Protein AF-0000000083165076 (afdb_homodimer)

Foldseek 3Di:
DDADPFADDFAQKFQLCLLLVADDPVLQQDWFFAALVHRVPTGGNVVLVLQLLQLLVLCVVVVDAAAAEEEEQAFDDSCVLSVLSSCVLNNYAYAYDYNPDALVLLLVCCQQSVHQAYEYEPVSVVSVVSSCVSNVHDLQRYAYEDDPPDDDDPVRCVRHPHSCVSGHDSVVRVPPGGDMRRDNVCQLPGFHYWYWDPPLVDRTFTFTFGSSLLSFVLRLVVCQQPPQDDDPVRVVLVVLCVVLPAEEEQAAGCSHLQNVNVVNRNSSNSSHRYHYHRHDDLVSVLVSLAPSLHAEAEEEQLSLLVNLQDDPLVVGANASHQAAEYEPAAADLLSFVSCCVRHYDPPYTHAYFYDDVQLSHGFADHHSNDDDSRFFNHAGTHQKDKDFDADPQADAVPLDDPPWGKHFIKMAGSNGTPATRPCVPVRPVQWDADPNTTIGGPQWMWTADPVRTIGTSAGNVQWFQQPRYTEHQRVLFNQLSSDNQFSGKGWGWDDAPNGTAIEMETETDPDDQDQVNSQVSCVVPDDPRNGNPVTYHYDNDFDADSSGHGSVVPDDDDPDDHPPPPPPD/DDADPFADDFAQKFQLCLLLVADDPVLQQDWFFAALVHRVPTGGNVVLNLQLLQLLVLCVVVVDAAAAEEEEQAFDDSCVLSVLSSCVLNNYAYAYDYNPDALVLLLVCCQQSVHQAYEYEPVSVVSRVSSCVSNVHDLQRYAYEDDPPDDDDPVRCVRHPHSCVSGHDSVVRPPPGGDMRRDNVCQLPGFHYWYWDPPLVDRTFTFTFGSSLLSFVLRLVVCQQPPQDDDPVRVVLVVLCVVLPAEEEQAAGCSHLQNVNVVNRNSSNSSHRYHYHRHDDLVSVLVSLAPSLHAEAEEEQLSLLVLLLDDPLVVGANASHQAAEYEPAQADLLSFVSCCVRHYDPPYTHAYFYDDVQLSHGFADHHSNDDDSRFFNHAGTHQKDKDFDADVQADAVPLDDPPWGKHFIKMAGSNGTPATRPCVPVRPVQWDADPNTIIGGPQWMWTADPVRTIGTSAGNVQWFQQPRYTEHQSVLFNLLSSDNQFSGKGWGWDDAPNGTAIEMETETDPDDDDQVNSQVSCVVPDDPRNGNPVTYHYDNDFDADSSGHGSVVPDDDDPDDHPPPPPPD

Solvent-accessible surface area (backbone atoms only — not comparable to full-atom values): 59881 Å² total; per-residue (Å²): 117,51,64,34,92,42,76,70,89,61,73,44,31,31,55,43,59,59,42,74,62,35,76,46,81,65,61,21,60,15,68,29,41,22,26,56,60,37,51,83,50,56,42,18,57,53,60,39,50,54,53,19,46,18,34,11,53,19,44,39,70,73,71,47,30,77,76,39,22,38,31,38,34,38,66,46,50,76,57,47,49,42,50,56,38,7,36,41,38,33,40,17,19,38,32,38,44,63,60,78,55,48,44,67,56,46,22,48,51,39,53,72,62,55,43,68,33,40,33,26,21,80,91,39,41,69,48,49,55,54,15,29,55,74,52,68,46,56,60,89,37,32,25,36,52,69,60,92,85,58,89,72,59,61,84,50,58,75,69,32,48,50,51,69,73,43,37,44,58,70,83,72,37,73,87,55,73,62,82,77,42,76,38,57,67,57,13,61,65,39,57,32,35,35,47,62,44,78,46,71,86,49,79,60,47,35,34,28,29,18,20,26,18,54,44,28,37,44,50,27,51,49,54,42,60,64,56,78,61,88,45,70,69,35,45,53,50,50,52,55,39,69,58,71,46,51,23,34,57,37,70,58,58,47,62,39,41,66,23,34,49,44,66,52,40,42,25,50,56,66,64,23,33,35,29,36,36,56,67,86,44,74,67,60,50,48,48,50,37,28,53,48,46,25,24,39,47,70,46,31,43,62,57,51,54,56,61,66,66,51,83,65,55,76,48,47,58,39,50,50,40,66,45,36,41,30,26,84,51,85,56,44,41,65,57,36,51,52,44,28,72,56,46,38,40,92,88,41,59,52,36,37,32,37,52,40,67,56,30,40,36,55,49,26,29,62,40,80,79,58,86,77,86,31,70,47,26,26,31,55,32,40,58,22,35,38,34,68,44,68,48,89,92,57,42,56,75,84,66,52,64,90,89,57,67,58,17,38,36,29,37,33,41,68,20,44,43,75,42,36,62,98,29,66,67,63,28,55,72,32,44,43,77,56,98,89,38,65,27,37,55,64,54,33,24,23,38,60,52,96,88,52,36,31,32,73,53,39,45,60,88,58,47,26,52,28,92,69,33,52,33,43,33,63,60,54,23,43,58,49,42,66,39,88,39,31,70,39,52,46,46,44,63,34,77,50,95,94,36,35,29,36,22,36,39,31,18,66,60,91,55,83,78,45,56,63,54,54,43,46,55,43,49,76,74,43,61,76,73,66,25,45,76,58,34,60,42,82,39,95,68,76,56,51,44,94,78,57,44,74,34,67,74,75,50,84,85,74,83,70,71,80,73,78,73,79,72,80,123,117,50,64,33,92,42,77,70,89,60,72,44,31,30,53,45,58,59,40,73,64,35,74,47,81,64,60,22,60,16,68,30,42,22,26,55,60,35,51,81,49,56,42,17,57,52,59,39,50,53,53,21,46,18,35,11,53,20,43,38,72,74,70,46,30,77,76,39,23,39,32,38,35,40,65,45,51,74,57,47,50,42,51,55,39,9,37,42,38,33,40,17,19,39,33,40,43,62,60,77,56,50,45,66,56,46,22,47,51,40,52,73,60,56,43,68,33,39,33,26,21,79,90,39,42,70,48,49,54,54,15,29,54,74,52,69,46,56,59,89,37,31,23,35,52,67,63,92,83,57,90,71,60,61,84,52,58,74,69,29,49,50,51,70,72,43,38,44,59,70,82,73,36,72,88,56,74,62,82,76,42,76,39,58,67,57,13,59,67,40,57,31,35,37,48,62,44,80,48,72,86,49,79,61,46,36,34,28,29,18,19,27,18,55,45,29,36,44,48,26,51,50,53,41,60,62,54,78,62,88,46,70,69,35,46,52,50,50,52,54,38,69,59,71,46,51,22,32,58,37,71,57,55,46,66,40,42,66,23,34,48,44,66,52,40,42,24,48,56,67,63,23,34,36,30,35,34,55,69,86,43,74,69,60,49,49,48,51,37,27,54,46,45,23,24,40,46,70,47,33,44,64,60,52,52,54,60,66,65,49,80,69,55,75,46,47,60,38,50,47,41,65,44,37,40,31,25,84,52,86,57,45,38,65,57,36,52,52,43,26,71,56,46,39,40,93,89,40,60,53,36,36,32,36,52,40,68,56,31,40,36,56,49,25,29,63,41,82,77,58,84,76,87,33,72,46,27,28,31,55,31,42,58,22,36,36,33,68,44,68,48,90,92,57,42,57,76,83,67,52,64,90,89,56,66,59,16,39,37,30,36,33,40,68,20,44,44,74,43,36,62,98,30,65,68,63,27,55,71,32,44,44,76,56,96,89,36,66,28,37,56,66,53,33,24,22,38,59,50,96,87,53,36,31,33,75,54,38,45,61,89,58,48,23,52,28,92,69,32,53,34,41,32,64,60,55,22,42,57,49,42,65,39,87,41,31,71,40,53,46,45,45,62,35,78,50,95,94,37,33,29,36,22,36,38,32,18,66,61,90,56,84,77,44,57,63,57,53,42,48,54,43,49,76,73,44,59,77,75,65,25,46,76,58,36,60,42,81,37,93,66,77,56,51,45,95,76,57,44,74,36,67,75,74,50,85,85,72,83,70,72,81,74,78,74,79,70,82,124

Organism: Aspergillus parasiticus (NCBI:txid5067)

Secondary structure (DSSP, 8-state):
-EE-S---PPP-S-HHHHHHTSS-TTGGGS--EEESS-TTSEE-HHHHHHHHHHHHHHHHHTT--TT-EEEEE----TTHHHHHHHHHHTT-EEEEE-TT--HHHHHHHHHHHTEEEEEE-GGGHHHHHHHHHHHT--GGGEEE---TT----HHHHTTSEEGGGSPPPHHHHTT--PPPP-SHHHHHHSEEEEEEE--SSS--EEEEEEHHHHHHHHHHHHHHHTPPP-SHHHHHHHHHHHHH--EEEE-S-TTSHHHIIIIIIIHHHHT-EEEE-SS--HHHHHHHHHHTT-SEEEE-HHHHHHHTT-S-GGGS--TT--EEEE-SS---HHHHHHHHHHHSPTT--EEE-B--GGGSS-SEE--TT----SS--BEEPTT-EEEEEE-TT-B-BTTB-TT---EEEEEESTTS--EETT-HHHHHHHEEEETTEEEEEEEEEEEE-TT--EEEEEEGGG-EEETTEEE-HHHHHHHHHTSTTEEEEEEEEEEETTEEEEEEEEEE-SS---HHHHHHHHHHHS-GGGS-TT-EEEES---B-TTS-B-GGGS--------------/-EE-S---PPP-S-HHHHHHTSS-TTGGGS--EEESS-TTSEE-HHHHHHHHHHHHHHHHHTT--TT-EEEEE----TTHHHHHHHHHHTT-EEEEE-TT--HHHHHHHHHHHTEEEEEE-GGGHHHHHHHHHHHT--GGGEEE---TT----HHHHTTSEEGGGGPPPGGGTTT--PPPP-SHHHHHHSEEEEEEE--SSSPPEEEEEEHHHHHHHHHHHHHHHTPPP-SHHHHHHHHHHHHH--EEEE-S-TTSHHHIIIIIIIHHHHT-EEEE-SS--HHHHHHHHHHTT-SEEEE-HHHHHHHTT-S-GGGS--TT--EEEE-SS---HHHHHHHHHHHSPTT--EEE-B--GGGSS-SEE--TT----SS--BEEPTT-EEEEEE-TT-B-BTTB-TT---EEEEEESTTS--EETT-HHHHHHHEEEETTEEEEEEEEEEEE-TT--EEEEEEGGG-EEETTEEE-HHHHHHHHHTSTTEEEEEEEEEEETTEEEEEEEEEE-SS---HHHHHHHHHHHS-GGGS-TT-EEEES---B-TTS-B-GGGS--------------

Nearest PDB structures (foldseek):
  2d1q-assembly1_A  TM=8.855E-01  e=6.542E-45  Nipponoluciola cruciata
  8pyx-assembly1_A  TM=8.013E-01  e=1.496E-36  Streptoalloteichus hindustanus
  4w8o-assembly1_A  TM=8.729E-01  e=5.032E-30  Zophobas atratus
  4w8o-assembly2_B  TM=8.714E-01  e=1.281E-28  Zophobas atratus
  3lgx-assembly2_B  TM=7.735E-01  e=3.020E-29  Streptococcus pyogenes M1 GAS

pLDDT: mean 92.54, std 9.92, range [20.91, 98.88]

Radius of gyration: 34.69 Å; Cα contacts (8 Å, |Δi|>4): 2491; chains: 2; bounding box: 91×105×77 Å

Structure (mmCIF, N/CA/C/O backbone):
data_AF-0000000083165076-model_v1
#
loop_
_entity.id
_entity.type
_entity.pdbx_description
1 polymer 'AMP-binding enzyme'
#
loop_
_atom_site.group_PDB
_atom_site.id
_atom_site.type_symbol
_atom_site.label_atom_id
_atom_site.label_alt_id
_atom_site.label_comp_id
_atom_site.label_asym_id
_atom_site.label_entity_id
_atom_site.label_seq_id
_atom_site.pdbx_PDB_ins_code
_atom_site.Cartn_x
_atom_site.Cartn_y
_atom_site.Cartn_z
_atom_site.occupancy
_atom_site.B_iso_or_equiv
_atom_site.auth_seq_id
_atom_site.auth_comp_id
_atom_site.auth_asym_id
_atom_site.auth_atom_id
_atom_site.pdbx_PDB_model_num
ATOM 1 N N . MET A 1 1 ? -1.296 -31.188 -36.031 1 90.88 1 MET A N 1
ATOM 2 C CA . MET A 1 1 ? -0.266 -30.594 -35.188 1 90.88 1 MET A CA 1
ATOM 3 C C . MET A 1 1 ? -0.128 -29.109 -35.469 1 90.88 1 MET A C 1
ATOM 5 O O . MET A 1 1 ? -0.199 -28.656 -36.594 1 90.88 1 MET A O 1
ATOM 9 N N . ILE A 1 2 ? 0.028 -28.297 -34.344 1 95.31 2 ILE A N 1
ATOM 10 C CA . ILE A 1 2 ? 0.287 -26.859 -34.469 1 95.31 2 ILE A CA 1
ATOM 11 C C . ILE A 1 2 ? 1.53 -26.484 -33.656 1 95.31 2 ILE A C 1
ATOM 13 O O . ILE A 1 2 ? 1.884 -27.172 -32.688 1 95.31 2 ILE A O 1
ATOM 17 N N . GLU A 1 3 ? 2.215 -25.453 -34.156 1 97.25 3 GLU A N 1
ATOM 18 C CA . GLU A 1 3 ? 3.367 -24.891 -33.438 1 97.25 3 GLU A CA 1
ATOM 19 C C . GLU A 1 3 ? 3.166 -23.391 -33.188 1 97.25 3 GLU A C 1
ATOM 21 O O . GLU A 1 3 ? 2.506 -22.703 -33.969 1 97.25 3 GLU A O 1
ATOM 26 N N . SER A 1 4 ? 3.713 -22.969 -32.062 1 97.5 4 SER A N 1
ATOM 27 C CA . SER A 1 4 ? 3.697 -21.531 -31.797 1 97.5 4 SER A CA 1
ATOM 28 C C . SER A 1 4 ? 4.414 -20.766 -32.906 1 97.5 4 SER A C 1
ATOM 30 O O . SER A 1 4 ? 5.469 -21.203 -33.375 1 97.5 4 SER A O 1
ATOM 32 N N . PRO A 1 5 ? 3.852 -19.656 -33.344 1 94.94 5 PRO A N 1
ATOM 33 C CA . PRO A 1 5 ? 4.551 -18.844 -34.344 1 94.94 5 PRO A CA 1
ATOM 34 C C . PRO A 1 5 ? 5.715 -18.062 -33.75 1 94.94 5 PRO A C 1
ATOM 36 O O . PRO A 1 5 ? 6.477 -17.422 -34.5 1 94.94 5 PRO A O 1
ATOM 39 N N . TYR A 1 6 ? 5.848 -18.062 -32.469 1 95.62 6 TYR A N 1
ATOM 40 C CA . TYR A 1 6 ? 6.895 -17.312 -31.766 1 95.62 6 TYR A CA 1
ATOM 41 C C . TYR A 1 6 ? 8.008 -18.234 -31.297 1 95.62 6 TYR A C 1
ATOM 43 O O . TYR A 1 6 ? 7.738 -19.328 -30.797 1 95.62 6 TYR A O 1
ATOM 51 N N . HIS A 1 7 ? 9.211 -17.781 -31.547 1 96.88 7 HIS A N 1
ATOM 52 C CA . HIS A 1 7 ? 10.398 -18.469 -31.062 1 96.88 7 HIS A CA 1
ATOM 53 C C . HIS A 1 7 ? 11.328 -17.516 -30.328 1 96.88 7 HIS A C 1
ATOM 55 O O . HIS A 1 7 ? 11.602 -16.406 -30.797 1 96.88 7 HIS A O 1
ATOM 61 N N . VAL A 1 8 ? 11.688 -17.906 -29.156 1 97.94 8 VAL A N 1
ATOM 62 C CA . VAL A 1 8 ? 12.578 -17.078 -28.359 1 97.94 8 VAL A CA 1
ATOM 63 C C . VAL A 1 8 ? 13.781 -17.906 -27.891 1 97.94 8 VAL A C 1
ATOM 65 O O . VAL A 1 8 ? 13.68 -19.109 -27.719 1 97.94 8 VAL A O 1
ATOM 68 N N . HIS A 1 9 ? 14.906 -17.219 -27.781 1 98 9 HIS A N 1
ATOM 69 C CA . HIS A 1 9 ? 16.109 -17.875 -27.281 1 98 9 HIS A CA 1
ATOM 70 C C . HIS A 1 9 ? 16.016 -18.156 -25.781 1 98 9 HIS A C 1
ATOM 72 O O . HIS A 1 9 ? 15.766 -17.234 -25 1 98 9 HIS A O 1
ATOM 78 N N . ILE A 1 10 ? 16.219 -19.391 -25.375 1 98.31 10 ILE A N 1
ATOM 79 C CA . ILE A 1 10 ? 16.219 -19.766 -23.969 1 98.31 10 ILE A CA 1
ATOM 80 C C . ILE A 1 10 ? 17.641 -19.781 -23.438 1 98.31 10 ILE A C 1
ATOM 82 O O . ILE A 1 10 ? 18.5 -20.531 -23.922 1 98.31 10 ILE A O 1
ATOM 86 N N . PRO A 1 11 ? 17.969 -19 -22.438 1 97.88 11 PRO A N 1
ATOM 87 C CA . PRO A 1 11 ? 19.312 -19 -21.859 1 97.88 11 PRO A CA 1
ATOM 88 C C . PRO A 1 11 ? 19.703 -20.359 -21.281 1 97.88 11 PRO A C 1
ATOM 90 O O . PRO A 1 11 ? 18.875 -21.031 -20.672 1 97.88 11 PRO A O 1
ATOM 93 N N . HIS A 1 12 ? 20.953 -20.781 -21.516 1 98.12 12 HIS A N 1
ATOM 94 C CA . HIS A 1 12 ? 21.516 -21.984 -20.906 1 98.12 12 HIS A CA 1
ATOM 95 C C . HIS A 1 12 ? 22.141 -21.672 -19.547 1 98.12 12 HIS A C 1
ATOM 97 O O . HIS A 1 12 ? 23.359 -21.516 -19.453 1 98.12 12 HIS A O 1
ATOM 103 N N . THR A 1 13 ? 21.312 -21.578 -18.516 1 98.38 13 THR A N 1
ATOM 104 C CA . THR A 1 13 ? 21.797 -21.156 -17.203 1 98.38 13 THR A CA 1
ATOM 105 C C . THR A 1 13 ? 20.969 -21.797 -16.094 1 98.38 13 THR A C 1
ATOM 107 O O . THR A 1 13 ? 20.016 -22.547 -16.359 1 98.38 13 THR A O 1
ATOM 110 N N . ASP A 1 14 ? 21.406 -21.609 -14.859 1 98.44 14 ASP A N 1
ATOM 111 C CA . ASP A 1 14 ? 20.641 -22.031 -13.703 1 98.44 14 ASP A CA 1
ATOM 112 C C . ASP A 1 14 ? 19.688 -20.938 -13.234 1 98.44 14 ASP A C 1
ATOM 114 O O . ASP A 1 14 ? 19.906 -19.75 -13.539 1 98.44 14 ASP A O 1
ATOM 118 N N . VAL A 1 15 ? 18.719 -21.328 -12.516 1 98.75 15 VAL A N 1
ATOM 119 C CA . VAL A 1 15 ? 17.625 -20.453 -12.133 1 98.75 15 VAL A CA 1
ATOM 120 C C . VAL A 1 15 ? 18.156 -19.297 -11.281 1 98.75 15 VAL A C 1
ATOM 122 O O . VAL A 1 15 ? 17.75 -18.141 -11.469 1 98.75 15 VAL A O 1
ATOM 125 N N . ALA A 1 16 ? 19.031 -19.578 -10.289 1 98.62 16 ALA A N 1
ATOM 126 C CA . ALA A 1 16 ? 19.578 -18.531 -9.43 1 98.62 16 ALA A CA 1
ATOM 127 C C . ALA A 1 16 ? 20.328 -17.484 -10.258 1 98.62 16 ALA A C 1
ATOM 129 O O . ALA A 1 16 ? 20.109 -16.281 -10.078 1 98.62 16 ALA A O 1
ATOM 130 N N . SER A 1 17 ? 21.172 -17.984 -11.203 1 98.56 17 SER A N 1
ATOM 131 C CA . SER A 1 17 ? 21.906 -17.047 -12.07 1 98.56 17 SER A CA 1
ATOM 132 C C . SER A 1 17 ? 20.938 -16.25 -12.945 1 98.56 17 SER A C 1
ATOM 134 O O . SER A 1 17 ? 21.141 -15.055 -13.156 1 98.56 17 SER A O 1
ATOM 136 N N . PHE A 1 18 ? 19.953 -16.922 -13.508 1 98.5 18 PHE A N 1
ATOM 137 C CA . PHE A 1 18 ? 18.938 -16.281 -14.336 1 98.5 18 PHE A CA 1
ATOM 138 C C . PHE A 1 18 ? 18.297 -15.117 -13.586 1 98.5 18 PHE A C 1
ATOM 140 O O . PHE A 1 18 ? 18.156 -14.016 -14.125 1 98.5 18 PHE A O 1
ATOM 147 N N . VAL A 1 19 ? 17.938 -15.273 -12.281 1 98.62 19 VAL A N 1
ATOM 148 C CA . VAL A 1 19 ? 17.25 -14.305 -11.438 1 98.62 19 VAL A CA 1
ATOM 149 C C . VAL A 1 19 ? 18.203 -13.156 -11.094 1 98.62 19 VAL A C 1
ATOM 151 O O . VAL A 1 19 ? 17.875 -11.984 -11.273 1 98.62 19 VAL A O 1
ATOM 154 N N . PHE A 1 20 ? 19.406 -13.445 -10.68 1 97.81 20 PHE A N 1
ATOM 155 C CA . PHE A 1 20 ? 20.281 -12.43 -10.102 1 97.81 20 PHE A CA 1
ATOM 156 C C . PHE A 1 20 ? 21.094 -11.734 -11.188 1 97.81 20 PHE A C 1
ATOM 158 O O . PHE A 1 20 ? 21.875 -10.82 -10.898 1 97.81 20 PHE A O 1
ATOM 165 N N . ASN A 1 21 ? 20.891 -12.164 -12.453 1 95.19 21 ASN A N 1
ATOM 166 C CA . ASN A 1 21 ? 21.438 -11.414 -13.586 1 95.19 21 ASN A CA 1
ATOM 167 C C . ASN A 1 21 ? 20.422 -10.398 -14.117 1 95.19 21 ASN A C 1
ATOM 169 O O . ASN A 1 21 ? 20.734 -9.633 -15.031 1 95.19 21 ASN A O 1
ATOM 173 N N . SER A 1 22 ? 19.328 -10.359 -13.477 1 93.06 22 SER A N 1
ATOM 174 C CA . SER A 1 22 ? 18.297 -9.445 -13.93 1 93.06 22 SER A CA 1
ATOM 175 C C . SER A 1 22 ? 18.516 -8.031 -13.406 1 93.06 22 SER A C 1
ATOM 177 O O . SER A 1 22 ? 19.172 -7.848 -12.367 1 93.06 22 SER A O 1
ATOM 179 N N . GLY A 1 23 ? 18.062 -7.035 -14.195 1 92.12 23 GLY A N 1
ATOM 180 C CA . GLY A 1 23 ? 18.109 -5.645 -13.766 1 92.12 23 GLY A CA 1
ATOM 181 C C . GLY A 1 23 ? 19.5 -5.062 -13.75 1 92.12 23 GLY A C 1
ATOM 182 O O . GLY A 1 23 ? 20.438 -5.648 -14.305 1 92.12 23 GLY A O 1
ATOM 183 N N . THR A 1 24 ? 19.625 -3.814 -13.258 1 93 24 THR A N 1
ATOM 184 C CA . THR A 1 24 ? 20.875 -3.107 -13.055 1 93 24 THR A CA 1
ATOM 185 C C . THR A 1 24 ? 21.266 -3.102 -11.578 1 93 24 THR A C 1
ATOM 187 O O . THR A 1 24 ? 20.469 -3.471 -10.719 1 93 24 THR A O 1
ATOM 190 N N . ALA A 1 25 ? 22.469 -2.783 -11.359 1 90.88 25 ALA A N 1
ATOM 191 C CA . ALA A 1 25 ? 22.922 -2.689 -9.977 1 90.88 25 ALA A CA 1
ATOM 192 C C . ALA A 1 25 ? 22 -1.779 -9.164 1 90.88 25 ALA A C 1
ATOM 194 O O . ALA A 1 25 ? 21.641 -2.107 -8.031 1 90.88 25 ALA A O 1
ATOM 195 N N . SER A 1 26 ? 21.594 -0.693 -9.773 1 89.19 26 SER A N 1
ATOM 196 C CA . SER A 1 26 ? 20.734 0.273 -9.094 1 89.19 26 SER A CA 1
ATOM 197 C C . SER A 1 26 ? 19.328 -0.272 -8.906 1 89.19 26 SER A C 1
ATOM 199 O O . SER A 1 26 ? 18.75 -0.159 -7.828 1 89.19 26 SER A O 1
ATOM 201 N N . SER A 1 27 ? 18.781 -0.886 -9.953 1 92.75 27 SER A N 1
ATOM 202 C CA . SER A 1 27 ? 17.406 -1.369 -9.867 1 92.75 27 SER A CA 1
ATOM 203 C C . SER A 1 27 ? 17.281 -2.525 -8.875 1 92.75 27 SER A C 1
ATOM 205 O O . SER A 1 27 ? 16.234 -2.711 -8.258 1 92.75 27 SER A O 1
ATOM 207 N N . ARG A 1 28 ? 18.344 -3.254 -8.664 1 95.5 28 ARG A N 1
ATOM 208 C CA . ARG A 1 28 ? 18.312 -4.402 -7.762 1 95.5 28 ARG A CA 1
ATOM 209 C C . ARG A 1 28 ? 18.266 -3.959 -6.305 1 95.5 28 ARG A C 1
ATOM 211 O O . ARG A 1 28 ? 17.984 -4.762 -5.414 1 95.5 28 ARG A O 1
ATOM 218 N N . GLU A 1 29 ? 18.562 -2.688 -6.102 1 94.75 29 GLU A N 1
ATOM 219 C CA . GLU A 1 29 ? 18.484 -2.137 -4.754 1 94.75 29 GLU A CA 1
ATOM 220 C C . GLU A 1 29 ? 17.062 -1.746 -4.398 1 94.75 29 GLU A C 1
ATOM 222 O O . GLU A 1 29 ? 16.75 -1.527 -3.225 1 94.75 29 GLU A O 1
ATOM 227 N N . SER A 1 30 ? 16.219 -1.627 -5.367 1 96 30 SER A N 1
ATOM 228 C CA . SER A 1 30 ? 14.82 -1.269 -5.129 1 96 30 SER A CA 1
ATOM 229 C C . SER A 1 30 ? 14.086 -2.383 -4.398 1 96 30 SER A C 1
ATOM 231 O O . SER A 1 30 ? 14.227 -3.561 -4.738 1 96 30 SER A O 1
ATOM 233 N N . PRO A 1 31 ? 13.305 -2.004 -3.344 1 97.25 31 PRO A N 1
ATOM 234 C CA . PRO A 1 31 ? 12.453 -3.041 -2.756 1 97.25 31 PRO A CA 1
ATOM 235 C C . PRO A 1 31 ? 11.523 -3.689 -3.779 1 97.25 31 PRO A C 1
ATOM 237 O O . PRO A 1 31 ? 10.906 -2.992 -4.586 1 97.25 31 PRO A O 1
ATOM 240 N N . GLN A 1 32 ? 11.469 -4.992 -3.773 1 98.19 32 GLN A N 1
ATOM 241 C CA . GLN A 1 32 ? 10.719 -5.727 -4.789 1 98.19 32 GLN A CA 1
ATOM 242 C C . GLN A 1 32 ? 9.719 -6.684 -4.148 1 98.19 32 GLN A C 1
ATOM 244 O O . GLN A 1 32 ? 8.609 -6.867 -4.66 1 98.19 32 GLN A O 1
ATOM 249 N N . TYR A 1 33 ? 10.109 -7.297 -3.066 1 98.69 33 TYR A N 1
ATOM 250 C CA . TYR A 1 33 ? 9.25 -8.234 -2.352 1 98.69 33 TYR A CA 1
ATOM 251 C C . TYR A 1 33 ? 8.82 -7.668 -1.004 1 98.69 33 TYR A C 1
ATOM 253 O O . TYR A 1 33 ? 9.656 -7.184 -0.234 1 98.69 33 TYR A O 1
ATOM 261 N N . PHE A 1 34 ? 7.551 -7.746 -0.766 1 98.62 34 PHE A N 1
ATOM 262 C CA . PHE A 1 34 ? 6.969 -7.133 0.423 1 98.62 34 PHE A CA 1
ATOM 263 C C . PHE A 1 34 ? 6.078 -8.125 1.162 1 98.62 34 PHE A C 1
ATOM 265 O O . PHE A 1 34 ? 5.383 -8.922 0.538 1 98.62 34 PHE A O 1
ATOM 272 N N . ASP A 1 35 ? 6.129 -8.102 2.533 1 98 35 ASP A N 1
ATOM 273 C CA . ASP A 1 35 ? 5.016 -8.672 3.287 1 98 35 ASP A CA 1
ATOM 274 C C . ASP A 1 35 ? 3.744 -7.852 3.098 1 98 35 ASP A C 1
ATOM 276 O O . ASP A 1 35 ? 3.725 -6.652 3.381 1 98 35 ASP A O 1
ATOM 280 N N . ALA A 1 36 ? 2.689 -8.406 2.656 1 98.25 36 ALA A N 1
ATOM 281 C CA . ALA A 1 36 ? 1.486 -7.648 2.32 1 98.25 36 ALA A CA 1
ATOM 282 C C . ALA A 1 36 ? 0.881 -7 3.562 1 98.25 36 ALA A C 1
ATOM 284 O O . ALA A 1 36 ? 0.33 -5.898 3.49 1 98.25 36 ALA A O 1
ATOM 285 N N . ALA A 1 37 ? 0.958 -7.656 4.703 1 96.88 37 ALA A N 1
ATOM 286 C CA . ALA A 1 37 ? 0.355 -7.16 5.938 1 96.88 37 ALA A CA 1
ATOM 287 C C . ALA A 1 37 ? 1.244 -6.113 6.602 1 96.88 37 ALA A C 1
ATOM 289 O O . ALA A 1 37 ? 0.75 -5.219 7.293 1 96.88 37 ALA A O 1
ATOM 290 N N . SER A 1 38 ? 2.562 -6.219 6.422 1 96.06 38 SER A N 1
ATOM 291 C CA . SER A 1 38 ? 3.555 -5.305 6.98 1 96.06 38 SER A CA 1
ATOM 292 C C . SER A 1 38 ? 4.617 -4.945 5.945 1 96.06 38 SER A C 1
ATOM 294 O O . SER A 1 38 ? 5.766 -5.375 6.055 1 96.06 38 SER A O 1
ATOM 296 N N . PRO A 1 39 ? 4.316 -4.031 5.105 1 97.06 39 PRO A N 1
ATOM 297 C CA . PRO A 1 39 ? 5.133 -3.83 3.908 1 97.06 39 PRO A CA 1
ATOM 298 C C . PRO A 1 39 ? 6.492 -3.209 4.219 1 97.06 39 PRO A C 1
ATOM 300 O O . PRO A 1 39 ? 7.371 -3.166 3.35 1 97.06 39 PRO A O 1
ATOM 303 N N . SER A 1 40 ? 6.707 -2.691 5.453 1 94.5 40 SER A N 1
ATOM 304 C CA . SER A 1 40 ? 8.047 -2.23 5.812 1 94.5 40 SER A CA 1
ATOM 305 C C . SER A 1 40 ? 9.039 -3.385 5.836 1 94.5 40 SER A C 1
ATOM 307 O O . SER A 1 40 ? 10.25 -3.168 5.805 1 94.5 40 SER A O 1
ATOM 309 N N . GLN A 1 41 ? 8.508 -4.578 6.027 1 96.12 41 GLN A N 1
ATOM 310 C CA . GLN A 1 41 ? 9.32 -5.773 5.82 1 96.12 41 GLN A CA 1
ATOM 311 C C . GLN A 1 41 ? 9.43 -6.109 4.336 1 96.12 41 GLN A C 1
ATOM 313 O O . GLN A 1 41 ? 8.469 -6.594 3.729 1 96.12 41 GLN A O 1
ATOM 318 N N . CYS A 1 42 ? 10.523 -5.781 3.775 1 97.5 42 CYS A N 1
ATOM 319 C CA . CYS A 1 42 ? 10.719 -5.93 2.338 1 97.5 42 CYS A CA 1
ATOM 320 C C . CYS A 1 42 ? 12.195 -6.09 2.002 1 97.5 42 CYS A C 1
ATOM 322 O O . CYS A 1 42 ? 13.055 -5.887 2.859 1 97.5 42 CYS A O 1
ATOM 324 N N . PHE A 1 43 ? 12.508 -6.527 0.771 1 97.69 43 PHE A N 1
ATOM 325 C CA . PHE A 1 43 ? 13.883 -6.609 0.303 1 97.69 43 PHE A CA 1
ATOM 326 C C . PHE A 1 43 ? 13.953 -6.504 -1.216 1 97.69 43 PHE A C 1
ATOM 328 O O . PHE A 1 43 ? 12.938 -6.684 -1.898 1 97.69 43 PHE A O 1
ATOM 335 N N . GLY A 1 44 ? 15.055 -6.094 -1.705 1 97.62 44 GLY A N 1
ATOM 336 C CA . GLY A 1 44 ? 15.359 -6.125 -3.127 1 97.62 44 GLY A CA 1
ATOM 337 C C . GLY A 1 44 ? 16.25 -7.285 -3.52 1 97.62 44 GLY A C 1
ATOM 338 O O . GLY A 1 44 ? 16.641 -8.094 -2.672 1 97.62 44 GLY A O 1
ATOM 339 N N . LEU A 1 45 ? 16.562 -7.383 -4.766 1 98.12 45 LEU A N 1
ATOM 340 C CA . LEU A 1 45 ? 17.344 -8.508 -5.273 1 98.12 45 LEU A CA 1
ATOM 341 C C . LEU A 1 45 ? 18.781 -8.438 -4.789 1 98.12 45 LEU A C 1
ATOM 343 O O . LEU A 1 45 ? 19.422 -9.477 -4.559 1 98.12 45 LEU A O 1
ATOM 347 N N . ALA A 1 46 ? 19.281 -7.191 -4.598 1 97.31 46 ALA A N 1
ATOM 348 C CA . ALA A 1 46 ? 20.656 -7.047 -4.109 1 97.31 46 ALA A CA 1
ATOM 349 C C . ALA A 1 46 ? 20.812 -7.676 -2.727 1 97.31 46 ALA A C 1
ATOM 351 O O . ALA A 1 46 ? 21.75 -8.445 -2.488 1 97.31 46 ALA A O 1
ATOM 352 N N . GLN A 1 47 ? 19.938 -7.355 -1.871 1 97.44 47 GLN A N 1
ATOM 353 C CA . GLN A 1 47 ? 19.953 -7.922 -0.527 1 97.44 47 GLN A CA 1
ATOM 354 C C . GLN A 1 47 ? 19.656 -9.422 -0.559 1 97.44 47 GLN A C 1
ATOM 356 O O . GLN A 1 47 ? 20.281 -10.195 0.174 1 97.44 47 GLN A O 1
ATOM 361 N N . ALA A 1 48 ? 18.75 -9.836 -1.358 1 98.44 48 ALA A N 1
ATOM 362 C CA . ALA A 1 48 ? 18.406 -11.25 -1.486 1 98.44 48 ALA A CA 1
ATOM 363 C C . ALA A 1 48 ? 19.609 -12.07 -1.925 1 98.44 48 ALA A C 1
ATOM 365 O O . ALA A 1 48 ? 19.812 -13.188 -1.449 1 98.44 48 ALA A O 1
ATOM 366 N N . GLU A 1 49 ? 20.344 -11.555 -2.824 1 98.31 49 GLU A N 1
ATOM 367 C CA . GLU A 1 49 ? 21.516 -12.281 -3.324 1 98.31 49 GLU A CA 1
ATOM 368 C C . GLU A 1 49 ? 22.484 -12.594 -2.197 1 98.31 49 GLU A C 1
ATOM 370 O O . GLU A 1 49 ? 23.062 -13.68 -2.156 1 98.31 49 GLU A O 1
ATOM 375 N N . VAL A 1 50 ? 22.656 -11.633 -1.29 1 98.25 50 VAL A N 1
ATOM 376 C CA . VAL A 1 50 ? 23.516 -11.844 -0.137 1 98.25 50 VAL A CA 1
ATOM 377 C C . VAL A 1 50 ? 22.984 -13 0.708 1 98.25 50 VAL A C 1
ATOM 379 O O . VAL A 1 50 ? 23.734 -13.914 1.064 1 98.25 50 VAL A O 1
ATOM 382 N N . TRP A 1 51 ? 21.734 -12.992 1.025 1 98.56 51 TRP A N 1
ATOM 383 C CA . TRP A 1 51 ? 21.125 -14.039 1.839 1 98.56 51 TRP A CA 1
ATOM 384 C C . TRP A 1 51 ? 21.203 -15.391 1.136 1 98.56 51 TRP A C 1
ATOM 386 O O . TRP A 1 51 ? 21.406 -16.422 1.778 1 98.56 51 TRP A O 1
ATOM 396 N N . VAL A 1 52 ? 20.984 -15.398 -0.185 1 98.69 52 VAL A N 1
ATOM 397 C CA . VAL A 1 52 ? 21.031 -16.609 -0.992 1 98.69 52 VAL A CA 1
ATOM 398 C C . VAL A 1 52 ? 22.422 -17.219 -0.909 1 98.69 52 VAL A C 1
ATOM 400 O O . VAL A 1 52 ? 22.578 -18.438 -0.719 1 98.69 52 VAL A O 1
ATOM 403 N N . LYS A 1 53 ? 23.453 -16.375 -0.997 1 98.69 53 LYS A N 1
ATOM 404 C CA . LYS A 1 53 ? 24.828 -16.859 -0.882 1 98.69 53 LYS A CA 1
ATOM 405 C C . LYS A 1 53 ? 25.109 -17.422 0.512 1 98.69 53 LYS A C 1
ATOM 407 O O . LYS A 1 53 ? 25.719 -18.484 0.655 1 98.69 53 LYS A O 1
ATOM 412 N N . GLN A 1 54 ? 24.641 -16.688 1.562 1 98.75 54 GLN A N 1
ATOM 413 C CA . GLN A 1 54 ? 24.828 -17.141 2.936 1 98.75 54 GLN A CA 1
ATOM 414 C C . GLN A 1 54 ? 24.172 -18.5 3.154 1 98.75 54 GLN A C 1
ATOM 416 O O . GLN A 1 54 ? 24.781 -19.406 3.738 1 98.75 54 GLN A O 1
ATOM 421 N N . PHE A 1 55 ? 23.016 -18.641 2.693 1 98.69 55 PHE A N 1
ATOM 422 C CA . PHE A 1 55 ? 22.25 -19.875 2.896 1 98.69 55 PHE A CA 1
ATOM 423 C C . PHE A 1 55 ? 22.812 -21.016 2.07 1 98.69 55 PHE A C 1
ATOM 425 O O . PHE A 1 55 ? 23 -22.125 2.578 1 98.69 55 PHE A O 1
ATOM 432 N N . ALA A 1 56 ? 23.125 -20.797 0.783 1 98.69 56 ALA A N 1
ATOM 433 C CA . ALA A 1 56 ? 23.672 -21.812 -0.113 1 98.69 56 ALA A CA 1
ATOM 434 C C . ALA A 1 56 ? 25 -22.359 0.415 1 98.69 56 ALA A C 1
ATOM 436 O O . ALA A 1 56 ? 25.188 -23.562 0.486 1 98.69 56 ALA A O 1
ATOM 437 N N . LYS A 1 57 ? 25.891 -21.438 0.789 1 98.5 57 LYS A N 1
ATOM 438 C CA . LYS A 1 57 ? 27.156 -21.875 1.357 1 98.5 57 LYS A CA 1
ATOM 439 C C . LYS A 1 57 ? 26.953 -22.688 2.633 1 98.5 57 LYS A C 1
ATOM 441 O O . LYS A 1 57 ? 27.641 -23.672 2.871 1 98.5 57 LYS A O 1
ATOM 446 N N . GLY A 1 58 ? 26 -22.203 3.426 1 98.56 58 GLY A N 1
ATOM 447 C CA . GLY A 1 58 ? 25.656 -22.938 4.637 1 98.56 58 GLY A CA 1
ATOM 448 C C . GLY A 1 58 ? 25.156 -24.344 4.363 1 98.56 58 GLY A C 1
ATOM 449 O O . GLY A 1 58 ? 25.516 -25.281 5.078 1 98.56 58 GLY A O 1
ATOM 450 N N . LEU A 1 59 ? 24.312 -24.531 3.387 1 98.44 59 LEU A N 1
ATOM 451 C CA . LEU A 1 59 ? 23.828 -25.844 3.004 1 98.44 59 LEU A CA 1
ATOM 452 C C . LEU A 1 59 ? 24.984 -26.75 2.58 1 98.44 59 LEU A C 1
ATOM 454 O O . LEU A 1 59 ? 25.031 -27.922 2.945 1 98.44 59 LEU A O 1
ATOM 458 N N . GLN A 1 60 ? 25.875 -26.203 1.812 1 97.69 60 GLN A N 1
ATOM 459 C CA . GLN A 1 60 ? 27.062 -26.969 1.426 1 97.69 60 GLN A CA 1
ATOM 460 C C . GLN A 1 60 ? 27.891 -27.375 2.648 1 97.69 60 GLN A C 1
ATOM 462 O O . GLN A 1 60 ? 28.453 -28.469 2.691 1 97.69 60 GLN A O 1
ATOM 467 N N . GLY A 1 61 ? 27.938 -26.438 3.607 1 96.94 61 GLY A N 1
ATOM 468 C CA . GLY A 1 61 ? 28.641 -26.719 4.855 1 96.94 61 GLY A CA 1
ATOM 469 C C . GLY A 1 61 ? 28.031 -27.859 5.633 1 96.94 61 GLY A C 1
ATOM 470 O O . GLY A 1 61 ? 28.719 -28.531 6.41 1 96.94 61 GLY A O 1
ATOM 471 N N . LEU A 1 62 ? 26.781 -28.141 5.418 1 96.88 62 LEU A N 1
ATOM 472 C CA . LEU A 1 62 ? 26.094 -29.266 6.055 1 96.88 62 LEU A CA 1
ATOM 473 C C . LEU A 1 62 ? 26.375 -30.562 5.316 1 96.88 62 LEU A C 1
ATOM 475 O O . LEU A 1 62 ? 25.844 -31.609 5.684 1 96.88 62 LEU A O 1
ATOM 479 N N . GLY A 1 63 ? 27.109 -30.438 4.227 1 96.81 63 GLY A N 1
ATOM 480 C CA . GLY A 1 63 ? 27.453 -31.609 3.447 1 96.81 63 GLY A CA 1
ATOM 481 C C . GLY A 1 63 ? 26.484 -31.891 2.32 1 96.81 63 GLY A C 1
ATOM 482 O O . GLY A 1 63 ? 26.516 -32.969 1.723 1 96.81 63 GLY A O 1
ATOM 483 N N . LEU A 1 64 ? 25.625 -30.969 2.025 1 97.25 64 LEU A N 1
ATOM 484 C CA . LEU A 1 64 ? 24.641 -31.156 0.961 1 97.25 64 LEU A CA 1
ATOM 485 C C . LEU A 1 64 ? 25.203 -30.672 -0.379 1 97.25 64 LEU A C 1
ATOM 487 O O . LEU A 1 64 ? 26.109 -29.844 -0.421 1 97.25 64 LEU A O 1
ATOM 491 N N . GLY A 1 65 ? 24.719 -31.188 -1.422 1 91.5 65 GLY A N 1
ATOM 492 C CA . GLY A 1 65 ? 25.141 -30.797 -2.762 1 91.5 65 GLY A CA 1
ATOM 493 C C . GLY A 1 65 ? 24.188 -31.266 -3.84 1 91.5 65 GLY A C 1
ATOM 494 O O . GLY A 1 65 ? 22.969 -31.25 -3.637 1 91.5 65 GLY A O 1
ATOM 495 N N . VAL A 1 66 ? 24.812 -31.641 -4.918 1 90.88 66 VAL A N 1
ATOM 496 C CA . VAL A 1 66 ? 24.062 -31.922 -6.133 1 90.88 66 VAL A CA 1
ATOM 497 C C . VAL A 1 66 ? 23.094 -33.094 -5.883 1 90.88 66 VAL A C 1
ATOM 499 O O . VAL A 1 66 ? 23.469 -34.125 -5.332 1 90.88 66 VAL A O 1
ATOM 502 N N . ASP A 1 67 ? 21.828 -32.844 -6.148 1 93.5 67 ASP A N 1
ATOM 503 C CA . ASP A 1 67 ? 20.75 -33.812 -6.18 1 93.5 67 ASP A CA 1
ATOM 504 C C . ASP A 1 67 ? 20.188 -34.062 -4.781 1 93.5 67 ASP A C 1
ATOM 506 O O . ASP A 1 67 ? 19.234 -34.844 -4.609 1 93.5 67 ASP A O 1
ATOM 510 N N . ASP A 1 68 ? 20.844 -33.5 -3.74 1 98.19 68 ASP A N 1
ATOM 511 C CA . ASP A 1 68 ? 20.219 -33.562 -2.426 1 98.19 68 ASP A CA 1
ATOM 512 C C . ASP A 1 68 ? 18.938 -32.719 -2.379 1 98.19 68 ASP A C 1
ATOM 514 O O . ASP A 1 68 ? 18.891 -31.625 -2.928 1 98.19 68 ASP A O 1
ATOM 518 N N . LYS A 1 69 ? 17.875 -33.312 -1.818 1 98.75 69 LYS A N 1
ATOM 519 C CA . LYS A 1 69 ? 16.578 -32.656 -1.815 1 98.75 69 LYS A CA 1
ATOM 520 C C . LYS A 1 69 ? 16.312 -31.984 -0.471 1 98.75 69 LYS A C 1
ATOM 522 O O . LYS A 1 69 ? 16.609 -32.562 0.583 1 98.75 69 LYS A O 1
ATOM 527 N N . ILE A 1 70 ? 15.875 -30.781 -0.53 1 98.75 70 ILE A N 1
ATOM 528 C CA . ILE A 1 70 ? 15.383 -30.016 0.611 1 98.75 70 ILE A CA 1
ATOM 529 C C . ILE A 1 70 ? 13.875 -29.812 0.488 1 98.75 70 ILE A C 1
ATOM 531 O O . ILE A 1 70 ? 13.391 -29.281 -0.517 1 98.75 70 ILE A O 1
ATOM 535 N N . LEU A 1 71 ? 13.109 -30.234 1.496 1 98.81 71 LEU A N 1
ATOM 536 C CA . LEU A 1 71 ? 11.648 -30.141 1.446 1 98.81 71 LEU A CA 1
ATOM 537 C C . LEU A 1 71 ? 11.141 -29.031 2.348 1 98.81 71 LEU A C 1
ATOM 539 O O . LEU A 1 71 ? 11.539 -28.938 3.51 1 98.81 71 LEU A O 1
ATOM 543 N N . LEU A 1 72 ? 10.344 -28.141 1.801 1 98.75 72 LEU A N 1
ATOM 544 C CA . LEU A 1 72 ? 9.68 -27.094 2.559 1 98.75 72 LEU A CA 1
ATOM 545 C C . LEU A 1 72 ? 8.242 -27.469 2.885 1 98.75 72 LEU A C 1
ATOM 547 O O . LEU A 1 72 ? 7.508 -27.938 2.012 1 98.75 72 LEU A O 1
ATOM 551 N N . PHE A 1 73 ? 7.809 -27.328 4.094 1 98.12 73 PHE A N 1
ATOM 552 C CA . PHE A 1 73 ? 6.457 -27.5 4.613 1 98.12 73 PHE A CA 1
ATOM 553 C C . PHE A 1 73 ? 5.98 -26.234 5.301 1 98.12 73 PHE A C 1
ATOM 555 O O . PHE A 1 73 ? 6.09 -26.094 6.523 1 98.12 73 PHE A O 1
ATOM 562 N N . SER A 1 74 ? 5.477 -25.328 4.41 1 97.19 74 SER A N 1
ATOM 563 C CA . SER A 1 74 ? 5.199 -23.984 4.918 1 97.19 74 SER A CA 1
ATOM 564 C C . SER A 1 74 ? 4.16 -23.266 4.062 1 97.19 74 SER A C 1
ATOM 566 O O . SER A 1 74 ? 4.012 -23.578 2.875 1 97.19 74 SER A O 1
ATOM 568 N N . GLU A 1 75 ? 3.398 -22.375 4.672 1 94.31 75 GLU A N 1
ATOM 569 C CA . GLU A 1 75 ? 2.625 -21.391 3.926 1 94.31 75 GLU A CA 1
ATOM 570 C C . GLU A 1 75 ? 3.537 -20.359 3.258 1 94.31 75 GLU A C 1
ATOM 572 O O . GLU A 1 75 ? 4.762 -20.438 3.385 1 94.31 75 GLU A O 1
ATOM 577 N N . ASN A 1 76 ? 2.918 -19.422 2.484 1 96.62 76 ASN A N 1
ATOM 578 C CA . ASN A 1 76 ? 3.709 -18.344 1.913 1 96.62 76 ASN A CA 1
ATOM 579 C C . ASN A 1 76 ? 4.406 -17.531 2.998 1 96.62 76 ASN A C 1
ATOM 581 O O . ASN A 1 76 ? 3.848 -17.312 4.078 1 96.62 76 ASN A O 1
ATOM 585 N N . ARG A 1 77 ? 5.586 -17.234 2.717 1 97.12 77 ARG A N 1
ATOM 586 C CA . ARG A 1 77 ? 6.363 -16.328 3.557 1 97.12 77 ARG A CA 1
ATOM 587 C C . ARG A 1 77 ? 7.195 -15.367 2.707 1 97.12 77 ARG A C 1
ATOM 589 O O . ARG A 1 77 ? 7.539 -15.68 1.567 1 97.12 77 ARG A O 1
ATOM 596 N N . LEU A 1 78 ? 7.508 -14.242 3.301 1 97.94 78 LEU A N 1
ATOM 597 C CA . LEU A 1 78 ? 8.281 -13.219 2.617 1 97.94 78 LEU A CA 1
ATOM 598 C C . LEU A 1 78 ? 9.586 -13.789 2.068 1 97.94 78 LEU A C 1
ATOM 600 O O . LEU A 1 78 ? 10.008 -13.43 0.968 1 97.94 78 LEU A O 1
ATOM 604 N N . TYR A 1 79 ? 10.18 -14.773 2.756 1 98.31 79 TYR A N 1
ATOM 605 C CA . TYR A 1 79 ? 11.523 -15.219 2.406 1 98.31 79 TYR A CA 1
ATOM 606 C C . TYR A 1 79 ? 11.469 -16.5 1.585 1 98.31 79 TYR A C 1
ATOM 608 O O . TYR A 1 79 ? 12.5 -17.141 1.354 1 98.31 79 TYR A O 1
ATOM 616 N N . PHE A 1 80 ? 10.281 -16.875 1.173 1 98.56 80 PHE A N 1
ATOM 617 C CA . PHE A 1 80 ? 10.148 -18.078 0.341 1 98.56 80 PHE A CA 1
ATOM 618 C C . PHE A 1 80 ? 11.039 -17.969 -0.892 1 98.56 80 PHE A C 1
ATOM 620 O O . PHE A 1 80 ? 11.797 -18.906 -1.19 1 98.56 80 PHE A O 1
ATOM 627 N N . PRO A 1 81 ? 11.039 -16.812 -1.623 1 98.75 81 PRO A N 1
ATOM 628 C CA . PRO A 1 81 ? 11.922 -16.75 -2.793 1 98.75 81 PRO A CA 1
ATOM 629 C C . PRO A 1 81 ? 13.391 -16.953 -2.438 1 98.75 81 PRO A C 1
ATOM 631 O O . PRO A 1 81 ? 14.117 -17.641 -3.154 1 98.75 81 PRO A O 1
ATOM 634 N N . VAL A 1 82 ? 13.828 -16.391 -1.347 1 98.75 82 VAL A N 1
ATOM 635 C CA . VAL A 1 82 ? 15.211 -16.5 -0.905 1 98.75 82 VAL A CA 1
ATOM 636 C C . VAL A 1 82 ? 15.555 -17.969 -0.64 1 98.75 82 VAL A C 1
ATOM 638 O O . VAL A 1 82 ? 16.625 -18.438 -1.006 1 98.75 82 VAL A O 1
ATOM 641 N N . LEU A 1 83 ? 14.617 -18.641 0.012 1 98.81 83 LEU A N 1
ATOM 642 C CA . LEU A 1 83 ? 14.805 -20.062 0.278 1 98.81 83 LEU A CA 1
ATOM 643 C C . LEU A 1 83 ? 14.953 -20.844 -1.022 1 98.81 83 LEU A C 1
ATOM 645 O O . LEU A 1 83 ? 15.891 -21.625 -1.174 1 98.81 83 LEU A O 1
ATOM 649 N N . LEU A 1 84 ? 14.031 -20.641 -1.957 1 98.88 84 LEU A N 1
ATOM 650 C CA . LEU A 1 84 ? 14.055 -21.344 -3.232 1 98.88 84 LEU A CA 1
ATOM 651 C C . LEU A 1 84 ? 15.359 -21.078 -3.977 1 98.88 84 LEU A C 1
ATOM 653 O O . LEU A 1 84 ? 16.047 -22.016 -4.391 1 98.88 84 LEU A O 1
ATOM 657 N N . TRP A 1 85 ? 15.758 -19.828 -4.098 1 98.88 85 TRP A N 1
ATOM 658 C CA . TRP A 1 85 ? 16.969 -19.453 -4.82 1 98.88 85 TRP A CA 1
ATOM 659 C C . TRP A 1 85 ? 18.203 -20 -4.129 1 98.88 85 TRP A C 1
ATOM 661 O O . TRP A 1 85 ? 19.156 -20.422 -4.793 1 98.88 85 TRP A O 1
ATOM 671 N N . GLY A 1 86 ? 18.188 -19.969 -2.789 1 98.81 86 GLY A N 1
ATOM 672 C CA . GLY A 1 86 ? 19.328 -20.469 -2.031 1 98.81 86 GLY A CA 1
ATOM 673 C C . GLY A 1 86 ? 19.547 -21.953 -2.188 1 98.81 86 GLY A C 1
ATOM 674 O O . GLY A 1 86 ? 20.688 -22.422 -2.311 1 98.81 86 GLY A O 1
ATOM 675 N N . VAL A 1 87 ? 18.484 -22.719 -2.143 1 98.81 87 VAL A N 1
ATOM 676 C CA . VAL A 1 87 ? 18.562 -24.172 -2.352 1 98.81 87 VAL A CA 1
ATOM 677 C C . VAL A 1 87 ? 19.172 -24.453 -3.721 1 98.81 87 VAL A C 1
ATOM 679 O O . VAL A 1 87 ? 20.078 -25.297 -3.84 1 98.81 87 VAL A O 1
ATOM 682 N N . LEU A 1 88 ? 18.719 -23.75 -4.719 1 98.75 88 LEU A N 1
ATOM 683 C CA . LEU A 1 88 ? 19.172 -23.969 -6.086 1 98.75 88 LEU A CA 1
ATOM 684 C C . LEU A 1 88 ? 20.625 -23.531 -6.25 1 98.75 88 LEU A C 1
ATOM 686 O O . LEU A 1 88 ? 21.406 -24.188 -6.934 1 98.75 88 LEU A O 1
ATOM 690 N N . ALA A 1 89 ? 20.953 -22.438 -5.609 1 98.5 89 ALA A N 1
ATOM 691 C CA . ALA A 1 89 ? 22.328 -21.938 -5.664 1 98.5 89 ALA A CA 1
ATOM 692 C C . ALA A 1 89 ? 23.297 -22.938 -5.02 1 98.5 89 ALA A C 1
ATOM 694 O O . ALA A 1 89 ? 24.453 -23.047 -5.441 1 98.5 89 ALA A O 1
ATOM 695 N N . ALA A 1 90 ? 22.859 -23.625 -4.055 1 98.44 90 ALA A N 1
ATOM 696 C CA . ALA A 1 90 ? 23.672 -24.625 -3.369 1 98.44 90 ALA A CA 1
ATOM 697 C C . ALA A 1 90 ? 23.891 -25.859 -4.238 1 98.44 90 ALA A C 1
ATOM 699 O O . ALA A 1 90 ? 24.688 -26.734 -3.9 1 98.44 90 ALA A O 1
ATOM 700 N N . GLY A 1 91 ? 23.156 -25.938 -5.352 1 97.81 91 GLY A N 1
ATOM 701 C CA . GLY A 1 91 ? 23.188 -27.109 -6.203 1 97.81 91 GLY A CA 1
ATOM 702 C C . GLY A 1 91 ? 22.203 -28.188 -5.781 1 97.81 91 GLY A C 1
ATOM 703 O O . GLY A 1 91 ? 22.172 -29.266 -6.375 1 97.81 91 GLY A O 1
ATOM 704 N N . CYS A 1 92 ? 21.422 -27.875 -4.781 1 98.62 92 CYS A N 1
ATOM 705 C CA . CYS A 1 92 ? 20.438 -28.828 -4.266 1 98.62 92 CYS A CA 1
ATOM 706 C C . CYS A 1 92 ? 19.141 -28.781 -5.066 1 98.62 92 CYS A C 1
ATOM 708 O O . CYS A 1 92 ? 19.047 -28.031 -6.039 1 98.62 92 CYS A O 1
ATOM 710 N N . VAL A 1 93 ? 18.203 -29.656 -4.781 1 98.88 93 VAL A N 1
ATOM 711 C CA . VAL A 1 93 ? 16.891 -29.734 -5.414 1 98.88 93 VAL A CA 1
ATOM 712 C C . VAL A 1 93 ?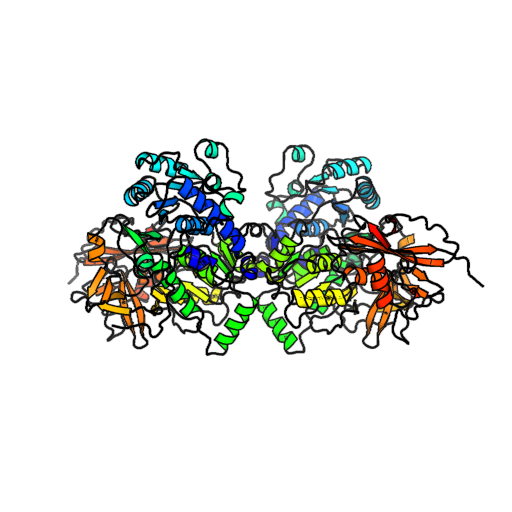 15.812 -29.297 -4.422 1 98.88 93 VAL A C 1
ATOM 714 O O . VAL A 1 93 ? 15.781 -29.75 -3.279 1 98.88 93 VAL A O 1
ATOM 717 N N . PHE A 1 94 ? 14.992 -28.359 -4.812 1 98.81 94 PHE A N 1
ATOM 718 C CA . PHE A 1 94 ? 13.898 -27.875 -3.98 1 98.81 94 PHE A CA 1
ATOM 719 C C . PHE A 1 94 ? 12.656 -28.734 -4.156 1 98.81 94 PHE A C 1
ATOM 721 O O . PHE A 1 94 ? 12.328 -29.141 -5.277 1 98.81 94 PHE A O 1
ATOM 728 N N . THR A 1 95 ? 11.977 -29.062 -3.154 1 98.62 95 THR A N 1
ATOM 729 C CA . THR A 1 95 ? 10.641 -29.641 -3.176 1 98.62 95 THR A CA 1
ATOM 730 C C . THR A 1 95 ? 9.812 -29.125 -1.996 1 98.62 95 THR A C 1
ATOM 732 O O . THR A 1 95 ? 10.336 -28.453 -1.108 1 98.62 95 THR A O 1
ATOM 735 N N . ALA A 1 96 ? 8.539 -29.281 -2.082 1 97.75 96 ALA A N 1
ATOM 736 C CA . ALA A 1 96 ? 7.668 -28.75 -1.03 1 97.75 96 ALA A CA 1
ATOM 737 C C . ALA A 1 96 ? 6.383 -29.578 -0.925 1 97.75 96 ALA A C 1
ATOM 739 O O . ALA A 1 96 ? 6.016 -30.281 -1.862 1 97.75 96 ALA A O 1
ATOM 740 N N . ALA A 1 97 ? 5.812 -29.5 0.228 1 94.69 97 ALA A N 1
ATOM 741 C CA . ALA A 1 97 ? 4.52 -30.125 0.49 1 94.69 97 ALA A CA 1
ATOM 742 C C . ALA A 1 97 ? 3.467 -29.078 0.851 1 94.69 97 ALA A C 1
ATOM 744 O O . ALA A 1 97 ? 3.807 -27.969 1.273 1 94.69 97 ALA A O 1
ATOM 745 N N . SER A 1 98 ? 2.223 -29.453 0.641 1 91.19 98 SER A N 1
ATOM 746 C CA . SER A 1 98 ? 1.131 -28.578 1.061 1 91.19 98 SER A CA 1
ATOM 747 C C . SER A 1 98 ? 1.192 -28.297 2.559 1 91.19 98 SER A C 1
ATOM 749 O O . SER A 1 98 ? 1.402 -29.219 3.359 1 91.19 98 SER A O 1
ATOM 751 N N . PRO A 1 99 ? 1.031 -27.062 2.9 1 92.62 99 PRO A N 1
ATOM 752 C CA . PRO A 1 99 ? 1.07 -26.734 4.328 1 92.62 99 PRO A CA 1
ATOM 753 C C . PRO A 1 99 ? -0.029 -27.453 5.121 1 92.62 99 PRO A C 1
ATOM 755 O O . PRO A 1 99 ? 0.022 -27.484 6.352 1 92.62 99 PRO A O 1
ATOM 758 N N . ASN A 1 100 ? -0.968 -28.016 4.402 1 87.06 100 ASN A N 1
ATOM 759 C CA . ASN A 1 100 ? -2.082 -28.688 5.062 1 87.06 100 ASN A CA 1
ATOM 760 C C . ASN A 1 100 ? -1.943 -30.203 4.996 1 87.06 100 ASN A C 1
ATOM 762 O O . ASN A 1 100 ? -2.879 -30.922 5.332 1 87.06 100 ASN A O 1
ATOM 766 N N . ALA A 1 101 ? -0.854 -30.656 4.531 1 89.75 101 ALA A N 1
ATOM 767 C CA . ALA A 1 101 ? -0.632 -32.094 4.426 1 89.75 101 ALA A CA 1
ATOM 768 C C . ALA A 1 101 ? -0.714 -32.75 5.793 1 89.75 101 ALA A C 1
ATOM 770 O O . ALA A 1 101 ? -0.254 -32.188 6.793 1 89.75 101 ALA A O 1
ATOM 771 N N . SER A 1 102 ? -1.284 -33.969 5.836 1 89.94 102 SER A N 1
ATOM 772 C CA . SER A 1 102 ? -1.271 -34.812 7.031 1 89.94 102 SER A CA 1
ATOM 773 C C . SER A 1 102 ? 0.111 -35.406 7.27 1 89.94 102 SER A C 1
ATOM 775 O O . SER A 1 102 ? 0.988 -35.312 6.41 1 89.94 102 SER A O 1
ATOM 777 N N . VAL A 1 103 ? 0.218 -36 8.445 1 94.5 103 VAL A N 1
ATOM 778 C CA . VAL A 1 103 ? 1.464 -36.688 8.781 1 94.5 103 VAL A CA 1
ATOM 779 C C . VAL A 1 103 ? 1.771 -37.75 7.73 1 94.5 103 VAL A C 1
ATOM 781 O O . VAL A 1 103 ? 2.908 -37.875 7.27 1 94.5 103 VAL A O 1
ATOM 784 N N . ARG A 1 104 ? 0.745 -38.469 7.289 1 90.69 104 ARG A N 1
ATOM 785 C CA . ARG A 1 104 ? 0.905 -39.531 6.32 1 90.69 104 ARG A CA 1
ATOM 786 C C . ARG A 1 104 ? 1.352 -39 4.965 1 90.69 104 ARG A C 1
ATOM 788 O O . ARG A 1 104 ? 2.242 -39.562 4.328 1 90.69 104 ARG A O 1
ATOM 795 N N . GLU A 1 105 ? 0.737 -37.969 4.57 1 90.44 105 GLU A N 1
ATOM 796 C CA . GLU A 1 105 ? 1.069 -37.375 3.285 1 90.44 105 GLU A CA 1
ATOM 797 C C . GLU A 1 105 ? 2.488 -36.812 3.289 1 90.44 105 GLU A C 1
ATOM 799 O O . GLU A 1 105 ? 3.232 -36.969 2.32 1 90.44 105 GLU A O 1
ATOM 804 N N . LEU A 1 106 ? 2.84 -36.156 4.363 1 95.38 106 LEU A N 1
ATOM 805 C CA . LEU A 1 106 ? 4.18 -35.562 4.469 1 95.38 106 LEU A CA 1
ATOM 806 C C . LEU A 1 106 ? 5.23 -36.656 4.57 1 95.38 106 LEU A C 1
ATOM 808 O O . LEU A 1 106 ? 6.301 -36.562 3.963 1 95.38 106 LEU A O 1
ATOM 812 N N . ASP A 1 107 ? 4.902 -37.688 5.367 1 96.44 107 ASP A N 1
ATOM 813 C CA . ASP A 1 107 ? 5.797 -38.844 5.473 1 96.44 107 ASP A CA 1
ATOM 814 C C . ASP A 1 107 ? 6.062 -39.469 4.098 1 96.44 107 ASP A C 1
ATOM 816 O O . ASP A 1 107 ? 7.211 -39.75 3.75 1 96.44 107 ASP A O 1
ATOM 820 N N . TYR A 1 108 ? 5.043 -39.656 3.371 1 94.31 108 TYR A N 1
ATOM 821 C CA . TYR A 1 108 ? 5.18 -40.219 2.027 1 94.31 108 TYR A CA 1
ATOM 822 C C . TYR A 1 108 ? 6.113 -39.344 1.182 1 94.31 108 TYR A C 1
ATOM 824 O O . TYR A 1 108 ? 7.035 -39.875 0.547 1 94.31 108 TYR A O 1
ATOM 832 N N . GLN A 1 109 ? 5.91 -38.062 1.093 1 96.12 109 GLN A N 1
ATOM 833 C CA . GLN A 1 109 ? 6.695 -37.188 0.231 1 96.12 109 GLN A CA 1
ATOM 834 C C . GLN A 1 109 ? 8.141 -37.094 0.698 1 96.12 109 GLN A C 1
ATOM 836 O O . GLN A 1 109 ? 9.062 -37 -0.12 1 96.12 109 GLN A O 1
ATOM 841 N N . LEU A 1 110 ? 8.336 -37.125 2.021 1 97.81 110 LEU A N 1
ATOM 842 C CA . LEU A 1 110 ? 9.695 -37.156 2.555 1 97.81 110 LEU A CA 1
ATOM 843 C C . LEU A 1 110 ? 10.445 -38.375 2.068 1 97.81 110 LEU A C 1
ATOM 845 O O . LEU A 1 110 ? 11.578 -38.281 1.578 1 97.81 110 LEU A O 1
ATOM 849 N N . ARG A 1 111 ? 9.797 -39.5 2.105 1 97.12 111 ARG A N 1
ATOM 850 C CA . ARG A 1 111 ? 10.422 -40.781 1.703 1 97.12 111 ARG A CA 1
ATOM 851 C C . ARG A 1 111 ? 10.594 -40.844 0.19 1 97.12 111 ARG A C 1
ATOM 853 O O . ARG A 1 111 ? 11.664 -41.188 -0.303 1 97.12 111 ARG A O 1
ATOM 860 N N . ASN A 1 112 ? 9.516 -40.469 -0.431 1 96.19 112 ASN A N 1
ATOM 861 C CA . ASN A 1 112 ? 9.539 -40.625 -1.884 1 96.19 112 ASN A CA 1
ATOM 862 C C . ASN A 1 112 ? 10.555 -39.656 -2.516 1 96.19 112 ASN A C 1
ATOM 864 O O . ASN A 1 112 ? 11.219 -40 -3.494 1 96.19 112 ASN A O 1
ATOM 868 N N . SER A 1 113 ? 10.734 -38.469 -1.997 1 97.75 113 SER A N 1
ATOM 869 C CA . SER A 1 113 ? 11.648 -37.469 -2.557 1 97.75 113 SER A CA 1
ATOM 870 C C . SER A 1 113 ? 13.078 -37.719 -2.078 1 97.75 113 SER A C 1
ATOM 872 O O . SER A 1 113 ? 14.023 -37.125 -2.609 1 97.75 113 SER A O 1
ATOM 874 N N . ASP A 1 114 ? 13.25 -38.531 -1.09 1 97.56 114 ASP A N 1
ATOM 875 C CA . ASP A 1 114 ? 14.547 -38.719 -0.454 1 97.56 114 ASP A CA 1
ATOM 876 C C . ASP A 1 114 ? 15.07 -37.438 0.153 1 97.56 114 ASP A C 1
ATOM 878 O O . ASP A 1 114 ? 16.266 -37.125 0.059 1 97.56 114 ASP A O 1
ATOM 882 N N . ALA A 1 115 ? 14.203 -36.625 0.671 1 98.31 115 ALA A N 1
ATOM 883 C CA . ALA A 1 115 ? 14.609 -35.344 1.264 1 98.31 115 ALA A CA 1
ATOM 884 C C . ALA A 1 115 ? 15.57 -35.562 2.428 1 98.31 115 ALA A C 1
ATOM 886 O O . ALA A 1 115 ? 15.375 -36.469 3.242 1 98.31 115 ALA A O 1
ATOM 887 N N . LYS A 1 116 ? 16.578 -34.719 2.475 1 98 116 LYS A N 1
ATOM 888 C CA . LYS A 1 116 ? 17.562 -34.812 3.537 1 98 116 LYS A CA 1
ATOM 889 C C . LYS A 1 116 ? 17.328 -33.781 4.625 1 98 116 LYS A C 1
ATOM 891 O O . LYS A 1 116 ? 17.734 -33.969 5.773 1 98 116 LYS A O 1
ATOM 896 N N . VAL A 1 117 ? 16.75 -32.656 4.223 1 98.31 117 VAL A N 1
ATOM 897 C CA . VAL A 1 117 ? 16.453 -31.562 5.137 1 98.31 117 VAL A CA 1
ATOM 898 C C . VAL A 1 117 ? 14.984 -31.172 5.02 1 98.31 117 VAL A C 1
ATOM 900 O O . VAL A 1 117 ? 14.43 -31.156 3.922 1 98.31 117 VAL A O 1
ATOM 903 N N . LEU A 1 118 ? 14.359 -30.984 6.168 1 98.69 118 LEU A N 1
ATOM 904 C CA . LEU A 1 118 ? 12.977 -30.531 6.242 1 98.69 118 LEU A CA 1
ATOM 905 C C . LEU A 1 118 ? 12.891 -29.141 6.879 1 98.69 118 LEU A C 1
ATOM 907 O O . LEU A 1 118 ? 13.391 -28.938 7.988 1 98.69 118 LEU A O 1
ATOM 911 N N . LEU A 1 119 ? 12.406 -28.141 6.125 1 98.75 119 LEU A N 1
ATOM 912 C CA . LEU A 1 119 ? 12.102 -26.828 6.672 1 98.75 119 LEU A CA 1
ATOM 913 C C . LEU A 1 119 ? 10.609 -26.688 6.945 1 98.75 119 LEU A C 1
ATOM 915 O O . LEU A 1 119 ? 9.781 -27.062 6.113 1 98.75 119 LEU A O 1
ATOM 919 N N . VAL A 1 120 ? 10.281 -26.188 8.094 1 98.38 120 VAL A N 1
ATOM 920 C CA . VAL A 1 120 ? 8.883 -26.219 8.516 1 98.38 120 VAL A CA 1
ATOM 921 C C . VAL A 1 120 ? 8.508 -24.875 9.141 1 98.38 120 VAL A C 1
ATOM 923 O O . VAL A 1 120 ? 9.312 -24.25 9.844 1 98.38 120 VAL A O 1
ATOM 926 N N . ASP A 1 121 ? 7.312 -24.453 8.797 1 96.19 121 ASP A N 1
ATOM 927 C CA . ASP A 1 121 ? 6.75 -23.266 9.43 1 96.19 121 ASP A CA 1
ATOM 928 C C . ASP A 1 121 ? 6.328 -23.547 10.867 1 96.19 121 ASP A C 1
ATOM 930 O O . ASP A 1 121 ? 6.094 -24.703 11.227 1 96.19 121 ASP A O 1
ATOM 934 N N . GLN A 1 122 ? 6.164 -22.531 11.648 1 94.12 122 GLN A N 1
ATOM 935 C CA . GLN A 1 122 ? 5.906 -22.641 13.086 1 94.12 122 GLN A CA 1
ATOM 936 C C . GLN A 1 122 ? 4.637 -23.438 13.352 1 94.12 122 GLN A C 1
ATOM 938 O O . GLN A 1 122 ? 4.629 -24.344 14.195 1 94.12 122 GLN A O 1
ATOM 943 N N . LYS A 1 123 ? 3.592 -23.156 12.609 1 90.88 123 LYS A N 1
ATOM 944 C CA . LYS A 1 123 ? 2.283 -23.75 12.836 1 90.88 123 LYS A CA 1
ATOM 945 C C . LYS A 1 123 ? 2.301 -25.25 12.5 1 90.88 123 LYS A C 1
ATOM 947 O O . LYS A 1 123 ? 1.494 -26.016 13.031 1 90.88 123 LYS A O 1
ATOM 952 N N . GLN A 1 124 ? 3.211 -25.672 11.703 1 94.25 124 GLN A N 1
ATOM 953 C CA . GLN A 1 124 ? 3.193 -27.016 11.156 1 94.25 124 GLN A CA 1
ATOM 954 C C . GLN A 1 124 ? 4.207 -27.906 11.867 1 94.25 124 GLN A C 1
ATOM 956 O O . GLN A 1 124 ? 4.398 -29.062 11.484 1 94.25 124 GLN A O 1
ATOM 961 N N . VAL A 1 125 ? 4.824 -27.453 12.938 1 96.19 125 VAL A N 1
ATOM 962 C CA . VAL A 1 125 ? 5.953 -28.125 13.578 1 96.19 125 VAL A CA 1
ATOM 963 C C . VAL A 1 125 ? 5.508 -29.469 14.125 1 96.19 125 VAL A C 1
ATOM 965 O O . VAL A 1 125 ? 6.188 -30.484 13.922 1 96.19 125 VAL A O 1
ATOM 968 N N . PRO A 1 126 ? 4.312 -29.594 14.758 1 95.38 126 PRO A N 1
ATOM 969 C CA . PRO A 1 126 ? 3.932 -30.891 15.297 1 95.38 126 PRO A CA 1
ATOM 970 C C . PRO A 1 126 ? 3.799 -31.969 14.211 1 95.38 126 PRO A C 1
ATOM 972 O O . PRO A 1 126 ? 4.324 -33.062 14.359 1 95.38 126 PRO A O 1
ATOM 975 N N . VAL A 1 127 ? 3.203 -31.625 13.125 1 96.44 127 VAL A N 1
ATOM 976 C CA . VAL A 1 127 ? 3.023 -32.562 12.016 1 96.44 127 VAL A CA 1
ATOM 977 C C . VAL A 1 127 ? 4.379 -32.875 11.391 1 96.44 127 VAL A C 1
ATOM 979 O O . VAL A 1 127 ? 4.656 -34.031 11.07 1 96.44 127 VAL A O 1
ATOM 982 N N . ALA A 1 128 ? 5.211 -31.938 11.258 1 98.12 128 ALA A N 1
ATOM 983 C CA . ALA A 1 128 ? 6.52 -32.094 10.625 1 98.12 128 ALA A CA 1
ATOM 984 C C . ALA A 1 128 ? 7.402 -33.031 11.422 1 98.12 128 ALA A C 1
ATOM 986 O O . ALA A 1 128 ? 8.062 -33.906 10.852 1 98.12 128 ALA A O 1
ATOM 987 N N . LEU A 1 129 ? 7.426 -32.875 12.742 1 97.19 129 LEU A N 1
ATOM 988 C CA . LEU A 1 129 ? 8.289 -33.688 13.586 1 97.19 129 LEU A CA 1
ATOM 989 C C . LEU A 1 129 ? 7.82 -35.156 13.594 1 97.19 129 LEU A C 1
ATOM 991 O O . LEU A 1 129 ? 8.641 -36.062 13.555 1 97.19 129 LEU A O 1
ATOM 995 N N . GLU A 1 130 ? 6.535 -35.281 13.656 1 97.56 130 GLU A N 1
ATOM 996 C CA . GLU A 1 130 ? 5.996 -36.656 13.602 1 97.56 130 GLU A CA 1
ATOM 997 C C . GLU A 1 130 ? 6.305 -37.312 12.266 1 97.56 130 GLU A C 1
ATOM 999 O O . GLU A 1 130 ? 6.727 -38.469 12.234 1 97.56 130 GLU A O 1
ATOM 1004 N N . ALA A 1 131 ? 6.09 -36.625 11.188 1 98 131 ALA A N 1
ATOM 1005 C CA . ALA A 1 131 ? 6.371 -37.156 9.859 1 98 131 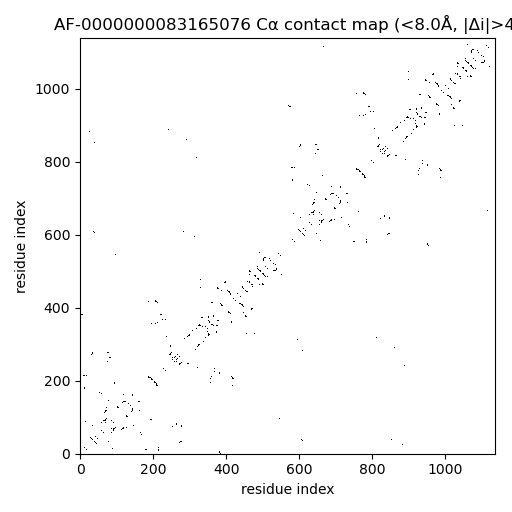ALA A CA 1
ATOM 1006 C C . ALA A 1 131 ? 7.863 -37.438 9.688 1 98 131 ALA A C 1
ATOM 1008 O O . ALA A 1 131 ? 8.242 -38.438 9.07 1 98 131 ALA A O 1
ATOM 1009 N N . ALA A 1 132 ? 8.711 -36.562 10.141 1 97.75 132 ALA A N 1
ATOM 1010 C CA . ALA A 1 132 ? 10.164 -36.719 10.055 1 97.75 132 ALA A CA 1
ATOM 1011 C C . ALA A 1 132 ? 10.594 -38 10.773 1 97.75 132 ALA A C 1
ATOM 1013 O O . ALA A 1 132 ? 11.445 -38.75 10.281 1 97.75 132 ALA A O 1
ATOM 1014 N N . THR A 1 133 ? 10.023 -38.219 11.953 1 96.81 133 THR A N 1
ATOM 1015 C CA . THR A 1 133 ? 10.32 -39.406 12.719 1 96.81 133 THR A CA 1
ATOM 1016 C C . THR A 1 133 ? 9.953 -40.656 11.93 1 96.81 133 THR A C 1
ATOM 1018 O O . THR A 1 133 ? 10.742 -41.625 11.844 1 96.81 133 THR A O 1
ATOM 1021 N N . GLN A 1 134 ? 8.844 -40.625 11.398 1 96.44 134 GLN A N 1
ATOM 1022 C CA . GLN A 1 134 ? 8.375 -41.781 10.625 1 96.44 134 GLN A CA 1
ATOM 1023 C C . GLN A 1 134 ? 9.25 -42 9.391 1 96.44 134 GLN A C 1
ATOM 1025 O O . GLN A 1 134 ? 9.523 -43.156 9.016 1 96.44 134 GLN A O 1
ATOM 1030 N N . ALA A 1 135 ? 9.641 -40.938 8.797 1 96.94 135 ALA A N 1
ATOM 1031 C CA . ALA A 1 135 ? 10.422 -41.031 7.57 1 96.94 135 ALA A CA 1
ATOM 1032 C C . ALA A 1 135 ? 11.898 -41.281 7.871 1 96.94 135 ALA A C 1
ATOM 1034 O O . ALA A 1 135 ? 12.703 -41.5 6.957 1 96.94 135 ALA A O 1
ATOM 1035 N N . GLY A 1 136 ? 12.297 -41.25 9.117 1 95.88 136 GLY A N 1
ATOM 1036 C CA . GLY A 1 136 ? 13.672 -41.5 9.508 1 95.88 136 GLY A CA 1
ATOM 1037 C C . GLY A 1 136 ? 14.578 -40.312 9.352 1 95.88 136 GLY A C 1
ATOM 1038 O O . GLY A 1 136 ? 15.781 -40.438 9.117 1 95.88 136 GLY A O 1
ATOM 1039 N N . ILE A 1 137 ? 14.047 -39.094 9.336 1 95.5 137 ILE A N 1
ATOM 1040 C CA . ILE A 1 137 ? 14.82 -37.875 9.289 1 95.5 137 ILE A CA 1
ATOM 1041 C C . ILE A 1 137 ? 15.156 -37.406 10.703 1 95.5 137 ILE A C 1
ATOM 1043 O O . ILE A 1 137 ? 14.25 -37.219 11.523 1 95.5 137 ILE A O 1
ATOM 1047 N N . ASP A 1 138 ? 16.406 -37.219 10.953 1 94.19 138 ASP A N 1
ATOM 1048 C CA . ASP A 1 138 ? 16.844 -36.75 12.266 1 94.19 138 ASP A CA 1
ATOM 1049 C C . ASP A 1 138 ? 16.359 -35.344 12.523 1 94.19 138 ASP A C 1
ATOM 1051 O O . ASP A 1 138 ? 16.359 -34.5 11.625 1 94.19 138 ASP A O 1
ATOM 1055 N N . TYR A 1 139 ? 16.016 -35.125 13.75 1 93.75 139 TYR A N 1
ATOM 1056 C CA . TYR A 1 139 ? 15.516 -33.781 14.133 1 93.75 139 TYR A CA 1
ATOM 1057 C C . TYR A 1 139 ? 16.562 -32.719 13.891 1 93.75 139 TYR A C 1
ATOM 1059 O O . TYR A 1 139 ? 16.234 -31.547 13.711 1 93.75 139 TYR A O 1
ATOM 1067 N N . LYS A 1 140 ? 17.812 -33.125 13.836 1 94.62 140 LYS A N 1
ATOM 1068 C CA . LYS A 1 140 ? 18.906 -32.188 13.562 1 94.62 140 LYS A CA 1
ATOM 1069 C C . LYS A 1 140 ? 18.828 -31.656 12.133 1 94.62 140 LYS A C 1
ATOM 1071 O O . LYS A 1 140 ? 19.422 -30.625 11.812 1 94.62 140 LYS A O 1
ATOM 1076 N N . ASN A 1 141 ? 18.062 -32.375 11.297 1 97.12 141 ASN A N 1
ATOM 1077 C CA . ASN A 1 141 ? 17.906 -31.984 9.906 1 97.12 141 ASN A CA 1
ATOM 1078 C C . ASN A 1 141 ? 16.547 -31.328 9.664 1 97.12 141 ASN A C 1
ATOM 1080 O O . ASN A 1 141 ? 16.141 -31.156 8.516 1 97.12 141 ASN A O 1
ATOM 1084 N N . VAL A 1 142 ? 15.828 -31.062 10.766 1 98.19 142 VAL A N 1
ATOM 1085 C CA . VAL A 1 142 ? 14.578 -30.312 10.703 1 98.19 142 VAL A CA 1
ATOM 1086 C C . VAL A 1 142 ? 14.812 -28.875 11.188 1 98.19 142 VAL A C 1
ATOM 1088 O O . VAL A 1 142 ? 15.305 -28.672 12.297 1 98.19 142 VAL A O 1
ATOM 1091 N N . TYR A 1 143 ? 14.5 -27.906 10.328 1 98.5 143 TYR A N 1
ATOM 1092 C CA . TYR A 1 143 ? 14.742 -26.5 10.664 1 98.5 143 TYR A CA 1
ATOM 1093 C C . TYR A 1 143 ? 13.445 -25.703 10.617 1 98.5 143 TYR A C 1
ATOM 1095 O O . TYR A 1 143 ? 12.562 -25.984 9.805 1 98.5 143 TYR A O 1
ATOM 1103 N N . LEU A 1 144 ? 13.375 -24.703 11.469 1 98.12 144 LEU A N 1
ATOM 1104 C CA . LEU A 1 144 ? 12.258 -23.766 11.461 1 98.12 144 LEU A CA 1
ATOM 1105 C C . LEU A 1 144 ? 12.438 -22.719 10.375 1 98.12 144 LEU A C 1
ATOM 1107 O O . LEU A 1 144 ? 13.43 -21.984 10.375 1 98.12 144 LEU A O 1
ATOM 1111 N N . PHE A 1 145 ? 11.5 -22.672 9.445 1 98.19 145 PHE A N 1
ATOM 1112 C CA . PHE A 1 145 ? 11.469 -21.625 8.43 1 98.19 145 PHE A CA 1
ATOM 1113 C C . PHE A 1 145 ? 10.727 -20.391 8.945 1 98.19 145 PHE A C 1
ATOM 1115 O O . PHE A 1 145 ? 9.492 -20.391 9.016 1 98.19 145 PHE A O 1
ATOM 1122 N N . CYS A 1 146 ? 11.477 -19.375 9.336 1 96 146 CYS A N 1
ATOM 1123 C CA . CYS A 1 146 ? 10.93 -18.156 9.922 1 96 146 CYS A CA 1
ATOM 1124 C C . CYS A 1 146 ? 11.672 -16.938 9.406 1 96 146 CYS A C 1
ATOM 1126 O O . CYS A 1 146 ? 12.734 -17.047 8.789 1 96 146 CYS A O 1
ATOM 1128 N N . ASP A 1 147 ? 11.07 -15.805 9.539 1 93.75 147 ASP A N 1
ATOM 1129 C CA . ASP A 1 147 ? 11.797 -14.578 9.219 1 93.75 147 ASP A CA 1
ATOM 1130 C C . ASP A 1 147 ? 12.977 -14.375 10.164 1 93.75 147 ASP A C 1
ATOM 1132 O O . ASP A 1 147 ? 12.898 -14.727 11.352 1 93.75 147 ASP A O 1
ATOM 1136 N N . PRO A 1 148 ? 14.047 -13.773 9.688 1 92.62 148 PRO A N 1
ATOM 1137 C CA . PRO A 1 148 ? 15.25 -13.633 10.508 1 92.62 148 PRO A CA 1
ATOM 1138 C C . PRO A 1 148 ? 14.992 -12.914 11.828 1 92.62 148 PRO A C 1
ATOM 1140 O O . PRO A 1 148 ? 15.547 -13.297 12.859 1 92.62 148 PRO A O 1
ATOM 1143 N N . GLU A 1 149 ? 14.078 -11.93 11.891 1 88.06 149 GLU A N 1
ATOM 1144 C CA . GLU A 1 149 ? 13.867 -11.141 13.102 1 88.06 149 GLU A CA 1
ATOM 1145 C C . GLU A 1 149 ? 12.578 -11.547 13.812 1 88.06 149 GLU A C 1
ATOM 1147 O O . GLU A 1 149 ? 12.156 -10.891 14.758 1 88.06 149 GLU A O 1
ATOM 1152 N N . GLU A 1 150 ? 12.031 -12.633 13.352 1 91 150 GLU A N 1
ATOM 1153 C CA . GLU A 1 150 ? 10.773 -13.07 13.945 1 91 150 GLU A CA 1
ATOM 1154 C C . GLU A 1 150 ? 10.984 -13.594 15.367 1 91 150 GLU A C 1
ATOM 1156 O O . GLU A 1 150 ? 11.961 -14.289 15.633 1 91 150 GLU A O 1
ATOM 1161 N N . ASP A 1 151 ? 10.133 -13.172 16.281 1 89 151 ASP A N 1
ATOM 1162 C CA . ASP A 1 151 ? 10.156 -13.711 17.625 1 89 151 ASP A CA 1
ATOM 1163 C C . ASP A 1 151 ? 9.477 -15.078 17.688 1 89 151 ASP A C 1
ATOM 1165 O O . ASP A 1 151 ? 8.266 -15.18 17.5 1 89 151 ASP A O 1
ATOM 1169 N N . VAL A 1 152 ? 10.234 -16.125 17.906 1 92.25 152 VAL A N 1
ATOM 1170 C CA . VAL A 1 152 ? 9.734 -17.484 17.953 1 92.25 152 VAL A CA 1
ATOM 1171 C C . VAL A 1 152 ? 9.758 -18 19.391 1 92.25 152 VAL A C 1
ATOM 1173 O O . VAL A 1 152 ? 10.742 -17.797 20.109 1 92.25 152 VAL A O 1
ATOM 1176 N N . PRO A 1 153 ? 8.719 -18.625 19.812 1 92.38 153 PRO A N 1
ATOM 1177 C CA . PRO A 1 153 ? 8.672 -19.172 21.172 1 92.38 153 PRO A CA 1
ATOM 1178 C C . PRO A 1 153 ? 9.82 -20.141 21.453 1 92.38 153 PRO A C 1
ATOM 1180 O O . PRO A 1 153 ? 10.203 -20.906 20.578 1 92.38 153 PRO A O 1
ATOM 1183 N N . THR A 1 154 ? 10.227 -20.156 22.641 1 91.81 154 THR A N 1
ATOM 1184 C CA . THR A 1 154 ? 11.328 -21 23.078 1 91.81 154 THR A CA 1
ATOM 1185 C C . THR A 1 154 ? 10.938 -22.484 23 1 91.81 154 THR A C 1
ATOM 1187 O O . THR A 1 154 ? 11.781 -23.344 22.75 1 91.81 154 THR A O 1
ATOM 1190 N N . SER A 1 155 ? 9.688 -22.734 23.172 1 91.88 155 SER A N 1
ATOM 1191 C CA . SER A 1 155 ? 9.195 -24.109 23.109 1 91.88 155 SER A CA 1
ATOM 1192 C C . SER A 1 155 ? 9.484 -24.75 21.75 1 91.88 155 SER A C 1
ATOM 1194 O O . SER A 1 155 ? 9.602 -25.969 21.656 1 91.88 155 SER A O 1
ATOM 1196 N N . ILE A 1 156 ? 9.648 -23.922 20.75 1 92 156 ILE A N 1
ATOM 1197 C CA . ILE A 1 156 ? 9.938 -24.406 19.406 1 92 156 ILE A CA 1
ATOM 1198 C C . ILE A 1 156 ? 11.445 -24.422 19.172 1 92 156 ILE A C 1
ATOM 1200 O O . ILE A 1 156 ? 12 -25.422 18.719 1 92 156 ILE A O 1
ATOM 1204 N N . THR A 1 157 ? 12.086 -23.312 19.594 1 90.5 157 THR A N 1
ATOM 1205 C CA . THR A 1 157 ? 13.5 -23.141 19.281 1 90.5 157 THR A CA 1
ATOM 1206 C C . THR A 1 157 ? 14.359 -24.094 20.109 1 90.5 157 THR A C 1
ATOM 1208 O O . THR A 1 157 ? 15.531 -24.297 19.797 1 90.5 157 THR A O 1
ATOM 1211 N N . SER A 1 158 ? 13.805 -24.641 21.172 1 91.31 158 SER A N 1
ATOM 1212 C CA . SER A 1 158 ? 14.531 -25.625 21.969 1 91.31 158 SER A CA 1
ATOM 1213 C C . SER A 1 158 ? 14.516 -27 21.297 1 91.31 158 SER A C 1
ATOM 1215 O O . SER A 1 158 ? 15.328 -27.859 21.625 1 91.31 158 SER A O 1
ATOM 1217 N N . ARG A 1 159 ? 13.703 -27.25 20.375 1 89.5 159 ARG A N 1
ATOM 1218 C CA . ARG A 1 159 ? 13.547 -28.562 19.75 1 89.5 159 ARG A CA 1
ATOM 1219 C C . ARG A 1 159 ? 14.195 -28.594 18.375 1 89.5 159 ARG A C 1
ATOM 1221 O O . ARG A 1 159 ? 14.734 -29.625 17.953 1 89.5 159 ARG A O 1
ATOM 1228 N N . ILE A 1 160 ? 13.969 -27.5 17.594 1 94.88 160 ILE A N 1
ATOM 1229 C CA . ILE A 1 160 ? 14.508 -27.453 16.234 1 94.88 160 ILE A CA 1
ATOM 1230 C C . ILE A 1 160 ? 15.219 -26.125 15.992 1 94.88 160 ILE A C 1
ATOM 1232 O O . ILE A 1 160 ? 14.766 -25.078 16.469 1 94.88 160 ILE A O 1
ATOM 1236 N N . ALA A 1 161 ? 16.297 -26.156 15.227 1 96.56 161 ALA A N 1
ATOM 1237 C CA . ALA A 1 161 ? 17.078 -24.953 14.914 1 96.56 161 ALA A CA 1
ATOM 1238 C C . ALA A 1 161 ? 16.375 -24.125 13.844 1 96.56 161 ALA A C 1
ATOM 1240 O O . ALA A 1 161 ? 15.539 -24.625 13.094 1 96.56 161 ALA A O 1
ATOM 1241 N N . ARG A 1 162 ? 16.672 -22.797 13.844 1 97.06 162 ARG A N 1
ATOM 1242 C CA . ARG A 1 162 ? 16.203 -21.922 12.773 1 97.06 162 ARG A CA 1
ATOM 1243 C C . ARG A 1 162 ? 16.969 -22.172 11.484 1 97.06 162 ARG A C 1
ATOM 1245 O O . ARG A 1 162 ? 18.172 -22.469 11.516 1 97.06 162 ARG A O 1
ATOM 1252 N N . TRP A 1 163 ? 16.266 -21.984 10.312 1 98.38 163 TRP A N 1
ATOM 1253 C CA . TRP A 1 163 ? 16.969 -22.156 9.047 1 98.38 163 TRP A CA 1
ATOM 1254 C C . TRP A 1 163 ? 18.078 -21.109 8.906 1 98.38 163 TRP A C 1
ATOM 1256 O O . TRP A 1 163 ? 19.047 -21.312 8.164 1 98.38 163 TRP A O 1
ATOM 1266 N N . THR A 1 164 ? 17.938 -19.938 9.641 1 97.44 164 THR A N 1
ATOM 1267 C CA . THR A 1 164 ? 18.938 -18.875 9.586 1 97.44 164 THR A CA 1
ATOM 1268 C C . THR A 1 164 ? 20.234 -19.312 10.281 1 97.44 164 THR A C 1
ATOM 1270 O O . THR A 1 164 ? 21.266 -18.672 10.109 1 97.44 164 THR A O 1
ATOM 1273 N N . ASP A 1 165 ? 20.141 -20.359 11.078 1 97 165 ASP A N 1
ATOM 1274 C CA . ASP A 1 165 ? 21.344 -20.891 11.711 1 97 165 ASP A CA 1
ATOM 1275 C C . ASP A 1 165 ? 22.25 -21.562 10.672 1 97 165 ASP A C 1
ATOM 1277 O O . ASP A 1 165 ? 23.438 -21.781 10.93 1 97 165 ASP A O 1
ATOM 1281 N N . ILE A 1 166 ? 21.656 -21.922 9.547 1 98.25 166 ILE A N 1
ATOM 1282 C CA . ILE A 1 166 ? 22.422 -22.516 8.461 1 98.25 166 ILE A CA 1
ATOM 1283 C C . ILE A 1 166 ? 23.25 -21.438 7.766 1 98.25 166 ILE A C 1
ATOM 1285 O O . ILE A 1 166 ? 24.281 -21.734 7.156 1 98.25 166 ILE A O 1
ATOM 1289 N N . TRP A 1 167 ? 22.812 -20.172 7.805 1 98.44 167 TRP A N 1
ATOM 1290 C CA . TRP A 1 167 ? 23.406 -19.078 7.055 1 98.44 167 TRP A CA 1
ATOM 1291 C C . TRP A 1 167 ? 24.844 -18.812 7.512 1 98.44 167 TRP A C 1
ATOM 1293 O O . TRP A 1 167 ? 25.109 -18.703 8.711 1 98.44 167 TRP A O 1
ATOM 1303 N N . ARG A 1 168 ? 25.75 -18.672 6.551 1 98.19 168 ARG A N 1
ATOM 1304 C CA . ARG A 1 168 ? 27.125 -18.328 6.871 1 98.19 168 ARG A CA 1
ATOM 1305 C C . ARG A 1 168 ? 27.297 -16.828 7.031 1 98.19 168 ARG A C 1
ATOM 1307 O O . ARG A 1 168 ? 26.547 -16.047 6.434 1 98.19 168 ARG A O 1
ATOM 1314 N N . PRO A 1 169 ? 28.266 -16.406 7.816 1 97.38 169 PRO A N 1
ATOM 1315 C CA . PRO A 1 169 ? 28.531 -14.969 7.938 1 97.38 169 PRO A CA 1
ATOM 1316 C C . PRO A 1 169 ? 28.891 -14.32 6.605 1 97.38 169 PRO A C 1
ATOM 1318 O O . PRO A 1 169 ? 29.438 -14.977 5.723 1 97.38 169 PRO A O 1
ATOM 1321 N N . VAL A 1 170 ? 28.562 -13.094 6.512 1 96.75 170 VAL A N 1
ATOM 1322 C CA . VAL A 1 170 ? 28.766 -12.336 5.281 1 96.75 170 VAL A CA 1
ATOM 1323 C C . VAL A 1 170 ? 30.234 -12.375 4.883 1 96.75 170 VAL A C 1
ATOM 1325 O O . VAL A 1 170 ? 30.562 -12.406 3.695 1 96.75 170 VAL A O 1
ATOM 1328 N N . GLU A 1 171 ? 31.125 -12.367 5.805 1 96.25 171 GLU A N 1
ATOM 1329 C CA . GLU A 1 171 ? 32.562 -12.375 5.551 1 96.25 171 GLU A CA 1
ATOM 1330 C C . GLU A 1 171 ? 32.969 -13.633 4.793 1 96.25 171 GLU A C 1
ATOM 1332 O O . GLU A 1 171 ? 33.938 -13.602 4.016 1 96.25 171 GLU A O 1
ATOM 1337 N N . GLU A 1 172 ? 32.219 -14.664 4.98 1 96.44 172 GLU A N 1
ATOM 1338 C CA . GLU A 1 172 ? 32.594 -15.945 4.383 1 96.44 172 GLU A CA 1
ATOM 1339 C C . GLU A 1 172 ? 32.062 -16.047 2.945 1 96.44 172 GLU A C 1
ATOM 1341 O O . GLU A 1 172 ? 32.469 -16.938 2.203 1 96.44 172 GLU A O 1
ATOM 1346 N N . ILE A 1 173 ? 31.203 -15.148 2.566 1 96.44 173 ILE A N 1
ATOM 1347 C CA . ILE A 1 173 ? 30.625 -15.305 1.243 1 96.44 173 ILE A CA 1
ATOM 1348 C C . ILE A 1 173 ? 31.172 -14.234 0.301 1 96.44 173 ILE A C 1
ATOM 1350 O O . ILE A 1 173 ? 30.766 -14.156 -0.863 1 96.44 173 ILE A O 1
ATOM 1354 N N . GLN A 1 174 ? 32 -13.367 0.741 1 93.44 174 GLN A N 1
ATOM 1355 C CA . GLN A 1 174 ? 32.531 -12.258 -0.061 1 93.44 174 GLN A CA 1
ATOM 1356 C C . GLN A 1 174 ? 33.156 -12.758 -1.356 1 93.44 174 GLN A C 1
ATOM 1358 O O . GLN A 1 174 ? 32.938 -12.172 -2.42 1 93.44 174 GLN A O 1
ATOM 1363 N N . SER A 1 175 ? 33.875 -13.852 -1.276 1 93 175 SER A N 1
ATOM 1364 C CA . SER A 1 175 ? 34.531 -14.375 -2.461 1 93 175 SER A CA 1
ATOM 1365 C C . SER A 1 175 ? 33.875 -15.672 -2.936 1 93 175 SER A C 1
ATOM 1367 O O . SER A 1 175 ? 34.406 -16.344 -3.814 1 93 175 SER A O 1
ATOM 1369 N N . TRP A 1 176 ? 32.812 -15.961 -2.318 1 96 176 TRP A N 1
ATOM 1370 C CA . TRP A 1 176 ? 32.156 -17.203 -2.688 1 96 176 TRP A CA 1
ATOM 1371 C C . TRP A 1 176 ? 31.047 -16.922 -3.705 1 96 176 TRP A C 1
ATOM 1373 O O . TRP A 1 176 ? 30.359 -15.898 -3.635 1 96 176 TRP A O 1
ATOM 1383 N N . SER A 1 177 ? 30.859 -17.797 -4.664 1 96 177 SER A N 1
ATOM 1384 C CA . SER A 1 177 ? 29.75 -17.812 -5.609 1 96 177 SER A CA 1
ATOM 1385 C C . SER A 1 177 ? 29.297 -19.234 -5.934 1 96 177 SER A C 1
ATOM 1387 O O . SER A 1 177 ? 30.094 -20.172 -5.824 1 96 177 SER A O 1
ATOM 1389 N N . TRP A 1 178 ? 28.047 -19.359 -6.219 1 96.81 178 TRP A N 1
ATOM 1390 C CA . TRP A 1 178 ? 27.594 -20.703 -6.566 1 96.81 178 TRP A CA 1
ATOM 1391 C C . TRP A 1 178 ? 28.109 -21.109 -7.941 1 96.81 178 TRP A C 1
ATOM 1393 O O . TRP A 1 178 ? 28.484 -20.25 -8.75 1 96.81 178 TRP A O 1
ATOM 1403 N N . LYS A 1 179 ? 28.203 -22.422 -8.133 1 96.19 179 LYS A N 1
ATOM 1404 C CA . LYS A 1 179 ? 28.594 -22.953 -9.438 1 96.19 179 LYS A CA 1
ATOM 1405 C C . LYS A 1 179 ? 27.516 -22.672 -10.477 1 96.19 179 LYS A C 1
ATOM 1407 O O . LYS A 1 179 ? 26.375 -23.109 -10.344 1 96.19 179 LYS A O 1
ATOM 1412 N N . LYS A 1 180 ? 27.891 -22.031 -11.477 1 97.12 180 LYS A N 1
ATOM 1413 C CA . LYS A 1 180 ? 26.953 -21.672 -12.523 1 97.12 180 LYS A CA 1
ATOM 1414 C C . LYS A 1 180 ? 26.812 -22.781 -13.562 1 97.12 180 LYS A C 1
ATOM 1416 O O . LYS A 1 180 ? 27.781 -23.484 -13.859 1 97.12 180 LYS A O 1
ATOM 1421 N N . ILE A 1 181 ? 25.625 -22.938 -13.984 1 97.69 181 ILE A N 1
ATOM 1422 C CA . ILE A 1 181 ? 25.375 -23.781 -15.148 1 97.69 181 ILE A CA 1
ATOM 1423 C C . ILE A 1 181 ? 25.5 -22.953 -16.422 1 97.69 181 ILE A C 1
ATOM 1425 O O . ILE A 1 181 ? 24.891 -21.891 -16.547 1 97.69 181 ILE A O 1
ATOM 1429 N N . ASN A 1 182 ? 26.344 -23.469 -17.375 1 96.56 182 ASN A N 1
ATOM 1430 C CA . ASN A 1 182 ? 26.594 -22.656 -18.562 1 96.56 182 ASN A CA 1
ATOM 1431 C C . ASN A 1 182 ? 26.422 -23.469 -19.844 1 96.56 182 ASN A C 1
ATOM 1433 O O . ASN A 1 182 ? 26.766 -22.984 -20.938 1 96.56 182 ASN A O 1
ATOM 1437 N N . THR A 1 183 ? 25.953 -24.719 -19.75 1 97.88 183 THR A N 1
ATOM 1438 C CA . THR A 1 183 ? 25.719 -25.531 -20.938 1 97.88 183 THR A CA 1
ATOM 1439 C C . THR A 1 183 ? 24.281 -26.031 -20.984 1 97.88 183 THR A C 1
ATOM 1441 O O . THR A 1 183 ? 23.656 -26.25 -19.953 1 97.88 183 THR A O 1
ATOM 1444 N N . LEU A 1 184 ? 23.859 -26.219 -22.156 1 97.88 184 LEU A N 1
ATOM 1445 C CA . LEU A 1 184 ? 22.5 -26.719 -22.375 1 97.88 184 LEU A CA 1
ATOM 1446 C C . LEU A 1 184 ? 22.312 -28.094 -21.75 1 97.88 184 LEU A C 1
ATOM 1448 O O . LEU A 1 184 ? 21.328 -28.344 -21.062 1 97.88 184 LEU A O 1
ATOM 1452 N N . ARG A 1 185 ? 23.281 -28.938 -21.922 1 97.94 185 ARG A N 1
ATOM 1453 C CA . ARG A 1 185 ? 23.203 -30.312 -21.422 1 97.94 185 ARG A CA 1
ATOM 1454 C C . ARG A 1 185 ? 23.078 -30.328 -19.906 1 97.94 185 ARG A C 1
ATOM 1456 O O . ARG A 1 185 ? 22.234 -31.031 -19.359 1 97.94 185 ARG A O 1
ATOM 1463 N N . GLU A 1 186 ? 23.922 -29.547 -19.281 1 97.75 186 GLU A N 1
ATOM 1464 C CA . GLU A 1 186 ? 23.859 -29.5 -17.812 1 97.75 186 GLU A CA 1
ATOM 1465 C C . GLU A 1 186 ? 22.531 -28.938 -17.344 1 97.75 186 GLU A C 1
ATOM 1467 O O . GLU A 1 186 ? 21.953 -29.422 -16.375 1 97.75 186 GLU A O 1
ATOM 1472 N N . ALA A 1 187 ? 22.062 -27.875 -18.016 1 98.25 187 ALA A N 1
ATOM 1473 C CA . ALA A 1 187 ? 20.812 -27.25 -17.641 1 98.25 187 ALA A CA 1
ATOM 1474 C C . ALA A 1 187 ? 19.641 -28.219 -17.812 1 98.25 187 ALA A C 1
ATOM 1476 O O . ALA A 1 187 ? 18.75 -28.266 -16.969 1 98.25 187 ALA A O 1
ATOM 1477 N N . GLU A 1 188 ? 19.609 -28.984 -18.859 1 98.19 188 GLU A N 1
ATOM 1478 C CA . GLU A 1 188 ? 18.531 -29.906 -19.188 1 98.19 188 GLU A CA 1
ATOM 1479 C C . GLU A 1 188 ? 18.547 -31.141 -18.281 1 98.19 188 GLU A C 1
ATOM 1481 O O . GLU A 1 188 ? 17.531 -31.781 -18.062 1 98.19 188 GLU A O 1
ATOM 1486 N N . GLN A 1 189 ? 19.703 -31.391 -17.734 1 97.5 189 GLN A N 1
ATOM 1487 C CA . GLN A 1 189 ? 19.859 -32.656 -17 1 97.5 189 GLN A CA 1
ATOM 1488 C C . GLN A 1 189 ? 19.781 -32.406 -15.492 1 97.5 189 GLN A C 1
ATOM 1490 O O . GLN A 1 189 ? 19.469 -33.312 -14.727 1 97.5 189 GLN A O 1
ATOM 1495 N N . THR A 1 190 ? 20.094 -31.203 -15.062 1 98.31 190 THR A N 1
ATOM 1496 C CA . THR A 1 190 ? 20.141 -30.938 -13.633 1 98.31 190 THR A CA 1
ATOM 1497 C C . THR A 1 190 ? 18.766 -30.547 -13.117 1 98.31 190 THR A C 1
ATOM 1499 O O . THR A 1 190 ? 18.203 -29.516 -13.516 1 98.31 190 THR A O 1
ATOM 1502 N N . THR A 1 191 ? 18.188 -31.375 -12.234 1 98.62 191 THR A N 1
ATOM 1503 C CA . THR A 1 191 ? 16.891 -31.094 -11.625 1 98.62 191 THR A CA 1
ATOM 1504 C C . THR A 1 191 ? 16.984 -29.922 -10.664 1 98.62 191 THR A C 1
ATOM 1506 O O . THR A 1 191 ? 17.922 -29.828 -9.859 1 98.62 191 THR A O 1
ATOM 1509 N N . ALA A 1 192 ? 16.094 -28.953 -10.828 1 98.69 192 ALA A N 1
ATOM 1510 C CA . ALA A 1 192 ? 16.016 -27.812 -9.93 1 98.69 192 ALA A CA 1
ATOM 1511 C C . ALA A 1 192 ? 14.93 -28.016 -8.867 1 98.69 192 ALA A C 1
ATOM 1513 O O . ALA A 1 192 ? 15.156 -27.766 -7.684 1 98.69 192 ALA A O 1
ATOM 1514 N N . ILE A 1 193 ? 13.773 -28.484 -9.312 1 98.81 193 ILE A N 1
ATOM 1515 C CA . ILE A 1 193 ? 12.586 -28.562 -8.469 1 98.81 193 ILE A CA 1
ATOM 1516 C C . ILE A 1 193 ? 11.859 -29.891 -8.695 1 98.81 193 ILE A C 1
ATOM 1518 O O . ILE A 1 193 ? 11.773 -30.359 -9.836 1 98.81 193 ILE A O 1
ATOM 1522 N N . ILE A 1 194 ? 11.352 -30.484 -7.664 1 98.56 194 ILE A N 1
ATOM 1523 C CA . ILE A 1 194 ? 10.398 -31.578 -7.742 1 98.56 194 ILE A CA 1
ATOM 1524 C C . ILE A 1 194 ? 9.062 -31.141 -7.145 1 98.56 194 ILE A C 1
ATOM 1526 O O . ILE A 1 194 ? 8.945 -30.969 -5.926 1 98.56 194 ILE A O 1
ATOM 1530 N N . ASN A 1 195 ? 8.086 -30.906 -7.957 1 97.5 195 ASN A N 1
ATOM 1531 C CA . ASN A 1 195 ? 6.73 -30.578 -7.516 1 97.5 195 ASN A CA 1
ATOM 1532 C C . ASN A 1 195 ? 5.816 -31.797 -7.574 1 97.5 195 ASN A C 1
ATOM 1534 O O . ASN A 1 195 ? 5.758 -32.5 -8.594 1 97.5 195 ASN A O 1
ATOM 1538 N N . TYR A 1 196 ? 5.156 -32.031 -6.5 1 93.38 196 TYR A N 1
ATOM 1539 C CA . TYR A 1 196 ? 4.293 -33.219 -6.465 1 93.38 196 TYR A CA 1
ATOM 1540 C C . TYR A 1 196 ? 2.914 -32.906 -7.027 1 93.38 196 TYR A C 1
ATOM 1542 O O . TYR A 1 196 ? 2.307 -31.891 -6.66 1 93.38 196 TYR A O 1
ATOM 1550 N N . SER A 1 197 ? 2.477 -33.656 -7.984 1 83.12 197 SER A N 1
ATOM 1551 C CA . SER A 1 197 ? 1.178 -33.5 -8.633 1 83.12 197 SER A CA 1
ATOM 1552 C C . SER A 1 197 ? 0.131 -34.406 -7.988 1 83.12 197 SER A C 1
ATOM 1554 O O . SER A 1 197 ? 0.435 -35.531 -7.594 1 83.12 197 SER A O 1
ATOM 1556 N N . SER A 1 198 ? -1.005 -33.812 -7.336 1 65.88 198 SER A N 1
ATOM 1557 C CA . SER A 1 198 ? -2.016 -34.531 -6.57 1 65.88 198 SER A CA 1
ATOM 1558 C C . SER A 1 198 ? -2.918 -35.375 -7.48 1 65.88 198 SER A C 1
ATOM 1560 O O . SER A 1 198 ? -3.633 -34.812 -8.32 1 65.88 198 SER A O 1
ATOM 1562 N N . GLY A 1 199 ? -2.453 -36.406 -8.109 1 56.12 199 GLY A N 1
ATOM 1563 C CA . GLY A 1 199 ? -3.379 -37.125 -8.945 1 56.12 199 GLY A CA 1
ATOM 1564 C C . GLY A 1 199 ? -4.594 -37.656 -8.188 1 56.12 199 GLY A C 1
ATOM 1565 O O . GLY A 1 199 ? -4.547 -37.812 -6.965 1 56.12 199 GLY A O 1
ATOM 1566 N N . THR A 1 200 ? -5.844 -37.344 -8.531 1 49.66 200 THR A N 1
ATOM 1567 C CA . THR A 1 200 ? -7.141 -37.656 -7.953 1 49.66 200 THR A CA 1
ATOM 1568 C C . THR A 1 200 ? -7.227 -39.156 -7.629 1 49.66 200 THR A C 1
ATOM 1570 O O . THR A 1 200 ? -7.941 -39.562 -6.711 1 49.66 200 THR A O 1
ATOM 1573 N N . THR A 1 201 ? -6.457 -39.969 -8.32 1 49.38 201 THR A N 1
ATOM 1574 C CA . THR A 1 201 ? -6.699 -41.375 -8.211 1 49.38 201 THR A CA 1
ATOM 1575 C C . THR A 1 201 ? -5.488 -42.094 -7.605 1 49.38 201 THR A C 1
ATOM 1577 O O . THR A 1 201 ? -5.605 -43.219 -7.082 1 49.38 201 THR A O 1
ATOM 1580 N N . SER A 1 202 ? -4.34 -41.531 -7.707 1 63.38 202 SER A N 1
ATOM 1581 C CA . SER A 1 202 ? -3.098 -42.188 -7.316 1 63.38 202 SER A CA 1
ATOM 1582 C C . SER A 1 202 ? -2.266 -41.281 -6.402 1 63.38 202 SER A C 1
ATOM 1584 O O . SER A 1 202 ? -2.582 -40.125 -6.215 1 63.38 202 SER A O 1
ATOM 1586 N N . LEU A 1 203 ? -1.328 -41.938 -5.668 1 77.69 203 LEU A N 1
ATOM 1587 C CA . LEU A 1 203 ? -0.378 -41.188 -4.852 1 77.69 203 LEU A CA 1
ATOM 1588 C C . LEU A 1 203 ? 0.304 -40.094 -5.672 1 77.69 203 LEU A C 1
ATOM 1590 O O . LEU A 1 203 ? 0.557 -40.281 -6.867 1 77.69 203 LEU A O 1
ATOM 1594 N N . PRO A 1 204 ? 0.548 -39.094 -5.031 1 86.94 204 PRO A N 1
ATOM 1595 C CA . PRO A 1 204 ? 1.179 -37.969 -5.758 1 86.94 204 PRO A CA 1
ATOM 1596 C C . PRO A 1 204 ? 2.518 -38.375 -6.379 1 86.94 204 PRO A C 1
ATOM 1598 O O . PRO A 1 204 ? 3.266 -39.156 -5.797 1 86.94 204 PRO A O 1
ATOM 1601 N N . LYS A 1 205 ? 2.785 -37.938 -7.578 1 92.75 205 LYS A N 1
ATOM 1602 C CA . LYS A 1 205 ? 4.035 -38.188 -8.289 1 92.75 205 LYS A CA 1
ATOM 1603 C C . LYS A 1 205 ? 4.93 -36.938 -8.289 1 92.75 205 LYS A C 1
ATOM 1605 O O . LYS A 1 205 ? 4.445 -35.844 -8.461 1 92.75 205 LYS A O 1
ATOM 1610 N N . GLY A 1 206 ? 6.188 -37.156 -7.984 1 96.69 206 GLY A N 1
ATOM 1611 C CA . GLY A 1 206 ? 7.137 -36.062 -8.039 1 96.69 206 GLY A CA 1
ATOM 1612 C C . GLY A 1 206 ? 7.574 -35.719 -9.453 1 96.69 206 GLY A C 1
ATOM 1613 O O . GLY A 1 206 ? 8.281 -36.5 -10.094 1 96.69 206 GLY A O 1
ATOM 1614 N N . VAL A 1 207 ? 7.184 -34.594 -9.961 1 98.12 207 VAL A N 1
ATOM 1615 C CA . VAL A 1 207 ? 7.539 -34.125 -11.297 1 98.12 207 VAL A CA 1
ATOM 1616 C C . VAL A 1 207 ? 8.906 -33.438 -11.266 1 98.12 207 VAL A C 1
ATOM 1618 O O . VAL A 1 207 ? 9.078 -32.438 -10.594 1 98.12 207 VAL A O 1
ATOM 1621 N N . GLU A 1 208 ? 9.891 -33.969 -11.969 1 98.44 208 GLU A N 1
ATOM 1622 C CA . GLU A 1 208 ? 11.211 -33.375 -12.016 1 98.44 208 GLU A CA 1
ATOM 1623 C C . GLU A 1 208 ? 11.266 -32.25 -13.039 1 98.44 208 GLU A C 1
ATOM 1625 O O . GLU A 1 208 ? 11.055 -32.469 -14.234 1 98.44 208 GLU A O 1
ATOM 1630 N N . ILE A 1 209 ? 11.508 -31.109 -12.539 1 98.75 209 ILE A N 1
ATOM 1631 C CA . ILE A 1 209 ? 11.656 -29.906 -13.344 1 98.75 209 ILE A CA 1
ATOM 1632 C C . ILE A 1 209 ? 13.109 -29.453 -13.32 1 98.75 209 ILE A C 1
ATOM 1634 O O . ILE A 1 209 ? 13.664 -29.156 -12.258 1 98.75 209 ILE A O 1
ATOM 1638 N N . THR A 1 210 ? 13.75 -29.344 -14.492 1 98.81 210 THR A N 1
ATOM 1639 C CA . THR A 1 210 ? 15.164 -28.984 -14.57 1 98.81 210 THR A CA 1
ATOM 1640 C C . THR A 1 210 ? 15.336 -27.469 -14.539 1 98.81 210 THR A C 1
ATOM 1642 O O . THR A 1 210 ? 14.359 -26.734 -14.641 1 98.81 210 THR A O 1
ATOM 1645 N N . HIS A 1 211 ? 16.594 -27.031 -14.328 1 98.81 211 HIS A N 1
ATOM 1646 C CA . HIS A 1 211 ? 16.906 -25.609 -14.445 1 98.81 211 HIS A CA 1
ATOM 1647 C C . HIS A 1 211 ? 16.484 -25.078 -15.812 1 98.81 211 HIS A C 1
ATOM 1649 O O . HIS A 1 211 ? 15.914 -23.984 -15.906 1 98.81 211 HIS A O 1
ATOM 1655 N N . TYR A 1 212 ? 16.656 -25.844 -16.828 1 98.81 212 TYR A N 1
ATOM 1656 C CA . TYR A 1 212 ? 16.297 -25.438 -18.188 1 98.81 212 TYR A CA 1
ATOM 1657 C C . TYR A 1 212 ? 14.797 -25.266 -18.328 1 98.81 212 TYR A C 1
ATOM 1659 O O . TYR A 1 212 ? 14.328 -24.328 -18.969 1 98.81 212 TYR A O 1
ATOM 1667 N N . ASN A 1 213 ? 14.031 -26.188 -17.781 1 98.88 213 ASN A N 1
ATOM 1668 C CA . ASN A 1 213 ? 12.578 -26.078 -17.844 1 98.88 213 ASN A CA 1
ATOM 1669 C C . ASN A 1 213 ? 12.078 -24.766 -17.234 1 98.88 213 ASN A C 1
ATOM 1671 O O . ASN A 1 213 ? 11.227 -24.094 -17.828 1 98.88 213 ASN A O 1
ATOM 1675 N N . VAL A 1 214 ? 12.578 -24.375 -16.062 1 98.88 214 VAL A N 1
ATOM 1676 C CA . VAL A 1 214 ? 12.141 -23.188 -15.352 1 98.88 214 VAL A CA 1
ATOM 1677 C C . VAL A 1 214 ? 12.508 -21.938 -16.156 1 98.88 214 VAL A C 1
ATOM 1679 O O . VAL A 1 214 ? 11.664 -21.078 -16.406 1 98.88 214 VAL A O 1
ATOM 1682 N N . VAL A 1 215 ? 13.758 -21.891 -16.609 1 98.88 215 VAL A N 1
ATOM 1683 C CA . VAL A 1 215 ? 14.242 -20.734 -17.375 1 98.88 215 VAL A CA 1
ATOM 1684 C C . VAL A 1 215 ? 13.469 -20.625 -18.688 1 98.88 215 VAL A C 1
ATOM 1686 O O . VAL A 1 215 ? 13.094 -19.516 -19.094 1 98.88 215 VAL A O 1
ATOM 1689 N N . ALA A 1 216 ? 13.219 -21.734 -19.281 1 98.88 216 ALA A N 1
ATOM 1690 C CA . ALA A 1 216 ? 12.477 -21.75 -20.547 1 98.88 216 ALA A CA 1
ATOM 1691 C C . ALA A 1 216 ? 11.062 -21.219 -20.344 1 98.88 216 ALA A C 1
ATOM 1693 O O . ALA A 1 216 ? 10.617 -20.328 -21.078 1 98.88 216 ALA A O 1
ATOM 1694 N N . ASN A 1 217 ? 10.367 -21.766 -19.406 1 98.81 217 ASN A N 1
ATOM 1695 C CA . ASN A 1 217 ? 8.984 -21.344 -19.203 1 98.81 217 ASN A CA 1
ATOM 1696 C C . ASN A 1 217 ? 8.898 -19.859 -18.875 1 98.81 217 ASN A C 1
ATOM 1698 O O . ASN A 1 217 ? 8.008 -19.156 -19.359 1 98.81 217 ASN A O 1
ATOM 1702 N N . CYS A 1 218 ? 9.805 -19.406 -18.016 1 98.5 218 CYS A N 1
ATOM 1703 C CA . CYS A 1 218 ? 9.836 -17.984 -17.703 1 98.5 218 CYS A CA 1
ATOM 1704 C C . CYS A 1 218 ? 10.078 -17.141 -18.953 1 98.5 218 CYS A C 1
ATOM 1706 O O . CYS A 1 218 ? 9.344 -16.188 -19.203 1 98.5 218 CYS A O 1
ATOM 1708 N N . THR A 1 219 ? 11.047 -17.531 -19.75 1 98.62 219 THR A N 1
ATOM 1709 C CA . THR A 1 219 ? 11.398 -16.797 -20.953 1 98.62 219 THR A CA 1
ATOM 1710 C C . THR A 1 219 ? 10.219 -16.781 -21.938 1 98.62 219 THR A C 1
ATOM 1712 O O . THR A 1 219 ? 9.922 -15.75 -22.531 1 98.62 219 THR A O 1
ATOM 1715 N N . GLN A 1 220 ? 9.562 -17.891 -22.047 1 98.62 220 GLN A N 1
ATOM 1716 C CA . GLN A 1 220 ? 8.406 -18.031 -22.938 1 98.62 220 GLN A CA 1
ATOM 1717 C C . GLN A 1 220 ? 7.266 -17.109 -22.484 1 98.62 220 GLN A C 1
ATOM 1719 O O . GLN A 1 220 ? 6.691 -16.391 -23.297 1 98.62 220 GLN A O 1
ATOM 1724 N N . LEU A 1 221 ? 6.977 -17.141 -21.203 1 97.94 221 LEU A N 1
ATOM 1725 C CA . LEU A 1 221 ? 5.887 -16.344 -20.641 1 97.94 221 LEU A CA 1
ATOM 1726 C C . LEU A 1 221 ? 6.164 -14.859 -20.766 1 97.94 221 LEU A C 1
ATOM 1728 O O . LEU A 1 221 ? 5.266 -14.086 -21.125 1 97.94 221 LEU A O 1
ATOM 1732 N N . LEU A 1 222 ? 7.371 -14.453 -20.484 1 97.44 222 LEU A N 1
ATOM 1733 C CA . LEU A 1 222 ? 7.723 -13.031 -20.531 1 97.44 222 LEU A CA 1
ATOM 1734 C C . LEU A 1 222 ? 7.723 -12.508 -21.953 1 97.44 222 LEU A C 1
ATOM 1736 O O . LEU A 1 222 ? 7.367 -11.352 -22.203 1 97.44 222 LEU A O 1
ATOM 1740 N N . GLU A 1 223 ? 8.172 -13.375 -22.906 1 97.38 223 GLU A N 1
ATOM 1741 C CA . GLU A 1 223 ? 8.094 -12.977 -24.297 1 97.38 223 GLU A CA 1
ATOM 1742 C C . GLU A 1 223 ? 6.66 -12.625 -24.703 1 97.38 223 GLU A C 1
ATOM 1744 O O . GLU A 1 223 ? 6.422 -11.609 -25.359 1 97.38 223 GLU A O 1
ATOM 1749 N N . LYS A 1 224 ? 5.785 -13.461 -24.297 1 96.19 224 LYS A N 1
ATOM 1750 C CA . LYS A 1 224 ? 4.375 -13.258 -24.625 1 96.19 224 LYS A CA 1
ATOM 1751 C C . LYS A 1 224 ? 3.814 -12.047 -23.891 1 96.19 224 LYS A C 1
ATOM 1753 O O . LYS A 1 224 ? 3.111 -11.227 -24.484 1 96.19 224 LYS A O 1
ATOM 1758 N N . ARG A 1 225 ? 4.098 -11.867 -22.688 1 95.25 225 ARG A N 1
ATOM 1759 C CA . ARG A 1 225 ? 3.574 -10.805 -21.828 1 95.25 225 ARG A CA 1
ATOM 1760 C C . ARG A 1 225 ? 4.082 -9.438 -22.297 1 95.25 225 ARG A C 1
ATOM 1762 O O . ARG A 1 225 ? 3.385 -8.43 -22.156 1 95.25 225 ARG A O 1
ATOM 1769 N N . LEU A 1 226 ? 5.246 -9.391 -22.891 1 95.38 226 LEU A N 1
ATOM 1770 C CA . LEU A 1 226 ? 5.902 -8.125 -23.203 1 95.38 226 LEU A CA 1
ATOM 1771 C C . LEU A 1 226 ? 5.773 -7.805 -24.703 1 95.38 226 LEU A C 1
ATOM 1773 O O . LEU A 1 226 ? 6.449 -6.91 -25.203 1 95.38 226 LEU A O 1
ATOM 1777 N N . LEU A 1 227 ? 4.926 -8.562 -25.359 1 95.25 227 LEU A N 1
ATOM 1778 C CA . LEU A 1 227 ? 4.695 -8.258 -26.766 1 95.25 227 LEU A CA 1
ATOM 1779 C C . LEU A 1 227 ? 4.27 -6.801 -26.938 1 95.25 227 LEU A C 1
ATOM 1781 O O . LEU A 1 227 ? 3.441 -6.297 -26.188 1 95.25 227 LEU A O 1
ATOM 1785 N N . ALA A 1 228 ? 4.781 -6.109 -27.906 1 93.81 228 ALA A N 1
ATOM 1786 C CA . ALA A 1 228 ? 4.5 -4.695 -28.156 1 93.81 228 ALA A CA 1
ATOM 1787 C C . ALA A 1 228 ? 3.041 -4.488 -28.562 1 93.81 228 ALA A C 1
ATOM 1789 O O . ALA A 1 228 ? 2.484 -5.277 -29.328 1 93.81 228 ALA A O 1
ATOM 1790 N N . PRO A 1 229 ? 2.516 -3.441 -28.031 1 94.75 229 PRO A N 1
ATOM 1791 C CA . PRO A 1 229 ? 1.123 -3.168 -28.391 1 94.75 229 PRO A CA 1
ATOM 1792 C C . PRO A 1 229 ? 0.968 -2.713 -29.844 1 94.75 229 PRO A C 1
ATOM 1794 O O . PRO A 1 229 ? 1.822 -1.988 -30.359 1 94.75 229 PRO A O 1
ATOM 1797 N N . LYS A 1 230 ? -0.141 -3.086 -30.391 1 90.31 230 LYS A N 1
ATOM 1798 C CA . LYS A 1 230 ? -0.419 -2.717 -31.766 1 90.31 230 LYS A CA 1
ATOM 1799 C C . LYS A 1 230 ? -1.608 -1.764 -31.859 1 90.31 230 LYS A C 1
ATOM 1801 O O . LYS A 1 230 ? -1.817 -1.116 -32.875 1 90.31 230 LYS A O 1
ATOM 1806 N N . THR A 1 231 ? -2.355 -1.683 -30.812 1 93.5 231 THR A N 1
ATOM 1807 C CA . THR A 1 231 ? -3.545 -0.837 -30.781 1 93.5 231 THR A CA 1
ATOM 1808 C C . THR A 1 231 ? -3.342 0.337 -29.828 1 93.5 231 THR A C 1
ATOM 1810 O O . THR A 1 231 ? -2.426 0.321 -29 1 93.5 231 THR A O 1
ATOM 1813 N N . GLN A 1 232 ? -4.133 1.352 -30 1 94.69 232 GLN A N 1
ATOM 1814 C CA . GLN A 1 232 ? -4.078 2.494 -29.094 1 94.69 232 GLN A CA 1
ATOM 1815 C C . GLN A 1 232 ? -4.391 2.076 -27.656 1 94.69 232 GLN A C 1
ATOM 1817 O O . GLN A 1 232 ? -3.752 2.547 -26.719 1 94.69 232 GLN A O 1
ATOM 1822 N N . LYS A 1 233 ? -5.328 1.185 -27.547 1 93.69 233 LYS A N 1
ATOM 1823 C CA . LYS A 1 233 ? -5.668 0.656 -26.219 1 93.69 233 LYS A CA 1
ATOM 1824 C C . LYS A 1 233 ? -4.465 -0.024 -25.578 1 93.69 233 LYS A C 1
ATOM 1826 O O . LYS A 1 233 ? -4.219 0.146 -24.375 1 93.69 233 LYS A O 1
ATOM 1831 N N . GLY A 1 234 ? -3.789 -0.76 -26.406 1 95.69 234 GLY A N 1
ATOM 1832 C CA . GLY A 1 234 ? -2.584 -1.416 -25.922 1 95.69 234 GLY A CA 1
ATOM 1833 C C . GLY A 1 234 ? -1.487 -0.44 -25.547 1 95.69 234 GLY A C 1
ATOM 1834 O O . GLY A 1 234 ? -0.795 -0.638 -24.531 1 95.69 234 GLY A O 1
ATOM 1835 N N . LYS A 1 235 ? -1.33 0.633 -26.312 1 96.44 235 LYS A N 1
ATOM 1836 C CA . LYS A 1 235 ? -0.333 1.659 -26.016 1 96.44 235 LYS A CA 1
ATOM 1837 C C . LYS A 1 235 ? -0.662 2.391 -24.719 1 96.44 235 LYS A C 1
ATOM 1839 O O . LYS A 1 235 ? 0.233 2.695 -23.922 1 96.44 235 LYS A O 1
ATOM 1844 N N . ASP A 1 236 ? -1.935 2.666 -24.547 1 94.94 236 ASP A N 1
ATOM 1845 C CA . ASP A 1 236 ? -2.373 3.311 -23.312 1 94.94 236 ASP A CA 1
ATOM 1846 C C . ASP A 1 236 ? -2.09 2.426 -22.094 1 94.94 236 ASP A C 1
ATOM 1848 O O . ASP A 1 236 ? -1.639 2.914 -21.062 1 94.94 236 ASP A O 1
ATOM 1852 N N . ARG A 1 237 ? -2.359 1.155 -22.234 1 95.19 237 ARG A N 1
ATOM 1853 C CA . ARG A 1 237 ? -2.064 0.193 -21.172 1 95.19 237 ARG A CA 1
ATOM 1854 C C . ARG A 1 237 ? -0.58 0.198 -20.828 1 95.19 237 ARG A C 1
ATOM 1856 O O . ARG A 1 237 ? -0.211 0.26 -19.656 1 95.19 237 ARG A O 1
ATOM 1863 N N . LYS A 1 238 ? 0.226 0.125 -21.859 1 96.31 238 LYS A N 1
ATOM 1864 C CA . LYS A 1 238 ? 1.673 0.109 -21.656 1 96.31 238 LYS A CA 1
ATOM 1865 C C . LYS A 1 238 ? 2.148 1.39 -20.984 1 96.31 238 LYS A C 1
ATOM 1867 O O . LYS A 1 238 ? 3.023 1.349 -20.109 1 96.31 238 LYS A O 1
ATOM 1872 N N . ALA A 1 239 ? 1.578 2.5 -21.344 1 95 239 ALA A N 1
ATOM 1873 C CA . ALA A 1 239 ? 1.946 3.779 -20.75 1 95 239 ALA A CA 1
ATOM 1874 C C . ALA A 1 239 ? 1.626 3.801 -19.266 1 95 239 ALA A C 1
ATOM 1876 O O . ALA A 1 239 ? 2.43 4.27 -18.453 1 95 239 ALA A O 1
ATOM 1877 N N . ARG A 1 240 ? 0.448 3.307 -18.875 1 95.25 240 ARG A N 1
ATOM 1878 C CA . ARG A 1 240 ? 0.071 3.234 -17.469 1 95.25 240 ARG A CA 1
ATOM 1879 C C . ARG A 1 240 ? 1.014 2.318 -16.703 1 95.25 240 ARG A C 1
ATOM 1881 O O . ARG A 1 240 ? 1.435 2.646 -15.586 1 95.25 240 ARG A O 1
ATOM 1888 N N . LEU A 1 241 ? 1.415 1.233 -17.312 1 95.88 241 LEU A N 1
ATOM 1889 C CA . LEU A 1 241 ? 2.312 0.284 -16.656 1 95.88 241 LEU A CA 1
ATOM 1890 C C . LEU A 1 241 ? 3.715 0.868 -16.531 1 95.88 241 LEU A C 1
ATOM 1892 O O . LEU A 1 241 ? 4.414 0.6 -15.547 1 95.88 241 LEU A O 1
ATOM 1896 N N . ASP A 1 242 ? 4.086 1.607 -17.547 1 94.5 242 ASP A N 1
ATOM 1897 C CA . ASP A 1 242 ? 5.391 2.256 -17.484 1 94.5 242 ASP A CA 1
ATOM 1898 C C . ASP A 1 242 ? 5.457 3.236 -16.312 1 94.5 242 ASP A C 1
ATOM 1900 O O . ASP A 1 242 ? 6.504 3.393 -15.68 1 94.5 242 ASP A O 1
ATOM 1904 N N . LEU A 1 243 ? 4.359 3.842 -15.992 1 94 243 LEU A N 1
ATOM 1905 C CA . LEU A 1 243 ? 4.301 4.812 -14.906 1 94 243 LEU A CA 1
ATOM 1906 C C . LEU A 1 243 ? 4.25 4.117 -13.555 1 94 243 LEU A C 1
ATOM 1908 O O . LEU A 1 243 ? 4.906 4.547 -12.602 1 94 243 LEU A O 1
ATOM 1912 N N . SER A 1 244 ? 3.553 3.045 -13.438 1 96.5 244 SER A N 1
ATOM 1913 C CA . SER A 1 244 ? 3.314 2.414 -12.148 1 96.5 244 SER A CA 1
ATOM 1914 C C . SER A 1 244 ? 4.348 1.329 -11.859 1 96.5 244 SER A C 1
ATOM 1916 O O . SER A 1 244 ? 4.633 1.027 -10.703 1 96.5 244 SER A O 1
ATOM 1918 N N . GLY A 1 245 ? 4.91 0.728 -13.008 1 96.31 245 GLY A N 1
ATOM 1919 C CA . GLY A 1 245 ? 5.602 -0.543 -12.859 1 96.31 245 GLY A CA 1
ATOM 1920 C C . GLY A 1 245 ? 4.66 -1.711 -12.633 1 96.31 245 GLY A C 1
ATOM 1921 O O . GLY A 1 245 ? 3.459 -1.518 -12.43 1 96.31 245 GLY A O 1
ATOM 1922 N N . GLU A 1 246 ? 5.215 -2.879 -12.672 1 97.81 246 GLU A N 1
ATOM 1923 C CA . GLU A 1 246 ? 4.453 -4.086 -12.367 1 97.81 246 GLU A CA 1
ATOM 1924 C C . GLU A 1 246 ? 4.23 -4.23 -10.867 1 97.81 246 GLU A C 1
ATOM 1926 O O . GLU A 1 246 ? 5.18 -4.148 -10.078 1 97.81 246 GLU A O 1
ATOM 1931 N N . ARG A 1 247 ? 3.027 -4.391 -10.484 1 98.69 247 ARG A N 1
ATOM 1932 C CA . ARG A 1 247 ? 2.637 -4.57 -9.094 1 98.69 247 ARG A CA 1
ATOM 1933 C C . ARG A 1 247 ? 1.74 -5.793 -8.922 1 98.69 247 ARG A C 1
ATOM 1935 O O . ARG A 1 247 ? 0.626 -5.828 -9.453 1 98.69 247 ARG A O 1
ATOM 1942 N N . TRP A 1 248 ? 2.248 -6.766 -8.156 1 98.88 248 TRP A N 1
ATOM 1943 C CA . TRP A 1 248 ? 1.593 -8.062 -8.086 1 98.88 248 TRP A CA 1
ATOM 1944 C C . TRP A 1 248 ? 1.234 -8.414 -6.641 1 98.88 248 TRP A C 1
ATOM 1946 O O . TRP A 1 248 ? 1.998 -8.125 -5.719 1 98.88 248 TRP A O 1
ATOM 1956 N N . LEU A 1 249 ? 0.076 -8.945 -6.41 1 98.69 249 LEU A N 1
ATOM 1957 C CA . LEU A 1 249 ? -0.282 -9.602 -5.156 1 98.69 249 LEU A CA 1
ATOM 1958 C C . LEU A 1 249 ? -0.083 -11.109 -5.258 1 98.69 249 LEU A C 1
ATOM 1960 O O . LEU A 1 249 ? -0.424 -11.719 -6.273 1 98.69 249 LEU A O 1
ATOM 1964 N N . ALA A 1 250 ? 0.495 -11.688 -4.203 1 98.38 250 ALA A N 1
ATOM 1965 C CA . ALA A 1 250 ? 0.807 -13.117 -4.234 1 98.38 250 ALA A CA 1
ATOM 1966 C C . ALA A 1 250 ? -0.073 -13.891 -3.256 1 98.38 250 ALA A C 1
ATOM 1968 O O . ALA A 1 250 ? 0.393 -14.32 -2.197 1 98.38 250 ALA A O 1
ATOM 1969 N N . PRO A 1 251 ? -1.288 -14.133 -3.672 1 96.62 251 PRO A N 1
ATOM 1970 C CA . PRO A 1 251 ? -2.152 -14.969 -2.838 1 96.62 251 PRO A CA 1
ATOM 1971 C C . PRO A 1 251 ? -1.953 -16.453 -3.096 1 96.62 251 PRO A C 1
ATOM 1973 O O . PRO A 1 251 ? -2.375 -17.297 -2.287 1 96.62 251 PRO A O 1
ATOM 1976 N N . LEU A 1 252 ? -1.384 -16.812 -4.258 1 95.81 252 LEU A N 1
ATOM 1977 C CA . LEU A 1 252 ? -1.259 -18.203 -4.664 1 95.81 252 LEU A CA 1
ATOM 1978 C C . LEU A 1 252 ? -0.094 -18.875 -3.945 1 95.81 252 LEU A C 1
ATOM 1980 O O . LEU A 1 252 ? 0.942 -18.25 -3.711 1 95.81 252 LEU A O 1
ATOM 1984 N N . PRO A 1 253 ? -0.224 -20.156 -3.678 1 94.31 253 PRO A N 1
ATOM 1985 C CA . PRO A 1 253 ? 0.833 -20.859 -2.939 1 94.31 253 PRO A CA 1
ATOM 1986 C C . PRO A 1 253 ? 2.143 -20.938 -3.721 1 94.31 253 PRO A C 1
ATOM 1988 O O . PRO A 1 253 ? 2.162 -21.438 -4.852 1 94.31 253 PRO A O 1
ATOM 1991 N N . MET A 1 254 ? 3.16 -20.562 -3.076 1 96.69 254 MET A N 1
ATOM 1992 C CA . MET A 1 254 ? 4.473 -20.562 -3.719 1 96.69 254 MET A CA 1
ATOM 1993 C C . MET A 1 254 ? 5.125 -21.938 -3.617 1 96.69 254 MET A C 1
ATOM 1995 O O . MET A 1 254 ? 6.133 -22.203 -4.277 1 96.69 254 MET A O 1
ATOM 1999 N N . TYR A 1 255 ? 4.566 -22.844 -2.828 1 94.75 255 TYR A N 1
ATOM 2000 C CA . TYR A 1 255 ? 5.137 -24.188 -2.758 1 94.75 255 TYR A CA 1
ATOM 2001 C C . TYR A 1 255 ? 4.82 -24.984 -4.02 1 94.75 255 TYR A C 1
ATOM 2003 O O . TYR A 1 255 ? 5.391 -26.047 -4.25 1 94.75 255 TYR A O 1
ATOM 2011 N N . HIS A 1 256 ? 3.965 -24.391 -4.867 1 92.81 256 HIS A N 1
ATOM 2012 C CA . HIS A 1 256 ? 3.57 -25.062 -6.102 1 92.81 256 HIS A CA 1
ATOM 2013 C C . HIS A 1 256 ? 3.979 -24.25 -7.324 1 92.81 256 HIS A C 1
ATOM 2015 O O . HIS A 1 256 ? 4.363 -23.078 -7.199 1 92.81 256 HIS A O 1
ATOM 2021 N N . ALA A 1 257 ? 3.748 -24.844 -8.508 1 96 257 ALA A N 1
ATOM 2022 C CA . ALA A 1 257 ? 4.344 -24.391 -9.766 1 96 257 ALA A CA 1
ATOM 2023 C C . ALA A 1 257 ? 3.902 -22.969 -10.102 1 96 257 ALA A C 1
ATOM 2025 O O . ALA A 1 257 ? 4.727 -22.125 -10.453 1 96 257 ALA A O 1
ATOM 2026 N N . TYR A 1 258 ? 2.576 -22.625 -10.016 1 96.12 258 TYR A N 1
ATOM 2027 C CA . TYR A 1 258 ? 2.045 -21.328 -10.406 1 96.12 258 TYR A CA 1
ATOM 2028 C C . TYR A 1 258 ? 2.682 -20.219 -9.586 1 96.12 258 TYR A C 1
ATOM 2030 O O . TYR A 1 258 ? 3.25 -19.266 -10.148 1 96.12 258 TYR A O 1
ATOM 2038 N N . GLY A 1 259 ? 2.721 -20.375 -8.281 1 97 259 GLY A N 1
ATOM 2039 C CA . GLY A 1 259 ? 3.342 -19.391 -7.406 1 97 259 GLY A CA 1
ATOM 2040 C C . GLY A 1 259 ? 4.844 -19.297 -7.59 1 97 259 GLY A C 1
ATOM 2041 O O . GLY A 1 259 ? 5.406 -18.188 -7.586 1 97 259 GLY A O 1
ATOM 2042 N N . GLN A 1 260 ? 5.512 -20.438 -7.789 1 97.94 260 GLN A N 1
ATOM 2043 C CA . GLN A 1 260 ? 6.957 -20.469 -7.984 1 97.94 260 GLN A CA 1
ATOM 2044 C C . GLN A 1 260 ? 7.355 -19.719 -9.258 1 97.94 260 GLN A C 1
ATOM 2046 O O . GLN A 1 260 ? 8.258 -18.875 -9.234 1 97.94 260 GLN A O 1
ATOM 2051 N N . ALA A 1 261 ? 6.652 -20 -10.312 1 98.06 261 ALA A N 1
ATOM 2052 C CA . ALA A 1 261 ? 7 -19.438 -11.617 1 98.06 261 ALA A CA 1
ATOM 2053 C C . ALA A 1 261 ? 6.805 -17.922 -11.633 1 98.06 261 ALA A C 1
ATOM 2055 O O . ALA A 1 261 ? 7.699 -17.188 -12.039 1 98.06 261 ALA A O 1
ATOM 2056 N N . TYR A 1 262 ? 5.707 -17.469 -11.102 1 98.19 262 TYR A N 1
ATOM 2057 C CA . TYR A 1 262 ? 5.363 -16.062 -11.234 1 98.19 262 TYR A CA 1
ATOM 2058 C C . TYR A 1 262 ? 6.047 -15.227 -10.156 1 98.19 262 TYR A C 1
ATOM 2060 O O . TYR A 1 262 ? 6.707 -14.234 -10.461 1 98.19 262 TYR A O 1
ATOM 2068 N N . TYR A 1 263 ? 5.988 -15.648 -8.914 1 98.62 263 TYR A N 1
ATOM 2069 C CA . TYR A 1 263 ? 6.418 -14.773 -7.828 1 98.62 263 TYR A CA 1
ATOM 2070 C C . TYR A 1 263 ? 7.91 -14.93 -7.559 1 98.62 263 TYR A C 1
ATOM 2072 O O . TYR A 1 263 ? 8.57 -13.984 -7.117 1 98.62 263 TYR A O 1
ATOM 2080 N N . CYS A 1 264 ? 8.5 -16.109 -7.879 1 98.62 264 CYS A N 1
ATOM 2081 C CA . CYS A 1 264 ? 9.898 -16.328 -7.527 1 98.62 264 CYS A CA 1
ATOM 2082 C C . CYS A 1 264 ? 10.812 -16.094 -8.727 1 98.62 264 CYS A C 1
ATOM 2084 O O . CYS A 1 264 ? 12 -15.82 -8.57 1 98.62 264 CYS A O 1
ATOM 2086 N N . VAL A 1 265 ? 10.242 -16.219 -9.953 1 98.69 265 VAL A N 1
ATOM 2087 C CA . VAL A 1 265 ? 11.141 -16.125 -11.094 1 98.69 265 VAL A CA 1
ATOM 2088 C C . VAL A 1 265 ? 10.719 -14.977 -12.008 1 98.69 265 VAL A C 1
ATOM 2090 O O . VAL A 1 265 ? 11.438 -13.984 -12.133 1 98.69 265 VAL A O 1
ATOM 2093 N N . ASN A 1 266 ? 9.445 -14.969 -12.531 1 98.5 266 ASN A N 1
ATOM 2094 C CA . ASN A 1 266 ? 8.992 -13.945 -13.469 1 98.5 266 ASN A CA 1
ATOM 2095 C C . ASN A 1 266 ? 9.047 -12.555 -12.844 1 98.5 266 ASN A C 1
ATOM 2097 O O . ASN A 1 266 ? 9.469 -11.594 -13.492 1 98.5 266 ASN A O 1
ATOM 2101 N N . ALA A 1 267 ? 8.609 -12.461 -11.609 1 98.31 267 ALA A N 1
ATOM 2102 C CA . ALA A 1 267 ? 8.57 -11.172 -10.93 1 98.31 267 ALA A CA 1
ATOM 2103 C C . ALA A 1 267 ? 9.969 -10.578 -10.797 1 98.31 267 ALA A C 1
ATOM 2105 O O . ALA A 1 267 ? 10.156 -9.367 -10.969 1 98.31 267 ALA A O 1
ATOM 2106 N N . ALA A 1 268 ? 10.914 -11.445 -10.445 1 97.81 268 ALA A N 1
ATOM 2107 C CA . ALA A 1 268 ? 12.289 -10.977 -10.297 1 97.81 268 ALA A CA 1
ATOM 2108 C C . ALA A 1 268 ? 12.82 -10.406 -11.609 1 97.81 268 ALA A C 1
ATOM 2110 O O . ALA A 1 268 ? 13.406 -9.328 -11.633 1 97.81 268 ALA A O 1
ATOM 2111 N N . ILE A 1 269 ? 12.547 -11.07 -12.719 1 97.62 269 ILE A N 1
ATOM 2112 C CA . ILE A 1 269 ? 13.062 -10.672 -14.031 1 97.62 269 ILE A CA 1
ATOM 2113 C C . ILE A 1 269 ? 12.367 -9.398 -14.492 1 97.62 269 ILE A C 1
ATOM 2115 O O . ILE A 1 269 ? 13 -8.523 -15.086 1 97.62 269 ILE A O 1
ATOM 2119 N N . LEU A 1 270 ? 11.125 -9.273 -14.172 1 96.75 270 LEU A N 1
ATOM 2120 C CA . LEU A 1 270 ? 10.336 -8.141 -14.625 1 96.75 270 LEU A CA 1
ATOM 2121 C C . LEU A 1 270 ? 10.461 -6.965 -13.664 1 96.75 270 LEU A C 1
ATOM 2123 O O . LEU A 1 270 ? 9.891 -5.898 -13.906 1 96.75 270 LEU A O 1
ATOM 2127 N N . GLU A 1 271 ? 11.148 -7.172 -12.523 1 96.44 271 GLU A N 1
ATOM 2128 C CA . GLU A 1 271 ? 11.281 -6.168 -11.469 1 96.44 271 GLU A CA 1
ATOM 2129 C C . GLU A 1 271 ? 9.922 -5.75 -10.922 1 96.44 271 GLU A C 1
ATOM 2131 O O . GLU A 1 271 ? 9.695 -4.57 -10.648 1 96.44 271 GLU A O 1
ATOM 2136 N N . ALA A 1 272 ? 9 -6.715 -10.914 1 97.94 272 ALA A N 1
ATOM 2137 C CA . ALA A 1 272 ? 7.668 -6.461 -10.367 1 97.94 272 ALA A CA 1
ATOM 2138 C C . ALA A 1 272 ? 7.719 -6.332 -8.852 1 97.94 272 ALA A C 1
ATOM 2140 O O . ALA A 1 272 ? 8.438 -7.074 -8.18 1 97.94 272 ALA A O 1
ATOM 2141 N N . LYS A 1 273 ? 7.027 -5.391 -8.281 1 98.56 273 LYS A N 1
ATOM 2142 C CA . LYS A 1 273 ? 6.785 -5.406 -6.844 1 98.56 273 LYS A CA 1
ATOM 2143 C C . LYS A 1 273 ? 5.793 -6.5 -6.465 1 98.56 273 LYS A C 1
ATOM 2145 O O . LYS A 1 273 ? 4.695 -6.57 -7.023 1 98.56 273 LYS A O 1
ATOM 2150 N N . VAL A 1 274 ? 6.203 -7.355 -5.555 1 98.88 274 VAL A N 1
ATOM 2151 C CA . VAL A 1 274 ? 5.363 -8.484 -5.164 1 98.88 274 VAL A CA 1
ATOM 2152 C C . VAL A 1 274 ? 4.965 -8.352 -3.695 1 98.88 274 VAL A C 1
ATOM 2154 O O . VAL A 1 274 ? 5.824 -8.32 -2.812 1 98.88 274 VAL A O 1
ATOM 2157 N N . PHE A 1 275 ? 3.668 -8.234 -3.465 1 98.81 275 PHE A N 1
ATOM 2158 C CA . PHE A 1 275 ? 3.131 -8.219 -2.109 1 98.81 275 PHE A CA 1
ATOM 2159 C C . PHE A 1 275 ? 2.639 -9.602 -1.7 1 98.81 275 PHE A C 1
ATOM 2161 O O . PHE A 1 275 ? 1.596 -10.055 -2.172 1 98.81 275 PHE A O 1
ATOM 2168 N N . ILE A 1 276 ? 3.34 -10.258 -0.791 1 98.69 276 ILE A N 1
ATOM 2169 C CA . ILE A 1 276 ? 3.133 -11.664 -0.488 1 98.69 276 ILE A CA 1
ATOM 2170 C C . ILE A 1 276 ? 2.125 -11.805 0.651 1 98.69 276 ILE A C 1
ATOM 2172 O O . ILE A 1 276 ? 2.334 -11.273 1.742 1 98.69 276 ILE A O 1
ATOM 2176 N N . MET A 1 277 ? 1.029 -12.492 0.369 1 97.62 277 MET A N 1
ATOM 2177 C CA . MET A 1 277 ? 0.054 -12.844 1.397 1 97.62 277 MET A CA 1
ATOM 2178 C C . MET A 1 277 ? 0.426 -14.164 2.072 1 97.62 277 MET A C 1
ATOM 2180 O O . MET A 1 277 ? 0.554 -15.188 1.406 1 97.62 277 MET A O 1
ATOM 2184 N N . LYS A 1 278 ? 0.561 -14.156 3.348 1 93.88 278 LYS A N 1
ATOM 2185 C CA . LYS A 1 278 ? 0.862 -15.383 4.086 1 93.88 278 LYS A CA 1
ATOM 2186 C C . LYS A 1 278 ? -0.327 -16.344 4.074 1 93.88 278 LYS A C 1
ATOM 2188 O O . LYS A 1 278 ? -0.153 -17.547 3.945 1 93.88 278 LYS A O 1
ATOM 2193 N N . SER A 1 279 ? -1.481 -15.781 4.273 1 89.31 279 SER A N 1
ATOM 2194 C CA . SER A 1 279 ? -2.73 -16.531 4.258 1 89.31 279 SER A CA 1
ATOM 2195 C C . SER A 1 279 ? -3.812 -15.797 3.479 1 89.31 279 SER A C 1
ATOM 2197 O O . SER A 1 279 ? -3.838 -14.562 3.455 1 89.31 279 SER A O 1
ATOM 2199 N N . PHE A 1 280 ? -4.715 -16.609 2.918 1 91.12 280 PHE A N 1
ATOM 2200 C CA . PHE A 1 280 ? -5.758 -16.016 2.096 1 91.12 280 PHE A CA 1
ATOM 2201 C C . PHE A 1 280 ? -6.977 -15.664 2.941 1 91.12 280 PHE A C 1
ATOM 2203 O O . PHE A 1 280 ? -7.414 -16.453 3.773 1 91.12 280 PHE A O 1
ATOM 2210 N N . SER A 1 281 ? -7.43 -14.477 2.775 1 92.94 281 SER A N 1
ATOM 2211 C CA . SER A 1 281 ? -8.742 -13.961 3.156 1 92.94 281 SER A CA 1
ATOM 2212 C C . SER A 1 281 ? -9.297 -13.023 2.094 1 92.94 281 SER A C 1
ATOM 2214 O O . SER A 1 281 ? -8.578 -12.156 1.592 1 92.94 281 SER A O 1
ATOM 2216 N N . VAL A 1 282 ? -10.562 -13.242 1.743 1 93.94 282 VAL A N 1
ATOM 2217 C CA . VAL A 1 282 ? -11.125 -12.477 0.632 1 93.94 282 VAL A CA 1
ATOM 2218 C C . VAL A 1 282 ? -11.102 -10.984 0.963 1 93.94 282 VAL A C 1
ATOM 2220 O O . VAL A 1 282 ? -10.836 -10.156 0.091 1 93.94 282 VAL A O 1
ATOM 2223 N N . GLN A 1 283 ? -11.297 -10.625 2.246 1 94.06 283 GLN A N 1
ATOM 2224 C CA . GLN A 1 283 ? -11.289 -9.227 2.65 1 94.06 283 GLN A CA 1
ATOM 2225 C C . GLN A 1 283 ? -9.898 -8.617 2.521 1 94.06 283 GLN A C 1
ATOM 2227 O O . GLN A 1 283 ? -9.742 -7.52 1.986 1 94.06 283 GLN A O 1
ATOM 2232 N N . LYS A 1 284 ? -8.906 -9.336 3.037 1 96.5 284 LYS A N 1
ATOM 2233 C CA . LYS A 1 284 ? -7.527 -8.867 2.928 1 96.5 284 LYS A CA 1
ATOM 2234 C C . LYS A 1 284 ? -7.07 -8.828 1.472 1 96.5 284 LYS A C 1
ATOM 2236 O O . LYS A 1 284 ? -6.352 -7.914 1.065 1 96.5 284 LYS A O 1
ATOM 2241 N N . TYR A 1 285 ? -7.543 -9.828 0.74 1 97.69 285 TYR A N 1
ATOM 2242 C CA . TYR A 1 285 ? -7.199 -9.898 -0.677 1 97.69 285 TYR A CA 1
ATOM 2243 C C . TYR A 1 285 ? -7.672 -8.648 -1.411 1 97.69 285 TYR A C 1
ATOM 2245 O O . TYR A 1 285 ? -6.879 -7.969 -2.068 1 97.69 285 TYR A O 1
ATOM 2253 N N . LEU A 1 286 ? -8.93 -8.328 -1.27 1 97.75 286 LEU A N 1
ATOM 2254 C CA . LEU A 1 286 ? -9.492 -7.168 -1.95 1 97.75 286 LEU A CA 1
ATOM 2255 C C . LEU A 1 286 ? -8.867 -5.875 -1.435 1 97.75 286 LEU A C 1
ATOM 2257 O O . LEU A 1 286 ? -8.586 -4.961 -2.213 1 97.75 286 LEU A O 1
ATOM 2261 N N . LEU A 1 287 ? -8.602 -5.805 -0.172 1 97.94 287 LEU A N 1
ATOM 2262 C CA . LEU A 1 287 ? -7.961 -4.641 0.432 1 97.94 287 LEU A CA 1
ATOM 2263 C C . LEU A 1 287 ? -6.586 -4.398 -0.174 1 97.94 287 LEU A C 1
ATOM 2265 O O . LEU A 1 287 ? -6.27 -3.281 -0.587 1 97.94 287 LEU A O 1
ATOM 2269 N N . TYR A 1 288 ? -5.738 -5.426 -0.229 1 98.62 288 TYR A N 1
ATOM 2270 C CA . TYR A 1 288 ? -4.375 -5.293 -0.731 1 98.62 288 TYR A CA 1
ATOM 2271 C C . TYR A 1 288 ? -4.375 -4.98 -2.223 1 98.62 288 TYR A C 1
ATOM 2273 O O . TYR A 1 288 ? -3.541 -4.207 -2.699 1 98.62 288 TYR A O 1
ATOM 2281 N N . MET A 1 289 ? -5.363 -5.586 -2.996 1 98.5 289 MET A N 1
ATOM 2282 C CA . MET A 1 289 ? -5.512 -5.223 -4.402 1 98.5 289 MET A CA 1
ATOM 2283 C C . MET A 1 289 ? -5.707 -3.719 -4.559 1 98.5 289 MET A C 1
ATOM 2285 O O . MET A 1 289 ? -5.152 -3.109 -5.477 1 98.5 289 MET A O 1
ATOM 2289 N N . ASP A 1 290 ? -6.438 -3.18 -3.664 1 98.44 290 ASP A N 1
ATOM 2290 C CA . ASP A 1 290 ? -6.801 -1.768 -3.707 1 98.44 290 ASP A CA 1
ATOM 2291 C C . ASP A 1 290 ? -5.637 -0.886 -3.268 1 98.44 290 ASP A C 1
ATOM 2293 O O . ASP A 1 290 ? -5.129 -0.083 -4.055 1 98.44 290 ASP A O 1
ATOM 2297 N N . ILE A 1 291 ? -5.062 -1.105 -2.084 1 98.75 291 ILE A N 1
ATOM 2298 C CA . ILE A 1 291 ? -4.176 -0.114 -1.483 1 98.75 291 ILE A CA 1
ATOM 2299 C C . ILE A 1 291 ? -2.801 -0.185 -2.143 1 98.75 291 ILE A C 1
ATOM 2301 O O . ILE A 1 291 ? -2.072 0.81 -2.184 1 98.75 291 ILE A O 1
ATOM 2305 N N . TYR A 1 292 ? -2.416 -1.3 -2.721 1 98.81 292 TYR A N 1
ATOM 2306 C CA . TYR A 1 292 ? -1.12 -1.393 -3.383 1 98.81 292 TYR A CA 1
ATOM 2307 C C . TYR A 1 292 ? -1.256 -1.15 -4.883 1 98.81 292 TYR A C 1
ATOM 2309 O O . TYR A 1 292 ? -0.262 -1.17 -5.613 1 98.81 292 TYR A O 1
ATOM 2317 N N . ARG A 1 293 ? -2.496 -0.978 -5.387 1 98.56 293 ARG A N 1
ATOM 2318 C CA . ARG A 1 293 ? -2.789 -0.702 -6.789 1 98.56 293 ARG A CA 1
ATOM 2319 C C . ARG A 1 293 ? -2.201 -1.781 -7.691 1 98.56 293 ARG A C 1
ATOM 2321 O O . ARG A 1 293 ? -1.447 -1.479 -8.617 1 98.56 293 ARG A O 1
ATOM 2328 N N . VAL A 1 294 ? -2.617 -2.961 -7.453 1 98.75 294 VAL A N 1
ATOM 2329 C CA . VAL A 1 294 ? -2.1 -4.133 -8.148 1 98.75 294 VAL A CA 1
ATOM 2330 C C . VAL A 1 294 ? -2.459 -4.059 -9.633 1 98.75 294 VAL A C 1
ATOM 2332 O O . VAL A 1 294 ? -3.588 -3.707 -9.984 1 98.75 294 VAL A O 1
ATOM 2335 N N . THR A 1 295 ? -1.507 -4.371 -10.5 1 98.56 295 THR A N 1
ATOM 2336 C CA . THR A 1 295 ? -1.697 -4.195 -11.938 1 98.56 295 THR A CA 1
ATOM 2337 C C . THR A 1 295 ? -1.926 -5.543 -12.617 1 98.56 295 THR A C 1
ATOM 2339 O O . THR A 1 295 ? -2.424 -5.598 -13.75 1 98.56 295 THR A O 1
ATOM 2342 N N . PHE A 1 296 ? -1.491 -6.586 -11.977 1 97.94 296 PHE A N 1
ATOM 2343 C CA . PHE A 1 296 ? -1.635 -7.93 -12.531 1 97.94 296 PHE A CA 1
ATOM 2344 C C . PHE A 1 296 ? -2.305 -8.859 -11.523 1 97.94 296 PHE A C 1
ATOM 2346 O O . PHE A 1 296 ? -1.749 -9.133 -10.461 1 97.94 296 PHE A O 1
ATOM 2353 N N . MET A 1 297 ? -3.428 -9.352 -11.891 1 97.38 297 MET A N 1
ATOM 2354 C CA . MET A 1 297 ? -4.207 -10.258 -11.055 1 97.38 297 MET A CA 1
ATOM 2355 C C . MET A 1 297 ? -4.016 -11.703 -11.492 1 97.38 297 MET A C 1
ATOM 2357 O O . MET A 1 297 ? -4.742 -12.195 -12.359 1 97.38 297 MET A O 1
ATOM 2361 N N . ALA A 1 298 ? -3.012 -12.383 -10.891 1 96.56 298 ALA A N 1
ATOM 2362 C CA . ALA A 1 298 ? -2.904 -13.836 -11.016 1 96.56 298 ALA A CA 1
ATOM 2363 C C . ALA A 1 298 ? -3.891 -14.539 -10.094 1 96.56 298 ALA A C 1
ATOM 2365 O O . ALA A 1 298 ? -3.854 -14.352 -8.875 1 96.56 298 ALA A O 1
ATOM 2366 N N . THR A 1 299 ? -4.754 -15.367 -10.688 1 96.06 299 THR A N 1
ATOM 2367 C CA . THR A 1 299 ? -5.848 -15.891 -9.875 1 96.06 299 THR A CA 1
ATOM 2368 C C . THR A 1 299 ? -6.25 -17.281 -10.344 1 96.06 299 THR A C 1
ATOM 2370 O O . THR A 1 299 ? -5.574 -17.891 -11.188 1 96.06 299 THR A O 1
ATOM 2373 N N . VAL A 1 300 ? -7.188 -17.844 -9.625 1 93.06 300 VAL A N 1
ATOM 2374 C CA . VAL A 1 300 ? -7.797 -19.141 -9.922 1 93.06 300 VAL A CA 1
ATOM 2375 C C . VAL A 1 300 ? -9.32 -19.031 -9.805 1 93.06 300 VAL A C 1
ATOM 2377 O O . VAL A 1 300 ? -9.836 -18.125 -9.148 1 93.06 300 VAL A O 1
ATOM 2380 N N . PRO A 1 301 ? -10.039 -19.891 -10.461 1 90.38 301 PRO A N 1
ATOM 2381 C CA . PRO A 1 301 ? -11.508 -19.812 -10.453 1 90.38 301 PRO A CA 1
ATOM 2382 C C . PRO A 1 301 ? -12.086 -19.812 -9.039 1 90.38 301 PRO A C 1
ATOM 2384 O O . PRO A 1 301 ? -13.078 -19.125 -8.781 1 90.38 301 PRO A O 1
ATOM 2387 N N . ALA A 1 302 ? -11.453 -20.5 -8.125 1 84.44 302 ALA A N 1
ATOM 2388 C CA . ALA A 1 302 ? -11.961 -20.547 -6.758 1 84.44 302 ALA A CA 1
ATOM 2389 C C . ALA A 1 302 ? -11.945 -19.156 -6.117 1 84.44 302 ALA A C 1
ATOM 2391 O O . ALA A 1 302 ? -12.891 -18.781 -5.43 1 84.44 302 ALA A O 1
ATOM 2392 N N . ILE A 1 303 ? -10.844 -18.422 -6.305 1 91.69 303 ILE A N 1
ATOM 2393 C CA . ILE A 1 303 ? -10.742 -17.062 -5.785 1 91.69 303 ILE A CA 1
ATOM 2394 C C . ILE A 1 303 ? -11.766 -16.172 -6.48 1 91.69 303 ILE A C 1
ATOM 2396 O O . ILE A 1 303 ? -12.453 -15.375 -5.828 1 91.69 303 ILE A O 1
ATOM 2400 N N . MET A 1 304 ? -11.938 -16.344 -7.77 1 92.62 304 MET A N 1
ATOM 2401 C CA . MET A 1 304 ? -12.891 -15.547 -8.539 1 92.62 304 MET A CA 1
ATOM 2402 C C . MET A 1 304 ? -14.312 -15.789 -8.055 1 92.62 304 MET A C 1
ATOM 2404 O O . MET A 1 304 ? -15.094 -14.844 -7.914 1 92.62 304 MET A O 1
ATOM 2408 N N . ALA A 1 305 ? -14.633 -17.078 -7.824 1 86.62 305 ALA A N 1
ATOM 2409 C CA . ALA A 1 305 ? -15.961 -17.406 -7.312 1 86.62 305 ALA A CA 1
ATOM 2410 C C . ALA A 1 305 ? -16.219 -16.734 -5.969 1 86.62 305 ALA A C 1
ATOM 2412 O O . ALA A 1 305 ? -17.312 -16.25 -5.711 1 86.62 305 ALA A O 1
ATOM 2413 N N . THR A 1 306 ? -15.188 -16.719 -5.145 1 87.94 306 THR A N 1
ATOM 2414 C CA . THR A 1 306 ? -15.289 -16.125 -3.809 1 87.94 306 THR A CA 1
ATOM 2415 C C . THR A 1 306 ? -15.516 -14.625 -3.893 1 87.94 306 THR A C 1
ATOM 2417 O O . THR A 1 306 ? -16.391 -14.086 -3.209 1 87.94 306 THR A O 1
ATOM 2420 N N . ILE A 1 307 ? -14.82 -13.898 -4.77 1 92.94 307 ILE A N 1
ATOM 2421 C CA . ILE A 1 307 ? -14.93 -12.445 -4.785 1 92.94 307 ILE A CA 1
ATOM 2422 C C . ILE A 1 307 ? -16.203 -12.031 -5.531 1 92.94 307 ILE A C 1
ATOM 2424 O O . ILE A 1 307 ? -16.734 -10.945 -5.301 1 92.94 307 ILE A O 1
ATOM 2428 N N . ALA A 1 308 ? -16.703 -12.914 -6.387 1 91.25 308 ALA A N 1
ATOM 2429 C CA . ALA A 1 308 ? -17.953 -12.641 -7.09 1 91.25 308 ALA A CA 1
ATOM 2430 C C . ALA A 1 308 ? -19.141 -12.578 -6.121 1 91.25 308 ALA A C 1
ATOM 2432 O O . ALA A 1 308 ? -20.188 -12.047 -6.457 1 91.25 308 ALA A O 1
ATOM 2433 N N . LYS A 1 309 ? -18.953 -13.086 -4.98 1 88 309 LYS A N 1
ATOM 2434 C CA . LYS A 1 309 ? -20.047 -13.211 -4.031 1 88 309 LYS A CA 1
ATOM 2435 C C . LYS A 1 309 ? -19.969 -12.133 -2.953 1 88 309 LYS A C 1
ATOM 2437 O O . LYS A 1 309 ? -20.797 -12.086 -2.049 1 88 309 LYS A O 1
ATOM 2442 N N . GLN A 1 310 ? -18.922 -11.32 -2.924 1 88.5 310 GLN A N 1
ATOM 2443 C CA . GLN A 1 310 ? -18.797 -10.258 -1.931 1 88.5 310 GLN A CA 1
ATOM 2444 C C . GLN A 1 310 ? -19.922 -9.234 -2.072 1 88.5 310 GLN A C 1
ATOM 2446 O O . GLN A 1 310 ? -20.281 -8.859 -3.188 1 88.5 310 GLN A O 1
ATOM 2451 N N . PRO A 1 311 ? -20.359 -8.836 -0.787 1 82.38 311 PRO A N 1
ATOM 2452 C CA . PRO A 1 311 ? -21.359 -7.758 -0.808 1 82.38 311 PRO A CA 1
ATOM 2453 C C . PRO A 1 311 ? -20.719 -6.387 -1.052 1 82.38 311 PRO A C 1
ATOM 2455 O O . PRO A 1 311 ? -19.578 -6.148 -0.653 1 82.38 311 PRO A O 1
ATOM 2458 N N . ASN A 1 312 ? -21.078 -5.547 -1.997 1 87.12 312 ASN A N 1
ATOM 2459 C CA . ASN A 1 312 ? -20.688 -4.168 -2.264 1 87.12 312 ASN A CA 1
ATOM 2460 C C . ASN A 1 312 ? -19.281 -4.094 -2.871 1 87.12 312 ASN A C 1
ATOM 2462 O O . ASN A 1 312 ? -18.375 -3.484 -2.291 1 87.12 312 ASN A O 1
ATOM 2466 N N . PRO A 1 313 ? -19.031 -4.672 -3.908 1 88.06 313 PRO A N 1
ATOM 2467 C CA . PRO A 1 313 ? -17.719 -4.711 -4.551 1 88.06 313 PRO A CA 1
ATOM 2468 C C . PRO A 1 313 ? -17.109 -3.322 -4.734 1 88.06 313 PRO A C 1
ATOM 2470 O O . PRO A 1 313 ? -15.883 -3.189 -4.848 1 88.06 313 PRO A O 1
ATOM 2473 N N . SER A 1 314 ? -17.906 -2.289 -4.621 1 89.31 314 SER A N 1
ATOM 2474 C CA . SER A 1 314 ? -17.469 -0.931 -4.918 1 89.31 314 SER A CA 1
ATOM 2475 C C . SER A 1 314 ? -16.656 -0.348 -3.764 1 89.31 314 SER A C 1
ATOM 2477 O O . SER A 1 314 ? -16.031 0.709 -3.904 1 89.31 314 SER A O 1
ATOM 2479 N N . ILE A 1 315 ? -16.609 -1.065 -2.646 1 93.06 315 ILE A N 1
ATOM 2480 C CA . ILE A 1 315 ? -15.867 -0.588 -1.48 1 93.06 315 ILE A CA 1
ATOM 2481 C C . ILE A 1 315 ? -14.367 -0.628 -1.765 1 93.06 315 ILE A C 1
ATOM 2483 O O . ILE A 1 315 ? -13.586 0.037 -1.084 1 93.06 315 ILE A O 1
ATOM 2487 N N . TYR A 1 316 ? -13.938 -1.394 -2.74 1 95.25 316 TYR A N 1
ATOM 2488 C CA . TYR A 1 316 ? -12.539 -1.491 -3.131 1 95.25 316 TYR A CA 1
ATOM 2489 C C . TYR A 1 316 ? -12.328 -0.985 -4.551 1 95.25 316 TYR A C 1
ATOM 2491 O O . TYR A 1 316 ? -13.164 -1.215 -5.43 1 95.25 316 TYR A O 1
ATOM 2499 N N . ASN A 1 317 ? -11.281 -0.28 -4.77 1 96.88 317 ASN A N 1
ATOM 2500 C CA . ASN A 1 317 ? -10.898 0.213 -6.09 1 96.88 317 ASN A CA 1
ATOM 2501 C C . ASN A 1 317 ? -9.867 -0.693 -6.754 1 96.88 317 ASN A C 1
ATOM 2503 O O . ASN A 1 317 ? -8.688 -0.646 -6.41 1 96.88 317 ASN A O 1
ATOM 2507 N N . LEU A 1 318 ? -10.258 -1.487 -7.727 1 97.75 318 LEU A N 1
ATOM 2508 C CA . LEU A 1 318 ? -9.344 -2.387 -8.422 1 97.75 318 LEU A CA 1
ATOM 2509 C C . LEU A 1 318 ? -9.086 -1.906 -9.844 1 97.75 318 LEU A C 1
ATOM 2511 O O . LEU A 1 318 ? -8.727 -2.699 -10.719 1 97.75 318 LEU A O 1
ATOM 2515 N N . GLN A 1 319 ? -9.258 -0.655 -10.117 1 96.25 319 GLN A N 1
ATOM 2516 C CA . GLN A 1 319 ? -9.188 -0.106 -11.461 1 96.25 319 GLN A CA 1
ATOM 2517 C C . GLN A 1 319 ? -7.742 -0.022 -11.945 1 96.25 319 GLN A C 1
ATOM 2519 O O . GLN A 1 319 ? -7.488 0.326 -13.102 1 96.25 319 GLN A O 1
ATOM 2524 N N . ALA A 1 320 ? -6.801 -0.361 -11.047 1 97.88 320 ALA A N 1
ATOM 2525 C CA . ALA A 1 320 ? -5.398 -0.376 -11.453 1 97.88 320 ALA A CA 1
ATOM 2526 C C . ALA A 1 320 ? -5.059 -1.655 -12.211 1 97.88 320 ALA A C 1
ATOM 2528 O O . ALA A 1 320 ? -4.012 -1.742 -12.859 1 97.88 320 ALA A O 1
ATOM 2529 N N . VAL A 1 321 ? -5.867 -2.682 -12.125 1 98.06 321 VAL A N 1
ATOM 2530 C CA . VAL A 1 321 ? -5.605 -3.967 -12.766 1 98.06 321 VAL A CA 1
ATOM 2531 C C . VAL A 1 321 ? -5.574 -3.789 -14.281 1 98.06 321 VAL A C 1
ATOM 2533 O O . VAL A 1 321 ? -6.492 -3.205 -14.859 1 98.06 321 VAL A O 1
ATOM 2536 N N . GLU A 1 322 ? -4.48 -4.258 -14.867 1 96.94 322 GLU A N 1
ATOM 2537 C CA . GLU A 1 322 ? -4.309 -4.164 -16.312 1 96.94 322 GLU A CA 1
ATOM 2538 C C . GLU A 1 322 ? -4.535 -5.516 -16.984 1 96.94 322 GLU A C 1
ATOM 2540 O O . GLU A 1 322 ? -4.941 -5.578 -18.156 1 96.94 322 GLU A O 1
ATOM 2545 N N . THR A 1 323 ? -4.168 -6.574 -16.234 1 96.38 323 THR A N 1
ATOM 2546 C CA . THR A 1 323 ? -4.266 -7.926 -16.781 1 96.38 323 THR A CA 1
ATOM 2547 C C . THR A 1 323 ? -4.734 -8.906 -15.711 1 96.38 323 THR A C 1
ATOM 2549 O O . THR A 1 323 ? -4.312 -8.82 -14.555 1 96.38 323 THR A O 1
ATOM 2552 N N . VAL A 1 324 ? -5.613 -9.781 -16.078 1 97.38 324 VAL A N 1
ATOM 2553 C CA . VAL A 1 324 ? -6.098 -10.852 -15.211 1 97.38 324 VAL A CA 1
ATOM 2554 C C . VAL A 1 324 ? -5.84 -12.211 -15.859 1 97.38 324 VAL A C 1
ATOM 2556 O O . VAL A 1 324 ? -6.191 -12.422 -17.031 1 97.38 324 VAL A O 1
ATOM 2559 N N . LEU A 1 325 ? -5.188 -13.086 -15.117 1 97.25 325 LEU A N 1
ATOM 2560 C CA . LEU A 1 325 ? -4.895 -14.43 -15.594 1 97.25 325 LEU A CA 1
ATOM 2561 C C . LEU A 1 325 ? -5.426 -15.484 -14.625 1 97.25 325 LEU A C 1
ATOM 2563 O O . LEU A 1 325 ? -4.996 -15.539 -13.469 1 97.25 325 LEU A O 1
ATOM 2567 N N . SER A 1 326 ? -6.379 -16.234 -15.07 1 96 326 SER A N 1
ATOM 2568 C CA . SER A 1 326 ? -6.895 -17.359 -14.297 1 96 326 SER A CA 1
ATOM 2569 C C . SER A 1 326 ? -6.355 -18.688 -14.82 1 96 326 SER A C 1
ATOM 2571 O O . SER A 1 326 ? -6.34 -18.922 -16.031 1 96 326 SER A O 1
ATOM 2573 N N . GLY A 1 327 ? -5.82 -19.453 -13.938 1 93.75 327 GLY A N 1
ATOM 2574 C CA . GLY A 1 327 ? -5.316 -20.781 -14.289 1 93.75 327 GLY A CA 1
ATOM 2575 C C . GLY A 1 327 ? -5.672 -21.844 -13.266 1 93.75 327 GLY A C 1
ATOM 2576 O O . GLY A 1 327 ? -6.59 -21.656 -12.469 1 93.75 327 GLY A O 1
ATOM 2577 N N . SER A 1 328 ? -5.074 -22.984 -13.422 1 87.31 328 SER A N 1
ATOM 2578 C CA . SER A 1 328 ? -5.148 -24.109 -12.492 1 87.31 328 SER A CA 1
ATOM 2579 C C . SER A 1 328 ? -6.426 -24.906 -12.688 1 87.31 328 SER A C 1
ATOM 2581 O O . SER A 1 328 ? -6.488 -26.094 -12.344 1 87.31 328 SER A O 1
ATOM 2583 N N . ALA A 1 329 ? -7.543 -24.281 -13.062 1 83.31 329 ALA A N 1
ATOM 2584 C CA . ALA A 1 329 ? -8.828 -24.906 -13.344 1 83.31 329 ALA A CA 1
ATOM 2585 C C . ALA A 1 329 ? -9.617 -24.109 -14.383 1 83.31 329 ALA A C 1
ATOM 2587 O O . ALA A 1 329 ? -9.32 -22.938 -14.633 1 83.31 329 ALA A O 1
ATOM 2588 N N . PRO A 1 330 ? -10.508 -24.844 -14.984 1 86.19 330 PRO A N 1
ATOM 2589 C CA . PRO A 1 330 ? -11.312 -24.125 -15.969 1 86.19 330 PRO A CA 1
ATOM 2590 C C . PRO A 1 330 ? -12.148 -23 -15.336 1 86.19 330 PRO A C 1
ATOM 2592 O O . PRO A 1 330 ? -12.656 -23.156 -14.219 1 86.19 330 PRO A O 1
ATOM 2595 N N . LEU A 1 331 ? -12.305 -21.969 -16.094 1 88.75 331 LEU A N 1
ATOM 2596 C CA . LEU A 1 331 ? -13.117 -20.828 -15.688 1 88.75 331 LEU A CA 1
ATOM 2597 C C . LEU A 1 331 ? -14.273 -20.609 -16.672 1 88.75 331 LEU A C 1
ATOM 2599 O O . LEU A 1 331 ? -14.07 -20.609 -17.891 1 88.75 331 LEU A O 1
ATOM 2603 N N . SER A 1 332 ? -15.484 -20.469 -16.172 1 87 332 SER A N 1
ATOM 2604 C CA . SER A 1 332 ? -16.609 -20.172 -17.047 1 87 332 SER A CA 1
ATOM 2605 C C . SER A 1 332 ? -16.562 -18.719 -17.547 1 87 332 SER A C 1
ATOM 2607 O O . SER A 1 332 ? -16.203 -17.812 -16.797 1 87 332 SER A O 1
ATOM 2609 N N . PRO A 1 333 ? -16.906 -18.516 -18.766 1 90.38 333 PRO A N 1
ATOM 2610 C CA . PRO A 1 333 ? -16.969 -17.141 -19.266 1 90.38 333 PRO A CA 1
ATOM 2611 C C . PRO A 1 333 ? -17.906 -16.266 -18.453 1 90.38 333 PRO A C 1
ATOM 2613 O O . PRO A 1 333 ? -17.656 -15.07 -18.297 1 90.38 333 PRO A O 1
ATOM 2616 N N . GLU A 1 334 ? -18.938 -16.859 -17.969 1 89.06 334 GLU A N 1
ATOM 2617 C CA . GLU A 1 334 ? -19.922 -16.109 -17.188 1 89.06 334 GLU A CA 1
ATOM 2618 C C . GLU A 1 334 ? -19.297 -15.555 -15.914 1 89.06 334 GLU A C 1
ATOM 2620 O O . GLU A 1 334 ? -19.484 -14.383 -15.578 1 89.06 334 GLU A O 1
ATOM 2625 N N . LEU A 1 335 ? -18.578 -16.391 -15.219 1 90.12 335 LEU A N 1
ATOM 2626 C CA . LEU A 1 335 ? -17.922 -15.93 -14 1 90.12 335 LEU A CA 1
ATOM 2627 C C . LEU A 1 335 ? -16.891 -14.844 -14.312 1 90.12 335 LEU A C 1
ATOM 2629 O O . LEU A 1 335 ? -16.781 -13.852 -13.586 1 90.12 335 LEU A O 1
ATOM 2633 N N . GLY A 1 336 ? -16.188 -15.008 -15.422 1 94.81 336 GLY A N 1
ATOM 2634 C CA . GLY A 1 336 ? -15.266 -13.969 -15.859 1 94.81 336 GLY A CA 1
ATOM 2635 C C . GLY A 1 336 ? -15.938 -12.625 -16.078 1 94.81 336 GLY A C 1
ATOM 2636 O O . GLY A 1 336 ? -15.43 -11.594 -15.641 1 94.81 336 GLY A O 1
ATOM 2637 N N . ARG A 1 337 ? -17.078 -12.617 -16.703 1 95 337 ARG A N 1
ATOM 2638 C CA . ARG A 1 337 ? -17.828 -11.398 -17 1 95 337 ARG A CA 1
ATOM 2639 C C . ARG A 1 337 ? -18.328 -10.742 -15.719 1 95 337 ARG A C 1
ATOM 2641 O O . ARG A 1 337 ? -18.359 -9.508 -15.625 1 95 337 ARG A O 1
ATOM 2648 N N . ILE A 1 338 ? -18.75 -11.625 -14.82 1 93.25 338 ILE A N 1
ATOM 2649 C CA . ILE A 1 338 ? -19.188 -11.094 -13.531 1 93.25 338 ILE A CA 1
ATOM 2650 C C . ILE A 1 338 ? -18.047 -10.328 -12.867 1 93.25 338 ILE A C 1
ATOM 2652 O O . ILE A 1 338 ? -18.234 -9.211 -12.383 1 93.25 338 ILE A O 1
ATOM 2656 N N . ILE A 1 339 ? -16.859 -10.852 -12.867 1 95.94 339 ILE A N 1
ATOM 2657 C CA . ILE A 1 339 ? -15.68 -10.227 -12.266 1 95.94 339 ILE A CA 1
ATOM 2658 C C . ILE A 1 339 ? -15.367 -8.922 -12.992 1 95.94 339 ILE A C 1
ATOM 2660 O O . ILE A 1 339 ? -15.086 -7.902 -12.352 1 95.94 339 ILE A O 1
ATOM 2664 N N . GLU A 1 340 ? -15.445 -8.945 -14.289 1 96.88 340 GLU A N 1
ATOM 2665 C CA . GLU A 1 340 ? -15.172 -7.762 -15.102 1 96.88 340 GLU A CA 1
ATOM 2666 C C . GLU A 1 340 ? -16.109 -6.613 -14.742 1 96.88 340 GLU A C 1
ATOM 2668 O O . GLU A 1 340 ? -15.656 -5.484 -14.539 1 96.88 340 GLU A O 1
ATOM 2673 N N . ARG A 1 341 ? -17.328 -6.875 -14.586 1 95.38 341 ARG A N 1
ATOM 2674 C CA . ARG A 1 341 ? -18.344 -5.859 -14.289 1 95.38 341 ARG A CA 1
ATOM 2675 C C . ARG A 1 341 ? -18.172 -5.332 -12.867 1 95.38 341 ARG A C 1
ATOM 2677 O O . ARG A 1 341 ? -18.359 -4.137 -12.625 1 95.38 341 ARG A O 1
ATOM 2684 N N . MET A 1 342 ? -17.828 -6.215 -12.031 1 95.06 342 MET A N 1
ATOM 2685 C CA . MET A 1 342 ? -17.812 -5.863 -10.617 1 95.06 342 MET A CA 1
ATOM 2686 C C . MET A 1 342 ? -16.547 -5.098 -10.25 1 95.06 342 MET A C 1
ATOM 2688 O O . MET A 1 342 ? -16.594 -4.207 -9.398 1 95.06 342 MET A O 1
ATOM 2692 N N . TYR A 1 343 ? -15.398 -5.422 -10.828 1 96.5 343 TYR A N 1
ATOM 2693 C CA . TYR A 1 343 ? -14.156 -4.977 -10.211 1 96.5 343 TYR A CA 1
ATOM 2694 C C . TYR A 1 343 ? -13.266 -4.27 -11.219 1 96.5 343 TYR A C 1
ATOM 2696 O O . TYR A 1 343 ? -12.438 -3.434 -10.852 1 96.5 343 TYR A O 1
ATOM 2704 N N . LEU A 1 344 ? -13.398 -4.578 -12.484 1 96.81 344 LEU A N 1
ATOM 2705 C CA . LEU A 1 344 ? -12.352 -4.168 -13.414 1 96.81 344 LEU A CA 1
ATOM 2706 C C . LEU A 1 344 ? -12.789 -2.951 -14.227 1 96.81 344 LEU A C 1
ATOM 2708 O O . LEU A 1 344 ? -13.984 -2.688 -14.359 1 96.81 344 LEU A O 1
ATOM 2712 N N . ARG A 1 345 ? -11.836 -2.205 -14.703 1 94.25 345 ARG A N 1
ATOM 2713 C CA . ARG A 1 345 ? -12.156 -1.09 -15.586 1 94.25 345 ARG A CA 1
ATOM 2714 C C . ARG A 1 345 ? -12.641 -1.589 -16.938 1 94.25 345 ARG A C 1
ATOM 2716 O O . ARG A 1 345 ? -12.281 -2.688 -17.375 1 94.25 345 ARG A O 1
ATOM 2723 N N . PRO A 1 346 ? -13.352 -0.719 -17.656 1 92.56 346 PRO A N 1
ATOM 2724 C CA . PRO A 1 346 ? -13.797 -1.112 -19 1 92.56 346 PRO A CA 1
ATOM 2725 C C . PRO A 1 346 ? -12.633 -1.453 -19.922 1 92.56 346 PRO A C 1
ATOM 2727 O O . PRO A 1 346 ? -11.641 -0.722 -19.969 1 92.56 346 PRO A O 1
ATOM 2730 N N . GLY A 1 347 ? -12.719 -2.574 -20.5 1 91.06 347 GLY A N 1
ATOM 2731 C CA . GLY A 1 347 ? -11.703 -2.969 -21.469 1 91.06 347 GLY A CA 1
ATOM 2732 C C . GLY A 1 347 ? -10.758 -4.027 -20.938 1 91.06 347 GLY A C 1
ATOM 2733 O O . GLY A 1 347 ? -10.023 -4.656 -21.703 1 91.06 347 GLY A O 1
ATOM 2734 N N . VAL A 1 348 ? -10.742 -4.219 -19.641 1 95.06 348 VAL A N 1
ATOM 2735 C CA . VAL A 1 348 ? -9.93 -5.285 -19.062 1 95.06 348 VAL A CA 1
ATOM 2736 C C . VAL A 1 348 ? -10.766 -6.555 -18.922 1 95.06 348 VAL A C 1
ATOM 2738 O O . VAL A 1 348 ? -11.859 -6.52 -18.344 1 95.06 348 VAL A O 1
ATOM 2741 N N . SER A 1 349 ? -10.273 -7.617 -19.453 1 95.56 349 SER A N 1
ATOM 2742 C CA . SER A 1 349 ? -11.016 -8.875 -19.406 1 95.56 349 SER A CA 1
ATOM 2743 C C . SER A 1 349 ? -10.258 -9.938 -18.625 1 95.56 349 SER A C 1
ATOM 2745 O O . SER A 1 349 ? -9.039 -9.844 -18.453 1 95.56 349 SER A O 1
ATOM 2747 N N . VAL A 1 350 ? -11.016 -10.891 -18.156 1 96.88 350 VAL A N 1
ATOM 2748 C CA . VAL A 1 350 ? -10.422 -12.07 -17.531 1 96.88 350 VAL A CA 1
ATOM 2749 C C . VAL A 1 350 ? -10.023 -13.078 -18.594 1 96.88 350 VAL A C 1
ATOM 2751 O O . VAL A 1 350 ? -10.852 -13.484 -19.422 1 96.88 350 VAL A O 1
ATOM 2754 N N . LYS A 1 351 ? -8.789 -13.414 -18.578 1 97.12 351 LYS A N 1
ATOM 2755 C CA . LYS A 1 351 ? -8.289 -14.398 -19.531 1 97.12 351 LYS A CA 1
ATOM 2756 C C . LYS A 1 351 ? -7.785 -15.648 -18.828 1 97.12 351 LYS A C 1
ATOM 2758 O O . LYS A 1 351 ? -7.352 -15.578 -17.672 1 97.12 351 LYS A O 1
ATOM 2763 N N . GLN A 1 352 ? -7.855 -16.719 -19.531 1 96.19 352 GLN A N 1
ATOM 2764 C CA . GLN A 1 352 ? -7.387 -17.984 -18.969 1 96.19 352 GLN A CA 1
ATOM 2765 C C . GLN A 1 352 ? -5.996 -18.344 -19.484 1 96.19 352 GLN A C 1
ATOM 2767 O O . GLN A 1 352 ? -5.539 -17.781 -20.484 1 96.19 352 GLN A O 1
ATOM 2772 N N . GLY A 1 353 ? -5.305 -19.125 -18.781 1 96.5 353 GLY A N 1
ATOM 2773 C CA . GLY A 1 353 ? -4.098 -19.844 -19.172 1 96.5 353 GLY A CA 1
ATOM 2774 C C . GLY A 1 353 ? -4.117 -21.312 -18.766 1 96.5 353 GLY A C 1
ATOM 2775 O O . GLY A 1 353 ? -4.934 -21.719 -17.938 1 96.5 353 GLY A O 1
ATOM 2776 N N . TRP A 1 354 ? -3.299 -22 -19.484 1 97.25 354 TRP A N 1
ATOM 2777 C CA . TRP A 1 354 ? -3.291 -23.422 -19.219 1 97.25 354 TRP A CA 1
ATOM 2778 C C . TRP A 1 354 ? -1.866 -23.938 -19.047 1 97.25 354 TRP A C 1
ATOM 2780 O O . TRP A 1 354 ? -0.948 -23.484 -19.734 1 97.25 354 TRP A O 1
ATOM 2790 N N . GLY A 1 355 ? -1.769 -24.797 -18.172 1 95.94 355 GLY A N 1
ATOM 2791 C CA . GLY A 1 355 ? -0.542 -25.5 -17.844 1 95.94 355 GLY A CA 1
ATOM 2792 C C . GLY A 1 355 ? -0.713 -26.516 -16.719 1 95.94 355 GLY A C 1
ATOM 2793 O O . GLY A 1 355 ? -1.818 -26.688 -16.203 1 95.94 355 GLY A O 1
ATOM 2794 N N . MET A 1 356 ? 0.238 -27.188 -16.438 1 94.31 356 MET A N 1
ATOM 2795 C CA . MET A 1 356 ? 0.311 -28.172 -15.367 1 94.31 356 MET A CA 1
ATOM 2796 C C . MET A 1 356 ? 1.735 -28.297 -14.836 1 94.31 356 MET A C 1
ATOM 2798 O O . MET A 1 356 ? 2.658 -27.688 -15.367 1 94.31 356 MET A O 1
ATOM 2802 N N . THR A 1 357 ? 1.862 -28.969 -13.742 1 95.69 357 THR A N 1
ATOM 2803 C CA . THR A 1 357 ? 3.189 -29.141 -13.164 1 95.69 357 THR A CA 1
ATOM 2804 C C . THR A 1 357 ? 4.16 -29.719 -14.188 1 95.69 357 THR A C 1
ATOM 2806 O O . THR A 1 357 ? 5.32 -29.312 -14.25 1 95.69 357 THR A O 1
ATOM 2809 N N . GLU A 1 358 ? 3.66 -30.641 -15.055 1 97.62 358 GLU A N 1
ATOM 2810 C CA . GLU A 1 358 ? 4.465 -31.344 -16.047 1 97.62 358 GLU A CA 1
ATOM 2811 C C . GLU A 1 358 ? 4.918 -30.406 -17.156 1 97.62 358 GLU A C 1
ATOM 2813 O O . GLU A 1 358 ? 5.828 -30.734 -17.922 1 97.62 358 GLU A O 1
ATOM 2818 N N . THR A 1 359 ? 4.25 -29.312 -17.344 1 98.31 359 THR A N 1
ATOM 2819 C CA . THR A 1 359 ? 4.695 -28.297 -18.297 1 98.31 359 THR A CA 1
ATOM 2820 C C . THR A 1 359 ? 5.473 -27.203 -17.578 1 98.31 359 THR A C 1
ATOM 2822 O O . THR A 1 359 ? 5.641 -26.109 -18.109 1 98.31 359 THR A O 1
ATOM 2825 N N . THR A 1 360 ? 5.895 -27.5 -16.344 1 98.25 360 THR A N 1
ATOM 2826 C CA . THR A 1 360 ? 6.59 -26.594 -15.438 1 98.25 360 THR A CA 1
ATOM 2827 C C . THR A 1 360 ? 5.609 -25.609 -14.797 1 98.25 360 THR A C 1
ATOM 2829 O O . THR A 1 360 ? 5.527 -25.516 -13.57 1 98.25 360 THR A O 1
ATOM 2832 N N . CYS A 1 361 ? 4.789 -24.953 -15.586 1 97.19 361 CYS A N 1
ATOM 2833 C CA . CYS A 1 361 ? 3.738 -24.062 -15.117 1 97.19 361 CYS A CA 1
ATOM 2834 C C . CYS A 1 361 ? 2.729 -23.766 -16.219 1 97.19 361 CYS A C 1
ATOM 2836 O O . CYS A 1 361 ? 1.574 -24.188 -16.141 1 97.19 361 CYS A O 1
ATOM 2838 N N . SER A 1 362 ? 3.191 -23.219 -17.312 1 97.88 362 SER A N 1
ATOM 2839 C CA . SER A 1 362 ? 2.271 -22.703 -18.328 1 97.88 362 SER A CA 1
ATOM 2840 C C . SER A 1 362 ? 2.666 -23.203 -19.719 1 97.88 362 SER A C 1
ATOM 2842 O O . SER A 1 362 ? 3.854 -23.234 -20.062 1 97.88 362 SER A O 1
ATOM 2844 N N . ILE A 1 363 ? 1.654 -23.516 -20.562 1 98.25 363 ILE A N 1
ATOM 2845 C CA . ILE A 1 363 ? 1.895 -23.953 -21.938 1 98.25 363 ILE A CA 1
ATOM 2846 C C . ILE A 1 363 ? 1.14 -23.047 -22.906 1 98.25 363 ILE A C 1
ATOM 2848 O O . ILE A 1 363 ? 1.511 -22.938 -24.078 1 98.25 363 ILE A O 1
ATOM 2852 N N . THR A 1 364 ? 0.038 -22.469 -22.469 1 98.25 364 THR A N 1
ATOM 2853 C CA . THR A 1 364 ? -0.725 -21.547 -23.297 1 98.25 364 THR A CA 1
ATOM 2854 C C . THR A 1 364 ? -1.115 -20.297 -22.516 1 98.25 364 THR A C 1
ATOM 2856 O O . THR A 1 364 ? -1.074 -20.281 -21.281 1 98.25 364 THR A O 1
ATOM 2859 N N . GLY A 1 365 ? -1.461 -19.297 -23.219 1 97.06 365 GLY A N 1
ATOM 2860 C CA . GLY A 1 365 ? -2.006 -18.062 -22.672 1 97.06 365 GLY A CA 1
ATOM 2861 C C . GLY A 1 365 ? -2.266 -17 -23.719 1 97.06 365 GLY A C 1
ATOM 2862 O O . GLY A 1 365 ? -2.215 -17.281 -24.922 1 97.06 365 GLY A O 1
ATOM 2863 N N . PHE A 1 366 ? -2.598 -15.852 -23.281 1 96.94 366 PHE A N 1
ATOM 2864 C CA . PHE A 1 366 ? -2.893 -14.711 -24.141 1 96.94 366 PHE A CA 1
ATOM 2865 C C . PHE A 1 366 ? -1.827 -13.625 -23.984 1 96.94 366 PHE A C 1
ATOM 2867 O O . PHE A 1 366 ? -1.28 -13.438 -22.891 1 96.94 366 PHE A O 1
ATOM 2874 N N . ALA A 1 367 ? -1.505 -13.016 -25.062 1 95.12 367 ALA A N 1
ATOM 2875 C CA . ALA A 1 367 ? -0.826 -11.727 -24.938 1 95.12 367 ALA A CA 1
ATOM 2876 C C . ALA A 1 367 ? -1.778 -10.648 -24.422 1 95.12 367 ALA A C 1
ATOM 2878 O O . ALA A 1 367 ? -3 -10.805 -24.5 1 95.12 367 ALA A O 1
ATOM 2879 N N . PRO A 1 368 ? -1.23 -9.57 -23.922 1 92.69 368 PRO A N 1
ATOM 2880 C CA . PRO A 1 368 ? -2.078 -8.57 -23.266 1 92.69 368 PRO A CA 1
ATOM 2881 C C . PRO A 1 368 ? -3.16 -8.016 -24.188 1 92.69 368 PRO A C 1
ATOM 2883 O O . PRO A 1 368 ? -4.289 -7.777 -23.75 1 92.69 368 PRO A O 1
ATOM 2886 N N . ASP A 1 369 ? -2.928 -7.906 -25.453 1 90.94 369 ASP A N 1
ATOM 2887 C CA . ASP A 1 369 ? -3.867 -7.227 -26.344 1 90.94 369 ASP A CA 1
ATOM 2888 C C . ASP A 1 369 ? -4.742 -8.234 -27.078 1 90.94 369 ASP A C 1
ATOM 2890 O O . ASP A 1 369 ? -5.586 -7.848 -27.891 1 90.94 369 ASP A O 1
ATOM 2894 N N . ASP A 1 370 ? -4.547 -9.5 -26.781 1 93.38 370 ASP A N 1
ATOM 2895 C CA . ASP A 1 370 ? -5.367 -10.523 -27.422 1 93.38 370 ASP A CA 1
ATOM 2896 C C . ASP A 1 370 ? -6.828 -10.398 -27.016 1 93.38 370 ASP A C 1
ATOM 2898 O O . ASP A 1 370 ? -7.125 -10.102 -25.844 1 93.38 370 ASP A O 1
ATOM 2902 N N . GLU A 1 371 ? -7.688 -10.57 -27.953 1 89.75 371 GLU A N 1
ATOM 2903 C CA . GLU A 1 371 ? -9.117 -10.602 -27.656 1 89.75 371 GLU A CA 1
ATOM 2904 C C . GLU A 1 371 ? -9.578 -12.023 -27.328 1 89.75 371 GLU A C 1
ATOM 2906 O O . GLU A 1 371 ? -9.117 -12.984 -27.938 1 89.75 371 GLU A O 1
ATOM 2911 N N . ASP A 1 372 ? -10.391 -12.109 -26.375 1 91.44 372 ASP A N 1
ATOM 2912 C CA . ASP A 1 372 ? -10.891 -13.398 -25.906 1 91.44 372 ASP A CA 1
ATOM 2913 C C . ASP A 1 372 ? -12.352 -13.281 -25.453 1 91.44 372 ASP A C 1
ATOM 2915 O O . ASP A 1 372 ? -12.758 -12.258 -24.906 1 91.44 372 ASP A O 1
ATOM 2919 N N . ASP A 1 373 ? -13.148 -14.305 -25.781 1 91.19 373 ASP A N 1
ATOM 2920 C CA . ASP A 1 373 ? -14.531 -14.312 -25.328 1 91.19 373 ASP A CA 1
ATOM 2921 C C . ASP A 1 373 ? -14.68 -15.102 -24.031 1 91.19 373 ASP A C 1
ATOM 2923 O O . ASP A 1 373 ? -15.797 -15.352 -23.562 1 91.19 373 ASP A O 1
ATOM 2927 N N . GLY A 1 374 ? -13.578 -15.539 -23.484 1 92.19 374 GLY A N 1
ATOM 2928 C CA . GLY A 1 374 ? -13.586 -16.156 -22.156 1 92.19 374 GLY A CA 1
ATOM 2929 C C . GLY A 1 374 ? -13.555 -17.672 -22.203 1 92.19 374 GLY A C 1
ATOM 2930 O O . GLY A 1 374 ? -13.422 -18.312 -21.156 1 92.19 374 GLY A O 1
ATOM 2931 N N . ARG A 1 375 ? -13.617 -18.359 -23.422 1 90.81 375 ARG A N 1
ATOM 2932 C CA . ARG A 1 375 ? -13.758 -19.797 -23.531 1 90.81 375 ARG A CA 1
ATOM 2933 C C . ARG A 1 375 ? -12.398 -20.469 -23.75 1 90.81 375 ARG A C 1
ATOM 2935 O O . ARG A 1 375 ? -12.18 -21.594 -23.297 1 90.81 375 ARG A O 1
ATOM 2942 N N . SER A 1 376 ? -11.555 -19.781 -24.391 1 95 376 SER A N 1
ATOM 2943 C CA . SER A 1 376 ? -10.289 -20.375 -24.812 1 95 376 SER A CA 1
ATOM 2944 C C . SER A 1 376 ? -9.234 -20.25 -23.703 1 95 376 SER A C 1
ATOM 2946 O O . SER A 1 376 ? -9.352 -19.406 -22.828 1 95 376 SER A O 1
ATOM 2948 N N . ILE A 1 377 ? -8.289 -21.141 -23.844 1 96.81 377 ILE A N 1
ATOM 2949 C CA . ILE A 1 377 ? -7.129 -21.031 -22.969 1 96.81 377 ILE A CA 1
ATOM 2950 C C . ILE A 1 377 ? -5.973 -20.375 -23.719 1 96.81 377 ILE A C 1
ATOM 2952 O O . ILE A 1 377 ? -4.828 -20.406 -23.25 1 96.81 377 ILE A O 1
ATOM 2956 N N . GLY A 1 378 ? -6.234 -19.844 -24.812 1 97.31 378 GLY A N 1
ATOM 2957 C CA . GLY A 1 378 ? -5.266 -19.031 -25.531 1 97.31 378 GLY A CA 1
ATOM 2958 C C . GLY A 1 378 ? -4.41 -19.828 -26.5 1 97.31 378 GLY A C 1
ATOM 2959 O O . GLY A 1 378 ? -4.824 -20.891 -26.969 1 97.31 378 GLY A O 1
ATOM 2960 N N . TRP A 1 379 ? -3.311 -19.219 -26.906 1 98.06 379 TRP A N 1
ATOM 2961 C CA . TRP A 1 379 ? -2.371 -19.781 -27.875 1 98.06 379 TRP A CA 1
ATOM 2962 C C . TRP A 1 379 ? -1.175 -20.406 -27.172 1 98.06 379 TRP A C 1
ATOM 2964 O O . TRP A 1 379 ? -0.91 -20.125 -26 1 98.06 379 TRP A O 1
ATOM 2974 N N . LEU A 1 380 ? -0.484 -21.234 -27.891 1 98.56 380 LEU A N 1
ATOM 2975 C CA . LEU A 1 380 ? 0.746 -21.844 -27.375 1 98.56 380 LEU A CA 1
ATOM 2976 C C . LEU A 1 380 ? 1.777 -20.766 -27.047 1 98.56 380 LEU A C 1
ATOM 2978 O O . LEU A 1 380 ? 1.927 -19.781 -27.781 1 98.56 380 LEU A O 1
ATOM 2982 N N . ASN A 1 381 ? 2.479 -20.953 -25.938 1 98.62 381 ASN A N 1
ATOM 2983 C CA . ASN A 1 381 ? 3.641 -20.125 -25.656 1 98.62 381 ASN A CA 1
ATOM 2984 C C . ASN A 1 381 ? 4.738 -20.312 -26.703 1 98.62 381 ASN A C 1
ATOM 2986 O O . ASN A 1 381 ? 4.762 -21.312 -27.406 1 98.62 381 ASN A O 1
ATOM 2990 N N . PRO A 1 382 ? 5.684 -19.406 -26.766 1 98.56 382 PRO A N 1
ATOM 2991 C CA . PRO A 1 382 ? 6.793 -19.547 -27.719 1 98.56 382 PRO A CA 1
ATOM 2992 C C . PRO A 1 382 ? 7.516 -20.891 -27.578 1 98.56 382 PRO A C 1
ATOM 2994 O O . PRO A 1 382 ? 7.641 -21.422 -26.469 1 98.56 382 PRO A O 1
ATOM 2997 N N . ASN A 1 383 ? 8.055 -21.438 -28.656 1 98.5 383 ASN A N 1
ATOM 2998 C CA . ASN A 1 383 ? 8.891 -22.641 -28.719 1 98.5 383 ASN A CA 1
ATOM 2999 C C . ASN A 1 383 ? 8.07 -23.906 -28.484 1 98.5 383 ASN A C 1
ATOM 3001 O O . ASN A 1 383 ? 8.633 -25 -28.391 1 98.5 383 ASN A O 1
ATOM 3005 N N . CYS A 1 384 ? 6.688 -23.828 -28.375 1 98.69 384 CYS A N 1
ATOM 3006 C CA . CYS A 1 384 ? 5.883 -25 -28.016 1 98.69 384 CYS A CA 1
ATOM 3007 C C . CYS A 1 384 ? 5.105 -25.5 -29.219 1 98.69 384 CYS A C 1
ATOM 3009 O O . CYS A 1 384 ? 4.922 -24.781 -30.203 1 98.69 384 CYS A O 1
ATOM 3011 N N . ALA A 1 385 ? 4.691 -26.719 -29.125 1 98.56 385 ALA A N 1
ATOM 3012 C CA . ALA A 1 385 ? 3.854 -27.391 -30.125 1 98.56 385 ALA A CA 1
ATOM 3013 C C . ALA A 1 385 ? 2.746 -28.188 -29.453 1 98.56 385 ALA A C 1
ATOM 3015 O O . ALA A 1 385 ? 2.836 -28.516 -28.266 1 98.56 385 ALA A O 1
ATOM 3016 N N . ALA A 1 386 ? 1.696 -28.422 -30.219 1 98.38 386 ALA A N 1
ATOM 3017 C CA . ALA A 1 386 ? 0.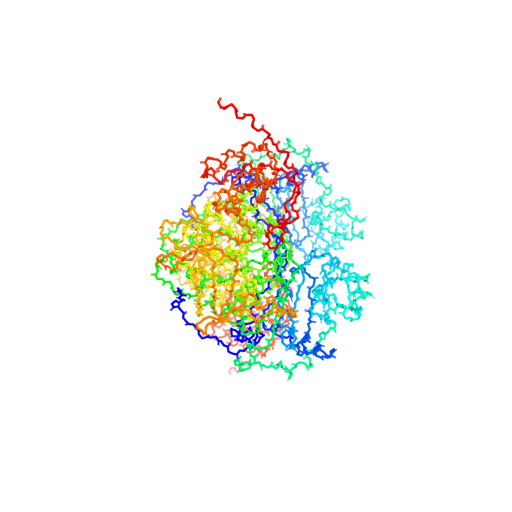583 -29.234 -29.734 1 98.38 386 ALA A CA 1
ATOM 3018 C C . ALA A 1 386 ? -0.001 -30.078 -30.859 1 98.38 386 ALA A C 1
ATOM 3020 O O . ALA A 1 386 ? 0.101 -29.719 -32.031 1 98.38 386 ALA A O 1
ATOM 3021 N N . ARG A 1 387 ? -0.562 -31.125 -30.5 1 96.38 387 ARG A N 1
ATOM 3022 C CA . ARG A 1 387 ? -1.337 -31.938 -31.438 1 96.38 387 ARG A CA 1
ATOM 3023 C C . ARG A 1 387 ? -2.512 -32.625 -30.734 1 96.38 387 ARG A C 1
ATOM 3025 O O . ARG A 1 387 ? -2.475 -32.844 -29.531 1 96.38 387 ARG A O 1
ATOM 3032 N N . ILE A 1 388 ? -3.557 -32.844 -31.516 1 96.31 388 ILE A N 1
ATOM 3033 C CA . ILE A 1 388 ? -4.754 -33.5 -31 1 96.31 388 ILE A CA 1
ATOM 3034 C C . ILE A 1 388 ? -4.738 -34.969 -31.375 1 96.31 388 ILE A C 1
ATOM 3036 O O . ILE A 1 388 ? -4.688 -35.344 -32.562 1 96.31 388 ILE A O 1
ATOM 3040 N N . GLU A 1 389 ? -4.738 -35.75 -30.359 1 94.56 389 GLU A N 1
ATOM 3041 C CA . GLU A 1 389 ? -4.832 -37.188 -30.578 1 94.56 389 GLU A CA 1
ATOM 3042 C C . GLU A 1 389 ? -6.27 -37.688 -30.422 1 94.56 389 GLU A C 1
ATOM 3044 O O . GLU A 1 389 ? -6.801 -37.719 -29.312 1 94.56 389 GLU A O 1
ATOM 3049 N N . ARG A 1 390 ? -6.84 -38.094 -31.469 1 93 390 ARG A N 1
ATOM 3050 C CA . ARG A 1 390 ? -8.234 -38.531 -31.453 1 93 390 ARG A CA 1
ATOM 3051 C C . ARG A 1 390 ? -8.406 -39.781 -30.609 1 93 390 ARG A C 1
ATOM 3053 O O . ARG A 1 390 ? -7.516 -40.656 -30.562 1 93 390 ARG A O 1
ATOM 3060 N N . LEU A 1 391 ? -9.461 -39.719 -29.938 1 88.88 391 LEU A N 1
ATOM 3061 C CA . LEU A 1 391 ? -9.867 -40.906 -29.203 1 88.88 391 LEU A CA 1
ATOM 3062 C C . LEU A 1 391 ? -10.984 -41.656 -29.938 1 88.88 391 LEU A C 1
ATOM 3064 O O . LEU A 1 391 ? -12.133 -41.188 -29.922 1 88.88 391 LEU A O 1
ATOM 3068 N N . GLU A 1 392 ? -10.758 -42.688 -30.578 1 81.75 392 GLU A N 1
ATOM 3069 C CA . GLU A 1 392 ? -11.656 -43.375 -31.5 1 81.75 392 GLU A CA 1
ATOM 3070 C C . GLU A 1 392 ? -12.891 -43.906 -30.781 1 81.75 392 GLU A C 1
ATOM 3072 O O . GLU A 1 392 ? -13.969 -44.031 -31.375 1 81.75 392 GLU A O 1
ATOM 3077 N N . ASP A 1 393 ? -12.852 -44.156 -29.547 1 81.88 393 ASP A N 1
ATOM 3078 C CA . ASP A 1 393 ? -13.938 -44.844 -28.828 1 81.88 393 ASP A CA 1
ATOM 3079 C C . ASP A 1 393 ? -14.805 -43.812 -28.094 1 81.88 393 ASP A C 1
ATOM 3081 O O . ASP A 1 393 ? -15.625 -44.188 -27.25 1 81.88 393 ASP A O 1
ATOM 3085 N N . ARG A 1 394 ? -14.531 -42.562 -28.5 1 83.38 394 ARG A N 1
ATOM 3086 C CA . ARG A 1 394 ? -15.273 -41.562 -27.75 1 83.38 394 ARG A CA 1
ATOM 3087 C C . ARG A 1 394 ? -15.953 -40.562 -28.688 1 83.38 394 ARG A C 1
ATOM 3089 O O . ARG A 1 394 ? -15.383 -40.188 -29.719 1 83.38 394 ARG A O 1
ATOM 3096 N N . ASP A 1 395 ? -17.188 -40.156 -28.281 1 82.5 395 ASP A N 1
ATOM 3097 C CA . ASP A 1 395 ? -17.969 -39.188 -29.047 1 82.5 395 ASP A CA 1
ATOM 3098 C C . ASP A 1 395 ? -18.062 -37.844 -28.312 1 82.5 395 ASP A C 1
ATOM 3100 O O . ASP A 1 395 ? -18.656 -37.781 -27.234 1 82.5 395 ASP A O 1
ATOM 3104 N N . PHE A 1 396 ? -17.469 -36.906 -28.875 1 84.5 396 PHE A N 1
ATOM 3105 C CA . PHE A 1 396 ? -17.422 -35.594 -28.234 1 84.5 396 PHE A CA 1
ATOM 3106 C C . PHE A 1 396 ? -18.391 -34.625 -28.906 1 84.5 396 PHE A C 1
ATOM 3108 O O . PHE A 1 396 ? -18.219 -33.406 -28.812 1 84.5 396 PHE A O 1
ATOM 3115 N N . SER A 1 397 ? -19.359 -35.25 -29.594 1 77.31 397 SER A N 1
ATOM 3116 C CA . SER A 1 397 ? -20.391 -34.406 -30.203 1 77.31 397 SER A CA 1
ATOM 3117 C C . SER A 1 397 ? -21.078 -33.531 -29.172 1 77.31 397 SER A C 1
ATOM 3119 O O . SER A 1 397 ? -21.422 -34 -28.078 1 77.31 397 SER A O 1
ATOM 3121 N N . GLY A 1 398 ? -21.094 -32.188 -29.328 1 71.94 398 GLY A N 1
ATOM 3122 C CA . GLY A 1 398 ? -21.75 -31.266 -28.391 1 71.94 398 GLY A CA 1
ATOM 3123 C C . GLY A 1 398 ? -20.781 -30.562 -27.469 1 71.94 398 GLY A C 1
ATOM 3124 O O . GLY A 1 398 ? -21.125 -29.578 -26.828 1 71.94 398 GLY A O 1
ATOM 3125 N N . ALA A 1 399 ? -19.656 -31.25 -27.344 1 76.12 399 ALA A N 1
ATOM 3126 C CA . ALA A 1 399 ? -18.672 -30.656 -26.453 1 76.12 399 ALA A CA 1
ATOM 3127 C C . ALA A 1 399 ? -17.766 -29.688 -27.203 1 76.12 399 ALA A C 1
ATOM 3129 O O . ALA A 1 399 ? -17.047 -28.891 -26.578 1 76.12 399 ALA A O 1
ATOM 3130 N N . ALA A 1 400 ? -17.766 -29.75 -28.484 1 81.06 400 ALA A N 1
ATOM 3131 C CA . ALA A 1 400 ? -16.969 -28.891 -29.359 1 81.06 400 ALA A CA 1
ATOM 3132 C C . ALA A 1 400 ? -17.766 -28.469 -30.594 1 81.06 400 ALA A C 1
ATOM 3134 O O . ALA A 1 400 ? -18.797 -29.047 -30.891 1 81.06 400 ALA A O 1
ATOM 3135 N N . PRO A 1 401 ? -17.297 -27.328 -31.172 1 83.12 401 PRO A N 1
ATOM 3136 C CA . PRO A 1 401 ? -17.984 -26.938 -32.406 1 83.12 401 PRO A CA 1
ATOM 3137 C C . PRO A 1 401 ? -17.969 -28.031 -33.469 1 83.12 401 PRO A C 1
ATOM 3139 O O . PRO A 1 401 ? -17.047 -28.859 -33.5 1 83.12 401 PRO A O 1
ATOM 3142 N N . ALA A 1 402 ? -19.016 -27.906 -34.344 1 81.19 402 ALA A N 1
ATOM 3143 C CA . ALA A 1 402 ? -19.125 -28.891 -35.438 1 81.19 402 ALA A CA 1
ATOM 3144 C C . ALA A 1 402 ? -17.875 -28.844 -36.312 1 81.19 402 ALA A C 1
ATOM 3146 O O . ALA A 1 402 ? -17.406 -27.766 -36.688 1 81.19 402 ALA A O 1
ATOM 3147 N N . GLY A 1 403 ? -17.359 -30.016 -36.562 1 82.81 403 GLY A N 1
ATOM 3148 C CA . GLY A 1 403 ? -16.234 -30.094 -37.469 1 82.81 403 GLY A CA 1
ATOM 3149 C C . GLY A 1 403 ? -14.891 -30.062 -36.781 1 82.81 403 GLY A C 1
ATOM 3150 O O . GLY A 1 403 ? -13.859 -30.422 -37.344 1 82.81 403 GLY A O 1
ATOM 3151 N N . ALA A 1 404 ? -14.898 -29.688 -35.531 1 88.06 404 ALA A N 1
ATOM 3152 C CA . ALA A 1 404 ? -13.633 -29.625 -34.781 1 88.06 404 ALA A CA 1
ATOM 3153 C C . ALA A 1 404 ? -13.156 -31.031 -34.406 1 88.06 404 ALA A C 1
ATOM 3155 O O . ALA A 1 404 ? -13.953 -31.875 -34 1 88.06 404 ALA A O 1
ATOM 3156 N N . THR A 1 405 ? -11.938 -31.234 -34.625 1 89.88 405 THR A N 1
ATOM 3157 C CA . THR A 1 405 ? -11.336 -32.469 -34.156 1 89.88 405 THR A CA 1
ATOM 3158 C C . THR A 1 405 ? -11.07 -32.406 -32.656 1 89.88 405 THR A C 1
ATOM 3160 O O . THR A 1 405 ? -10.297 -31.562 -32.188 1 89.88 405 THR A O 1
ATOM 3163 N N . VAL A 1 406 ? -11.734 -33.312 -31.922 1 93.25 406 VAL A N 1
ATOM 3164 C CA . VAL A 1 406 ? -11.594 -33.375 -30.469 1 93.25 406 VAL A CA 1
ATOM 3165 C C . VAL A 1 406 ? -10.773 -34.594 -30.062 1 93.25 406 VAL A C 1
ATOM 3167 O O . VAL A 1 406 ? -10.922 -35.656 -30.656 1 93.25 406 VAL A O 1
ATOM 3170 N N . GLY A 1 407 ? -9.914 -34.438 -29.109 1 94.75 407 GLY A N 1
ATOM 3171 C CA . GLY A 1 407 ? -9.086 -35.531 -28.609 1 94.75 407 GLY A CA 1
ATOM 3172 C C . GLY A 1 407 ? -8.18 -35.094 -27.469 1 94.75 407 GLY A C 1
ATOM 3173 O O . GLY A 1 407 ? -8.359 -34 -26.906 1 94.75 407 GLY A O 1
ATOM 3174 N N . GLU A 1 408 ? -7.312 -36.031 -27.062 1 95.94 408 GLU A N 1
ATOM 3175 C CA . GLU A 1 408 ? -6.328 -35.688 -26.031 1 95.94 408 GLU A CA 1
ATOM 3176 C C . GLU A 1 408 ? -5.293 -34.688 -26.578 1 95.94 408 GLU A C 1
ATOM 3178 O O . GLU A 1 408 ? -4.77 -34.875 -27.688 1 95.94 408 GLU A O 1
ATOM 3183 N N . ILE A 1 409 ? -5.012 -33.688 -25.828 1 97.62 409 ILE A N 1
ATOM 3184 C CA . ILE A 1 409 ? -4.02 -32.719 -26.234 1 97.62 409 ILE A CA 1
ATOM 3185 C C . ILE A 1 409 ? -2.625 -33.188 -25.844 1 97.62 409 ILE A C 1
ATOM 3187 O O . ILE A 1 409 ? -2.355 -33.406 -24.656 1 97.62 409 ILE A O 1
ATOM 3191 N N . TRP A 1 410 ? -1.797 -33.406 -26.797 1 98.19 410 TRP A N 1
ATOM 3192 C CA . TRP A 1 410 ? -0.373 -33.625 -26.562 1 98.19 410 TRP A CA 1
ATOM 3193 C C . TRP A 1 410 ? 0.423 -32.344 -26.781 1 98.19 410 TRP A C 1
ATOM 3195 O O . TRP A 1 410 ? 0.141 -31.578 -27.719 1 98.19 410 TRP A O 1
ATOM 3205 N N . VAL A 1 411 ? 1.356 -32.094 -25.922 1 98.75 411 VAL A N 1
ATOM 3206 C CA . VAL A 1 411 ? 2.119 -30.875 -26.062 1 98.75 411 VAL A CA 1
ATOM 3207 C C . VAL A 1 411 ? 3.615 -31.172 -26.016 1 98.75 411 VAL A C 1
ATOM 3209 O O . VAL A 1 411 ? 4.027 -32.219 -25.5 1 98.75 411 VAL A O 1
ATOM 3212 N N . ALA A 1 412 ? 4.418 -30.297 -26.578 1 98.75 412 ALA A N 1
ATOM 3213 C CA . ALA A 1 412 ? 5.875 -30.391 -26.625 1 98.75 412 ALA A CA 1
ATOM 3214 C C . ALA A 1 412 ? 6.516 -29.016 -26.469 1 98.75 412 ALA A C 1
ATOM 3216 O O . ALA A 1 412 ? 5.922 -28 -26.828 1 98.75 412 ALA A O 1
ATOM 3217 N N . GLY A 1 413 ? 7.688 -28.969 -25.953 1 98.5 413 GLY A N 1
ATOM 3218 C CA . GLY A 1 413 ? 8.445 -27.734 -25.781 1 98.5 413 GLY A CA 1
ATOM 3219 C C . GLY A 1 413 ? 9.555 -27.875 -24.75 1 98.5 413 GLY A C 1
ATOM 3220 O O . GLY A 1 413 ? 9.672 -28.891 -24.078 1 98.5 413 GLY A O 1
ATOM 3221 N N . PRO A 1 414 ? 10.391 -26.828 -24.688 1 98.44 414 PRO A N 1
ATOM 3222 C CA . PRO A 1 414 ? 11.523 -26.859 -23.766 1 98.44 414 PRO A CA 1
ATOM 3223 C C . PRO A 1 414 ? 11.086 -26.844 -22.297 1 98.44 414 PRO A C 1
ATOM 3225 O O . PRO A 1 414 ? 11.883 -27.156 -21.406 1 98.44 414 PRO A O 1
ATOM 3228 N N . ASN A 1 415 ? 9.836 -26.5 -22.016 1 98.62 415 ASN A N 1
ATOM 3229 C CA . ASN A 1 415 ? 9.344 -26.391 -20.641 1 98.62 415 ASN A CA 1
ATOM 3230 C C . ASN A 1 415 ? 8.688 -27.688 -20.172 1 98.62 415 ASN A C 1
ATOM 3232 O O . ASN A 1 415 ? 8.141 -27.734 -19.062 1 98.62 415 ASN A O 1
ATOM 3236 N N . ILE A 1 416 ? 8.734 -28.781 -20.953 1 98.81 416 ILE A N 1
ATOM 3237 C CA . ILE A 1 416 ? 8.156 -30.062 -20.578 1 98.81 416 ILE A CA 1
ATOM 3238 C C . ILE A 1 416 ? 9.07 -30.781 -19.578 1 98.81 416 ILE A C 1
ATOM 3240 O O . ILE A 1 416 ? 10.289 -30.828 -19.781 1 98.81 416 ILE A O 1
ATOM 3244 N N . MET A 1 417 ? 8.523 -31.328 -18.594 1 98.62 417 MET A N 1
ATOM 3245 C CA . MET A 1 417 ? 9.227 -31.938 -17.469 1 98.62 417 MET A CA 1
ATOM 3246 C C . MET A 1 417 ? 10.266 -32.938 -17.969 1 98.62 417 MET A C 1
ATOM 3248 O O . MET A 1 417 ? 10.164 -33.438 -19.078 1 98.62 417 MET A O 1
ATOM 3252 N N . LYS A 1 418 ? 11.234 -33.219 -17.094 1 98.31 418 LYS A N 1
ATOM 3253 C CA . LYS A 1 418 ? 12.242 -34.25 -17.328 1 98.31 418 LYS A CA 1
ATOM 3254 C C . LYS A 1 418 ? 11.641 -35.656 -17.219 1 98.31 418 LYS A C 1
ATOM 3256 O O . LYS A 1 418 ? 11.711 -36.438 -18.172 1 98.31 418 LYS A O 1
ATOM 3261 N N . CYS A 1 419 ? 11.07 -36 -16.125 1 98.19 419 CYS A N 1
ATOM 3262 C CA . CYS A 1 419 ? 10.445 -37.281 -15.812 1 98.19 419 CYS A CA 1
ATOM 3263 C C . CYS A 1 419 ? 9.766 -37.219 -14.453 1 98.19 419 CYS A C 1
ATOM 3265 O O . CYS A 1 419 ? 9.758 -36.188 -13.781 1 98.19 419 CYS A O 1
ATOM 3267 N N . TYR A 1 420 ? 9.055 -38.312 -14.125 1 97.44 420 TYR A N 1
ATOM 3268 C CA . TYR A 1 420 ? 8.602 -38.531 -12.758 1 97.44 420 TYR A CA 1
ATOM 3269 C C . TYR A 1 420 ? 9.688 -39.156 -11.906 1 97.44 420 TYR A C 1
ATOM 3271 O O . TYR A 1 420 ? 10.234 -40.188 -12.273 1 97.44 420 TYR A O 1
ATOM 3279 N N . TYR A 1 421 ? 9.992 -38.531 -10.805 1 97.75 421 TYR A N 1
ATOM 3280 C CA . TYR A 1 421 ? 11.055 -39 -9.922 1 97.75 421 TYR A CA 1
ATOM 3281 C C . TYR A 1 421 ? 10.773 -40.406 -9.43 1 97.75 421 TYR A C 1
ATOM 3283 O O . TYR A 1 421 ? 9.703 -40.656 -8.875 1 97.75 421 TYR A O 1
ATOM 3291 N N . LYS A 1 422 ? 11.617 -41.375 -9.656 1 96.5 422 LYS A N 1
ATOM 3292 C CA . LYS A 1 422 ? 11.562 -42.781 -9.219 1 96.5 422 LYS A CA 1
ATOM 3293 C C . LYS A 1 422 ? 10.305 -43.469 -9.75 1 96.5 422 LYS A C 1
ATOM 3295 O O . LYS A 1 422 ? 9.727 -44.312 -9.078 1 96.5 422 LYS A O 1
ATOM 3300 N N . ASN A 1 423 ? 9.898 -43.031 -10.906 1 95.88 423 ASN A N 1
ATOM 3301 C CA . ASN A 1 423 ? 8.703 -43.625 -11.484 1 95.88 423 ASN A CA 1
ATOM 3302 C C . ASN A 1 423 ? 8.812 -43.75 -13 1 95.88 423 ASN A C 1
ATOM 3304 O O . ASN A 1 423 ? 8.055 -43.094 -13.734 1 95.88 423 ASN A O 1
ATOM 3308 N N . PRO A 1 424 ? 9.648 -44.562 -13.43 1 96.69 424 PRO A N 1
ATOM 3309 C CA . PRO A 1 424 ? 9.867 -44.719 -14.875 1 96.69 424 PRO A CA 1
ATOM 3310 C C . PRO A 1 424 ? 8.602 -45.156 -15.625 1 96.69 424 PRO A C 1
ATOM 3312 O O . PRO A 1 424 ? 8.383 -44.719 -16.766 1 96.69 424 PRO A O 1
ATOM 3315 N N . LYS A 1 425 ? 7.812 -45.969 -15 1 95.25 425 LYS A N 1
ATOM 3316 C CA . LYS A 1 425 ? 6.594 -46.438 -15.656 1 95.25 425 LYS A CA 1
ATOM 3317 C C . LYS A 1 425 ? 5.656 -45.281 -15.961 1 95.25 425 LYS A C 1
ATOM 3319 O O . LYS A 1 425 ? 5.18 -45.125 -17.094 1 95.25 425 LYS A O 1
ATOM 3324 N N . ALA A 1 426 ? 5.406 -44.5 -14.953 1 94.06 426 ALA A N 1
ATOM 3325 C CA . ALA A 1 426 ? 4.547 -43.344 -15.148 1 94.06 426 ALA A CA 1
ATOM 3326 C C . ALA A 1 426 ? 5.156 -42.375 -16.172 1 94.06 426 ALA A C 1
ATOM 3328 O O . ALA A 1 426 ? 4.43 -41.75 -16.938 1 94.06 426 ALA A O 1
ATOM 3329 N N . THR A 1 427 ? 6.504 -42.281 -16.203 1 97.12 427 THR A N 1
ATOM 3330 C CA . THR A 1 427 ? 7.195 -41.406 -17.156 1 97.12 427 THR A CA 1
ATOM 3331 C C . THR A 1 427 ? 6.965 -41.875 -18.578 1 97.12 427 THR A C 1
ATOM 3333 O O . THR A 1 427 ? 6.625 -41.062 -19.453 1 97.12 427 THR A O 1
ATOM 3336 N N . GLU A 1 428 ? 7.074 -43.156 -18.734 1 96.5 428 GLU A N 1
ATOM 3337 C CA . GLU A 1 428 ? 6.922 -43.719 -20.062 1 96.5 428 GLU A CA 1
ATOM 3338 C C . GLU A 1 428 ? 5.484 -43.594 -20.562 1 96.5 428 GLU A C 1
ATOM 3340 O O . GLU A 1 428 ? 5.246 -43.469 -21.766 1 96.5 428 GLU A O 1
ATOM 3345 N N . GLU A 1 429 ? 4.629 -43.625 -19.672 1 95 429 GLU A N 1
ATOM 3346 C CA . GLU A 1 429 ? 3.219 -43.5 -20.016 1 95 429 GLU A CA 1
ATOM 3347 C C . GLU A 1 429 ? 2.875 -42.062 -20.359 1 95 429 GLU A C 1
ATOM 3349 O O . GLU A 1 429 ? 2.025 -41.812 -21.219 1 95 429 GLU A O 1
ATOM 3354 N N . ALA A 1 430 ? 3.49 -41.156 -19.766 1 96.12 430 ALA A N 1
ATOM 3355 C CA . ALA A 1 430 ? 3.15 -39.75 -19.906 1 96.12 430 ALA A CA 1
ATOM 3356 C C . ALA A 1 430 ? 3.941 -39.094 -21.047 1 96.12 430 ALA A C 1
ATOM 3358 O O . ALA A 1 430 ? 3.463 -38.188 -21.703 1 96.12 430 ALA A O 1
ATOM 3359 N N . ILE A 1 431 ? 5.184 -39.531 -21.281 1 97.88 431 ILE A N 1
ATOM 3360 C CA . ILE A 1 431 ? 6.066 -38.969 -22.297 1 97.88 431 ILE A CA 1
ATOM 3361 C C . ILE A 1 431 ? 6.246 -39.969 -23.438 1 97.88 431 ILE A C 1
ATOM 3363 O O . ILE A 1 431 ? 6.711 -41.094 -23.219 1 97.88 431 ILE A O 1
ATOM 3367 N N . VAL A 1 432 ? 5.918 -39.469 -24.609 1 96.69 432 VAL A N 1
ATOM 3368 C CA . VAL A 1 432 ? 6.023 -40.344 -25.781 1 96.69 432 VAL A CA 1
ATOM 3369 C C . VAL A 1 432 ? 6.816 -39.656 -26.875 1 96.69 432 VAL A C 1
ATOM 3371 O O . VAL A 1 432 ? 6.723 -38.438 -27.031 1 96.69 432 VAL A O 1
ATOM 3374 N N . VAL A 1 433 ? 7.551 -40.438 -27.547 1 96.31 433 VAL A N 1
ATOM 3375 C CA . VAL A 1 433 ? 8.266 -39.906 -28.703 1 96.31 433 VAL A CA 1
ATOM 3376 C C . VAL A 1 433 ? 7.555 -40.312 -29.984 1 96.31 433 VAL A C 1
ATOM 3378 O O . VAL A 1 433 ? 7.383 -41.5 -30.266 1 96.31 433 VAL A O 1
ATOM 3381 N N . ALA A 1 434 ? 7.078 -39.375 -30.688 1 94.38 434 ALA A N 1
ATOM 3382 C CA . ALA A 1 434 ? 6.426 -39.594 -31.969 1 94.38 434 ALA A CA 1
ATOM 3383 C C . ALA A 1 434 ? 6.91 -38.562 -33 1 94.38 434 ALA A C 1
ATOM 3385 O O . ALA A 1 434 ? 6.918 -37.375 -32.75 1 94.38 434 ALA A O 1
ATOM 3386 N N . GLY A 1 435 ? 7.34 -39.094 -34.25 1 93.69 435 GLY A N 1
ATOM 3387 C CA . GLY A 1 435 ? 7.832 -38.219 -35.281 1 93.69 435 GLY A CA 1
ATOM 3388 C C . GLY A 1 435 ? 9.07 -37.438 -34.875 1 93.69 435 GLY A C 1
ATOM 3389 O O . GLY A 1 435 ? 9.227 -36.281 -35.25 1 93.69 435 GLY A O 1
ATOM 3390 N N . GLY A 1 436 ? 9.773 -37.969 -33.969 1 94.31 436 GLY A N 1
ATOM 3391 C CA . GLY A 1 436 ? 11.016 -37.344 -33.562 1 94.31 436 GLY A CA 1
ATOM 3392 C C . GLY A 1 436 ? 10.812 -36.281 -32.5 1 94.31 436 GLY A C 1
ATOM 3393 O O . GLY A 1 436 ? 11.766 -35.594 -32.125 1 94.31 436 GLY A O 1
ATOM 3394 N N . ILE A 1 437 ? 9.578 -36.125 -32.062 1 96.62 437 ILE A N 1
ATOM 3395 C CA . ILE A 1 437 ? 9.258 -35.094 -31.078 1 96.62 437 ILE A CA 1
ATOM 3396 C C . ILE A 1 437 ? 8.852 -35.781 -29.766 1 96.62 437 ILE A C 1
ATOM 3398 O O . ILE A 1 437 ? 8.117 -36.75 -29.75 1 96.62 437 ILE A O 1
ATOM 3402 N N . ARG A 1 438 ? 9.445 -35.219 -28.688 1 97.56 438 ARG A N 1
ATOM 3403 C CA . ARG A 1 438 ? 9.086 -35.656 -27.344 1 97.56 438 ARG A CA 1
ATOM 3404 C C . ARG A 1 438 ? 7.789 -34.969 -26.891 1 97.56 438 ARG A C 1
ATOM 3406 O O . ARG A 1 438 ? 7.762 -33.781 -26.641 1 97.56 438 ARG A O 1
ATOM 3413 N N . TRP A 1 439 ? 6.703 -35.812 -26.781 1 98.5 439 TRP A N 1
ATOM 3414 C CA . TRP A 1 439 ? 5.383 -35.281 -26.453 1 98.5 439 TRP A CA 1
ATOM 3415 C C . TRP A 1 439 ? 4.996 -35.625 -25.031 1 98.5 439 TRP A C 1
ATOM 3417 O O . TRP A 1 439 ? 5.258 -36.75 -24.562 1 98.5 439 TRP A O 1
ATOM 3427 N N . LEU A 1 440 ? 4.434 -34.719 -24.359 1 98.69 440 LEU A N 1
ATOM 3428 C CA . LEU A 1 440 ? 3.725 -35 -23.109 1 98.69 440 LEU A CA 1
ATOM 3429 C C . LEU A 1 440 ? 2.25 -35.281 -23.375 1 98.69 440 LEU A C 1
ATOM 3431 O O . LEU A 1 440 ? 1.553 -34.469 -23.984 1 98.69 440 LEU A O 1
ATOM 3435 N N . ARG A 1 441 ? 1.791 -36.406 -22.984 1 97.56 441 ARG A N 1
ATOM 3436 C CA . ARG A 1 441 ? 0.36 -36.688 -22.922 1 97.56 441 ARG A CA 1
ATOM 3437 C C . ARG A 1 441 ? -0.282 -36 -21.719 1 97.56 441 ARG A C 1
ATOM 3439 O O . ARG A 1 441 ? -0.036 -36.406 -20.578 1 97.56 441 ARG A O 1
ATOM 3446 N N . THR A 1 442 ? -1.148 -35.062 -21.969 1 96.19 442 THR A N 1
ATOM 3447 C CA . THR A 1 442 ? -1.577 -34.188 -20.891 1 96.19 442 THR A CA 1
ATOM 3448 C C . THR A 1 442 ? -2.725 -34.812 -20.109 1 96.19 442 THR A C 1
ATOM 3450 O O . THR A 1 442 ? -2.988 -34.438 -18.969 1 96.19 442 THR A O 1
ATOM 3453 N N . GLY A 1 443 ? -3.422 -35.688 -20.75 1 93.06 443 GLY A N 1
ATOM 3454 C CA . GLY A 1 443 ? -4.637 -36.219 -20.156 1 93.06 443 GLY A CA 1
ATOM 3455 C C . GLY A 1 443 ? -5.824 -35.281 -20.281 1 93.06 443 GLY A C 1
ATOM 3456 O O . GLY A 1 443 ? -6.926 -35.625 -19.828 1 93.06 443 GLY A O 1
ATOM 3457 N N . ASP A 1 444 ? -5.648 -34.156 -20.891 1 93.88 444 ASP A N 1
ATOM 3458 C CA . ASP A 1 444 ? -6.73 -33.219 -21.125 1 93.88 444 ASP A CA 1
ATOM 3459 C C . ASP A 1 444 ? -7.285 -33.344 -22.547 1 93.88 444 ASP A C 1
ATOM 3461 O O . ASP A 1 444 ? -6.527 -33.5 -23.5 1 93.88 444 ASP A O 1
ATOM 3465 N N . ILE A 1 445 ? -8.594 -33.25 -22.562 1 93.81 445 ILE A N 1
ATOM 3466 C CA . ILE A 1 445 ? -9.289 -33.312 -23.844 1 93.81 445 ILE A CA 1
ATOM 3467 C C . ILE A 1 445 ? -9.633 -31.922 -24.344 1 93.81 445 ILE A C 1
ATOM 3469 O O . ILE A 1 445 ? -10.102 -31.078 -23.578 1 93.81 445 ILE A O 1
ATOM 3473 N N . GLY A 1 446 ? -9.336 -31.703 -25.562 1 95.38 446 GLY A N 1
ATOM 3474 C CA . GLY A 1 446 ? -9.641 -30.391 -26.125 1 95.38 446 GLY A CA 1
ATOM 3475 C C . GLY A 1 446 ? -9.555 -30.344 -27.641 1 95.38 446 GLY A C 1
ATOM 3476 O O . GLY A 1 446 ? -9.586 -31.391 -28.297 1 95.38 446 GLY A O 1
ATOM 3477 N N . TYR A 1 447 ? -9.641 -29.172 -28.172 1 95.25 447 TYR A N 1
ATOM 3478 C CA . TYR A 1 447 ? -9.547 -28.938 -29.609 1 95.25 447 TYR A CA 1
ATOM 3479 C C . TYR A 1 447 ? -8.875 -27.594 -29.922 1 95.25 447 TYR A C 1
ATOM 3481 O O . TYR A 1 447 ? -8.641 -26.797 -29 1 95.25 447 TYR A O 1
ATOM 3489 N N . ILE A 1 448 ? -8.461 -27.422 -31.141 1 95.75 448 ILE A N 1
ATOM 3490 C CA . ILE A 1 448 ? -7.828 -26.203 -31.641 1 95.75 448 ILE A CA 1
ATOM 3491 C C . ILE A 1 448 ? -8.695 -25.594 -32.75 1 95.75 448 ILE A C 1
ATOM 3493 O O . ILE A 1 448 ? -9.141 -26.297 -33.656 1 95.75 448 ILE A O 1
ATOM 3497 N N . ASP A 1 449 ? -8.953 -24.312 -32.656 1 93.5 449 ASP A N 1
ATOM 3498 C CA . ASP A 1 449 ? -9.789 -23.688 -33.688 1 93.5 449 ASP A CA 1
ATOM 3499 C C . ASP A 1 449 ? -8.945 -23.172 -34.844 1 93.5 449 ASP A C 1
ATOM 3501 O O . ASP A 1 449 ? -7.746 -23.438 -34.906 1 93.5 449 ASP A O 1
ATOM 3505 N N . GLU A 1 450 ? -9.641 -22.453 -35.781 1 91.06 450 GLU A N 1
ATOM 3506 C CA . GLU A 1 450 ? -8.992 -22.016 -37 1 91.06 450 GLU A CA 1
ATOM 3507 C C . GLU A 1 450 ? -7.938 -20.953 -36.719 1 91.06 450 GLU A C 1
ATOM 3509 O O . GLU A 1 450 ? -7 -20.781 -37.5 1 91.06 450 GLU A O 1
ATOM 3514 N N . ARG A 1 451 ? -8.094 -20.281 -35.562 1 90.56 451 ARG A N 1
ATOM 3515 C CA . ARG A 1 451 ? -7.148 -19.219 -35.219 1 90.56 451 ARG A CA 1
ATOM 3516 C C . ARG A 1 451 ? -5.926 -19.812 -34.531 1 90.56 451 ARG A C 1
ATOM 3518 O O . ARG A 1 451 ? -4.926 -19.109 -34.312 1 90.56 451 ARG A O 1
ATOM 3525 N N . GLY A 1 452 ? -6.035 -21.062 -34.156 1 94.06 452 GLY A N 1
ATOM 3526 C CA . GLY A 1 452 ? -4.965 -21.703 -33.406 1 94.06 452 GLY A CA 1
ATOM 3527 C C . GLY A 1 452 ? -5.16 -21.656 -31.906 1 94.06 452 GLY A C 1
ATOM 3528 O O . GLY A 1 452 ? -4.277 -22.047 -31.156 1 94.06 452 GLY A O 1
ATOM 3529 N N . CYS A 1 453 ? -6.246 -21.156 -31.469 1 95.56 453 CYS A N 1
ATOM 3530 C CA . CYS A 1 453 ? -6.574 -21.125 -30.047 1 95.56 453 CYS A CA 1
ATOM 3531 C C . CYS A 1 453 ? -6.984 -22.516 -29.562 1 95.56 453 CYS A C 1
ATOM 3533 O O . CYS A 1 453 ? -7.676 -23.25 -30.266 1 95.56 453 CYS A O 1
ATOM 3535 N N . ILE A 1 454 ? -6.602 -22.719 -28.359 1 97.12 454 ILE A N 1
ATOM 3536 C CA . ILE A 1 454 ? -6.867 -24.031 -27.797 1 97.12 454 ILE A CA 1
ATOM 3537 C C . ILE A 1 454 ? -8.016 -23.938 -26.781 1 97.12 454 ILE A C 1
ATOM 3539 O O . ILE A 1 454 ? -8.148 -22.938 -26.078 1 97.12 454 ILE A O 1
ATOM 3543 N N . TYR A 1 455 ? -8.789 -24.922 -26.781 1 94.94 455 TYR A N 1
ATOM 3544 C CA . TYR A 1 455 ? -9.93 -25.062 -25.875 1 94.94 455 TYR A CA 1
ATOM 3545 C C . TYR A 1 455 ? -9.875 -26.375 -25.125 1 94.94 455 TYR A C 1
ATOM 3547 O O . TYR A 1 455 ? -9.57 -27.422 -25.703 1 94.94 455 TYR A O 1
ATOM 3555 N N . ILE A 1 456 ? -10.125 -26.328 -23.844 1 93.88 456 ILE A N 1
ATOM 3556 C CA . ILE A 1 456 ? -10.172 -27.531 -23.031 1 93.88 456 ILE A CA 1
ATOM 3557 C C . ILE A 1 456 ? -11.625 -27.953 -22.828 1 93.88 456 ILE A C 1
ATOM 3559 O O . ILE A 1 456 ? -12.477 -27.125 -22.469 1 93.88 456 ILE A O 1
ATOM 3563 N N . VAL A 1 457 ? -11.883 -29.125 -23.094 1 89.12 457 VAL A N 1
ATOM 3564 C CA . VAL A 1 457 ? -13.195 -29.703 -22.812 1 89.12 457 VAL A CA 1
ATOM 3565 C C . VAL A 1 457 ? -13.227 -30.203 -21.359 1 89.12 457 VAL A C 1
ATOM 3567 O O . VAL A 1 457 ? -14.094 -29.812 -20.594 1 89.12 457 VAL A O 1
ATOM 3570 N N . ASP A 1 458 ? -12.359 -31.109 -21.047 1 88 458 ASP A N 1
ATOM 3571 C CA . ASP A 1 458 ? -12.203 -31.609 -19.688 1 88 458 ASP A CA 1
ATOM 3572 C C . ASP A 1 458 ? -11.039 -32.594 -19.578 1 88 458 ASP A C 1
ATOM 3574 O O . ASP A 1 458 ? -10.328 -32.812 -20.562 1 88 458 ASP A O 1
ATOM 3578 N N . ARG A 1 459 ? -10.906 -33.062 -18.297 1 86.25 459 ARG A N 1
ATOM 3579 C CA . ARG A 1 459 ? -9.922 -34.125 -18.109 1 86.25 459 ARG A CA 1
ATOM 3580 C C . ARG A 1 459 ? -10.453 -35.469 -18.609 1 86.25 459 ARG A C 1
ATOM 3582 O O . ARG A 1 459 ? -11.625 -35.781 -18.391 1 86.25 459 ARG A O 1
ATOM 3589 N N . LEU A 1 460 ? -9.602 -36.188 -19.219 1 83.62 460 LEU A N 1
ATOM 3590 C CA . LEU A 1 460 ? -9.984 -37.469 -19.75 1 83.62 460 LEU A CA 1
ATOM 3591 C C . LEU A 1 460 ? -10.57 -38.344 -18.641 1 83.62 460 LEU A C 1
ATOM 3593 O O . LEU A 1 460 ? -11.609 -39 -18.844 1 83.62 460 LEU A O 1
ATOM 3597 N N . LYS A 1 461 ? -9.969 -38.25 -17.516 1 79.94 461 LYS A N 1
ATOM 3598 C CA . LYS A 1 461 ? -10.352 -39.156 -16.438 1 79.94 461 LYS A CA 1
ATOM 3599 C C . LYS A 1 461 ? -11.633 -38.688 -15.758 1 79.94 461 LYS A C 1
ATOM 3601 O O . LYS A 1 461 ? -12.25 -39.438 -15 1 79.94 461 LYS A O 1
ATOM 3606 N N . ASP A 1 462 ? -12.023 -37.531 -16.031 1 83.62 462 ASP A N 1
ATOM 3607 C CA . ASP A 1 462 ? -13.164 -36.938 -15.312 1 83.62 462 ASP A CA 1
ATOM 3608 C C . ASP A 1 462 ? -14.422 -36.969 -16.172 1 83.62 462 ASP A C 1
ATOM 3610 O O . ASP A 1 462 ? -15.531 -36.781 -15.664 1 83.62 462 ASP A O 1
ATOM 3614 N N . LEU A 1 463 ? -14.25 -37.219 -17.391 1 86.25 463 LEU A N 1
ATOM 3615 C CA . LEU A 1 463 ? -15.391 -37.188 -18.297 1 86.25 463 LEU A CA 1
ATOM 3616 C C . LEU A 1 463 ? -16.406 -38.25 -17.922 1 86.25 463 LEU A C 1
ATOM 3618 O O . LEU A 1 463 ? -16.047 -39.375 -17.516 1 86.25 463 LEU A O 1
ATOM 3622 N N . ILE A 1 464 ? -17.688 -37.812 -18.016 1 87.81 464 ILE A N 1
ATOM 3623 C CA . ILE A 1 464 ? -18.797 -38.719 -17.75 1 87.81 464 ILE A CA 1
ATOM 3624 C C . ILE A 1 464 ? -19.391 -39.219 -19.062 1 87.81 464 ILE A C 1
ATOM 3626 O O . ILE A 1 464 ? -19.672 -38.406 -19.969 1 87.81 464 ILE A O 1
ATOM 3630 N N . LYS A 1 465 ? -19.516 -40.469 -19.156 1 88.88 465 LYS A N 1
ATOM 3631 C CA . LYS A 1 465 ? -20.109 -41.031 -20.359 1 88.88 465 LYS A CA 1
ATOM 3632 C C . LYS A 1 465 ? -21.594 -41.281 -20.172 1 88.88 465 LYS A C 1
ATOM 3634 O O . LYS A 1 465 ? -22 -42.281 -19.562 1 88.88 465 LYS A O 1
ATOM 3639 N N . VAL A 1 466 ? -22.422 -40.406 -20.766 1 90.44 466 VAL A N 1
ATOM 3640 C CA . VAL A 1 466 ? -23.859 -40.531 -20.688 1 90.44 466 VAL A CA 1
ATOM 3641 C C . VAL A 1 466 ? -24.422 -41.031 -22.016 1 90.44 466 VAL A C 1
ATOM 3643 O O . VAL A 1 466 ? -24.484 -40.25 -22.984 1 90.44 466 VAL A O 1
ATOM 3646 N N . LYS A 1 467 ? -24.891 -42.188 -22.062 1 86.44 467 LYS A N 1
ATOM 3647 C CA . LYS A 1 467 ? -25.469 -42.781 -23.25 1 86.44 467 LYS A CA 1
ATOM 3648 C C . LYS A 1 467 ? -24.562 -42.594 -24.469 1 86.44 467 LYS A C 1
ATOM 3650 O O . LYS A 1 467 ? -25.016 -42.125 -25.516 1 86.44 467 LYS A O 1
ATOM 3655 N N . GLY A 1 468 ? -23.297 -42.812 -24.172 1 82.62 468 GLY A N 1
ATOM 3656 C CA . GLY A 1 468 ? -22.312 -42.75 -25.25 1 82.62 468 GLY A CA 1
ATOM 3657 C C . GLY A 1 468 ? -21.75 -41.375 -25.469 1 82.62 468 GLY A C 1
ATOM 3658 O O . GLY A 1 468 ? -20.75 -41.188 -26.172 1 82.62 468 GLY A O 1
ATOM 3659 N N . LEU A 1 469 ? -22.359 -40.375 -24.891 1 85.88 469 LEU A N 1
ATOM 3660 C CA . LEU A 1 469 ? -21.922 -39 -25.031 1 85.88 469 LEU A CA 1
ATOM 3661 C C . LEU A 1 469 ? -21.047 -38.594 -23.844 1 85.88 469 LEU A C 1
ATOM 3663 O O . LEU A 1 469 ? -21.328 -38.969 -22.703 1 85.88 469 LEU A O 1
ATOM 3667 N N . GLN A 1 470 ? -20 -37.844 -24.172 1 85.38 470 GLN A N 1
ATOM 3668 C CA . GLN A 1 470 ? -19.109 -37.375 -23.125 1 85.38 470 GLN A CA 1
ATOM 3669 C C . GLN A 1 470 ? -19.625 -36.094 -22.516 1 85.38 470 GLN A C 1
ATOM 3671 O O . GLN A 1 470 ? -19.922 -35.125 -23.234 1 85.38 470 GLN A O 1
ATOM 3676 N N . VAL A 1 471 ? -19.719 -36.062 -21.172 1 86.88 471 VAL A N 1
ATOM 3677 C CA . VAL A 1 471 ? -20.141 -34.875 -20.422 1 86.88 471 VAL A CA 1
ATOM 3678 C C . VAL A 1 471 ? -18.984 -34.406 -19.531 1 86.88 471 VAL A C 1
ATOM 3680 O O . VAL A 1 471 ? -18.391 -35.188 -18.781 1 86.88 471 VAL A O 1
ATOM 3683 N N . ALA A 1 472 ? -18.609 -33.125 -19.75 1 86.06 472 ALA A N 1
ATOM 3684 C CA . ALA A 1 472 ? -17.547 -32.5 -18.953 1 86.06 472 ALA A CA 1
ATOM 3685 C C . ALA A 1 472 ? -18.094 -31.984 -17.625 1 86.06 472 ALA A C 1
ATOM 3687 O O . ALA A 1 472 ? -18.844 -31 -17.609 1 86.06 472 ALA A O 1
ATOM 3688 N N . PRO A 1 473 ? -17.703 -32.562 -16.484 1 89.88 473 PRO A N 1
ATOM 3689 C CA . PRO A 1 473 ? -18.188 -32.062 -15.188 1 89.88 473 PRO A CA 1
ATOM 3690 C C . PRO A 1 473 ? -17.828 -30.625 -14.914 1 89.88 473 PRO A C 1
ATOM 3692 O O . PRO A 1 473 ? -18.609 -29.891 -14.297 1 89.88 473 PRO A O 1
ATOM 3695 N N . ALA A 1 474 ? -16.656 -30.219 -15.391 1 84.31 474 ALA A N 1
ATOM 3696 C CA . ALA A 1 474 ? -16.188 -28.859 -15.109 1 84.31 474 ALA A CA 1
ATOM 3697 C C . ALA A 1 474 ? -17.172 -27.812 -15.641 1 84.31 474 ALA A C 1
ATOM 3699 O O . ALA A 1 474 ? -17.375 -26.781 -15 1 84.31 474 ALA A O 1
ATOM 3700 N N . GLU A 1 475 ? -17.703 -28.047 -16.734 1 84.25 475 GLU A N 1
ATOM 3701 C CA . GLU A 1 475 ? -18.672 -27.125 -17.328 1 84.25 475 GLU A CA 1
ATOM 3702 C C . GLU A 1 475 ? -19.891 -26.953 -16.422 1 84.25 475 GLU A C 1
ATOM 3704 O O . GLU A 1 475 ? -20.359 -25.844 -16.203 1 84.25 475 GLU A O 1
ATOM 3709 N N . LEU A 1 476 ? -20.344 -28.047 -15.922 1 88.69 476 LEU A N 1
ATOM 3710 C CA . LEU A 1 476 ? -21.516 -28.031 -15.047 1 88.69 476 LEU A CA 1
ATOM 3711 C C . LEU A 1 476 ? -21.172 -27.359 -13.719 1 88.69 476 LEU A C 1
ATOM 3713 O O . LEU A 1 476 ? -21.969 -26.562 -13.203 1 88.69 476 LEU A O 1
ATOM 3717 N N . GLU A 1 477 ? -20.016 -27.656 -13.234 1 91.19 477 GLU A N 1
ATOM 3718 C CA . GLU A 1 477 ? -19.547 -27.078 -11.977 1 91.19 477 GLU A CA 1
ATOM 3719 C C . GLU A 1 477 ? -19.469 -25.562 -12.062 1 91.19 477 GLU A C 1
ATOM 3721 O O . GLU A 1 477 ? -19.969 -24.859 -11.188 1 91.19 477 GLU A O 1
ATOM 3726 N N . GLN A 1 478 ? -18.906 -25.141 -13.102 1 85.06 478 GLN A N 1
ATOM 3727 C CA . GLN A 1 478 ? -18.703 -23.703 -13.289 1 85.06 478 GLN A CA 1
ATOM 3728 C C . GLN A 1 478 ? -20.047 -22.984 -13.406 1 85.06 478 GLN A C 1
ATOM 3730 O O . GLN A 1 478 ? -20.203 -21.859 -12.914 1 85.06 478 GLN A O 1
ATOM 3735 N N . TYR A 1 479 ? -20.953 -23.562 -14.078 1 85.5 479 TYR A N 1
ATOM 3736 C CA . TYR A 1 479 ? -22.266 -22.953 -14.219 1 85.5 479 TYR A CA 1
ATOM 3737 C C . TYR A 1 479 ? -23 -22.906 -12.883 1 85.5 479 TYR A C 1
ATOM 3739 O O . TYR A 1 479 ? -23.641 -21.906 -12.547 1 85.5 479 TYR A O 1
ATOM 3747 N N . LEU A 1 480 ? -22.859 -23.922 -12.125 1 90.56 480 LEU A N 1
ATOM 3748 C CA . LEU A 1 480 ? -23.469 -23.953 -10.797 1 90.56 480 LEU A CA 1
ATOM 3749 C C . LEU A 1 480 ? -22.922 -22.844 -9.906 1 90.56 480 LEU A C 1
ATOM 3751 O O . LEU A 1 480 ? -23.672 -22.25 -9.133 1 90.56 480 LEU A O 1
ATOM 3755 N N . LEU A 1 481 ? -21.672 -22.562 -10.094 1 86.69 481 LEU A N 1
ATOM 3756 C CA . LEU A 1 481 ? -20.969 -21.578 -9.25 1 86.69 481 LEU A CA 1
ATOM 3757 C C . LEU A 1 481 ? -21.453 -20.172 -9.547 1 86.69 481 LEU A C 1
ATOM 3759 O O . LEU A 1 481 ? -21.219 -19.25 -8.766 1 86.69 481 LEU A O 1
ATOM 3763 N N . THR A 1 482 ? -22.141 -19.953 -10.625 1 82.38 482 THR A N 1
ATOM 3764 C CA . THR A 1 482 ? -22.641 -18.625 -10.961 1 82.38 482 THR A CA 1
ATOM 3765 C C . THR A 1 482 ? -23.875 -18.297 -10.125 1 82.38 482 THR A C 1
ATOM 3767 O O . THR A 1 482 ? -24.297 -17.141 -10.039 1 82.38 482 THR A O 1
ATOM 3770 N N . HIS A 1 483 ? -24.531 -19.344 -9.562 1 86.56 483 HIS A N 1
ATOM 3771 C CA . HIS A 1 483 ? -25.672 -19.094 -8.703 1 86.56 483 HIS A CA 1
ATOM 3772 C C . HIS A 1 483 ? -25.25 -18.438 -7.391 1 86.56 483 HIS A C 1
ATOM 3774 O O . HIS A 1 483 ? -24.344 -18.922 -6.715 1 86.56 483 HIS A O 1
ATOM 3780 N N . PHE A 1 484 ? -25.938 -17.484 -7.008 1 82.44 484 PHE A N 1
ATOM 3781 C CA . PHE A 1 484 ? -25.578 -16.641 -5.871 1 82.44 484 PHE A CA 1
ATOM 3782 C C . PHE A 1 484 ? -25.531 -17.469 -4.59 1 82.44 484 PHE A C 1
ATOM 3784 O O . PHE A 1 484 ? -24.703 -17.203 -3.711 1 82.44 484 PHE A O 1
ATOM 3791 N N . ASP A 1 485 ? -26.344 -18.469 -4.516 1 88.69 485 ASP A N 1
ATOM 3792 C CA . ASP A 1 485 ? -26.453 -19.219 -3.266 1 88.69 485 ASP A CA 1
ATOM 3793 C C . ASP A 1 485 ? -25.562 -20.453 -3.289 1 88.69 485 ASP A C 1
ATOM 3795 O O . ASP A 1 485 ? -25.641 -21.297 -2.391 1 88.69 485 ASP A O 1
ATOM 3799 N N . VAL A 1 486 ? -24.797 -20.656 -4.332 1 91.12 486 VAL A N 1
ATOM 3800 C CA . VAL A 1 486 ? -23.875 -21.781 -4.422 1 91.12 486 VAL A CA 1
ATOM 3801 C C . VAL A 1 486 ? -22.453 -21.312 -4.094 1 91.12 486 VAL A C 1
ATOM 3803 O O . VAL A 1 486 ? -21.875 -20.484 -4.82 1 91.12 486 VAL A O 1
ATOM 3806 N N . ALA A 1 487 ? -21.953 -21.797 -3.039 1 86.94 487 ALA A N 1
ATOM 3807 C CA . ALA A 1 487 ? -20.609 -21.422 -2.607 1 86.94 487 ALA A CA 1
ATOM 3808 C C . ALA A 1 487 ? -19.547 -22.25 -3.336 1 86.94 487 ALA A C 1
ATOM 3810 O O . ALA A 1 487 ? -18.438 -21.766 -3.586 1 86.94 487 ALA A O 1
ATOM 3811 N N . ASP A 1 488 ? -19.875 -23.453 -3.623 1 89.62 488 ASP A N 1
ATOM 3812 C CA . ASP A 1 488 ? -18.969 -24.391 -4.27 1 89.62 488 ASP A CA 1
ATOM 3813 C C . ASP A 1 488 ? -19.734 -25.562 -4.898 1 89.62 488 ASP A C 1
ATOM 3815 O O . ASP A 1 488 ? -20.891 -25.812 -4.559 1 89.62 488 ASP A O 1
ATOM 3819 N N . ALA A 1 489 ? -19.172 -26.188 -5.891 1 92.06 489 ALA A N 1
ATOM 3820 C CA . ALA A 1 489 ? -19.859 -27.281 -6.574 1 92.06 489 ALA A CA 1
ATOM 3821 C C . ALA A 1 489 ? -18.859 -28.266 -7.188 1 92.06 489 ALA A C 1
ATOM 3823 O O . ALA A 1 489 ? -17.797 -27.859 -7.652 1 92.06 489 ALA A O 1
ATOM 3824 N N . ALA A 1 490 ? -19.188 -29.469 -7.125 1 92.44 490 ALA A N 1
ATOM 3825 C CA . ALA A 1 490 ? -18.469 -30.547 -7.812 1 92.44 490 ALA A CA 1
ATOM 3826 C C . ALA A 1 490 ? -19.453 -31.5 -8.5 1 92.44 490 ALA A C 1
ATOM 3828 O O . ALA A 1 490 ? -20.531 -31.781 -7.969 1 92.44 490 ALA A O 1
ATOM 3829 N N . VAL A 1 491 ? -19.141 -31.984 -9.68 1 92.75 491 VAL A N 1
ATOM 3830 C CA . VAL A 1 491 ? -19.969 -32.938 -10.43 1 92.75 491 VAL A CA 1
ATOM 3831 C C . VAL A 1 491 ? -19.172 -34.188 -10.742 1 92.75 491 VAL A C 1
ATOM 3833 O O . VAL A 1 491 ? -18 -34.125 -11.125 1 92.75 491 VAL A O 1
ATOM 3836 N N . ILE A 1 492 ? -19.781 -35.281 -10.461 1 92.81 492 ILE A N 1
ATOM 3837 C CA . ILE A 1 492 ? -19.141 -36.531 -10.773 1 92.81 492 ILE A CA 1
ATOM 3838 C C . ILE A 1 492 ? -20.125 -37.438 -11.523 1 92.81 492 ILE A C 1
ATOM 3840 O O . ILE A 1 492 ? -21.328 -37.188 -11.555 1 92.81 492 ILE A O 1
ATOM 3844 N N . GLY A 1 493 ? -19.562 -38.5 -12.172 1 91.69 493 GLY A N 1
ATOM 3845 C CA . GLY A 1 493 ? -20.391 -39.5 -12.773 1 91.69 493 GLY A CA 1
ATOM 3846 C C . GLY A 1 493 ? -20.859 -40.562 -11.773 1 91.69 493 GLY A C 1
ATOM 3847 O O . GLY A 1 493 ? -20.047 -41.094 -10.992 1 91.69 493 GLY A O 1
ATOM 3848 N N . ALA A 1 494 ? -22.109 -40.688 -11.758 1 92.19 494 ALA A N 1
ATOM 3849 C CA . ALA A 1 494 ? -22.688 -41.75 -10.914 1 92.19 494 ALA A CA 1
ATOM 3850 C C . ALA A 1 494 ? -23.312 -42.844 -11.758 1 92.19 494 ALA A C 1
ATOM 3852 O O . ALA A 1 494 ? -23.953 -42.562 -12.781 1 92.19 494 ALA A O 1
ATOM 3853 N N . LYS A 1 495 ? -23.094 -44.062 -11.375 1 89.69 495 LYS A N 1
ATOM 3854 C CA . LYS A 1 495 ? -23.672 -45.188 -12.086 1 89.69 495 LYS A CA 1
ATOM 3855 C C . LYS A 1 495 ? -25.109 -45.438 -11.656 1 89.69 495 LYS A C 1
ATOM 3857 O O . LYS A 1 495 ? -25.391 -45.594 -10.469 1 89.69 495 LYS A O 1
ATOM 3862 N N . MET A 1 496 ? -25.953 -45.312 -12.68 1 83.88 496 MET A N 1
ATOM 3863 C CA . MET A 1 496 ? -27.375 -45.562 -12.469 1 83.88 496 MET A CA 1
ATOM 3864 C C . MET A 1 496 ? -27.984 -46.281 -13.672 1 83.88 496 MET A C 1
ATOM 3866 O O . MET A 1 496 ? -27.781 -45.875 -14.812 1 83.88 496 MET A O 1
ATOM 3870 N N . ASN A 1 497 ? -28.812 -47.312 -13.336 1 82 497 ASN A N 1
ATOM 3871 C CA . ASN A 1 497 ? -29.578 -48.031 -14.359 1 82 497 ASN A CA 1
ATOM 3872 C C . ASN A 1 497 ? -28.672 -48.469 -15.516 1 82 497 ASN A C 1
ATOM 3874 O O . ASN A 1 497 ? -28.984 -48.25 -16.688 1 82 497 ASN A O 1
ATOM 3878 N N . GLY A 1 498 ? -27.5 -48.906 -15.219 1 81.38 498 GLY A N 1
ATOM 3879 C CA . GLY A 1 498 ? -26.594 -49.438 -16.219 1 81.38 498 GLY A CA 1
ATOM 3880 C C . GLY A 1 498 ? -25.828 -48.375 -16.953 1 81.38 498 GLY A C 1
ATOM 3881 O O . GLY A 1 498 ? -25.031 -48.656 -17.844 1 81.38 498 GLY A O 1
ATOM 3882 N N . GLY A 1 499 ? -26.094 -47.125 -16.562 1 89.62 499 GLY A N 1
ATOM 3883 C CA . GLY A 1 499 ? -25.375 -46.031 -17.188 1 89.62 499 GLY A CA 1
ATOM 3884 C C . GLY A 1 499 ? -24.75 -45.094 -16.172 1 89.62 499 GLY A C 1
ATOM 3885 O O . GLY A 1 499 ? -24.781 -45.344 -14.969 1 89.62 499 GLY A O 1
ATOM 3886 N N . GLU A 1 500 ? -23.953 -44.156 -16.781 1 91.81 500 GLU A N 1
ATOM 3887 C CA . GLU A 1 500 ? -23.328 -43.094 -15.977 1 91.81 500 GLU A CA 1
ATOM 3888 C C . GLU A 1 500 ? -24.047 -41.781 -16.172 1 91.81 500 GLU A C 1
ATOM 3890 O O . GLU A 1 500 ? -24.438 -41.438 -17.297 1 91.81 500 GLU A O 1
ATOM 3895 N N . TYR A 1 501 ? -24.328 -41.062 -15.062 1 93.56 501 TYR A N 1
ATOM 3896 C CA . TYR A 1 501 ? -25.047 -39.812 -15.125 1 93.56 501 TYR A CA 1
ATOM 3897 C C . TYR A 1 501 ? -24.438 -38.781 -14.188 1 93.56 501 TYR A C 1
ATOM 3899 O O . TYR A 1 501 ? -23.891 -39.125 -13.141 1 93.56 501 TYR A O 1
ATOM 3907 N N . PRO A 1 502 ? -24.562 -37.531 -14.609 1 94.5 502 PRO A N 1
ATOM 3908 C CA . PRO A 1 502 ? -23.984 -36.469 -13.773 1 94.5 502 PRO A CA 1
ATOM 3909 C C . PRO A 1 502 ? -24.688 -36.344 -12.43 1 94.5 502 PRO A C 1
ATOM 3911 O O . PRO A 1 502 ? -25.922 -36.312 -12.375 1 94.5 502 PRO A O 1
ATOM 3914 N N . ARG A 1 503 ? -23.891 -36.312 -11.359 1 95.19 503 ARG A N 1
ATOM 3915 C CA . ARG A 1 503 ? -24.312 -36 -9.992 1 95.19 503 ARG A CA 1
ATOM 3916 C C . ARG A 1 503 ? -23.578 -34.781 -9.445 1 95.19 503 ARG A C 1
ATOM 3918 O O . ARG A 1 503 ? -22.359 -34.688 -9.57 1 95.19 503 ARG A O 1
ATOM 3925 N N . ALA A 1 504 ? -24.375 -33.906 -8.883 1 95.88 504 ALA A N 1
ATOM 3926 C CA . ALA A 1 504 ? -23.734 -32.688 -8.367 1 95.88 504 ALA A CA 1
ATOM 3927 C C . ALA A 1 504 ? -23.688 -32.719 -6.844 1 95.88 504 ALA A C 1
ATOM 3929 O O . ALA A 1 504 ? -24.641 -33.156 -6.191 1 95.88 504 ALA A O 1
ATOM 3930 N N . PHE A 1 505 ? -22.641 -32.312 -6.297 1 95.25 505 PHE A N 1
ATOM 3931 C CA . PHE A 1 505 ? -22.469 -31.938 -4.895 1 95.25 505 PHE A CA 1
ATOM 3932 C C . PHE A 1 505 ? -22.312 -30.422 -4.742 1 95.25 505 PHE A C 1
ATOM 3934 O O . PHE A 1 505 ? -21.484 -29.812 -5.434 1 95.25 505 PHE A O 1
ATOM 3941 N N . VAL A 1 506 ? -23.125 -29.844 -3.883 1 94.69 506 VAL A N 1
ATOM 3942 C CA . VAL A 1 506 ? -23.172 -28.375 -3.828 1 94.69 506 VAL A CA 1
ATOM 3943 C C . VAL A 1 506 ? -23.047 -27.906 -2.379 1 94.69 506 VAL A C 1
ATOM 3945 O O . VAL A 1 506 ? -23.641 -28.516 -1.475 1 94.69 506 VAL A O 1
ATOM 3948 N N . VAL A 1 507 ? -22.203 -26.922 -2.164 1 92.31 507 VAL A N 1
ATOM 3949 C CA . VAL A 1 507 ? -22.156 -26.219 -0.885 1 92.31 507 VAL A CA 1
ATOM 3950 C C . VAL A 1 507 ? -23.016 -24.953 -0.952 1 92.31 507 VAL A C 1
ATOM 3952 O O . VAL A 1 507 ? -22.781 -24.094 -1.8 1 92.31 507 VAL A O 1
ATOM 3955 N N . ARG A 1 508 ? -23.969 -24.781 -0.012 1 89.25 508 ARG A N 1
ATOM 3956 C CA . ARG A 1 508 ? -24.859 -23.625 0.015 1 89.25 508 ARG A CA 1
ATOM 3957 C C . ARG A 1 508 ? -24.25 -22.484 0.83 1 89.25 508 ARG A C 1
ATOM 3959 O O . ARG A 1 508 ? -23.562 -22.734 1.82 1 89.25 508 ARG A O 1
ATOM 3966 N N . ARG A 1 509 ? -24.406 -21.297 0.483 1 79.75 509 ARG A N 1
ATOM 3967 C CA . ARG A 1 509 ? -24.047 -20.141 1.294 1 79.75 509 ARG A CA 1
ATOM 3968 C C . ARG A 1 509 ? -25.062 -19.906 2.406 1 79.75 509 ARG A C 1
ATOM 3970 O O . ARG A 1 509 ? -24.734 -20.031 3.588 1 79.75 509 ARG A O 1
ATOM 3977 N N . LYS A 1 510 ? -25.938 -18.953 2.473 1 70.44 510 LYS A N 1
ATOM 3978 C CA . LYS A 1 510 ? -26.969 -18.594 3.436 1 70.44 510 LYS A CA 1
ATOM 3979 C C . LYS A 1 510 ? -28.359 -18.688 2.812 1 70.44 510 LYS A C 1
ATOM 3981 O O . LYS A 1 510 ? -29.375 -18.453 3.482 1 70.44 510 LYS A O 1
ATOM 3986 N N . GLY A 1 511 ? -28.422 -19.312 1.643 1 69.06 511 GLY A N 1
ATOM 3987 C CA . GLY A 1 511 ? -29.688 -19.156 0.941 1 69.06 511 GLY A CA 1
ATOM 3988 C C . GLY A 1 511 ? -30.5 -20.438 0.874 1 69.06 511 GLY A C 1
ATOM 3989 O O . GLY A 1 511 ? -30.141 -21.438 1.489 1 69.06 511 GLY A O 1
ATOM 3990 N N . VAL A 1 512 ? -31.609 -20.297 0.336 1 79.38 512 VAL A N 1
ATOM 3991 C CA . VAL A 1 512 ? -32.688 -21.281 0.356 1 79.38 512 VAL A CA 1
ATOM 3992 C C . VAL A 1 512 ? -32.688 -22.078 -0.948 1 79.38 512 VAL A C 1
ATOM 3994 O O . VAL A 1 512 ? -33.625 -22.797 -1.24 1 79.38 512 VAL A O 1
ATOM 3997 N N . VAL A 1 513 ? -31.438 -22.109 -1.648 1 89.69 513 VAL A N 1
ATOM 3998 C CA . VAL A 1 513 ? -31.469 -22.797 -2.932 1 89.69 513 VAL A CA 1
ATOM 3999 C C . VAL A 1 513 ? -31.75 -24.281 -2.711 1 89.69 513 VAL A C 1
ATOM 4001 O O . VAL A 1 513 ? -31.234 -24.891 -1.772 1 89.69 513 VAL A O 1
ATOM 4004 N N . THR A 1 514 ? -32.656 -24.812 -3.576 1 92.62 514 THR A N 1
ATOM 4005 C CA . THR A 1 514 ? -33.031 -26.219 -3.434 1 92.62 514 THR A CA 1
ATOM 4006 C C . THR A 1 514 ? -32.344 -27.078 -4.512 1 92.62 514 THR A C 1
ATOM 4008 O O . THR A 1 514 ? -31.797 -26.547 -5.473 1 92.62 514 THR A O 1
ATOM 4011 N N . LYS A 1 515 ? -32.406 -28.391 -4.289 1 94.44 515 LYS A N 1
ATOM 4012 C CA . LYS A 1 515 ? -31.906 -29.328 -5.293 1 94.44 515 LYS A CA 1
ATOM 4013 C C . LYS A 1 515 ? -32.625 -29.141 -6.625 1 94.44 515 LYS A C 1
ATOM 4015 O O . LYS A 1 515 ? -32 -29.188 -7.684 1 94.44 515 LYS A O 1
ATOM 4020 N N . GLU A 1 516 ? -33.844 -28.859 -6.473 1 93.69 516 GLU A N 1
ATOM 4021 C CA . GLU A 1 516 ? -34.688 -28.672 -7.664 1 93.69 516 GLU A CA 1
ATOM 4022 C C . GLU A 1 516 ? -34.281 -27.406 -8.414 1 93.69 516 GLU A C 1
ATOM 4024 O O . GLU A 1 516 ? -34.25 -27.391 -9.648 1 93.69 516 GLU A O 1
ATOM 4029 N N . ASP A 1 517 ? -34 -26.391 -7.676 1 94.25 517 ASP A N 1
ATOM 4030 C CA . ASP A 1 517 ? -33.562 -25.156 -8.297 1 94.25 517 ASP A CA 1
ATOM 4031 C C . ASP A 1 517 ? -32.312 -25.359 -9.148 1 94.25 517 ASP A C 1
ATOM 4033 O O . ASP A 1 517 ? -32.25 -24.875 -10.281 1 94.25 517 ASP A O 1
ATOM 4037 N N . LEU A 1 518 ? -31.422 -26.109 -8.578 1 94.81 518 LEU A N 1
ATOM 4038 C CA . LEU A 1 518 ? -30.141 -26.328 -9.242 1 94.81 518 LEU A CA 1
ATOM 4039 C C . LEU A 1 518 ? -30.297 -27.266 -10.43 1 94.81 518 LEU A C 1
ATOM 4041 O O . LEU A 1 518 ? -29.688 -27.062 -11.477 1 94.81 518 LEU A O 1
ATOM 4045 N N . ALA A 1 519 ? -31.109 -28.297 -10.25 1 95 519 ALA A N 1
ATOM 4046 C CA . ALA A 1 519 ? -31.391 -29.188 -11.367 1 95 519 ALA A CA 1
ATOM 4047 C C . ALA A 1 519 ? -32.062 -28.453 -12.523 1 95 519 ALA A C 1
ATOM 4049 O O . ALA A 1 519 ? -31.688 -28.656 -13.688 1 95 519 ALA A O 1
ATOM 4050 N N . GLN A 1 520 ? -32.938 -27.578 -12.164 1 93.81 520 GLN A N 1
ATOM 4051 C CA . GLN A 1 520 ? -33.625 -26.812 -13.18 1 93.81 520 GLN A CA 1
ATOM 4052 C C . GLN A 1 520 ? -32.688 -25.812 -13.859 1 93.81 520 GLN A C 1
ATOM 4054 O O . GLN A 1 520 ? -32.812 -25.562 -15.062 1 93.81 520 GLN A O 1
ATOM 4059 N N . MET A 1 521 ? -31.859 -25.297 -13.062 1 93.38 521 MET A N 1
ATOM 4060 C CA . MET A 1 521 ? -30.859 -24.375 -13.594 1 93.38 521 MET A CA 1
ATOM 4061 C C . MET A 1 521 ? -30.031 -25.047 -14.688 1 93.38 521 MET A C 1
ATOM 4063 O O . MET A 1 521 ? -29.812 -24.453 -15.75 1 93.38 521 MET A O 1
ATOM 4067 N N . ILE A 1 522 ? -29.656 -26.25 -14.453 1 93.81 522 ILE A N 1
ATOM 4068 C CA . ILE A 1 522 ? -28.859 -27 -15.414 1 93.81 522 ILE A CA 1
ATOM 4069 C C . ILE A 1 522 ? -29.719 -27.438 -16.594 1 93.81 522 ILE A C 1
ATOM 4071 O O . ILE A 1 522 ? -29.312 -27.312 -17.75 1 93.81 522 ILE A O 1
ATOM 4075 N N . LYS A 1 523 ? -30.938 -27.797 -16.359 1 93 523 LYS A N 1
ATOM 4076 C CA . LYS A 1 523 ? -31.859 -28.25 -17.391 1 93 523 LYS A CA 1
ATOM 4077 C C . LYS A 1 523 ? -32.188 -27.125 -18.375 1 93 523 LYS A C 1
ATOM 4079 O O . LYS A 1 523 ? -32.344 -27.375 -19.578 1 93 523 LYS A O 1
ATOM 4084 N N . SER A 1 524 ? -32.25 -25.984 -17.875 1 93.12 524 SER A N 1
ATOM 4085 C CA . SER A 1 524 ? -32.625 -24.844 -18.703 1 93.12 524 SER A CA 1
ATOM 4086 C C . SER A 1 524 ? -31.484 -24.391 -19.594 1 93.12 524 SER A C 1
ATOM 4088 O O . SER A 1 524 ? -31.719 -23.734 -20.609 1 93.12 524 SER A O 1
ATOM 4090 N N . HIS A 1 525 ? -30.328 -24.828 -19.266 1 89.06 525 HIS A N 1
ATOM 4091 C CA . HIS A 1 525 ? -29.172 -24.25 -19.953 1 89.06 525 HIS A CA 1
ATOM 4092 C C . HIS A 1 525 ? -28.469 -25.281 -20.812 1 89.06 525 HIS A C 1
ATOM 4094 O O . HIS A 1 525 ? -27.844 -24.953 -21.828 1 89.06 525 HIS A O 1
ATOM 4100 N N . PHE A 1 526 ? -28.609 -26.547 -20.391 1 90.44 526 PHE A N 1
ATOM 4101 C CA . PHE A 1 526 ? -27.797 -27.578 -21.047 1 90.44 526 PHE A CA 1
ATOM 4102 C C . PHE A 1 526 ? -28.688 -28.625 -21.703 1 90.44 526 PHE A C 1
ATOM 4104 O O . PHE A 1 526 ? -29.891 -28.719 -21.406 1 90.44 526 PHE A O 1
ATOM 4111 N N . ALA A 1 527 ? -28.125 -29.422 -22.625 1 89 527 ALA A N 1
ATOM 4112 C CA . ALA A 1 527 ? -28.797 -30.531 -23.297 1 89 527 ALA A CA 1
ATOM 4113 C C . ALA A 1 527 ? -29.078 -31.672 -22.328 1 89 527 ALA A C 1
ATOM 4115 O O . ALA A 1 527 ? -28.422 -31.797 -21.281 1 89 527 ALA A O 1
ATOM 4116 N N . PRO A 1 528 ? -30 -32.5 -22.625 1 89.62 528 PRO A N 1
ATOM 4117 C CA . PRO A 1 528 ? -30.5 -33.531 -21.703 1 89.62 528 PRO A CA 1
ATOM 4118 C C . PRO A 1 528 ? -29.391 -34.438 -21.188 1 89.62 528 PRO A C 1
ATOM 4120 O O . PRO A 1 528 ? -29.422 -34.844 -20.016 1 89.62 528 PRO A O 1
ATOM 4123 N N . HIS A 1 529 ? -28.484 -34.781 -21.984 1 89.31 529 HIS A N 1
ATOM 4124 C CA . HIS A 1 529 ? -27.453 -35.688 -21.547 1 89.31 529 HIS A CA 1
ATOM 4125 C C . HIS A 1 529 ? -26.562 -35.062 -20.484 1 89.31 529 HIS A C 1
ATOM 4127 O O . HIS A 1 529 ? -25.766 -35.75 -19.828 1 89.31 529 HIS A O 1
ATOM 4133 N N . LYS A 1 530 ? -26.609 -33.75 -20.25 1 92.19 530 LYS A N 1
ATOM 4134 C CA . LYS A 1 530 ? -25.812 -33.031 -19.281 1 92.19 530 LYS A CA 1
ATOM 4135 C C . LYS A 1 530 ? -26.609 -32.781 -18 1 92.19 530 LYS A C 1
ATOM 4137 O O . LYS A 1 530 ? -26.078 -32.219 -17.031 1 92.19 530 LYS A O 1
ATOM 4142 N N . TRP A 1 531 ? -27.891 -33.188 -17.984 1 93.88 531 TRP A N 1
ATOM 4143 C CA . TRP A 1 531 ? -28.734 -32.938 -16.844 1 93.88 531 TRP A CA 1
ATOM 4144 C C . TRP A 1 531 ? -28.25 -33.688 -15.609 1 93.88 531 TRP A C 1
ATOM 4146 O O . TRP A 1 531 ? -27.656 -34.781 -15.742 1 93.88 531 TRP A O 1
ATOM 4156 N N . LEU A 1 532 ? -28.5 -33.219 -14.461 1 95.06 532 LEU A N 1
ATOM 4157 C CA . LEU A 1 532 ? -28.094 -33.812 -13.203 1 95.06 532 LEU A CA 1
ATOM 4158 C C . LEU A 1 532 ? -29.047 -34.969 -12.836 1 95.06 532 LEU A C 1
ATOM 4160 O O . LEU A 1 532 ? -29.594 -35 -11.734 1 95.06 532 LEU A O 1
ATOM 4164 N N . THR A 1 533 ? -29.016 -35.875 -13.75 1 92.31 533 THR A N 1
ATOM 4165 C CA . THR A 1 533 ? -29.953 -36.969 -13.664 1 92.31 533 THR A CA 1
ATOM 4166 C C . THR A 1 533 ? -29.672 -37.812 -12.43 1 92.31 533 THR A C 1
ATOM 4168 O O . THR A 1 533 ? -30.578 -38.438 -11.867 1 92.31 533 THR A O 1
ATOM 4171 N N . ALA A 1 534 ? -28.391 -37.812 -12.016 1 93.44 534 ALA A N 1
ATOM 4172 C CA . ALA A 1 534 ? -28.031 -38.625 -10.859 1 93.44 534 ALA A CA 1
ATOM 4173 C C . ALA A 1 534 ? -28.203 -37.844 -9.562 1 93.44 534 ALA A C 1
ATOM 4175 O O . ALA A 1 534 ? -27.797 -38.312 -8.492 1 93.44 534 ALA A O 1
ATOM 4176 N N . GLY A 1 535 ? -28.719 -36.594 -9.633 1 93.06 535 GLY A N 1
ATOM 4177 C CA . GLY A 1 535 ? -29.141 -35.875 -8.445 1 93.06 535 GLY A CA 1
ATOM 4178 C C . GLY A 1 535 ? -28.188 -34.781 -8.039 1 93.06 535 GLY A C 1
ATOM 4179 O O . GLY A 1 535 ? -27.094 -34.656 -8.602 1 93.06 535 GLY A O 1
ATOM 4180 N N . VAL A 1 536 ? -28.734 -34 -7.102 1 95.69 536 VAL A N 1
ATOM 4181 C CA . VAL A 1 536 ? -27.984 -32.906 -6.453 1 95.69 536 VAL A CA 1
ATOM 4182 C C . VAL A 1 536 ? -27.938 -33.156 -4.945 1 95.69 536 VAL A C 1
ATOM 4184 O O . VAL A 1 536 ? -28.969 -33.469 -4.328 1 95.69 536 VAL A O 1
ATOM 4187 N N . TYR A 1 537 ? -26.781 -33.062 -4.402 1 94.88 537 TYR A N 1
ATOM 4188 C CA . TYR A 1 537 ? -26.594 -33.312 -2.975 1 94.88 537 TYR A CA 1
ATOM 4189 C C . TYR A 1 537 ? -25.859 -32.125 -2.33 1 94.88 537 TYR A C 1
ATOM 4191 O O . TYR A 1 537 ? -24.906 -31.594 -2.912 1 94.88 537 TYR A O 1
ATOM 4199 N N . PHE A 1 538 ? -26.312 -31.766 -1.162 1 94.12 538 PHE A N 1
ATOM 4200 C CA . PHE A 1 538 ? -25.672 -30.656 -0.457 1 94.12 538 PHE A CA 1
ATOM 4201 C C . PHE A 1 538 ? -24.609 -31.172 0.509 1 94.12 538 PHE A C 1
ATOM 4203 O O . PHE A 1 538 ? -24.812 -32.188 1.177 1 94.12 538 PHE A O 1
ATOM 4210 N N . LEU A 1 539 ? -23.484 -30.516 0.433 1 92.88 539 LEU A N 1
ATOM 4211 C CA . LEU A 1 539 ? -22.391 -30.781 1.354 1 92.88 539 LEU A CA 1
ATOM 4212 C C . LEU A 1 539 ? -21.969 -29.516 2.088 1 92.88 539 LEU A C 1
ATOM 4214 O O . LEU A 1 539 ? -22.281 -28.406 1.649 1 92.88 539 LEU A O 1
ATOM 4218 N N . ASP A 1 540 ? -21.344 -29.719 3.182 1 89.44 540 ASP A N 1
ATOM 4219 C CA . ASP A 1 540 ? -20.828 -28.578 3.922 1 89.44 540 ASP A CA 1
ATOM 4220 C C . ASP A 1 540 ? -19.562 -28.016 3.252 1 89.44 540 ASP A C 1
ATOM 4222 O O . ASP A 1 540 ? -19.281 -26.828 3.361 1 89.44 540 ASP A O 1
ATOM 4226 N N . SER A 1 541 ? -18.844 -28.922 2.59 1 89.62 541 SER A N 1
ATOM 4227 C CA . SER A 1 541 ? -17.625 -28.516 1.898 1 89.62 541 SER A CA 1
ATOM 4228 C C . SER A 1 541 ? -17.266 -29.5 0.792 1 89.62 541 SER A C 1
ATOM 4230 O O . SER A 1 541 ? -17.531 -30.688 0.898 1 89.62 541 SER A O 1
ATOM 4232 N N . ILE A 1 542 ? -16.734 -28.984 -0.268 1 89.56 542 ILE A N 1
ATOM 4233 C CA . ILE A 1 542 ? -16.188 -29.797 -1.346 1 89.56 542 ILE A CA 1
ATOM 4234 C C . ILE A 1 542 ? -14.688 -29.984 -1.144 1 89.56 542 ILE A C 1
ATOM 4236 O O . ILE A 1 542 ? -13.945 -29.016 -1.024 1 89.56 542 ILE A O 1
ATOM 4240 N N . PRO A 1 543 ? -14.336 -31.203 -1.055 1 84.06 543 PRO A N 1
ATOM 4241 C CA . PRO A 1 543 ? -12.898 -31.438 -0.913 1 84.06 543 PRO A CA 1
ATOM 4242 C C . PRO A 1 543 ? -12.094 -30.906 -2.098 1 84.06 543 PRO A C 1
ATOM 4244 O O . PRO A 1 543 ? -12.359 -31.266 -3.244 1 84.06 543 PRO A O 1
ATOM 4247 N N . ARG A 1 544 ? -11.227 -30.062 -1.823 1 77.81 544 ARG A N 1
ATOM 4248 C CA . ARG A 1 544 ? -10.391 -29.469 -2.861 1 77.81 544 ARG A CA 1
ATOM 4249 C C . ARG A 1 544 ? -8.922 -29.469 -2.439 1 77.81 544 ARG A C 1
ATOM 4251 O O . ARG A 1 544 ? -8.609 -29.438 -1.246 1 77.81 544 ARG A O 1
ATOM 4258 N N . THR A 1 545 ? -8.25 -29.438 -3.525 1 66.12 545 THR A N 1
ATOM 4259 C CA . THR A 1 545 ? -6.832 -29.203 -3.281 1 66.12 545 THR A CA 1
ATOM 4260 C C . THR A 1 545 ? -6.586 -27.719 -2.961 1 66.12 545 THR A C 1
ATOM 4262 O O . THR A 1 545 ? -7.488 -26.891 -3.09 1 66.12 545 THR A O 1
ATOM 4265 N N . ARG A 1 546 ? -5.477 -27.453 -2.527 1 59.88 546 ARG A N 1
ATOM 4266 C CA . ARG A 1 546 ? -5.117 -26.078 -2.172 1 59.88 546 ARG A CA 1
ATOM 4267 C C . ARG A 1 546 ? -5.047 -25.203 -3.41 1 59.88 546 ARG A C 1
ATOM 4269 O O . ARG A 1 546 ? -5.199 -23.984 -3.314 1 59.88 546 ARG A O 1
ATOM 4276 N N . SER A 1 547 ? -4.844 -25.969 -4.512 1 59.25 547 SER A N 1
ATOM 4277 C CA . SER A 1 547 ? -4.879 -25.234 -5.77 1 59.25 547 SER A CA 1
ATOM 4278 C C . SER A 1 547 ? -6.312 -25.047 -6.262 1 59.25 547 SER A C 1
ATOM 4280 O O . SER A 1 547 ? -6.539 -24.422 -7.301 1 59.25 547 SER A O 1
ATOM 4282 N N . GLY A 1 548 ? -7.203 -25.609 -5.559 1 67.75 548 GLY A N 1
ATOM 4283 C CA . GLY A 1 548 ? -8.609 -25.375 -5.84 1 67.75 548 GLY A CA 1
ATOM 4284 C C . GLY A 1 548 ? -9.25 -26.484 -6.645 1 67.75 548 GLY A C 1
ATOM 4285 O O . GLY A 1 548 ? -10.445 -26.422 -6.953 1 67.75 548 GLY A O 1
ATOM 4286 N N . LYS A 1 549 ? -8.477 -27.469 -6.891 1 73.19 549 LYS A N 1
ATOM 4287 C CA . LYS A 1 549 ? -9.023 -28.578 -7.688 1 73.19 549 LYS A CA 1
ATOM 4288 C C . LYS A 1 549 ? -9.898 -29.484 -6.832 1 73.19 549 LYS A C 1
ATOM 4290 O O . LYS A 1 549 ? -9.562 -29.781 -5.684 1 73.19 549 LYS A O 1
ATOM 4295 N N . VAL A 1 550 ? -10.992 -29.969 -7.387 1 79.75 550 VAL A N 1
ATOM 4296 C CA . VAL A 1 550 ? -11.898 -30.875 -6.68 1 79.75 550 VAL A CA 1
ATOM 4297 C C . VAL A 1 550 ? -11.242 -32.25 -6.535 1 79.75 550 VAL A C 1
ATOM 4299 O O . VAL A 1 550 ? -10.703 -32.781 -7.504 1 79.75 550 VAL A O 1
ATOM 4302 N N . ILE A 1 551 ? -11.188 -32.719 -5.27 1 78.75 551 ILE A N 1
ATOM 4303 C CA . ILE A 1 551 ? -10.773 -34.094 -5.031 1 78.75 551 ILE A CA 1
ATOM 4304 C C . ILE A 1 551 ? -11.984 -35 -5.113 1 78.75 551 ILE A C 1
ATOM 4306 O O . ILE A 1 551 ? -12.602 -35.344 -4.094 1 78.75 551 ILE A O 1
ATOM 4310 N N . ARG A 1 552 ? -12.281 -35.531 -6.289 1 82.88 552 ARG A N 1
ATOM 4311 C CA . ARG A 1 552 ? -13.531 -36.25 -6.586 1 82.88 552 ARG A CA 1
ATOM 4312 C C . ARG A 1 552 ? -13.617 -37.562 -5.832 1 82.88 552 ARG A C 1
ATOM 4314 O O . ARG A 1 552 ? -14.703 -38 -5.438 1 82.88 552 ARG A O 1
ATOM 4321 N N . ARG A 1 553 ? -12.492 -38.156 -5.52 1 77.44 553 ARG A N 1
ATOM 4322 C CA . ARG A 1 553 ? -12.469 -39.438 -4.828 1 77.44 553 ARG A CA 1
ATOM 4323 C C . ARG A 1 553 ? -12.922 -39.281 -3.381 1 77.44 553 ARG A C 1
ATOM 4325 O O . ARG A 1 553 ? -13.273 -40.281 -2.73 1 77.44 553 ARG A O 1
ATOM 4332 N N . GLU A 1 554 ? -12.867 -38.062 -2.938 1 82.69 554 GLU A N 1
ATOM 4333 C CA . GLU A 1 554 ? -13.211 -37.844 -1.538 1 82.69 554 GLU A CA 1
ATOM 4334 C C . GLU A 1 554 ? -14.664 -37.375 -1.396 1 82.69 554 GLU A C 1
ATOM 4336 O O . GLU A 1 554 ? -15.133 -37.125 -0.286 1 82.69 554 GLU A O 1
ATOM 4341 N N . LEU A 1 555 ? -15.367 -37.406 -2.488 1 88.38 555 LEU A N 1
ATOM 4342 C CA . LEU A 1 555 ? -16.781 -37.094 -2.412 1 88.38 555 LEU A CA 1
ATOM 4343 C C . LEU A 1 555 ? -17.594 -38.281 -1.911 1 88.38 555 LEU A C 1
ATOM 4345 O O . LEU A 1 555 ? -17.203 -39.438 -2.111 1 88.38 555 LEU A O 1
ATOM 4349 N N . PRO A 1 556 ? -18.75 -38 -1.21 1 86.44 556 PRO A N 1
ATOM 4350 C CA . PRO A 1 556 ? -19.531 -39.094 -0.629 1 86.44 556 PRO A CA 1
ATOM 4351 C C . PRO A 1 556 ? -20.062 -40.062 -1.682 1 86.44 556 PRO A C 1
ATOM 4353 O O . PRO A 1 556 ? -20.453 -39.625 -2.775 1 86.44 556 PRO A O 1
ATOM 4356 N N . ALA A 1 557 ? -19.984 -41.344 -1.32 1 82.12 557 ALA A N 1
ATOM 4357 C CA . ALA A 1 557 ? -20.609 -42.344 -2.164 1 82.12 557 ALA A CA 1
ATOM 4358 C C . ALA A 1 557 ? -22.109 -42.438 -1.889 1 82.12 557 ALA A C 1
ATOM 4360 O O . ALA A 1 557 ? -22.516 -42.688 -0.751 1 82.12 557 ALA A O 1
ATOM 4361 N N . ILE A 1 558 ? -22.891 -42 -2.764 1 80.94 558 ILE A N 1
ATOM 4362 C CA . ILE A 1 558 ? -24.344 -42.031 -2.602 1 80.94 558 ILE A CA 1
ATOM 4363 C C . ILE A 1 558 ? -24.906 -43.281 -3.316 1 80.94 558 ILE A C 1
ATOM 4365 O O . ILE A 1 558 ? -24.594 -43.5 -4.488 1 80.94 558 ILE A O 1
ATOM 4369 N N . GLU A 1 559 ? -25.422 -44.219 -2.49 1 71.06 559 GLU A N 1
ATOM 4370 C CA . GLU A 1 559 ? -26.031 -45.406 -3.064 1 71.06 559 GLU A CA 1
ATOM 4371 C C . GLU A 1 559 ? -27.312 -45.062 -3.822 1 71.06 559 GLU A C 1
ATOM 4373 O O . GLU A 1 559 ? -28.125 -44.281 -3.336 1 71.06 559 GLU A O 1
ATOM 4378 N N . THR A 1 560 ? -27.297 -44.969 -5.051 1 61.16 560 THR A N 1
ATOM 4379 C CA . THR A 1 560 ? -28.5 -44.719 -5.84 1 61.16 560 THR A CA 1
ATOM 4380 C C . THR A 1 560 ? -29.391 -45.938 -5.875 1 61.16 560 THR A C 1
ATOM 4382 O O . THR A 1 560 ? -28.953 -47.031 -6.207 1 61.16 560 THR A O 1
ATOM 4385 N N . THR A 1 561 ? -30.438 -46 -5.035 1 52.66 561 THR A N 1
ATOM 4386 C CA . THR A 1 561 ? -31.422 -47.062 -5.172 1 52.66 561 THR A CA 1
ATOM 4387 C C . THR A 1 561 ? -32 -47.062 -6.578 1 52.66 561 THR A C 1
ATOM 4389 O O . THR A 1 561 ? -32.375 -46 -7.109 1 52.66 561 THR A O 1
ATOM 4392 N N . PRO A 1 562 ? -31.938 -48.125 -7.207 1 49.03 562 PRO A N 1
ATOM 4393 C CA . PRO A 1 562 ? -32.562 -48.281 -8.516 1 49.03 562 PRO A CA 1
ATOM 4394 C C . PRO A 1 562 ? -34.031 -47.812 -8.516 1 49.03 562 PRO A C 1
ATOM 4396 O O . PRO A 1 562 ? -34.781 -48.188 -7.625 1 49.03 562 PRO A O 1
ATOM 4399 N N . GLN A 1 563 ? -34.344 -46.594 -8.758 1 42.28 563 GLN A N 1
ATOM 4400 C CA . GLN A 1 563 ? -35.781 -46.344 -8.93 1 42.28 563 GLN A CA 1
ATOM 4401 C C . GLN A 1 563 ? -36.312 -47.062 -10.164 1 42.28 563 GLN A C 1
ATOM 4403 O O . GLN A 1 563 ? -35.781 -46.906 -11.258 1 42.28 563 GLN A O 1
ATOM 4408 N N . TRP A 1 564 ? -37 -48.094 -9.922 1 37.88 564 TRP A N 1
ATOM 4409 C CA . TRP A 1 564 ? -37.781 -48.812 -10.93 1 37.88 564 TRP A CA 1
ATOM 4410 C C . TRP A 1 564 ? -38.781 -47.875 -11.594 1 37.88 564 TRP A C 1
ATOM 4412 O O . TRP A 1 564 ? -39.625 -47.281 -10.914 1 37.88 564 TRP A O 1
ATOM 4422 N N . ILE A 1 565 ? -38.469 -47.188 -12.531 1 35.69 565 ILE A N 1
ATOM 4423 C CA . ILE A 1 565 ? -39.469 -46.5 -13.336 1 35.69 565 ILE A CA 1
ATOM 4424 C C . ILE A 1 565 ? -40.438 -47.531 -13.914 1 35.69 565 ILE A C 1
ATOM 4426 O O . ILE A 1 565 ? -40.031 -48.438 -14.633 1 35.69 565 ILE A O 1
ATOM 4430 N N . ARG A 1 566 ? -41.625 -47.688 -13.273 1 38.28 566 ARG A N 1
ATOM 4431 C CA . ARG A 1 566 ? -42.781 -48.312 -13.914 1 38.28 566 ARG A CA 1
ATOM 4432 C C . ARG A 1 566 ? -43.094 -47.625 -15.25 1 38.28 566 ARG A C 1
ATOM 4434 O O . ARG A 1 566 ? -43.406 -46.438 -15.289 1 38.28 566 ARG A O 1
ATOM 4441 N N . GLY A 1 567 ? -42.375 -47.969 -16.359 1 26.09 567 GLY A N 1
ATOM 4442 C CA . GLY A 1 567 ? -42.812 -47.625 -17.703 1 26.09 567 GLY A CA 1
ATOM 4443 C C . GLY A 1 567 ? -44.281 -47.969 -17.953 1 26.09 567 GLY A C 1
ATOM 4444 O O . GLY A 1 567 ? -44.688 -49.094 -17.797 1 26.09 567 GLY A O 1
ATOM 4445 N N . ARG A 1 568 ? -45.156 -47.156 -17.516 1 30.28 568 ARG A N 1
ATOM 4446 C CA . ARG A 1 568 ? -46.344 -47.219 -18.375 1 30.28 568 ARG A CA 1
ATOM 4447 C C . ARG A 1 568 ? -45.969 -47.156 -19.844 1 30.28 568 ARG A C 1
ATOM 4449 O O . ARG A 1 568 ? -45.375 -46.188 -20.297 1 30.28 568 ARG A O 1
ATOM 4456 N N . LEU A 1 569 ? -45.812 -48.344 -20.453 1 20.91 569 LEU A N 1
ATOM 4457 C CA . LEU A 1 569 ? -46.125 -48.5 -21.875 1 20.91 569 LEU A CA 1
ATOM 4458 C C . LEU A 1 569 ? -47.531 -48 -22.156 1 20.91 569 LEU A C 1
ATOM 4460 O O . LEU A 1 569 ? -48.469 -48.25 -21.391 1 20.91 569 LEU A O 1
ATOM 4464 N N . MET B 1 1 ? -5.383 46.812 -1.166 1 90.62 1 MET B N 1
ATOM 4465 C CA . MET B 1 1 ? -6.148 45.656 -0.724 1 90.62 1 MET B CA 1
ATOM 4466 C C . MET B 1 1 ? -6.562 44.781 -1.911 1 90.62 1 MET B C 1
ATOM 4468 O O . MET B 1 1 ? -6.926 45.312 -2.967 1 90.62 1 MET B O 1
ATOM 4472 N N . ILE B 1 2 ? -6.461 43.406 -1.74 1 95.25 2 ILE B N 1
ATOM 4473 C CA . ILE B 1 2 ? -6.938 42.469 -2.756 1 95.25 2 ILE B CA 1
ATOM 4474 C C . ILE B 1 2 ? -7.895 41.469 -2.123 1 95.25 2 ILE B C 1
ATOM 4476 O O . ILE B 1 2 ? -7.828 41.219 -0.921 1 95.25 2 ILE B O 1
ATOM 4480 N N . GLU B 1 3 ? -8.836 41.031 -2.947 1 97.25 3 GLU B N 1
ATOM 4481 C CA . GLU B 1 3 ? -9.781 39.969 -2.557 1 97.25 3 GLU B CA 1
ATOM 4482 C C . GLU B 1 3 ? -9.711 38.781 -3.508 1 97.25 3 GLU B C 1
ATOM 4484 O O . GLU B 1 3 ? -9.43 38.938 -4.699 1 97.25 3 GLU B O 1
ATOM 4489 N N . SER B 1 4 ? -9.93 37.625 -2.92 1 97.44 4 SER B N 1
ATOM 4490 C CA . SER B 1 4 ? -10.031 36.438 -3.785 1 97.44 4 SER B CA 1
ATOM 4491 C C . SER B 1 4 ? -11.164 36.594 -4.797 1 97.44 4 SER B C 1
ATOM 4493 O O . SER B 1 4 ? -12.242 37.094 -4.453 1 97.44 4 SER B O 1
ATOM 4495 N N . PRO B 1 5 ? -10.93 36.219 -6.031 1 94.88 5 PRO B N 1
ATOM 4496 C CA . PRO B 1 5 ? -12.016 36.281 -7.016 1 94.88 5 PRO B CA 1
ATOM 4497 C C . PRO B 1 5 ? -13.023 35.156 -6.84 1 94.88 5 PRO B C 1
ATOM 4499 O O . PRO B 1 5 ? -14.062 35.125 -7.508 1 94.88 5 PRO B O 1
ATOM 4502 N N . TYR B 1 6 ? -12.742 34.219 -5.98 1 95.56 6 TYR B N 1
ATOM 4503 C CA . TYR B 1 6 ? -13.609 33.062 -5.754 1 95.56 6 TYR B CA 1
ATOM 4504 C C . TYR B 1 6 ? -14.375 33.219 -4.445 1 95.56 6 TYR B C 1
ATOM 4506 O O . TYR B 1 6 ? -13.82 33.656 -3.438 1 95.56 6 TYR B O 1
ATOM 4514 N N . HIS B 1 7 ? -15.648 32.906 -4.551 1 96.81 7 HIS B N 1
ATOM 4515 C CA . HIS B 1 7 ? -16.516 32.875 -3.383 1 96.81 7 HIS B CA 1
ATOM 4516 C C . HIS B 1 7 ? -17.281 31.562 -3.303 1 96.81 7 HIS B C 1
ATOM 4518 O O . HIS B 1 7 ? -17.844 31.109 -4.305 1 96.81 7 HIS B O 1
ATOM 4524 N N . VAL B 1 8 ? -17.203 30.969 -2.168 1 97.94 8 VAL B N 1
ATOM 4525 C CA . VAL B 1 8 ? -17.906 29.688 -1.974 1 97.94 8 VAL B CA 1
ATOM 4526 C C . VAL B 1 8 ? -18.766 29.766 -0.721 1 97.94 8 VAL B C 1
ATOM 4528 O O . VAL B 1 8 ? -18.453 30.5 0.222 1 97.94 8 VAL B O 1
ATOM 4531 N N . HIS B 1 9 ? -19.891 29.062 -0.764 1 98 9 HIS B N 1
ATOM 4532 C CA . HIS B 1 9 ? -20.766 29 0.4 1 98 9 HIS B CA 1
ATOM 4533 C C . HIS B 1 9 ? -20.156 28.141 1.5 1 98 9 HIS B C 1
ATOM 4535 O O . HIS B 1 9 ? -19.797 26.984 1.261 1 98 9 HIS B O 1
ATOM 4541 N N . ILE B 1 10 ? -20.047 28.672 2.695 1 98.31 10 ILE B N 1
ATOM 4542 C CA . ILE B 1 10 ? -19.547 27.938 3.848 1 98.31 10 ILE B CA 1
ATOM 4543 C C . ILE B 1 10 ? -20.719 27.359 4.645 1 98.31 10 ILE B C 1
ATOM 4545 O O . ILE B 1 10 ? -21.562 28.109 5.137 1 98.31 10 ILE B O 1
ATOM 4549 N N . PRO B 1 11 ? -20.797 26.078 4.828 1 97.88 11 PRO B N 1
ATOM 4550 C CA . PRO B 1 11 ? -21.875 25.484 5.621 1 97.88 11 PRO B CA 1
ATOM 4551 C C . PRO B 1 11 ? -21.875 25.953 7.074 1 97.88 11 PRO B C 1
ATOM 4553 O O . PRO B 1 11 ? -20.797 26.094 7.672 1 97.88 11 PRO B O 1
ATOM 4556 N N . HIS B 1 12 ? -23.062 26.234 7.625 1 98.12 12 HIS B N 1
ATOM 4557 C CA . HIS B 1 12 ? -23.219 26.562 9.039 1 98.12 12 HIS B CA 1
ATOM 4558 C C . HIS B 1 12 ? -23.438 25.297 9.867 1 98.12 12 HIS B C 1
ATOM 4560 O O . HIS B 1 12 ? -24.562 24.953 10.211 1 98.12 12 HIS B O 1
ATOM 4566 N N . THR B 1 13 ? -22.328 24.609 10.18 1 98.38 13 THR B N 1
ATOM 4567 C CA . THR B 1 13 ? -22.422 23.312 10.859 1 98.38 13 THR B CA 1
ATOM 4568 C C . THR B 1 13 ? -21.219 23.078 11.742 1 98.38 13 THR B C 1
ATOM 4570 O O . THR B 1 13 ? -20.312 23.906 11.805 1 98.38 13 THR B O 1
ATOM 4573 N N . ASP B 1 14 ? -21.266 22.016 12.516 1 98.38 14 ASP B N 1
ATOM 4574 C CA . ASP B 1 14 ? -20.109 21.594 13.305 1 98.38 14 ASP B CA 1
ATOM 4575 C C . ASP B 1 14 ? -19.234 20.625 12.516 1 98.38 14 ASP B C 1
ATOM 4577 O O . ASP B 1 14 ? -19.688 20 11.555 1 98.38 14 ASP B O 1
ATOM 4581 N N . VAL B 1 15 ? -18.031 20.516 12.93 1 98.75 15 VAL B N 1
ATOM 4582 C CA . VAL B 1 15 ? -17 19.797 12.195 1 98.75 15 VAL B CA 1
ATOM 4583 C C . VAL B 1 15 ? -17.391 18.328 12.086 1 98.75 15 VAL B C 1
ATOM 4585 O O . VAL B 1 15 ? -17.234 17.719 11.023 1 98.75 15 VAL B O 1
ATOM 4588 N N . ALA B 1 16 ? -17.875 17.688 13.188 1 98.62 16 ALA B N 1
ATOM 4589 C CA . ALA B 1 16 ? -18.25 16.281 13.156 1 98.62 16 ALA B CA 1
ATOM 4590 C C . ALA B 1 16 ? -19.359 16.031 12.133 1 98.62 16 ALA B C 1
ATOM 4592 O O . ALA B 1 16 ? -19.266 15.117 11.32 1 98.62 16 ALA B O 1
ATOM 4593 N N . SER B 1 17 ? -20.391 16.938 12.164 1 98.56 17 SER B N 1
ATOM 4594 C CA . SER B 1 17 ? -21.469 16.828 11.195 1 98.56 17 SER B CA 1
ATOM 4595 C C . SER B 1 17 ? -20.953 17.016 9.766 1 98.56 17 SER B C 1
ATOM 4597 O O . SER B 1 17 ? -21.391 16.328 8.844 1 98.56 17 SER B O 1
ATOM 4599 N N . PHE B 1 18 ? -20.125 18.016 9.578 1 98.5 18 PHE B N 1
ATOM 4600 C CA . PHE B 1 18 ? -19.531 18.297 8.281 1 98.5 18 PHE B CA 1
ATOM 4601 C C . PHE B 1 18 ? -18.844 17.062 7.723 1 98.5 18 PHE B C 1
ATOM 4603 O O . PHE B 1 18 ? -19.047 16.703 6.562 1 98.5 18 PHE B O 1
ATOM 4610 N N . VAL B 1 19 ? -18.078 16.297 8.539 1 98.62 19 VAL B N 1
ATOM 4611 C CA . VAL B 1 19 ? -17.297 15.109 8.156 1 98.62 19 VAL B CA 1
ATOM 4612 C C . VAL B 1 19 ? -18.25 13.953 7.859 1 98.62 19 VAL B C 1
ATOM 4614 O O . VAL B 1 19 ? -18.156 13.312 6.805 1 98.62 19 VAL B O 1
ATOM 4617 N N . PHE B 1 20 ? -19.203 13.688 8.703 1 97.75 20 PHE B N 1
ATOM 4618 C CA . PHE B 1 20 ? -19.984 12.461 8.617 1 97.75 20 PHE B CA 1
ATOM 4619 C C . PHE B 1 20 ? -21.188 12.641 7.707 1 97.75 20 PHE B C 1
ATOM 4621 O O . PHE B 1 20 ? -21.953 11.703 7.48 1 97.75 20 PHE B O 1
ATOM 4628 N N . ASN B 1 21 ? -21.344 13.867 7.16 1 95.12 21 ASN B N 1
ATOM 4629 C CA . ASN B 1 21 ? -22.312 14.086 6.09 1 95.12 21 ASN B CA 1
ATOM 4630 C C . ASN B 1 21 ? -21.672 13.898 4.715 1 95.12 21 ASN B C 1
ATOM 4632 O O . ASN B 1 21 ? -22.359 13.984 3.695 1 95.12 21 ASN B O 1
ATOM 4636 N N . SER B 1 22 ? -20.453 13.562 4.738 1 93.06 22 SER B N 1
ATOM 4637 C CA . SER B 1 22 ? -19.75 13.398 3.473 1 93.06 22 SER B CA 1
ATOM 4638 C C . SER B 1 22 ? -19.984 12.023 2.873 1 93.06 22 SER B C 1
ATOM 4640 O O . SER B 1 22 ? -20.297 11.07 3.594 1 93.06 22 SER B O 1
ATOM 4642 N N . GLY B 1 23 ? -19.938 11.961 1.523 1 92.25 23 GLY B N 1
ATOM 4643 C CA . GLY B 1 23 ? -20.031 10.695 0.812 1 92.25 23 GLY B CA 1
ATOM 4644 C C . GLY B 1 23 ? -21.422 10.086 0.843 1 92.25 23 GLY B C 1
ATOM 4645 O O . GLY B 1 23 ? -22.391 10.766 1.187 1 92.25 23 GLY B O 1
ATOM 4646 N N . THR B 1 24 ? -21.547 8.859 0.308 1 92.88 24 THR B N 1
ATOM 4647 C CA . THR B 1 24 ? -22.75 8.055 0.324 1 92.88 24 THR B CA 1
ATOM 4648 C C . THR B 1 24 ? -22.656 6.941 1.363 1 92.88 24 THR B C 1
ATOM 4650 O O . THR B 1 24 ? -21.578 6.691 1.911 1 92.88 24 THR B O 1
ATOM 4653 N N . ALA B 1 25 ? -23.766 6.398 1.646 1 90.75 25 ALA B N 1
ATOM 4654 C CA . ALA B 1 25 ? -23.766 5.281 2.588 1 90.75 25 ALA B CA 1
ATOM 4655 C C . ALA B 1 25 ? -22.766 4.203 2.158 1 90.75 25 ALA B C 1
ATOM 4657 O O . ALA B 1 25 ? -22.031 3.668 2.986 1 90.75 25 ALA B O 1
ATOM 4658 N N . SER B 1 26 ? -22.719 3.957 0.878 1 89.12 26 SER B N 1
ATOM 4659 C CA . SER B 1 26 ? -21.844 2.928 0.343 1 89.12 26 SER B CA 1
ATOM 4660 C C . SER B 1 26 ? -20.375 3.365 0.404 1 89.12 26 SER B C 1
ATOM 4662 O O . SER B 1 26 ? -19.516 2.596 0.819 1 89.12 26 SER B O 1
ATOM 4664 N N . SER B 1 27 ? -20.109 4.613 0.019 1 92.75 27 SER B N 1
ATOM 4665 C CA . SER B 1 27 ? -18.719 5.07 -0.014 1 92.75 27 SER B CA 1
ATOM 4666 C C . SER B 1 27 ? -18.141 5.176 1.392 1 92.75 27 SER B C 1
ATOM 4668 O O . SER B 1 27 ? -16.938 5 1.586 1 92.75 27 SER B O 1
ATOM 4670 N N . ARG B 1 28 ? -18.969 5.375 2.371 1 95.5 28 ARG B N 1
ATOM 4671 C CA . ARG B 1 28 ? -18.5 5.527 3.746 1 95.5 28 ARG B CA 1
ATOM 4672 C C . ARG B 1 28 ? -18.078 4.184 4.328 1 95.5 28 ARG B C 1
ATOM 4674 O O . ARG B 1 28 ? -17.422 4.137 5.375 1 95.5 28 ARG B O 1
ATOM 4681 N N . GLU B 1 29 ? -18.469 3.123 3.641 1 94.75 29 GLU B N 1
ATOM 4682 C CA . GLU B 1 29 ? -18.047 1.791 4.07 1 94.75 29 GLU B CA 1
ATOM 4683 C C . GLU B 1 29 ? -16.641 1.46 3.566 1 94.75 29 GLU B C 1
ATOM 4685 O O . GLU B 1 29 ? -16.016 0.515 4.043 1 94.75 29 GLU B O 1
ATOM 4690 N N . SER B 1 30 ? -16.172 2.18 2.611 1 96 30 SER B N 1
ATOM 4691 C CA . SER B 1 30 ? -14.836 1.953 2.066 1 96 30 SER B CA 1
ATOM 4692 C C . SER B 1 30 ? -13.758 2.297 3.086 1 96 30 SER B C 1
ATOM 4694 O O . SER B 1 30 ? -13.836 3.328 3.756 1 96 30 SER B O 1
ATOM 4696 N N . PRO B 1 31 ? -12.75 1.391 3.229 1 97.25 31 PRO B N 1
ATOM 4697 C CA . PRO B 1 31 ? -11.625 1.803 4.066 1 97.25 31 PRO B CA 1
ATOM 4698 C C . PRO B 1 31 ? -10.984 3.105 3.592 1 97.25 31 PRO B C 1
ATOM 4700 O O . PRO B 1 31 ? -10.742 3.281 2.395 1 97.25 31 PRO B O 1
ATOM 4703 N N . GLN B 1 32 ? -10.75 4.012 4.5 1 98.19 32 GLN B N 1
ATOM 4704 C CA . GLN B 1 32 ? -10.273 5.344 4.141 1 98.19 32 GLN B CA 1
ATOM 4705 C C . GLN B 1 32 ? -9 5.695 4.906 1 98.19 32 GLN B C 1
ATOM 4707 O O . GLN B 1 32 ? -8.094 6.336 4.359 1 98.19 32 GLN B O 1
ATOM 4712 N N . TYR B 1 33 ? -8.938 5.297 6.156 1 98.69 33 TYR B N 1
ATOM 4713 C CA . TYR B 1 33 ? -7.773 5.559 6.996 1 98.69 33 TYR B CA 1
ATOM 4714 C C . TYR B 1 33 ? -7.02 4.266 7.305 1 98.69 33 TYR B C 1
ATOM 4716 O O . TYR B 1 33 ? -7.625 3.27 7.707 1 98.69 33 TYR B O 1
ATOM 4724 N N . PHE B 1 34 ? -5.73 4.328 7.102 1 98.69 34 PHE B N 1
ATOM 4725 C CA . PHE B 1 34 ? -4.895 3.139 7.227 1 98.69 34 PHE B CA 1
ATOM 4726 C C . PHE B 1 34 ? -3.688 3.42 8.109 1 98.69 34 PHE B C 1
ATOM 4728 O O . PHE B 1 34 ? -3.121 4.516 8.07 1 98.69 34 PHE B O 1
ATOM 4735 N N . ASP B 1 35 ? -3.305 2.428 8.977 1 98 35 ASP B N 1
ATOM 4736 C CA . ASP B 1 35 ? -1.942 2.439 9.5 1 98 35 ASP B CA 1
ATOM 4737 C C . ASP B 1 35 ? -0.923 2.188 8.391 1 98 35 ASP B C 1
ATOM 4739 O O . ASP B 1 35 ? -0.984 1.163 7.707 1 98 35 ASP B O 1
ATOM 4743 N N . ALA B 1 36 ? 0.007 3.029 8.172 1 98.31 36 ALA B N 1
ATOM 4744 C CA . ALA B 1 36 ? 0.925 2.914 7.043 1 98.31 36 ALA B CA 1
ATOM 4745 C C . ALA B 1 36 ? 1.794 1.665 7.164 1 98.31 36 ALA B C 1
ATOM 4747 O O . ALA B 1 36 ? 2.133 1.035 6.16 1 98.31 36 ALA B O 1
ATOM 4748 N N . ALA B 1 37 ? 2.174 1.296 8.375 1 96.94 37 ALA B N 1
ATOM 4749 C CA . ALA B 1 37 ? 3.064 0.16 8.602 1 96.94 37 ALA B CA 1
ATOM 4750 C C . ALA B 1 37 ? 2.295 -1.157 8.562 1 96.94 37 ALA B C 1
ATOM 4752 O O . ALA B 1 37 ? 2.854 -2.199 8.203 1 96.94 37 ALA B O 1
ATOM 4753 N N . SER B 1 38 ? 1.016 -1.141 8.938 1 96.12 38 SER B N 1
ATOM 4754 C CA . SER B 1 38 ? 0.134 -2.303 8.953 1 96.12 38 SER B CA 1
ATOM 4755 C C . SER B 1 38 ? -1.241 -1.962 8.391 1 96.12 38 SER B C 1
ATOM 4757 O O . SER B 1 38 ? -2.225 -1.906 9.125 1 96.12 38 SER B O 1
ATOM 4759 N N . PRO B 1 39 ? -1.353 -1.958 7.113 1 97.06 39 PRO B N 1
ATOM 4760 C CA . PRO B 1 39 ? -2.527 -1.354 6.48 1 97.06 39 PRO B CA 1
ATOM 4761 C C . PRO B 1 39 ? -3.791 -2.189 6.664 1 97.06 39 PRO B C 1
ATOM 4763 O O . PRO B 1 39 ? -4.895 -1.721 6.367 1 97.06 39 PRO B O 1
ATOM 4766 N N . SER B 1 40 ? -3.678 -3.449 7.141 1 94.69 40 SER B N 1
ATOM 4767 C CA . SER B 1 40 ? -4.883 -4.207 7.461 1 94.69 40 SER B CA 1
ATOM 4768 C C . SER B 1 40 ? -5.645 -3.566 8.617 1 94.69 40 SER B C 1
ATOM 4770 O O . SER B 1 40 ? -6.824 -3.865 8.828 1 94.69 40 SER B O 1
ATOM 4772 N N . GLN B 1 41 ? -4.918 -2.812 9.422 1 96.19 41 GLN B N 1
ATOM 4773 C CA . GLN B 1 41 ? -5.574 -1.951 10.398 1 96.19 41 GLN B CA 1
ATOM 4774 C C . GLN B 1 41 ? -6.105 -0.679 9.742 1 96.19 41 GLN B C 1
ATOM 4776 O O . GLN B 1 41 ? -5.332 0.221 9.406 1 96.19 41 GLN B O 1
ATOM 4781 N N . CYS B 1 42 ? -7.355 -0.659 9.5 1 97.56 42 CYS B N 1
ATOM 4782 C CA . CYS B 1 42 ? -7.973 0.437 8.766 1 97.56 42 CYS B CA 1
ATOM 4783 C C . CYS B 1 42 ? -9.445 0.582 9.141 1 97.56 42 CYS B C 1
ATOM 4785 O O . CYS B 1 42 ? -10.008 -0.284 9.812 1 97.56 42 CYS B O 1
ATOM 4787 N N . PHE B 1 43 ? -10.062 1.712 8.773 1 97.69 43 PHE B N 1
ATOM 4788 C CA . PHE B 1 43 ? -11.492 1.914 8.977 1 97.69 43 PHE B CA 1
ATOM 4789 C C . PHE B 1 43 ? -12.047 2.912 7.969 1 97.69 43 PHE B C 1
ATOM 4791 O O . PHE B 1 43 ? -11.289 3.66 7.348 1 97.69 43 PHE B O 1
ATOM 4798 N N . GLY B 1 44 ? -13.297 2.826 7.715 1 97.62 44 GLY B N 1
ATOM 4799 C CA . GLY B 1 44 ? -14.031 3.816 6.941 1 97.62 44 GLY B CA 1
ATOM 4800 C C . GLY B 1 44 ? -14.836 4.77 7.805 1 97.62 44 GLY B C 1
ATOM 4801 O O . GLY B 1 44 ? -14.828 4.66 9.031 1 97.62 44 GLY B O 1
ATOM 4802 N N . LEU B 1 45 ? -15.5 5.691 7.188 1 98.19 45 LEU B N 1
ATOM 4803 C CA . LEU B 1 45 ? -16.234 6.723 7.918 1 98.19 45 LEU B CA 1
ATOM 4804 C C . LEU B 1 45 ? -17.438 6.129 8.625 1 98.19 45 LEU B C 1
ATOM 4806 O O . LEU B 1 45 ? -17.828 6.594 9.703 1 98.19 45 LEU B O 1
ATOM 4810 N N . ALA B 1 46 ? -18.031 5.066 8.016 1 97.38 46 ALA B N 1
ATOM 4811 C CA . ALA B 1 46 ? -19.172 4.434 8.656 1 97.38 46 ALA B CA 1
ATOM 4812 C C . ALA B 1 46 ? -18.797 3.861 10.023 1 97.38 46 ALA B C 1
ATOM 4814 O O . ALA B 1 46 ? -19.5 4.098 11.008 1 97.38 46 ALA B O 1
ATOM 4815 N N . GLN B 1 47 ? -17.766 3.152 10.055 1 97.44 47 GLN B N 1
ATOM 4816 C CA . GLN B 1 47 ? -17.281 2.582 11.312 1 97.44 47 GLN B CA 1
ATOM 4817 C C . GLN B 1 47 ? -16.812 3.676 12.266 1 97.44 47 GLN B C 1
ATOM 4819 O O . GLN B 1 47 ? -17.047 3.602 13.469 1 97.44 47 GLN B O 1
ATOM 4824 N N . ALA B 1 48 ? -16.141 4.652 11.766 1 98.44 48 ALA B N 1
ATOM 4825 C CA . ALA B 1 48 ? -15.656 5.762 12.578 1 98.44 48 ALA B CA 1
ATOM 4826 C C . ALA B 1 48 ? -16.812 6.477 13.273 1 98.44 48 ALA B C 1
ATOM 4828 O O . ALA B 1 48 ? -16.703 6.879 14.43 1 98.44 48 ALA B O 1
ATOM 4829 N N . GLU B 1 49 ? -17.859 6.668 12.578 1 98.31 49 GLU B N 1
ATOM 4830 C CA . GLU B 1 49 ? -19 7.363 13.148 1 98.31 49 GLU B CA 1
ATOM 4831 C C . GLU B 1 49 ? -19.531 6.645 14.391 1 98.31 49 GLU B C 1
ATOM 4833 O O . GLU B 1 49 ? -19.906 7.285 15.375 1 98.31 49 GLU B O 1
ATOM 4838 N N . VAL B 1 50 ? -19.516 5.316 14.336 1 98.25 50 VAL B N 1
ATOM 4839 C CA . VAL B 1 50 ? -19.938 4.52 15.477 1 98.25 50 VAL B CA 1
ATOM 4840 C C . VAL B 1 50 ? -19.016 4.785 16.656 1 98.25 50 VAL B C 1
ATOM 4842 O O . VAL B 1 50 ? -19.484 5.062 17.766 1 98.25 50 VAL B O 1
ATOM 4845 N N . TRP B 1 51 ? -17.75 4.727 16.453 1 98.56 51 TRP B N 1
ATOM 4846 C CA . TRP B 1 51 ? -16.766 4.957 17.516 1 98.56 51 TRP B CA 1
ATOM 4847 C C . TRP B 1 51 ? -16.875 6.375 18.062 1 98.56 51 TRP B C 1
ATOM 4849 O O . TRP B 1 51 ? -16.719 6.602 19.266 1 98.56 51 TRP B O 1
ATOM 4859 N N . VAL B 1 52 ? -17.078 7.355 17.172 1 98.69 52 VAL B N 1
ATOM 4860 C CA . VAL B 1 52 ? -17.219 8.758 17.547 1 98.69 52 VAL B CA 1
ATOM 4861 C C . VAL B 1 52 ? -18.422 8.93 18.469 1 98.69 52 VAL B C 1
ATOM 4863 O O . VAL B 1 52 ? -18.328 9.609 19.5 1 98.69 52 VAL B O 1
ATOM 4866 N N . LYS B 1 53 ? -19.531 8.273 18.141 1 98.69 53 LYS B N 1
ATOM 4867 C CA . LYS B 1 53 ? -20.719 8.336 19 1 98.69 53 LYS B CA 1
ATOM 4868 C C . LYS B 1 53 ? -20.453 7.688 20.359 1 98.69 53 LYS B C 1
ATOM 4870 O O . LYS B 1 53 ? -20.844 8.227 21.391 1 98.69 53 LYS B O 1
ATOM 4875 N N . GLN B 1 54 ? -19.797 6.5 20.344 1 98.75 54 GLN B N 1
ATOM 4876 C CA . GLN B 1 54 ? -19.469 5.809 21.594 1 98.75 54 GLN B CA 1
ATOM 4877 C C . GLN B 1 54 ? -18.594 6.68 22.484 1 98.75 54 GLN B C 1
ATOM 4879 O O . GLN B 1 54 ? -18.859 6.797 23.688 1 98.75 54 GLN B O 1
ATOM 4884 N N . PHE B 1 55 ? -17.625 7.266 21.938 1 98.69 55 PHE B N 1
ATOM 4885 C CA . PHE B 1 55 ? -16.672 8.07 22.688 1 98.69 55 PHE B CA 1
ATOM 4886 C C . PHE B 1 55 ? -17.312 9.367 23.172 1 98.69 55 PHE B C 1
ATOM 4888 O O . PHE B 1 55 ? -17.156 9.75 24.328 1 98.69 55 PHE B O 1
ATOM 4895 N N . ALA B 1 56 ? -18.031 10.086 22.297 1 98.69 56 ALA B N 1
ATOM 4896 C CA . ALA B 1 56 ? -18.688 11.352 22.641 1 98.69 56 ALA B CA 1
ATOM 4897 C C . ALA B 1 56 ? -19.688 11.164 23.766 1 98.69 56 ALA B C 1
ATOM 4899 O O . ALA B 1 56 ? -19.672 11.93 24.734 1 98.69 56 ALA B O 1
ATOM 4900 N N . LYS B 1 57 ? -20.531 10.148 23.641 1 98.44 57 LYS B N 1
ATOM 4901 C CA . LYS B 1 57 ? -21.484 9.867 24.703 1 98.44 57 LYS B CA 1
ATOM 4902 C C . LYS B 1 57 ? -20.766 9.555 26.016 1 98.44 57 LYS B C 1
ATOM 4904 O O . LYS B 1 57 ? -21.203 9.969 27.094 1 98.44 57 LYS B O 1
ATOM 4909 N N . GLY B 1 58 ? -19.703 8.781 25.875 1 98.56 58 GLY B N 1
ATOM 4910 C CA . GLY B 1 58 ? -18.891 8.477 27.047 1 98.56 58 GLY B CA 1
ATOM 4911 C C . GLY B 1 58 ? -18.312 9.703 27.719 1 98.56 58 GLY B C 1
ATOM 4912 O O . GLY B 1 58 ? -18.297 9.797 28.953 1 98.56 58 GLY B O 1
ATOM 4913 N N . LEU B 1 59 ? -17.797 10.648 26.953 1 98.44 59 LEU B N 1
ATOM 4914 C CA . LEU B 1 59 ? -17.281 11.898 27.5 1 98.44 59 LEU B CA 1
ATOM 4915 C C . LEU B 1 59 ? -18.375 12.664 28.25 1 98.44 59 LEU B C 1
ATOM 4917 O O . LEU B 1 59 ? -18.141 13.203 29.328 1 98.44 59 LEU B O 1
ATOM 4921 N N . GLN B 1 60 ? -19.531 12.719 27.672 1 97.69 60 GLN B N 1
ATOM 4922 C CA . GLN B 1 60 ? -20.656 13.359 28.344 1 97.69 60 GLN B CA 1
ATOM 4923 C C . GLN B 1 60 ? -20.984 12.648 29.656 1 97.69 60 GLN B C 1
ATOM 4925 O O . GLN B 1 60 ? -21.359 13.289 30.641 1 97.69 60 GLN B O 1
ATOM 4930 N N . GLY B 1 61 ? -20.875 11.312 29.609 1 96.88 61 GLY B N 1
ATOM 4931 C CA . GLY B 1 61 ? -21.094 10.523 30.812 1 96.88 61 GLY B CA 1
ATOM 4932 C C . GLY B 1 61 ? -20.109 10.844 31.922 1 96.88 61 GLY B C 1
ATOM 4933 O O . GLY B 1 61 ? -20.422 10.648 33.094 1 96.88 61 GLY B O 1
ATOM 4934 N N . LEU B 1 62 ? -18.969 11.352 31.578 1 96.88 62 LEU B N 1
ATOM 4935 C CA . LEU B 1 62 ? -17.953 11.766 32.562 1 96.88 62 LEU B CA 1
ATOM 4936 C C . LEU B 1 62 ? -18.281 13.148 33.125 1 96.88 62 LEU B C 1
ATOM 4938 O O . LEU B 1 62 ? -17.516 13.68 33.938 1 96.88 62 LEU B O 1
ATOM 4942 N N . GLY B 1 63 ? -19.328 13.742 32.594 1 96.75 63 GLY B N 1
ATOM 4943 C CA . GLY B 1 63 ? -19.75 15.055 33.062 1 96.75 63 GLY B CA 1
ATOM 4944 C C . GLY B 1 63 ? -19.141 16.188 32.219 1 96.75 63 GLY B C 1
ATOM 4945 O O . GLY B 1 63 ? -19.203 17.344 32.625 1 96.75 63 GLY B O 1
ATOM 4946 N N . LEU B 1 64 ? -18.578 15.867 31.109 1 97.19 64 LEU B N 1
ATOM 4947 C CA . LEU B 1 64 ? -17.969 16.891 30.266 1 97.19 64 LEU B CA 1
ATOM 4948 C C . LEU B 1 64 ? -18.984 17.453 29.266 1 97.19 64 LEU B C 1
ATOM 4950 O O . LEU B 1 64 ? -19.953 16.781 28.938 1 97.19 64 LEU B O 1
ATOM 4954 N N . GLY B 1 65 ? -18.797 18.609 28.828 1 91.38 65 GLY B N 1
ATOM 4955 C CA . GLY B 1 65 ? -19.672 19.25 27.859 1 91.38 65 GLY B CA 1
ATOM 4956 C C . GLY B 1 65 ? -19.031 20.453 27.188 1 91.38 65 GLY B C 1
ATOM 4957 O O . GLY B 1 65 ? -17.828 20.469 26.922 1 91.38 65 GLY B O 1
ATOM 4958 N N . VAL B 1 66 ? -19.922 21.391 26.984 1 90.69 66 VAL B N 1
ATOM 4959 C CA . VAL B 1 66 ? -19.562 22.562 26.188 1 90.69 66 VAL B CA 1
ATOM 4960 C C . VAL B 1 66 ? -18.406 23.312 26.859 1 90.69 66 VAL B C 1
ATOM 4962 O O . VAL B 1 66 ? -18.438 23.578 28.062 1 90.69 66 VAL B O 1
ATOM 4965 N N . ASP B 1 67 ? -17.328 23.516 26.125 1 93.5 67 ASP B N 1
ATOM 4966 C CA . ASP B 1 67 ? -16.188 24.359 26.453 1 93.5 67 ASP B CA 1
ATOM 4967 C C . ASP B 1 67 ? -15.18 23.594 27.328 1 93.5 67 ASP B C 1
ATOM 4969 O O . ASP B 1 67 ? -14.141 24.141 27.703 1 93.5 67 ASP B O 1
ATOM 4973 N N . ASP B 1 68 ? -15.555 22.375 27.766 1 98.19 68 ASP B N 1
ATOM 4974 C CA . ASP B 1 68 ? -14.547 21.562 28.438 1 98.19 68 ASP B CA 1
ATOM 4975 C C . ASP B 1 68 ? -13.453 21.141 27.469 1 98.19 68 ASP B C 1
ATOM 4977 O O . ASP B 1 68 ? -13.734 20.766 26.328 1 98.19 68 ASP B O 1
ATOM 4981 N N . LYS B 1 69 ? -12.195 21.281 27.906 1 98.75 69 LYS B N 1
ATOM 4982 C CA . LYS B 1 69 ? -11.078 21 27.016 1 98.75 69 LYS B CA 1
ATOM 4983 C C . LYS B 1 69 ? -10.492 19.625 27.297 1 98.75 69 LYS B C 1
ATOM 4985 O O . LYS B 1 69 ? -10.344 19.219 28.469 1 98.75 69 LYS B O 1
ATOM 4990 N N . ILE B 1 70 ? -10.258 18.891 26.281 1 98.75 70 ILE B N 1
ATOM 4991 C CA . ILE B 1 70 ? -9.539 17.625 26.281 1 98.75 70 ILE B CA 1
ATOM 4992 C C . ILE B 1 70 ? -8.195 17.781 25.594 1 98.75 70 ILE B C 1
ATOM 4994 O O . ILE B 1 70 ? -8.133 18.203 24.438 1 98.75 70 ILE B O 1
ATOM 4998 N N . LEU B 1 71 ? -7.09 17.453 26.281 1 98.81 71 LEU B N 1
ATOM 4999 C CA . LEU B 1 71 ? -5.754 17.625 25.719 1 98.81 71 LEU B CA 1
ATOM 5000 C C . LEU B 1 71 ? -5.145 16.281 25.328 1 98.81 71 LEU B C 1
ATOM 5002 O O . LEU B 1 71 ? -5.164 15.336 26.109 1 98.81 71 LEU B O 1
ATOM 5006 N N . LEU B 1 72 ? -4.703 16.172 24.109 1 98.75 72 LEU B N 1
ATOM 5007 C CA . LEU B 1 72 ? -3.99 15 23.625 1 98.75 72 LEU B CA 1
ATOM 5008 C C . LEU B 1 72 ? -2.484 15.234 23.641 1 98.75 72 LEU B C 1
ATOM 5010 O O . LEU B 1 72 ? -2.006 16.281 23.188 1 98.75 72 LEU B O 1
ATOM 5014 N N . PHE B 1 73 ? -1.705 14.336 24.172 1 98.12 73 PHE B N 1
ATOM 5015 C CA . PHE B 1 73 ? -0.249 14.273 24.188 1 98.12 73 PHE B CA 1
ATOM 5016 C C . PHE B 1 73 ? 0.241 12.969 23.562 1 98.12 73 PHE B C 1
ATOM 5018 O O . PHE B 1 73 ? 0.504 12 24.266 1 98.12 73 PHE B O 1
ATOM 5025 N N . SER B 1 74 ? 0.306 13.055 22.188 1 97.25 74 SER B N 1
ATOM 5026 C CA . SER B 1 74 ? 0.541 11.805 21.469 1 97.25 74 SER B CA 1
ATOM 5027 C C . SER B 1 74 ? 1.141 12.07 20.094 1 97.25 74 SER B C 1
ATOM 5029 O O . SER B 1 74 ? 0.946 13.141 19.516 1 97.25 74 SER B O 1
ATOM 5031 N N . GLU B 1 75 ? 1.919 11.117 19.594 1 94.31 75 GLU B N 1
ATOM 5032 C CA . GLU B 1 75 ? 2.27 11.07 18.188 1 94.31 75 GLU B CA 1
ATOM 5033 C C . GLU B 1 75 ? 1.061 10.711 17.328 1 94.31 75 GLU B C 1
ATOM 5035 O O . GLU B 1 75 ? -0.035 10.5 17.844 1 94.31 75 GLU B O 1
ATOM 5040 N N . ASN B 1 76 ? 1.264 10.711 15.977 1 96.69 76 ASN B N 1
ATOM 5041 C CA . ASN B 1 76 ? 0.191 10.266 15.094 1 96.69 76 ASN B CA 1
ATOM 5042 C C . ASN B 1 76 ? -0.229 8.828 15.406 1 96.69 76 ASN B C 1
ATOM 5044 O O . ASN B 1 76 ? 0.609 7.992 15.75 1 96.69 76 ASN B O 1
ATOM 5048 N N . ARG B 1 77 ? -1.467 8.664 15.414 1 97.12 77 ARG B N 1
ATOM 5049 C CA . ARG B 1 77 ? -2.051 7.332 15.539 1 97.12 77 ARG B CA 1
ATOM 5050 C C . ARG B 1 77 ? -3.236 7.164 14.594 1 97.12 77 ARG B C 1
ATOM 5052 O O . ARG B 1 77 ? -3.877 8.141 14.211 1 97.12 77 ARG B O 1
ATOM 5059 N N . LEU B 1 78 ? -3.5 5.922 14.266 1 97.94 78 LEU B N 1
ATOM 5060 C CA . LEU B 1 78 ? -4.59 5.59 13.352 1 97.94 78 LEU B CA 1
ATOM 5061 C C . LEU B 1 78 ? -5.902 6.199 13.828 1 97.94 78 LEU B C 1
ATOM 5063 O O . LEU B 1 78 ? -6.703 6.676 13.023 1 97.94 78 LEU B O 1
ATOM 5067 N N . TYR B 1 79 ? -6.102 6.312 15.148 1 98.38 79 TYR B N 1
ATOM 5068 C CA . TYR B 1 79 ? -7.41 6.688 15.672 1 98.38 79 TYR B CA 1
ATOM 5069 C C . TYR B 1 79 ? -7.441 8.164 16.047 1 98.38 79 TYR B C 1
ATOM 5071 O O . TYR B 1 79 ? -8.391 8.625 16.688 1 98.38 79 TYR B O 1
ATOM 5079 N N . PHE B 1 80 ? -6.406 8.883 15.68 1 98.56 80 PHE B N 1
ATOM 5080 C CA . PHE B 1 80 ? -6.375 10.312 15.961 1 98.56 80 PHE B CA 1
ATOM 5081 C C . PHE B 1 80 ? -7.613 11 15.398 1 98.56 80 PHE B C 1
ATOM 5083 O O . PHE B 1 80 ? -8.289 11.75 16.109 1 98.56 80 PHE B O 1
ATOM 5090 N N . PRO B 1 81 ? -8.008 10.719 14.117 1 98.81 81 PRO B N 1
ATOM 5091 C CA . PRO B 1 81 ? -9.211 11.391 13.617 1 98.81 81 PRO B CA 1
ATOM 5092 C C . PRO B 1 81 ? -10.453 11.07 14.445 1 98.81 81 PRO B C 1
ATOM 5094 O O . PRO B 1 81 ? -11.266 11.953 14.727 1 98.81 81 PRO B O 1
ATOM 5097 N N . VAL B 1 82 ? -10.594 9.844 14.867 1 98.75 82 VAL B N 1
ATOM 5098 C CA . VAL B 1 82 ? -11.734 9.414 15.664 1 98.75 82 VAL B CA 1
ATOM 5099 C C . VAL B 1 82 ? -11.766 10.188 16.984 1 98.75 82 VAL B C 1
ATOM 5101 O O . VAL B 1 82 ? -12.836 10.617 17.422 1 98.75 82 VAL B O 1
ATOM 5104 N N . LEU B 1 83 ? -10.602 10.312 17.562 1 98.81 83 LEU B N 1
ATOM 5105 C CA . LEU B 1 83 ? -10.492 11.078 18.812 1 98.81 83 LEU B CA 1
ATOM 5106 C C . LEU B 1 83 ? -10.93 12.523 18.594 1 98.81 83 LEU B C 1
ATOM 5108 O O . LEU B 1 83 ? -11.75 13.047 19.359 1 98.81 83 LEU B O 1
ATOM 5112 N N . LEU B 1 84 ? -10.391 13.18 17.578 1 98.88 84 LEU B N 1
ATOM 5113 C CA . LEU B 1 84 ? -10.719 14.57 17.297 1 98.88 84 LEU B CA 1
ATOM 5114 C C . LEU B 1 84 ? -12.211 14.734 17.047 1 98.88 84 LEU B C 1
ATOM 5116 O O . LEU B 1 84 ? -12.859 15.586 17.672 1 98.88 84 LEU B O 1
ATOM 5120 N N . TRP B 1 85 ? -12.797 13.906 16.203 1 98.88 85 TRP B N 1
ATOM 5121 C CA . TRP B 1 85 ? -14.219 13.984 15.867 1 98.88 85 TRP B CA 1
ATOM 5122 C C . TRP B 1 85 ? -15.086 13.703 17.094 1 98.88 85 TRP B C 1
ATOM 5124 O O . TRP B 1 85 ? -16.125 14.344 17.281 1 98.88 85 TRP B O 1
ATOM 5134 N N . GLY B 1 86 ? -14.656 12.734 17.906 1 98.81 86 GLY B N 1
ATOM 5135 C CA . GLY B 1 86 ? -15.414 12.383 19.094 1 98.81 86 GLY B CA 1
ATOM 5136 C C . GLY B 1 86 ? -15.461 13.492 20.125 1 98.81 86 GLY B C 1
ATOM 5137 O O . GLY B 1 86 ? -16.5 13.742 20.734 1 98.81 86 GLY B O 1
ATOM 5138 N N . VAL B 1 87 ? -14.336 14.133 20.359 1 98.81 87 VAL B N 1
ATOM 5139 C CA . VAL B 1 87 ? -14.273 15.266 21.281 1 98.81 87 VAL B CA 1
ATOM 5140 C C . VAL B 1 87 ? -15.242 16.359 20.828 1 98.81 87 VAL B C 1
ATOM 5142 O O . VAL B 1 87 ? -16 16.891 21.625 1 98.81 87 VAL B O 1
ATOM 5145 N N . LEU B 1 88 ? -15.234 16.641 19.547 1 98.75 88 LEU B N 1
ATOM 5146 C CA . LEU B 1 88 ? -16.062 17.703 19 1 98.75 88 LEU B CA 1
ATOM 5147 C C . LEU B 1 88 ? -17.531 17.312 19.031 1 98.75 88 LEU B C 1
ATOM 5149 O O . LEU B 1 88 ? -18.391 18.141 19.312 1 98.75 88 LEU B O 1
ATOM 5153 N N . ALA B 1 89 ? -17.797 16.062 18.766 1 98.5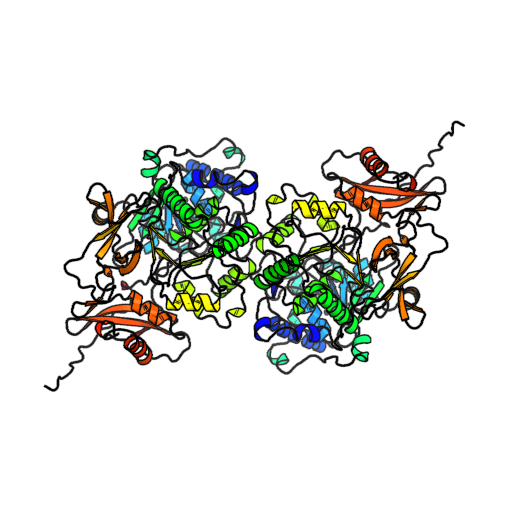 89 ALA B N 1
ATOM 5154 C CA . ALA B 1 89 ? -19.172 15.57 18.812 1 98.5 89 ALA B CA 1
ATOM 5155 C C . ALA B 1 89 ? -19.734 15.664 20.219 1 98.5 89 ALA B C 1
ATOM 5157 O O . ALA B 1 89 ? -20.922 15.891 20.406 1 98.5 89 ALA B O 1
ATOM 5158 N N . ALA B 1 90 ? -18.922 15.523 21.188 1 98.44 90 ALA B N 1
ATOM 5159 C CA . ALA B 1 90 ? -19.328 15.602 22.594 1 98.44 90 ALA B CA 1
ATOM 5160 C C . ALA B 1 90 ? -19.641 17.047 22.984 1 98.44 90 ALA B C 1
ATOM 5162 O O . ALA B 1 90 ? -20.172 17.297 24.078 1 98.44 90 ALA B O 1
ATOM 5163 N N . GLY B 1 91 ? -19.297 18 22.109 1 97.75 91 GLY B N 1
ATOM 5164 C CA . GLY B 1 91 ? -19.438 19.406 22.422 1 97.75 91 GLY B CA 1
ATOM 5165 C C . GLY B 1 91 ? -18.219 19.984 23.141 1 97.75 91 GLY B C 1
ATOM 5166 O O . GLY B 1 91 ? -18.234 21.141 23.531 1 97.75 91 GLY B O 1
ATOM 5167 N N . CYS B 1 92 ? -17.203 19.156 23.312 1 98.62 92 CYS B N 1
ATOM 5168 C CA . CYS B 1 92 ? -16 19.594 24 1 98.62 92 CYS B CA 1
ATOM 5169 C C . CYS B 1 92 ? -15.047 20.297 23.047 1 98.62 92 CYS B C 1
ATOM 5171 O O . CYS B 1 92 ? -15.352 20.469 21.875 1 98.62 92 CYS B O 1
ATOM 5173 N N . VAL B 1 93 ? -13.938 20.828 23.562 1 98.88 93 VAL B N 1
ATOM 5174 C CA . VAL B 1 93 ? -12.898 21.516 22.797 1 98.88 93 VAL B CA 1
ATOM 5175 C C . VAL B 1 93 ? -11.633 20.656 22.766 1 98.88 93 VAL B C 1
ATOM 5177 O O . VAL B 1 93 ? -11.18 20.156 23.797 1 98.88 93 VAL B O 1
ATOM 5180 N N . PHE B 1 94 ? -11.125 20.406 21.594 1 98.81 94 PHE B N 1
ATOM 5181 C CA . PHE B 1 94 ? -9.898 19.625 21.422 1 98.81 94 PHE B CA 1
ATOM 5182 C C . PHE B 1 94 ? -8.672 20.516 21.531 1 98.81 94 PHE B C 1
ATOM 5184 O O . PHE B 1 94 ? -8.664 21.641 21.016 1 98.81 94 PHE B O 1
ATOM 5191 N N . THR B 1 95 ? -7.672 20.125 22.172 1 98.69 95 THR B N 1
ATOM 5192 C CA . THR B 1 95 ? -6.34 20.719 22.141 1 98.69 95 THR B CA 1
ATOM 5193 C C . THR B 1 95 ? -5.262 19.641 22.266 1 98.69 95 THR B C 1
ATOM 5195 O O . THR B 1 95 ? -5.57 18.469 22.5 1 98.69 95 THR B O 1
ATOM 5198 N N . ALA B 1 96 ? -4.07 19.969 21.906 1 97.75 96 ALA B N 1
ATOM 5199 C CA . ALA B 1 96 ? -2.994 18.984 21.906 1 97.75 96 ALA B CA 1
ATOM 5200 C C . ALA B 1 96 ? -1.642 19.641 22.156 1 97.75 96 ALA B C 1
ATOM 5202 O O . ALA B 1 96 ? -1.49 20.859 21.953 1 97.75 96 ALA B O 1
ATOM 5203 N N . ALA B 1 97 ? -0.748 18.844 22.641 1 94.62 97 ALA B N 1
ATOM 5204 C CA . ALA B 1 97 ? 0.635 19.266 22.844 1 94.62 97 ALA B CA 1
ATOM 5205 C C . ALA B 1 97 ? 1.592 18.438 22 1 94.62 97 ALA B C 1
ATOM 5207 O O . ALA B 1 97 ? 1.257 17.328 21.594 1 94.62 97 ALA B O 1
ATOM 5208 N N . SER B 1 98 ? 2.742 19.016 21.75 1 91.19 98 SER B N 1
ATOM 5209 C CA . SER B 1 98 ? 3.781 18.266 21.047 1 91.19 98 SER B CA 1
ATOM 5210 C C . SER B 1 98 ? 4.156 17 21.797 1 91.19 98 SER B C 1
ATOM 5212 O O . SER B 1 98 ? 4.34 17.031 23.016 1 91.19 98 SER B O 1
ATOM 5214 N N . PRO B 1 99 ? 4.246 15.93 21.078 1 92.56 99 PRO B N 1
ATOM 5215 C CA . PRO B 1 99 ? 4.617 14.688 21.75 1 92.56 99 PRO B CA 1
ATOM 5216 C C . PRO B 1 99 ? 5.996 14.758 22.406 1 92.56 99 PRO B C 1
ATOM 5218 O O . PRO B 1 99 ? 6.348 13.898 23.219 1 92.56 99 PRO B O 1
ATOM 5221 N N . ASN B 1 100 ? 6.73 15.789 22.062 1 86.94 100 ASN B N 1
ATOM 5222 C CA . ASN B 1 100 ? 8.078 15.93 22.594 1 86.94 100 ASN B CA 1
ATOM 5223 C C . ASN B 1 100 ? 8.141 17 23.688 1 86.94 100 ASN B C 1
ATOM 5225 O O . ASN B 1 100 ? 9.227 17.391 24.109 1 86.94 100 ASN B O 1
ATOM 5229 N N . ALA B 1 101 ? 7.031 17.516 24.062 1 89.69 101 ALA B N 1
ATOM 5230 C CA . ALA B 1 101 ? 6.992 18.547 25.094 1 89.69 101 ALA B CA 1
ATOM 5231 C C . ALA B 1 101 ? 7.59 18.047 26.391 1 89.69 101 ALA B C 1
ATOM 5233 O O . ALA B 1 101 ? 7.395 16.875 26.766 1 89.69 101 ALA B O 1
ATOM 5234 N N . SER B 1 102 ? 8.305 18.906 27.094 1 90 102 SER B N 1
ATOM 5235 C CA . SER B 1 102 ? 8.781 18.625 28.438 1 90 102 SER B CA 1
ATOM 5236 C C . SER B 1 102 ? 7.648 18.688 29.453 1 90 102 SER B C 1
ATOM 5238 O O . SER B 1 102 ? 6.539 19.125 29.141 1 90 102 SER B O 1
ATOM 5240 N N . VAL B 1 103 ? 8 18.25 30.672 1 94.5 103 VAL B N 1
ATOM 5241 C CA . VAL B 1 103 ? 7.031 18.312 31.766 1 94.5 103 VAL B CA 1
ATOM 5242 C C . VAL B 1 103 ? 6.562 19.766 31.953 1 94.5 103 VAL B C 1
ATOM 5244 O O . VAL B 1 103 ? 5.363 20.016 32.094 1 94.5 103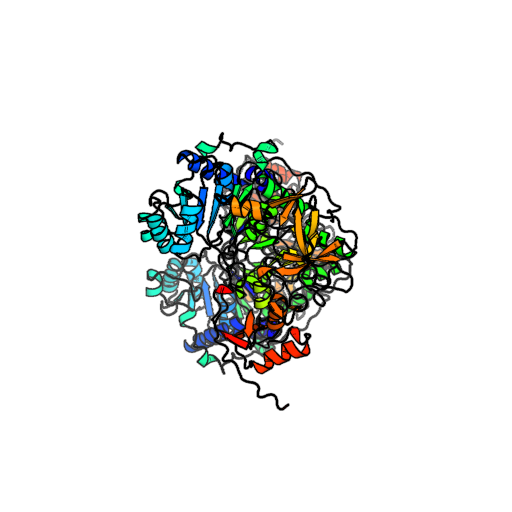 VAL B O 1
ATOM 5247 N N . ARG B 1 104 ? 7.48 20.719 31.859 1 90.69 104 ARG B N 1
ATOM 5248 C CA . ARG B 1 104 ? 7.172 22.125 32.062 1 90.69 104 ARG B CA 1
ATOM 5249 C C . ARG B 1 104 ? 6.25 22.656 30.969 1 90.69 104 ARG B C 1
ATOM 5251 O O . ARG B 1 104 ? 5.293 23.375 31.25 1 90.69 104 ARG B O 1
ATOM 5258 N N . GLU B 1 105 ? 6.559 22.297 29.797 1 90.44 105 GLU B N 1
ATOM 5259 C CA . GLU B 1 105 ? 5.758 22.75 28.656 1 90.44 105 GLU B CA 1
ATOM 5260 C C . GLU B 1 105 ? 4.348 22.172 28.719 1 90.44 105 GLU B C 1
ATOM 5262 O O . GLU B 1 105 ? 3.369 22.875 28.453 1 90.44 105 GLU B O 1
ATOM 5267 N N . LEU B 1 106 ? 4.27 20.891 29.031 1 95.31 106 LEU B N 1
ATOM 5268 C CA . LEU B 1 106 ? 2.967 20.25 29.109 1 95.31 106 LEU B CA 1
ATOM 5269 C C . LEU B 1 106 ? 2.166 20.781 30.297 1 95.31 106 LEU B C 1
ATOM 5271 O O . LEU B 1 106 ? 0.957 21 30.172 1 95.31 106 LEU B O 1
ATOM 5275 N N . ASP B 1 107 ? 2.865 20.969 31.422 1 96.44 107 ASP B N 1
ATOM 5276 C CA . ASP B 1 107 ? 2.221 21.562 32.594 1 96.44 107 ASP B CA 1
ATOM 5277 C C . ASP B 1 107 ? 1.623 22.922 32.25 1 96.44 107 ASP B C 1
ATOM 5279 O O . ASP B 1 107 ? 0.474 23.219 32.594 1 96.44 107 ASP B O 1
ATOM 5283 N N . TYR B 1 108 ? 2.377 23.734 31.609 1 94.25 108 TYR B N 1
ATOM 5284 C CA . TYR B 1 108 ? 1.899 25.047 31.188 1 94.25 108 TYR B CA 1
ATOM 5285 C C . TYR B 1 108 ? 0.634 24.922 30.359 1 94.25 108 TYR B C 1
ATOM 5287 O O . TYR B 1 108 ? -0.359 25.609 30.609 1 94.25 108 TYR B O 1
ATOM 5295 N N . GLN B 1 109 ? 0.622 24.125 29.312 1 96.06 109 GLN B N 1
ATOM 5296 C CA . GLN B 1 109 ? -0.511 24.016 28.406 1 96.06 109 GLN B CA 1
ATOM 5297 C C . GLN B 1 109 ? -1.734 23.438 29.094 1 96.06 109 GLN B C 1
ATOM 5299 O O . GLN B 1 109 ? -2.867 23.828 28.797 1 96.06 109 GLN B O 1
ATOM 5304 N N . LEU B 1 110 ? -1.49 22.484 30 1 97.81 110 LEU B N 1
ATOM 5305 C CA . LEU B 1 110 ? -2.592 21.938 30.781 1 97.81 110 LEU B CA 1
ATOM 5306 C C . LEU B 1 110 ? -3.281 23.031 31.594 1 97.81 110 LEU B C 1
ATOM 5308 O O . LEU B 1 110 ? -4.508 23.141 31.578 1 97.81 110 LEU B O 1
ATOM 5312 N N . ARG B 1 111 ? -2.506 23.875 32.219 1 97.12 111 ARG B N 1
ATOM 5313 C CA . ARG B 1 111 ? -3.045 24.938 33.062 1 97.12 111 ARG B CA 1
ATOM 5314 C C . ARG B 1 111 ? -3.678 26.031 32.219 1 97.12 111 ARG B C 1
ATOM 5316 O O . ARG B 1 111 ? -4.789 26.484 32.5 1 97.12 111 ARG B O 1
ATOM 5323 N N . ASN B 1 112 ? -2.906 26.391 31.219 1 96.12 112 ASN B N 1
ATOM 5324 C CA . ASN B 1 112 ? -3.373 27.516 30.406 1 96.12 112 ASN B CA 1
ATOM 5325 C C . ASN B 1 112 ? -4.656 27.172 29.656 1 96.12 112 ASN B C 1
ATOM 5327 O O . ASN B 1 112 ? -5.535 28.016 29.5 1 96.12 112 ASN B O 1
ATOM 5331 N N . SER B 1 113 ? -4.828 25.953 29.203 1 97.75 113 SER B N 1
ATOM 5332 C CA . SER B 1 113 ? -6.004 25.531 28.438 1 97.75 113 SER B CA 1
ATOM 5333 C C . SER B 1 113 ? -7.156 25.156 29.359 1 97.75 113 SER B C 1
ATOM 5335 O O . SER B 1 113 ? -8.289 25 28.906 1 97.75 113 SER B O 1
ATOM 5337 N N . ASP B 1 114 ? -6.902 25 30.609 1 97.56 114 ASP B N 1
ATOM 5338 C CA . ASP B 1 114 ? -7.891 24.5 31.562 1 97.56 114 ASP B CA 1
ATOM 5339 C C . ASP B 1 114 ? -8.367 23.094 31.172 1 97.56 114 ASP B C 1
ATOM 5341 O O . ASP B 1 114 ? -9.555 22.797 31.281 1 97.56 114 ASP B O 1
ATOM 5345 N N . ALA B 1 115 ? -7.488 22.297 30.656 1 98.31 115 ALA B N 1
ATOM 5346 C CA . ALA B 1 115 ? -7.855 20.938 30.25 1 98.31 115 ALA B CA 1
ATOM 5347 C C . ALA B 1 115 ? -8.359 20.125 31.438 1 98.31 115 ALA B C 1
ATOM 5349 O O . ALA B 1 115 ? -7.797 20.203 32.531 1 98.31 115 ALA B O 1
ATOM 5350 N N . LYS B 1 116 ? -9.398 19.375 31.188 1 97.94 116 LYS B N 1
ATOM 5351 C CA . LYS B 1 116 ? -9.984 18.562 32.25 1 97.94 116 LYS B CA 1
ATOM 5352 C C . LYS B 1 116 ? -9.562 17.094 32.125 1 97.94 116 LYS B C 1
ATOM 5354 O O . LYS B 1 116 ? -9.539 16.359 33.094 1 97.94 116 LYS B O 1
ATOM 5359 N N . VAL B 1 117 ? -9.305 16.688 30.891 1 98.31 117 VAL B N 1
ATOM 5360 C CA . VAL B 1 117 ? -8.891 15.32 30.578 1 98.31 117 VAL B CA 1
ATOM 5361 C C . VAL B 1 117 ? -7.605 15.336 29.766 1 98.31 117 VAL B C 1
ATOM 5363 O O . VAL B 1 117 ? -7.434 16.188 28.891 1 98.31 117 VAL B O 1
ATOM 5366 N N . LEU B 1 118 ? -6.684 14.477 30.141 1 98.69 118 LEU B N 1
ATOM 5367 C CA . LEU B 1 118 ? -5.43 14.297 29.422 1 98.69 118 LEU B CA 1
ATOM 5368 C C . LEU B 1 118 ? -5.348 12.898 28.812 1 98.69 118 LEU B C 1
ATOM 5370 O O . LEU B 1 118 ? -5.492 11.898 29.516 1 98.69 118 LEU B O 1
ATOM 5374 N N . LEU B 1 119 ? -5.27 12.805 27.469 1 98.75 119 LEU B N 1
ATOM 5375 C CA . LEU B 1 119 ? -4.992 11.555 26.781 1 98.75 119 LEU B CA 1
ATOM 5376 C C . LEU B 1 119 ? -3.523 11.469 26.375 1 98.75 119 LEU B C 1
ATOM 5378 O O . LEU B 1 119 ? -2.959 12.438 25.859 1 98.75 119 LEU B O 1
ATOM 5382 N N . VAL B 1 120 ? -2.922 10.359 26.641 1 98.38 120 VAL B N 1
ATOM 5383 C CA . VAL B 1 120 ? -1.473 10.266 26.484 1 98.38 120 VAL B CA 1
ATOM 5384 C C . VAL B 1 120 ? -1.107 8.953 25.797 1 98.38 120 VAL B C 1
ATOM 5386 O O . VAL B 1 120 ? -1.726 7.918 26.047 1 98.38 120 VAL B O 1
ATOM 5389 N N . ASP B 1 121 ? -0.159 9.07 24.906 1 96.19 121 ASP B N 1
ATOM 5390 C CA . ASP B 1 121 ? 0.406 7.883 24.281 1 96.19 121 ASP B CA 1
ATOM 5391 C C . ASP B 1 121 ? 1.301 7.117 25.25 1 96.19 121 ASP B C 1
ATOM 5393 O O . ASP B 1 121 ? 1.797 7.688 26.219 1 96.19 121 ASP B O 1
ATOM 5397 N N . GLN B 1 122 ? 1.56 5.879 24.969 1 94.06 122 GLN B N 1
ATOM 5398 C CA . GLN B 1 122 ? 2.273 4.973 25.859 1 94.06 122 GLN B CA 1
ATOM 5399 C C . GLN B 1 122 ? 3.662 5.508 26.188 1 94.06 122 GLN B C 1
ATOM 5401 O O . GLN B 1 122 ? 4.059 5.531 27.359 1 94.06 122 GLN B O 1
ATOM 5406 N N . LYS B 1 123 ? 4.371 5.98 25.188 1 90.81 123 LYS B N 1
ATOM 5407 C CA . LYS B 1 123 ? 5.754 6.422 25.344 1 90.81 123 LYS B CA 1
ATOM 5408 C C . LYS B 1 123 ? 5.836 7.684 26.203 1 90.81 123 LYS B C 1
ATOM 5410 O O . LYS B 1 123 ? 6.867 7.953 26.812 1 90.81 123 LYS B O 1
ATOM 5415 N N . GLN B 1 124 ? 4.785 8.422 26.281 1 94.12 124 GLN B N 1
ATOM 5416 C CA . GLN B 1 124 ? 4.809 9.742 26.891 1 94.12 124 GLN B CA 1
ATOM 5417 C C . GLN B 1 124 ? 4.211 9.719 28.297 1 94.12 124 GLN B C 1
ATOM 5419 O O . GLN B 1 124 ? 4.074 10.758 28.938 1 94.12 124 GLN B O 1
ATOM 5424 N N . VAL B 1 125 ? 3.908 8.555 28.844 1 96.12 125 VAL B N 1
ATOM 5425 C CA . VAL B 1 125 ? 3.148 8.398 30.078 1 96.12 125 VAL B CA 1
ATOM 5426 C C . VAL B 1 125 ? 3.928 9.008 31.25 1 96.12 125 VAL B C 1
ATOM 5428 O O . VAL B 1 125 ? 3.365 9.75 32.062 1 96.12 125 VAL B O 1
ATOM 5431 N N . PRO B 1 126 ? 5.266 8.797 31.344 1 95.25 126 PRO B N 1
ATOM 5432 C CA . PRO B 1 126 ? 5.977 9.367 32.5 1 95.25 126 PRO B CA 1
ATOM 5433 C C . PRO B 1 126 ? 5.906 10.898 32.531 1 95.25 126 PRO B C 1
ATOM 5435 O O . PRO B 1 126 ? 5.621 11.477 33.594 1 95.25 126 PRO B O 1
ATOM 5438 N N . VAL B 1 127 ? 6.078 11.523 31.422 1 96.38 127 VAL B N 1
ATOM 5439 C CA . VAL B 1 127 ? 6.02 12.977 31.328 1 96.38 127 VAL B CA 1
ATOM 5440 C C . VAL B 1 127 ? 4.598 13.461 31.609 1 96.38 127 VAL B C 1
ATOM 5442 O O . VAL B 1 127 ? 4.395 14.445 32.312 1 96.38 127 VAL B O 1
ATOM 5445 N N . ALA B 1 128 ? 3.645 12.781 31.109 1 98.06 128 ALA B N 1
ATOM 5446 C CA . ALA B 1 128 ? 2.238 13.156 31.234 1 98.06 128 ALA B CA 1
ATOM 5447 C C . ALA B 1 128 ? 1.795 13.125 32.688 1 98.06 128 ALA B C 1
ATOM 5449 O O . ALA B 1 128 ? 1.107 14.039 33.156 1 98.06 128 ALA B O 1
ATOM 5450 N N . LEU B 1 129 ? 2.158 12.078 33.406 1 97.19 129 LEU B N 1
ATOM 5451 C CA . LEU B 1 129 ? 1.732 11.922 34.812 1 97.19 129 LEU B CA 1
ATOM 5452 C C . LEU B 1 129 ? 2.373 12.977 35.688 1 97.19 129 LEU B C 1
ATOM 5454 O O . LEU B 1 129 ? 1.721 13.523 36.594 1 97.19 129 LEU B O 1
ATOM 5458 N N . GLU B 1 130 ? 3.629 13.211 35.438 1 97.56 130 GLU B N 1
ATOM 5459 C CA . GLU B 1 130 ? 4.309 14.258 36.188 1 97.56 130 GLU B CA 1
ATOM 5460 C C . GLU B 1 130 ? 3.686 15.625 35.938 1 97.56 130 GLU B C 1
ATOM 5462 O O . GLU B 1 130 ? 3.441 16.391 36.875 1 97.56 130 GLU B O 1
ATOM 5467 N N . ALA B 1 131 ? 3.449 15.945 34.688 1 97.94 131 ALA B N 1
ATOM 5468 C CA . ALA B 1 131 ? 2.838 17.219 34.312 1 97.94 131 ALA B CA 1
ATOM 5469 C C . ALA B 1 131 ? 1.425 17.328 34.875 1 97.94 131 ALA B C 1
ATOM 5471 O O . ALA B 1 131 ? 1.011 18.406 35.312 1 97.94 131 ALA B O 1
ATOM 5472 N N . ALA B 1 132 ? 0.655 16.281 34.812 1 97.69 132 ALA B N 1
ATOM 5473 C CA . ALA B 1 132 ? -0.704 16.266 35.344 1 97.69 132 ALA B CA 1
ATOM 5474 C C . ALA B 1 132 ? -0.705 16.562 36.844 1 97.69 132 ALA B C 1
ATOM 5476 O O . ALA B 1 132 ? -1.558 17.312 37.312 1 97.69 132 ALA B O 1
ATOM 5477 N N . THR B 1 133 ? 0.225 15.953 37.562 1 96.81 133 THR B N 1
ATOM 5478 C CA . THR B 1 133 ? 0.352 16.188 38.969 1 96.81 133 THR B CA 1
ATOM 5479 C C . THR B 1 133 ? 0.628 17.672 39.25 1 96.81 133 THR B C 1
ATOM 5481 O O . THR B 1 133 ? -0.006 18.266 40.125 1 96.81 133 THR B O 1
ATOM 5484 N N . GLN B 1 134 ? 1.498 18.188 38.562 1 96.38 134 GLN B N 1
ATOM 5485 C CA . GLN B 1 134 ? 1.853 19.578 38.75 1 96.38 134 GLN B CA 1
ATOM 5486 C C . GLN B 1 134 ? 0.675 20.5 38.406 1 96.38 134 GLN B C 1
ATOM 5488 O O . GLN B 1 134 ? 0.466 21.516 39.062 1 96.38 134 GLN B O 1
ATOM 5493 N N . ALA B 1 135 ? -0.032 20.125 37.406 1 96.81 135 ALA B N 1
ATOM 5494 C CA . ALA B 1 135 ? -1.146 20.953 36.938 1 96.81 135 ALA B CA 1
ATOM 5495 C C . ALA B 1 135 ? -2.395 20.703 37.781 1 96.81 135 ALA B C 1
ATOM 5497 O O . ALA B 1 135 ? -3.406 21.391 37.594 1 96.81 135 ALA B O 1
ATOM 5498 N N . GLY B 1 136 ? -2.383 19.75 38.656 1 95.75 136 GLY B N 1
ATOM 5499 C CA . GLY B 1 136 ? -3.512 19.469 39.531 1 95.75 136 GLY B CA 1
ATOM 5500 C C . GLY B 1 136 ? -4.578 18.625 38.844 1 95.75 136 GLY B C 1
ATOM 5501 O O . GLY B 1 136 ? -5.762 18.719 39.188 1 95.75 136 GLY B O 1
ATOM 5502 N N . ILE B 1 137 ? -4.246 17.875 37.812 1 95.5 137 ILE B N 1
ATOM 5503 C CA . ILE B 1 137 ? -5.164 16.953 37.156 1 95.5 137 ILE B CA 1
ATOM 5504 C C . ILE B 1 137 ? -5.082 15.578 37.844 1 95.5 137 ILE B C 1
ATOM 5506 O O . ILE B 1 137 ? -4 14.984 37.906 1 95.5 137 ILE B O 1
ATOM 5510 N N . ASP B 1 138 ? -6.195 15.102 38.25 1 94.25 138 ASP B N 1
ATOM 5511 C CA . ASP B 1 138 ? -6.254 13.781 38.875 1 94.25 138 ASP B CA 1
ATOM 5512 C C . ASP B 1 138 ? -5.914 12.68 37.875 1 94.25 138 ASP B C 1
ATOM 5514 O O . ASP B 1 138 ? -6.328 12.742 36.719 1 94.25 138 ASP B O 1
ATOM 5518 N N . TYR B 1 139 ? -5.246 11.688 38.375 1 93.88 139 TYR B N 1
ATOM 5519 C CA . TYR B 1 139 ? -4.848 10.586 37.5 1 93.88 139 TYR B CA 1
ATOM 5520 C C . TYR B 1 139 ? -6.066 9.875 36.938 1 93.88 139 TYR B C 1
ATOM 5522 O O . TYR B 1 139 ? -5.98 9.227 35.875 1 93.88 139 TYR B O 1
ATOM 5530 N N . LYS B 1 140 ? -7.191 10.016 37.594 1 94.62 140 LYS B N 1
ATOM 5531 C CA . LYS B 1 140 ? -8.422 9.414 37.094 1 94.62 140 LYS B CA 1
ATOM 5532 C C . LYS B 1 140 ? -8.883 10.086 35.781 1 94.62 140 LYS B C 1
ATOM 5534 O O . LYS B 1 140 ? -9.688 9.523 35.031 1 94.62 140 LYS B O 1
ATOM 5539 N N . ASN B 1 141 ? -8.344 11.281 35.531 1 97.12 141 ASN B N 1
ATOM 5540 C CA . ASN B 1 141 ? -8.688 12.023 34.312 1 97.12 141 ASN B CA 1
ATOM 5541 C C . ASN B 1 141 ? -7.582 11.93 33.281 1 97.12 141 ASN B C 1
ATOM 5543 O O . ASN B 1 141 ? -7.582 12.688 32.312 1 97.12 141 ASN B O 1
ATOM 5547 N N . VAL B 1 142 ? -6.582 11.055 33.562 1 98.19 142 VAL B N 1
ATOM 5548 C CA . VAL B 1 142 ? -5.543 10.758 32.562 1 98.19 142 VAL B CA 1
ATOM 5549 C C . VAL B 1 142 ? -5.809 9.391 31.938 1 98.19 142 VAL B C 1
ATOM 5551 O O . VAL B 1 142 ? -5.945 8.391 32.625 1 98.19 142 VAL B O 1
ATOM 5554 N N . TYR B 1 143 ? -5.934 9.367 30.609 1 98.5 143 TYR B N 1
ATOM 5555 C CA . TYR B 1 143 ? -6.246 8.125 29.906 1 98.5 143 TYR B CA 1
ATOM 5556 C C . TYR B 1 143 ? -5.156 7.789 28.891 1 98.5 143 TYR B C 1
ATOM 5558 O O . TYR B 1 143 ? -4.551 8.68 28.297 1 98.5 143 TYR B O 1
ATOM 5566 N N . LEU B 1 144 ? -4.965 6.508 28.703 1 98.12 144 LEU B N 1
ATOM 5567 C CA . LEU B 1 144 ? -4.047 6.023 27.672 1 98.12 144 LEU B CA 1
ATOM 5568 C C . LEU B 1 144 ? -4.711 6.043 26.297 1 98.12 144 LEU B C 1
ATOM 5570 O O . LEU B 1 144 ? -5.742 5.402 26.094 1 98.12 144 LEU B O 1
ATOM 5574 N N . PHE B 1 145 ? -4.125 6.801 25.375 1 98.19 145 PHE B N 1
ATOM 5575 C CA . PHE B 1 145 ? -4.566 6.805 23.984 1 98.19 145 PHE B CA 1
ATOM 5576 C C . PHE B 1 145 ? -3.879 5.691 23.188 1 98.19 145 PHE B C 1
ATOM 5578 O O . PHE B 1 145 ? -2.703 5.805 22.844 1 98.19 145 PHE B O 1
ATOM 5585 N N . CYS B 1 146 ? -4.605 4.613 22.969 1 96 146 CYS B N 1
ATOM 5586 C CA . CYS B 1 146 ? -4.082 3.432 22.297 1 96 146 CYS B CA 1
ATOM 5587 C C . CYS B 1 146 ? -5.117 2.85 21.328 1 96 146 CYS B C 1
ATOM 5589 O O . CYS B 1 146 ? -6.289 3.225 21.375 1 96 146 CYS B O 1
ATOM 5591 N N . ASP B 1 147 ? -4.66 2.064 20.422 1 93.81 147 ASP B N 1
ATOM 5592 C CA . ASP B 1 147 ? -5.613 1.348 19.578 1 93.81 147 ASP B CA 1
ATOM 5593 C C . ASP B 1 147 ? -6.449 0.373 20.406 1 93.81 147 ASP B C 1
ATOM 5595 O O . ASP B 1 147 ? -5.953 -0.22 21.359 1 93.81 147 ASP B O 1
ATOM 5599 N N . PRO B 1 148 ? -7.691 0.155 20.016 1 92.75 148 PRO B N 1
ATOM 5600 C CA . PRO B 1 148 ? -8.586 -0.691 20.812 1 92.75 148 PRO B CA 1
ATOM 5601 C C . PRO B 1 148 ? -8.016 -2.088 21.047 1 92.75 148 PRO B C 1
ATOM 5603 O O . PRO B 1 148 ? -8.156 -2.641 22.141 1 92.75 148 PRO B O 1
ATOM 5606 N N . GLU B 1 149 ? -7.277 -2.688 20.094 1 88.38 149 GLU B N 1
ATOM 5607 C CA . GLU B 1 149 ? -6.805 -4.062 20.219 1 88.38 149 GLU B CA 1
ATOM 5608 C C . GLU B 1 149 ? -5.316 -4.109 20.547 1 88.38 149 GLU B C 1
ATOM 5610 O O . GLU B 1 149 ? -4.707 -5.18 20.531 1 88.38 149 GLU B O 1
ATOM 5615 N N . GLU B 1 150 ? -4.797 -2.971 20.859 1 91.12 150 GLU B N 1
ATOM 5616 C CA . GLU B 1 150 ? -3.367 -2.916 21.141 1 91.12 150 GLU B CA 1
ATOM 5617 C C . GLU B 1 150 ? -3.039 -3.594 22.469 1 91.12 150 GLU B C 1
ATOM 5619 O O . GLU B 1 150 ? -3.771 -3.439 23.453 1 91.12 150 GLU B O 1
ATOM 5624 N N . ASP B 1 151 ? -2.008 -4.398 22.484 1 89.12 151 ASP B N 1
ATOM 5625 C CA . ASP B 1 151 ? -1.524 -4.992 23.719 1 89.12 151 ASP B CA 1
ATOM 5626 C C . ASP B 1 151 ? -0.676 -3.996 24.516 1 89.12 151 ASP B C 1
ATOM 5628 O O . ASP B 1 151 ? 0.407 -3.607 24.062 1 89.12 151 ASP B O 1
ATOM 5632 N N . VAL B 1 152 ? -1.172 -3.549 25.641 1 92.25 152 VAL B N 1
ATOM 5633 C CA . VAL B 1 152 ? -0.493 -2.568 26.484 1 92.25 152 VAL B CA 1
ATOM 5634 C C . VAL B 1 152 ? 0.008 -3.24 27.75 1 92.25 152 VAL B C 1
ATOM 5636 O O . VAL B 1 152 ? -0.716 -4.02 28.375 1 92.25 152 VAL B O 1
ATOM 5639 N N . PRO B 1 153 ? 1.199 -2.957 28.125 1 92.44 153 PRO B N 1
ATOM 5640 C CA . PRO B 1 153 ? 1.742 -3.541 29.359 1 92.44 153 PRO B CA 1
ATOM 5641 C C . PRO B 1 153 ? 0.889 -3.232 30.594 1 92.44 153 PRO B C 1
ATOM 5643 O O . PRO B 1 153 ? 0.357 -2.125 30.719 1 92.44 153 PRO B O 1
ATOM 5646 N N . THR B 1 154 ? 0.871 -4.109 31.484 1 91.62 154 THR B N 1
ATOM 5647 C CA . THR B 1 154 ? 0.094 -3.982 32.719 1 91.62 154 THR B CA 1
ATOM 5648 C C . THR B 1 154 ? 0.638 -2.854 33.594 1 91.62 154 THR B C 1
ATOM 5650 O O . THR B 1 154 ? -0.118 -2.197 34.312 1 91.62 154 THR B O 1
ATOM 5653 N N . SER B 1 155 ? 1.908 -2.619 33.5 1 91.62 155 SER B N 1
ATOM 5654 C CA . SER B 1 155 ? 2.545 -1.565 34.281 1 91.62 155 SER B CA 1
ATOM 5655 C C . SER B 1 155 ? 1.933 -0.202 33.969 1 91.62 155 SER B C 1
ATOM 5657 O O . SER B 1 155 ? 1.964 0.7 34.812 1 91.62 155 SER B O 1
ATOM 5659 N N . ILE B 1 156 ? 1.348 -0.088 32.812 1 91.94 156 ILE B N 1
ATOM 5660 C CA . ILE B 1 156 ? 0.727 1.167 32.406 1 91.94 156 ILE B CA 1
ATOM 5661 C C . ILE B 1 156 ? -0.763 1.138 32.719 1 91.94 156 ILE B C 1
ATOM 5663 O O . ILE B 1 156 ? -1.291 2.076 33.312 1 91.94 156 ILE B O 1
ATOM 5667 N N . THR B 1 157 ? -1.376 -0.028 32.406 1 90.69 157 THR B N 1
ATOM 5668 C CA . THR B 1 157 ? -2.826 -0.116 32.531 1 90.69 157 THR B CA 1
ATOM 5669 C C . THR B 1 157 ? -3.24 -0.158 34 1 90.69 157 THR B C 1
ATOM 5671 O O . THR B 1 157 ? -4.41 0.047 34.312 1 90.69 157 THR B O 1
ATOM 5674 N N . SER B 1 158 ? -2.301 -0.476 34.875 1 91.88 158 SER B N 1
ATOM 5675 C CA . SER B 1 158 ? -2.594 -0.457 36.312 1 91.88 158 SER B CA 1
ATOM 5676 C C . SER B 1 158 ? -2.602 0.967 36.844 1 91.88 158 SER B C 1
ATOM 5678 O O . SER B 1 158 ? -3.135 1.223 37.938 1 91.88 158 SER B O 1
ATOM 5680 N N . ARG B 1 159 ? -2.057 1.872 36.156 1 90.25 159 ARG B N 1
ATOM 5681 C CA . ARG B 1 159 ? -1.918 3.24 36.656 1 90.25 159 ARG B CA 1
ATOM 5682 C C . ARG B 1 159 ? -2.957 4.156 36.031 1 90.25 159 ARG B C 1
ATOM 5684 O O . ARG B 1 159 ? -3.479 5.062 36.688 1 90.25 159 ARG B O 1
ATOM 5691 N N . ILE B 1 160 ? -3.186 4.023 34.719 1 94.69 160 ILE B N 1
ATOM 5692 C CA . ILE B 1 160 ? -4.125 4.887 34.031 1 94.69 160 ILE B CA 1
ATOM 5693 C C . ILE B 1 160 ? -5.051 4.043 33.156 1 94.69 160 ILE B C 1
ATOM 5695 O O . ILE B 1 160 ? -4.621 3.043 32.562 1 94.69 160 ILE B O 1
ATOM 5699 N N . ALA B 1 161 ? -6.301 4.441 33.031 1 96.62 161 ALA B N 1
ATOM 5700 C CA . ALA B 1 161 ? -7.289 3.729 32.219 1 96.62 161 ALA B CA 1
ATOM 5701 C C . ALA B 1 161 ? -7.09 4.008 30.719 1 96.62 161 ALA B C 1
ATOM 5703 O O . ALA B 1 161 ? -6.48 5.012 30.359 1 96.62 161 ALA B O 1
ATOM 5704 N N . ARG B 1 162 ? -7.574 3.064 29.844 1 97.25 162 ARG B N 1
ATOM 5705 C CA . ARG B 1 162 ? -7.586 3.287 28.406 1 97.25 162 ARG B CA 1
ATOM 5706 C C . ARG B 1 162 ? -8.688 4.266 28.016 1 97.25 162 ARG B C 1
ATOM 5708 O O . ARG B 1 162 ? -9.75 4.293 28.625 1 97.25 162 ARG B O 1
ATOM 5715 N N . TRP B 1 163 ? -8.414 5.078 26.953 1 98.38 163 TRP B N 1
ATOM 5716 C CA . TRP B 1 163 ? -9.461 5.988 26.5 1 98.38 163 TRP B CA 1
ATOM 5717 C C . TRP B 1 163 ? -10.688 5.219 26.031 1 98.38 163 TRP B C 1
ATOM 5719 O O . TRP B 1 163 ? -11.797 5.75 26.016 1 98.38 163 TRP B O 1
ATOM 5729 N N . THR B 1 164 ? -10.484 3.906 25.609 1 97.5 164 THR B N 1
ATOM 5730 C CA . THR B 1 164 ? -11.586 3.078 25.141 1 97.5 164 THR B CA 1
ATOM 5731 C C . THR B 1 164 ? -12.523 2.709 26.281 1 97.5 164 THR B C 1
ATOM 5733 O O . THR B 1 164 ? -13.641 2.254 26.062 1 97.5 164 THR B O 1
ATOM 5736 N N . ASP B 1 165 ? -12.031 2.863 27.516 1 97.06 165 ASP B N 1
ATOM 5737 C CA . ASP B 1 165 ? -12.883 2.627 28.672 1 97.06 165 ASP B CA 1
ATOM 5738 C C . ASP B 1 165 ? -13.969 3.697 28.781 1 97.06 165 ASP B C 1
ATOM 5740 O O . ASP B 1 165 ? -14.969 3.508 29.469 1 97.06 165 ASP B O 1
ATOM 5744 N N . ILE B 1 166 ? -13.727 4.832 28.141 1 98.25 166 ILE B N 1
ATOM 5745 C CA . ILE B 1 166 ? -14.711 5.91 28.125 1 98.25 166 ILE B CA 1
ATOM 5746 C C . ILE B 1 166 ? -15.859 5.547 27.188 1 98.25 166 ILE B C 1
ATOM 5748 O O . ILE B 1 166 ? -16.969 6.039 27.344 1 98.25 166 ILE B O 1
ATOM 5752 N N . TRP B 1 167 ? -15.609 4.703 26.172 1 98.44 167 TRP B N 1
ATOM 5753 C CA . TRP B 1 167 ? -16.562 4.398 25.109 1 98.44 167 TRP B CA 1
ATOM 5754 C C . TRP B 1 167 ? -17.797 3.695 25.656 1 98.44 167 TRP B C 1
ATOM 5756 O O . TRP B 1 167 ? -17.672 2.734 26.422 1 98.44 167 TRP B O 1
ATOM 5766 N N . ARG B 1 168 ? -18.969 4.156 25.25 1 98.19 168 ARG B N 1
ATOM 5767 C CA . ARG B 1 168 ? -20.203 3.496 25.641 1 98.19 168 ARG B CA 1
ATOM 5768 C C . ARG B 1 168 ? -20.516 2.322 24.719 1 98.19 168 ARG B C 1
ATOM 5770 O O . ARG B 1 168 ? -20.109 2.312 23.562 1 98.19 168 ARG B O 1
ATOM 5777 N N . PRO B 1 169 ? -21.25 1.341 25.219 1 97.38 169 PRO B N 1
ATOM 5778 C CA . PRO B 1 169 ? -21.656 0.23 24.359 1 97.38 169 PRO B CA 1
ATOM 5779 C C . PRO B 1 169 ? -22.5 0.684 23.172 1 97.38 169 PRO B C 1
ATOM 5781 O O . PRO B 1 169 ? -23.203 1.688 23.266 1 97.38 169 PRO B O 1
ATOM 5784 N N . VAL B 1 170 ? -22.391 -0.046 22.141 1 96.81 170 VAL B N 1
ATOM 5785 C CA . VAL B 1 170 ? -23.078 0.283 20.891 1 96.81 170 VAL B CA 1
ATOM 5786 C C . VAL B 1 170 ? -24.578 0.392 21.125 1 96.81 170 VAL B C 1
ATOM 5788 O O . VAL B 1 170 ? -25.25 1.216 20.516 1 96.81 170 VAL B O 1
ATOM 5791 N N . GLU B 1 171 ? -25.109 -0.386 21.984 1 96.31 171 GLU B N 1
ATOM 5792 C CA . GLU B 1 171 ? -26.547 -0.396 22.281 1 96.31 171 GLU B CA 1
ATOM 5793 C C . GLU B 1 171 ? -27 0.952 22.828 1 96.31 171 GLU B C 1
ATOM 5795 O O . GLU B 1 171 ? -28.141 1.354 22.625 1 96.31 171 GLU B O 1
ATOM 5800 N N . GLU B 1 172 ? -26.094 1.634 23.453 1 96.44 172 GLU B N 1
ATOM 5801 C CA . GLU B 1 172 ? -26.438 2.895 24.094 1 96.44 172 GLU B CA 1
ATOM 5802 C C . GLU B 1 172 ? -26.406 4.055 23.109 1 96.44 172 GLU B C 1
ATOM 5804 O O . GLU B 1 172 ? -26.875 5.148 23.406 1 96.44 172 GLU B O 1
ATOM 5809 N N . ILE B 1 173 ? -25.844 3.824 21.953 1 96.44 173 ILE B N 1
ATOM 5810 C CA . ILE B 1 173 ? -25.672 4.953 21.031 1 96.44 173 ILE B CA 1
ATOM 5811 C C . ILE B 1 173 ? -26.641 4.812 19.859 1 96.44 173 ILE B C 1
ATOM 5813 O O . ILE B 1 173 ? -26.656 5.645 18.953 1 96.44 173 ILE B O 1
ATOM 5817 N N . GLN B 1 174 ? -27.422 3.793 19.781 1 93.31 174 GLN B N 1
ATOM 5818 C CA . GLN B 1 174 ? -28.297 3.529 18.656 1 93.31 174 GLN B CA 1
ATOM 5819 C C . GLN B 1 174 ? -29.234 4.711 18.406 1 93.31 174 GLN B C 1
ATOM 5821 O O . GLN B 1 174 ? -29.469 5.086 17.25 1 93.31 174 GLN B O 1
ATOM 5826 N N . SER B 1 175 ? -29.734 5.312 19.453 1 92.88 175 SER B N 1
ATOM 5827 C CA . SER B 1 175 ? -30.656 6.426 19.297 1 92.88 175 SER B CA 1
ATOM 5828 C C . SER B 1 175 ? -30.016 7.742 19.719 1 92.88 175 SER B C 1
ATOM 5830 O O . SER B 1 175 ? -30.703 8.766 19.812 1 92.88 175 SER B O 1
ATOM 5832 N N . TRP B 1 176 ? -28.797 7.641 19.984 1 95.94 176 TRP B N 1
ATOM 5833 C CA . TRP B 1 176 ? -28.094 8.844 20.422 1 95.94 176 TRP B CA 1
ATOM 5834 C C . TRP B 1 176 ? -27.422 9.539 19.234 1 95.94 176 TRP B C 1
ATOM 5836 O O . TRP B 1 176 ? -26.906 8.875 18.328 1 95.94 176 TRP B O 1
ATOM 5846 N N . SER B 1 177 ? -27.438 10.844 19.203 1 95.88 177 SER B N 1
ATOM 5847 C CA . SER B 1 177 ? -26.688 11.672 18.266 1 95.88 177 SER B CA 1
ATOM 5848 C C . SER B 1 177 ? -26.172 12.938 18.938 1 95.88 177 SER B C 1
ATOM 5850 O O . SER B 1 177 ? -26.75 13.398 19.922 1 95.88 177 SER B O 1
ATOM 5852 N N . TRP B 1 178 ? -25.078 13.398 18.453 1 96.75 178 TRP B N 1
ATOM 5853 C CA . TRP B 1 178 ? -24.562 14.633 19.047 1 96.75 178 TRP B CA 1
ATOM 5854 C C . TRP B 1 178 ? -25.438 15.828 18.641 1 96.75 178 TRP B C 1
ATOM 5856 O O . TRP B 1 178 ? -26.156 15.766 17.641 1 96.75 178 TRP B O 1
ATOM 5866 N N . LYS B 1 179 ? -25.391 16.859 19.484 1 96.12 179 LYS B N 1
ATOM 5867 C CA . LYS B 1 179 ? -26.094 18.094 19.172 1 96.12 179 LYS B CA 1
ATOM 5868 C C . LYS B 1 179 ? -25.453 18.797 17.969 1 96.12 179 LYS B C 1
ATOM 5870 O O . LYS B 1 179 ? -24.281 19.156 18.016 1 96.12 179 LYS B O 1
ATOM 5875 N N . LYS B 1 180 ? -26.219 19.016 17.016 1 97.06 180 LYS B N 1
ATOM 5876 C CA . LYS B 1 180 ? -25.719 19.641 15.797 1 97.06 180 LYS B CA 1
ATOM 5877 C C . LYS B 1 180 ? -25.766 21.156 15.891 1 97.06 180 LYS B C 1
ATOM 5879 O O . LYS B 1 180 ? -26.672 21.719 16.516 1 97.06 180 LYS B O 1
ATOM 5884 N N . ILE B 1 181 ? -24.75 21.734 15.359 1 97.62 181 ILE B N 1
ATOM 5885 C CA . ILE B 1 181 ? -24.781 23.172 15.156 1 97.62 181 ILE B CA 1
ATOM 5886 C C . ILE B 1 181 ? -25.422 23.5 13.805 1 97.62 181 ILE B C 1
ATOM 5888 O O . ILE B 1 181 ? -25.031 22.938 12.781 1 97.62 181 ILE B O 1
ATOM 5892 N N . ASN B 1 182 ? -26.438 24.406 13.828 1 96.5 182 ASN B N 1
ATOM 5893 C CA . ASN B 1 182 ? -27.156 24.656 12.594 1 96.5 182 ASN B CA 1
ATOM 5894 C C . ASN B 1 182 ? -27.297 26.156 12.305 1 96.5 182 ASN B C 1
ATOM 5896 O O . ASN B 1 182 ? -28.016 26.547 11.398 1 96.5 182 ASN B O 1
ATOM 5900 N N . THR B 1 183 ? -26.641 27.016 13.117 1 97.88 183 THR B N 1
ATOM 5901 C CA . THR B 1 183 ? -26.688 28.438 12.867 1 97.88 183 THR B CA 1
ATOM 5902 C C . THR B 1 183 ? -25.281 29.016 12.727 1 97.88 183 THR B C 1
ATOM 5904 O O . THR B 1 183 ? -24.344 28.516 13.344 1 97.88 183 THR B O 1
ATOM 5907 N N . LEU B 1 184 ? -25.219 30.047 12 1 97.81 184 LEU B N 1
ATOM 5908 C CA . LEU B 1 184 ? -23.953 30.719 11.789 1 97.81 184 LEU B CA 1
ATOM 5909 C C . LEU B 1 184 ? -23.391 31.266 13.102 1 97.81 184 LEU B C 1
ATOM 5911 O O . LEU B 1 184 ? -22.203 31.094 13.391 1 97.81 184 LEU B O 1
ATOM 5915 N N . ARG B 1 185 ? -24.234 31.844 13.898 1 97.88 185 ARG B N 1
ATOM 5916 C CA . ARG B 1 185 ? -23.812 32.438 15.156 1 97.88 185 ARG B CA 1
ATOM 5917 C C . ARG B 1 185 ? -23.203 31.391 16.094 1 97.88 185 ARG B C 1
ATOM 5919 O O . ARG B 1 185 ? -22.141 31.594 16.672 1 97.88 185 ARG B O 1
ATOM 5926 N N . GLU B 1 186 ? -23.906 30.297 16.203 1 97.75 186 GLU B N 1
ATOM 5927 C CA . GLU B 1 186 ? -23.406 29.219 17.062 1 97.75 186 GLU B CA 1
ATOM 5928 C C . GLU B 1 186 ? -22.078 28.672 16.531 1 97.75 186 GLU B C 1
ATOM 5930 O O . GLU B 1 186 ? -21.172 28.391 17.297 1 97.75 186 GLU B O 1
ATOM 5935 N N . ALA B 1 187 ? -22.016 28.484 15.211 1 98.25 187 ALA B N 1
ATOM 5936 C CA . ALA B 1 187 ? -20.797 27.953 14.594 1 98.25 187 ALA B CA 1
ATOM 5937 C C . ALA B 1 187 ? -19.625 28.906 14.805 1 98.25 187 ALA B C 1
ATOM 5939 O O . ALA B 1 187 ? -18.5 28.469 15.086 1 98.25 187 ALA B O 1
ATOM 5940 N N . GLU B 1 188 ? -19.812 30.172 14.688 1 98.12 188 GLU B N 1
ATOM 5941 C CA . GLU B 1 188 ? -18.766 31.203 14.789 1 98.12 188 GLU B CA 1
ATOM 5942 C C . GLU B 1 188 ? -18.328 31.391 16.234 1 98.12 188 GLU B C 1
ATOM 5944 O O . GLU B 1 188 ? -17.203 31.828 16.5 1 98.12 188 GLU B O 1
ATOM 5949 N N . GLN B 1 189 ? -19.203 31.031 17.141 1 97.5 189 GLN B N 1
ATOM 5950 C CA . GLN B 1 189 ? -18.938 31.344 18.531 1 97.5 189 GLN B CA 1
ATOM 5951 C C . GLN B 1 189 ? -18.422 30.125 19.281 1 97.5 189 GLN B C 1
ATOM 5953 O O . GLN B 1 189 ? -17.75 30.266 20.312 1 97.5 189 GLN B O 1
ATOM 5958 N N . THR B 1 190 ? -18.766 28.953 18.812 1 98.31 190 THR B N 1
ATOM 5959 C CA . THR B 1 190 ? -18.391 27.734 19.531 1 98.31 190 THR B CA 1
ATOM 5960 C C . THR B 1 190 ? -16.984 27.281 19.141 1 98.31 190 THR B C 1
ATOM 5962 O O . THR B 1 190 ? -16.734 26.938 17.984 1 98.31 190 THR B O 1
ATOM 5965 N N . THR B 1 191 ? -16.047 27.312 20.094 1 98.62 191 THR B N 1
ATOM 5966 C CA . THR B 1 191 ? -14.68 26.875 19.875 1 98.62 191 THR B CA 1
ATOM 5967 C C . THR B 1 191 ? -14.625 25.359 19.656 1 98.62 191 THR B C 1
ATOM 5969 O O . THR B 1 191 ? -15.258 24.609 20.391 1 98.62 191 THR B O 1
ATOM 5972 N N . ALA B 1 192 ? -13.969 24.938 18.594 1 98.69 192 ALA B N 1
ATOM 5973 C CA . ALA B 1 192 ? -13.773 23.516 18.312 1 98.69 192 ALA B CA 1
ATOM 5974 C C . ALA B 1 192 ? -12.398 23.062 18.781 1 98.69 192 ALA B C 1
ATOM 5976 O O . ALA B 1 192 ? -12.273 22.016 19.422 1 98.69 192 ALA B O 1
ATOM 5977 N N . ILE B 1 193 ? -11.383 23.859 18.469 1 98.81 193 ILE B N 1
ATOM 5978 C CA . ILE B 1 193 ? -9.992 23.469 18.672 1 98.81 193 ILE B CA 1
ATOM 5979 C C . ILE B 1 193 ? -9.203 24.641 19.234 1 98.81 193 ILE B C 1
ATOM 5981 O O . ILE B 1 193 ? -9.406 25.797 18.828 1 98.81 193 ILE B O 1
ATOM 5985 N N . ILE B 1 194 ? -8.32 24.391 20.156 1 98.56 194 ILE B N 1
ATOM 5986 C CA . ILE B 1 194 ? -7.293 25.344 20.578 1 98.56 194 ILE B CA 1
ATOM 5987 C C . ILE B 1 194 ? -5.91 24.797 20.219 1 98.56 194 ILE B C 1
ATOM 5989 O O . ILE B 1 194 ? -5.438 23.828 20.828 1 98.56 194 ILE B O 1
ATOM 5993 N N . ASN B 1 195 ? -5.277 25.344 19.234 1 97.44 195 ASN B N 1
ATOM 5994 C CA . ASN B 1 195 ? -3.91 25 18.844 1 97.44 195 ASN B CA 1
ATOM 5995 C C . ASN B 1 195 ? -2.904 26 19.391 1 97.44 195 ASN B C 1
ATOM 5997 O O . ASN B 1 195 ? -3.086 27.219 19.234 1 97.44 195 ASN B O 1
ATOM 6001 N N . TYR B 1 196 ? -1.909 25.5 20.031 1 93.31 196 TYR B N 1
ATOM 6002 C CA . TYR B 1 196 ? -0.925 26.406 20.609 1 93.31 196 TYR B CA 1
ATOM 6003 C C . TYR B 1 196 ? 0.146 26.766 19.594 1 93.31 196 TYR B C 1
ATOM 6005 O O . TYR B 1 196 ? 0.688 25.906 18.906 1 93.31 196 TYR B O 1
ATOM 6013 N N . SER B 1 197 ? 0.361 28.031 19.391 1 83.38 197 SER B N 1
ATOM 6014 C CA . SER B 1 197 ? 1.354 28.562 18.469 1 83.38 197 SER B CA 1
ATOM 6015 C C . SER B 1 197 ? 2.66 28.891 19.188 1 83.38 197 SER B C 1
ATOM 6017 O O . SER B 1 197 ? 2.646 29.359 20.328 1 83.38 197 SER B O 1
ATOM 6019 N N . SER B 1 198 ? 3.852 28.203 18.812 1 66 198 SER B N 1
ATOM 6020 C CA . SER B 1 198 ? 5.141 28.312 19.5 1 66 198 SER B CA 1
ATOM 6021 C C . SER B 1 198 ? 5.809 29.656 19.203 1 66 198 SER B C 1
ATOM 6023 O O . SER B 1 198 ? 6.102 29.969 18.047 1 66 198 SER B O 1
ATOM 6025 N N . GLY B 1 199 ? 5.336 30.75 19.703 1 56.28 199 GLY B N 1
ATOM 6026 C CA . GLY B 1 199 ? 6.043 31.984 19.391 1 56.28 199 GLY B CA 1
ATOM 6027 C C . GLY B 1 199 ? 7.492 31.969 19.844 1 56.28 199 GLY B C 1
ATOM 6028 O O . GLY B 1 199 ? 7.859 31.203 20.734 1 56.28 199 GLY B O 1
ATOM 6029 N N . THR B 1 200 ? 8.492 32.188 19.031 1 49.5 200 THR B N 1
ATOM 6030 C CA . THR B 1 200 ? 9.938 32.188 19.219 1 49.5 200 THR B CA 1
ATOM 6031 C C . THR B 1 200 ? 10.32 32.969 20.469 1 49.5 200 THR B C 1
ATOM 6033 O O . THR B 1 200 ? 11.336 32.688 21.109 1 49.5 200 THR B O 1
ATOM 6036 N N . THR B 1 201 ? 9.492 33.906 20.844 1 49.31 201 THR B N 1
ATOM 6037 C CA . THR B 1 201 ? 9.953 34.844 21.859 1 49.31 201 THR B CA 1
ATOM 6038 C C . THR B 1 201 ? 9.102 34.719 23.125 1 49.31 201 THR B C 1
ATOM 6040 O O . THR B 1 201 ? 9.523 35.125 24.219 1 49.31 201 THR B O 1
ATOM 6043 N N . SER B 1 202 ? 7.918 34.25 23.016 1 63.16 202 SER B N 1
ATOM 6044 C CA . SER B 1 202 ? 6.961 34.25 24.109 1 63.16 202 SER B CA 1
ATOM 6045 C C . SER B 1 202 ? 6.355 32.844 24.312 1 63.16 202 SER B C 1
ATOM 6047 O O . SER B 1 202 ? 6.547 31.953 23.484 1 63.16 202 SER B O 1
ATOM 6049 N N . LEU B 1 203 ? 5.805 32.625 25.531 1 77.44 203 LEU B N 1
ATOM 6050 C CA . LEU B 1 203 ? 5.07 31.406 25.812 1 77.44 203 LEU B CA 1
ATOM 6051 C C . LEU B 1 203 ? 4.02 31.141 24.734 1 77.44 203 LEU B C 1
ATOM 6053 O O . LEU B 1 203 ? 3.43 32.094 24.203 1 77.44 203 LEU B O 1
ATOM 6057 N N . PRO B 1 204 ? 3.85 29.953 24.484 1 86.81 204 PRO B N 1
ATOM 6058 C CA . PRO B 1 204 ? 2.875 29.609 23.453 1 86.81 204 PRO B CA 1
ATOM 6059 C C . PRO B 1 204 ? 1.476 30.141 23.766 1 86.81 204 PRO B C 1
ATOM 6061 O O . PRO B 1 204 ? 1.066 30.172 24.922 1 86.81 204 PRO B O 1
ATOM 6064 N N . LYS B 1 205 ? 0.784 30.656 22.797 1 92.56 205 LYS B N 1
ATOM 6065 C CA . LYS B 1 205 ? -0.58 31.172 22.922 1 92.56 205 LYS B CA 1
ATOM 6066 C C . LYS B 1 205 ? -1.588 30.188 22.328 1 92.56 205 LYS B C 1
ATOM 6068 O O . LYS B 1 205 ? -1.343 29.594 21.266 1 92.56 205 LYS B O 1
ATOM 6073 N N . GLY B 1 206 ? -2.646 29.938 23.062 1 96.69 206 GLY B N 1
ATOM 6074 C CA . GLY B 1 206 ? -3.713 29.094 22.547 1 96.69 206 GLY B CA 1
ATOM 6075 C C . GLY B 1 206 ? -4.613 29.812 21.562 1 96.69 206 GLY B C 1
ATOM 6076 O O . GLY B 1 206 ? -5.363 30.719 21.938 1 96.69 206 GLY B O 1
ATOM 6077 N N . VAL B 1 207 ? -4.566 29.422 20.312 1 98.12 207 VAL B N 1
ATOM 6078 C CA . VAL B 1 207 ? -5.391 30.016 19.266 1 98.12 207 VAL B CA 1
ATOM 6079 C C . VAL B 1 207 ? -6.758 29.328 19.234 1 98.12 207 VAL B C 1
ATOM 6081 O O . VAL B 1 207 ? -6.852 28.125 18.969 1 98.12 207 VAL B O 1
ATOM 6084 N N . GLU B 1 208 ? -7.824 30.062 19.484 1 98.44 208 GLU B N 1
ATOM 6085 C CA . GLU B 1 208 ? -9.172 29.484 19.438 1 98.44 208 GLU B CA 1
ATOM 6086 C C . GLU B 1 208 ? -9.703 29.438 18 1 98.44 208 GLU B C 1
ATOM 6088 O O . GLU B 1 208 ? -9.852 30.469 17.359 1 98.44 208 GLU B O 1
ATOM 6093 N N . ILE B 1 209 ? -9.922 28.281 17.594 1 98.75 209 ILE B N 1
ATOM 6094 C CA . ILE B 1 209 ? -10.477 28 16.281 1 98.75 209 ILE B CA 1
ATOM 6095 C C . ILE B 1 209 ? -11.906 27.453 16.422 1 98.75 209 ILE B C 1
ATOM 6097 O O . ILE B 1 209 ? -12.125 26.438 17.078 1 98.75 209 ILE B O 1
ATOM 6101 N N . THR B 1 210 ? -12.891 28.141 15.828 1 98.81 210 THR B N 1
ATOM 6102 C CA . THR B 1 210 ? -14.289 27.75 15.969 1 98.81 210 THR B CA 1
ATOM 6103 C C . THR B 1 210 ? -14.656 26.656 14.961 1 98.81 210 THR B C 1
ATOM 6105 O O . THR B 1 210 ? -13.875 26.359 14.055 1 98.81 210 THR B O 1
ATOM 6108 N N . HIS B 1 211 ? -15.828 26.031 15.195 1 98.81 211 HIS B N 1
ATOM 6109 C CA . HIS B 1 211 ? -16.344 25.094 14.203 1 98.81 211 HIS B CA 1
ATOM 6110 C C . HIS B 1 211 ? -16.453 25.75 12.828 1 98.81 211 HIS B C 1
ATOM 6112 O O . HIS B 1 211 ? -16.109 25.141 11.812 1 98.81 211 HIS B O 1
ATOM 6118 N N . TYR B 1 212 ? -16.844 26.984 12.797 1 98.81 212 TYR B N 1
ATOM 6119 C CA . TYR B 1 212 ? -17 27.703 11.547 1 98.81 212 TYR B CA 1
ATOM 6120 C C . TYR B 1 212 ? -15.656 27.906 10.859 1 98.81 212 TYR B C 1
ATOM 6122 O O . TYR B 1 212 ? -15.555 27.766 9.633 1 98.81 212 TYR B O 1
ATOM 6130 N N . ASN B 1 213 ? -14.641 28.266 11.594 1 98.88 213 ASN B N 1
ATOM 6131 C CA . ASN B 1 213 ? -13.305 28.438 11.031 1 98.88 213 ASN B CA 1
ATOM 6132 C C . ASN B 1 213 ? -12.828 27.172 10.312 1 98.88 213 ASN B C 1
ATOM 6134 O O . ASN B 1 213 ? -12.312 27.25 9.203 1 98.88 213 ASN B O 1
ATOM 6138 N N . VAL B 1 214 ? -12.969 25.984 10.938 1 98.88 214 VAL B N 1
ATOM 6139 C CA . VAL B 1 214 ? -12.5 24.719 10.383 1 98.88 214 VAL B CA 1
ATOM 6140 C C . VAL B 1 214 ? -13.281 24.391 9.117 1 98.88 214 VAL B C 1
ATOM 6142 O O . VAL B 1 214 ? -12.688 24.094 8.078 1 98.88 214 VAL B O 1
ATOM 6145 N N . VAL B 1 215 ? -14.602 24.5 9.195 1 98.88 215 VAL B N 1
ATOM 6146 C CA . VAL B 1 215 ? -15.461 24.188 8.055 1 98.88 215 VAL B CA 1
ATOM 6147 C C . VAL B 1 215 ? -15.172 25.141 6.902 1 98.88 215 VAL B C 1
ATOM 6149 O O . VAL B 1 215 ? -15.109 24.719 5.746 1 98.88 215 VAL B O 1
ATOM 6152 N N . ALA B 1 216 ? -14.977 26.375 7.242 1 98.88 216 ALA B N 1
ATOM 6153 C CA . ALA B 1 216 ? -14.68 27.375 6.223 1 98.88 216 ALA B CA 1
ATOM 6154 C C . ALA B 1 216 ? -13.367 27.078 5.516 1 98.88 216 ALA B C 1
ATOM 6156 O O . ALA B 1 216 ? -13.305 27.031 4.285 1 98.88 216 ALA B O 1
ATOM 6157 N N . ASN B 1 217 ? -12.328 26.875 6.273 1 98.81 217 ASN B N 1
ATOM 6158 C CA . ASN B 1 217 ? -11.031 26.641 5.664 1 98.81 217 ASN B CA 1
ATOM 6159 C C . ASN B 1 217 ? -11.047 25.391 4.789 1 98.81 217 ASN B C 1
ATOM 6161 O O . ASN B 1 217 ? -10.461 25.375 3.703 1 98.81 217 ASN B O 1
ATOM 6165 N N . CYS B 1 218 ? -11.688 24.344 5.289 1 98.5 218 CYS B N 1
ATOM 6166 C CA . CYS B 1 218 ? -11.812 23.125 4.488 1 98.5 218 CYS B CA 1
ATOM 6167 C C . CYS B 1 218 ? -12.547 23.406 3.184 1 98.5 218 CYS B C 1
ATOM 6169 O O . CYS B 1 218 ? -12.078 23.031 2.107 1 98.5 218 CYS B O 1
ATOM 6171 N N . THR B 1 219 ? -13.664 24.094 3.281 1 98.62 219 THR B N 1
ATOM 6172 C CA . THR B 1 219 ? -14.477 24.406 2.109 1 98.62 219 THR B CA 1
ATOM 6173 C C . THR B 1 219 ? -13.688 25.25 1.111 1 98.62 219 THR B C 1
ATOM 6175 O O . THR B 1 219 ? -13.742 25 -0.095 1 98.62 219 THR B O 1
ATOM 6178 N N . GLN B 1 220 ? -12.961 26.203 1.608 1 98.62 220 GLN B N 1
ATOM 6179 C CA . GLN B 1 220 ? -12.141 27.078 0.78 1 98.62 220 GLN B CA 1
ATOM 6180 C C . GLN B 1 220 ? -11.055 26.281 0.053 1 98.62 220 GLN B C 1
ATOM 6182 O O . GLN B 1 220 ? -10.875 26.438 -1.156 1 98.62 220 GLN B O 1
ATOM 6187 N N . LEU B 1 221 ? -10.367 25.438 0.779 1 97.94 221 LEU B N 1
ATOM 6188 C CA . LEU B 1 221 ? -9.273 24.641 0.231 1 97.94 221 LEU B CA 1
ATOM 6189 C C . LEU B 1 221 ? -9.781 23.672 -0.826 1 97.94 221 LEU B C 1
ATOM 6191 O O . LEU B 1 221 ? -9.164 23.5 -1.879 1 97.94 221 LEU B O 1
ATOM 6195 N N . LEU B 1 222 ? -10.883 23.016 -0.558 1 97.44 222 LEU B N 1
ATOM 6196 C CA . LEU B 1 222 ? -11.414 22.016 -1.474 1 97.44 222 LEU B CA 1
ATOM 6197 C C . LEU B 1 222 ? -11.953 22.672 -2.744 1 97.44 222 LEU B C 1
ATOM 6199 O O . LEU B 1 222 ? -11.859 22.094 -3.83 1 97.44 222 LEU B O 1
ATOM 6203 N N . GLU B 1 223 ? -12.547 23.875 -2.576 1 97.38 223 GLU B N 1
ATOM 6204 C CA . GLU B 1 223 ? -12.977 24.594 -3.764 1 97.38 223 GLU B CA 1
ATOM 6205 C C . GLU B 1 223 ? -11.812 24.844 -4.715 1 97.38 223 GLU B C 1
ATOM 6207 O O . GLU B 1 223 ? -11.938 24.641 -5.926 1 97.38 223 GLU B O 1
ATOM 6212 N N . LYS B 1 224 ? -10.75 25.266 -4.148 1 96.12 224 LYS B N 1
ATOM 6213 C CA . LYS B 1 224 ? -9.562 25.547 -4.945 1 96.12 224 LYS B CA 1
ATOM 6214 C C . LYS B 1 224 ? -8.969 24.266 -5.527 1 96.12 224 LYS B C 1
ATOM 6216 O O . LYS B 1 224 ? -8.609 24.219 -6.707 1 96.12 224 LYS B O 1
ATOM 6221 N N . ARG B 1 225 ? -8.867 23.25 -4.812 1 95.25 225 ARG B N 1
ATOM 6222 C CA . ARG B 1 225 ? -8.258 21.984 -5.203 1 95.25 225 ARG B CA 1
ATOM 6223 C C . ARG B 1 225 ? -9.07 21.312 -6.305 1 95.25 225 ARG B C 1
ATOM 6225 O O . ARG B 1 225 ? -8.516 20.609 -7.156 1 95.25 225 ARG B O 1
ATOM 6232 N N . LEU B 1 226 ? -10.359 21.531 -6.332 1 95.5 226 LEU B N 1
ATOM 6233 C CA . LEU B 1 226 ? -11.25 20.797 -7.223 1 95.5 226 LEU B CA 1
ATOM 6234 C C . LEU B 1 226 ? -11.641 21.641 -8.422 1 95.5 226 LEU B C 1
ATOM 6236 O O . LEU B 1 226 ? -12.562 21.297 -9.164 1 95.5 226 LEU B O 1
ATOM 6240 N N . LEU B 1 227 ? -10.969 22.766 -8.562 1 95.25 227 LEU B N 1
ATOM 6241 C CA . LEU B 1 227 ? -11.234 23.578 -9.734 1 95.25 227 LEU B CA 1
ATOM 6242 C C . LEU B 1 227 ? -11.086 22.766 -11.016 1 95.25 227 LEU B C 1
ATOM 6244 O O . LEU B 1 227 ? -10.148 21.984 -11.156 1 95.25 227 LEU B O 1
ATOM 6248 N N . ALA B 1 228 ? -11.977 22.891 -11.961 1 93.88 228 ALA B N 1
ATOM 6249 C CA . ALA B 1 228 ? -11.977 22.141 -13.203 1 93.88 228 ALA B CA 1
ATOM 6250 C C . ALA B 1 228 ? -10.758 22.484 -14.062 1 93.88 228 ALA B C 1
ATOM 6252 O O . ALA B 1 228 ? -10.359 23.641 -14.148 1 93.88 228 ALA B O 1
ATOM 6253 N N . PRO B 1 229 ? -10.25 21.453 -14.648 1 94.94 229 PRO B N 1
ATOM 6254 C CA . PRO B 1 229 ? -9.094 21.719 -15.508 1 94.94 229 PRO B CA 1
ATOM 6255 C C . PRO B 1 229 ? -9.469 22.469 -16.781 1 94.94 229 PRO B C 1
ATOM 6257 O O . PRO B 1 229 ? -10.531 22.234 -17.359 1 94.94 229 PRO B O 1
ATOM 6260 N N . LYS B 1 230 ? -8.531 23.266 -17.203 1 90.56 230 LYS B N 1
ATOM 6261 C CA . LYS B 1 230 ? -8.758 24.062 -18.406 1 90.56 230 LYS B CA 1
ATOM 6262 C C . LYS B 1 230 ? -7.805 23.625 -19.531 1 90.56 230 LYS B C 1
ATOM 6264 O O . LYS B 1 230 ? -8.023 23.953 -20.688 1 90.56 230 LYS B O 1
ATOM 6269 N N . THR B 1 231 ? -6.789 22.922 -19.172 1 93.62 231 THR B N 1
ATOM 6270 C CA . THR B 1 231 ? -5.785 22.484 -20.141 1 93.62 231 THR B CA 1
ATOM 6271 C C . THR B 1 231 ? -5.836 20.969 -20.312 1 93.62 231 THR B C 1
ATOM 6273 O O . THR B 1 231 ? -6.43 20.266 -19.484 1 93.62 231 THR B O 1
ATOM 6276 N N . GLN B 1 232 ? -5.285 20.5 -21.391 1 94.75 232 GLN B N 1
ATOM 6277 C CA . GLN B 1 232 ? -5.207 19.062 -21.625 1 94.75 232 GLN B CA 1
ATOM 6278 C C . GLN B 1 232 ? -4.402 18.375 -20.531 1 94.75 232 GLN B C 1
ATOM 6280 O O . GLN B 1 232 ? -4.766 17.281 -20.078 1 94.75 232 GLN B O 1
ATOM 6285 N N . LYS B 1 233 ? -3.377 19.047 -20.109 1 93.69 233 LYS B N 1
ATOM 6286 C CA . LYS B 1 233 ? -2.564 18.516 -19.031 1 93.69 233 LYS B CA 1
ATOM 6287 C C . LYS B 1 233 ? -3.393 18.344 -17.75 1 93.69 233 LYS B C 1
ATOM 6289 O O . LYS B 1 233 ? -3.268 17.344 -17.047 1 93.69 233 LYS B O 1
ATOM 6294 N N . GLY B 1 234 ? -4.191 19.359 -17.531 1 95.62 234 GLY B N 1
ATOM 6295 C CA . GLY B 1 234 ? -5.078 19.297 -16.375 1 95.62 234 GLY B CA 1
ATOM 6296 C C . GLY B 1 234 ? -6.121 18.188 -16.484 1 95.62 234 GLY B C 1
ATOM 6297 O O . GLY B 1 234 ? -6.422 17.516 -15.5 1 95.62 234 GLY B O 1
ATOM 6298 N N . LYS B 1 235 ? -6.652 17.984 -17.672 1 96.44 235 LYS B N 1
ATOM 6299 C CA . LYS B 1 235 ? -7.637 16.922 -17.906 1 96.44 235 LYS B CA 1
ATOM 6300 C C . LYS B 1 235 ? -7.016 15.539 -17.719 1 96.44 235 LYS B C 1
ATOM 6302 O O . LYS B 1 235 ? -7.645 14.641 -17.156 1 96.44 235 LYS B O 1
ATOM 6307 N N . ASP B 1 236 ? -5.809 15.406 -18.219 1 94.88 236 ASP B N 1
ATOM 6308 C CA . ASP B 1 236 ? -5.098 14.141 -18.047 1 94.88 236 ASP B CA 1
ATOM 6309 C C . ASP B 1 236 ? -4.855 13.844 -16.562 1 94.88 236 ASP B C 1
ATOM 6311 O O . ASP B 1 236 ? -5.02 12.711 -16.125 1 94.88 236 ASP B O 1
ATOM 6315 N N . ARG B 1 237 ? -4.469 14.852 -15.836 1 95.12 237 ARG B N 1
ATOM 6316 C CA . ARG B 1 237 ? -4.273 14.719 -14.398 1 95.12 237 ARG B CA 1
ATOM 6317 C C . ARG B 1 237 ? -5.559 14.258 -13.711 1 95.12 237 ARG B C 1
ATOM 6319 O O . ARG B 1 237 ? -5.539 13.328 -12.906 1 95.12 237 ARG B O 1
ATOM 6326 N N . LYS B 1 238 ? -6.625 14.93 -14.047 1 96.31 238 LYS B N 1
ATOM 6327 C CA . LYS B 1 238 ? -7.918 14.602 -13.453 1 96.31 238 LYS B CA 1
ATOM 6328 C C . LYS B 1 238 ? -8.328 13.172 -13.789 1 96.31 238 LYS B C 1
ATOM 6330 O O . LYS B 1 238 ? -8.867 12.453 -12.938 1 96.31 238 LYS B O 1
ATOM 6335 N N . ALA B 1 239 ? -8.062 12.75 -14.992 1 95 239 ALA B N 1
ATOM 6336 C CA . ALA B 1 239 ? -8.391 11.398 -15.414 1 95 239 ALA B CA 1
ATOM 6337 C C . ALA B 1 239 ? -7.621 10.359 -14.594 1 95 239 ALA B C 1
ATOM 6339 O O . ALA B 1 239 ? -8.188 9.352 -14.172 1 95 239 ALA B O 1
ATOM 6340 N N . ARG B 1 240 ? -6.328 10.586 -14.383 1 95.12 240 ARG B N 1
ATOM 6341 C CA . ARG B 1 240 ? -5.52 9.68 -13.57 1 95.12 240 ARG B CA 1
ATOM 6342 C C . ARG B 1 240 ? -6.031 9.625 -12.133 1 95.12 240 ARG B C 1
ATOM 6344 O O . ARG B 1 240 ? -6.117 8.555 -11.539 1 95.12 240 ARG B O 1
ATOM 6351 N N . LEU B 1 241 ? -6.453 10.758 -11.625 1 95.88 241 LEU B N 1
ATOM 6352 C CA . LEU B 1 241 ? -6.957 10.828 -10.258 1 95.88 241 LEU B CA 1
ATOM 6353 C C . LEU B 1 241 ? -8.312 10.133 -10.141 1 95.88 241 LEU B C 1
ATOM 6355 O O . LEU B 1 241 ? -8.609 9.516 -9.117 1 95.88 241 LEU B O 1
ATOM 6359 N N . ASP B 1 242 ? -9.094 10.297 -11.188 1 94.56 242 ASP B N 1
ATOM 6360 C CA . ASP B 1 242 ? -10.383 9.617 -11.188 1 94.56 242 ASP B CA 1
ATOM 6361 C C . ASP B 1 242 ? -10.211 8.102 -11.133 1 94.56 242 ASP B C 1
ATOM 6363 O O . ASP B 1 242 ? -11.016 7.402 -10.516 1 94.56 242 ASP B O 1
ATOM 6367 N N . LEU B 1 243 ? -9.172 7.613 -11.711 1 94 243 LEU B N 1
ATOM 6368 C CA . LEU B 1 243 ? -8.898 6.18 -11.742 1 94 243 LEU B CA 1
ATOM 6369 C C . LEU B 1 243 ? -8.328 5.703 -10.406 1 94 243 LEU B C 1
ATOM 6371 O O . LEU B 1 243 ? -8.703 4.641 -9.914 1 94 243 LEU B O 1
ATOM 6375 N N . SER B 1 244 ? -7.496 6.461 -9.789 1 96.5 244 SER B N 1
ATOM 6376 C CA . SER B 1 244 ? -6.777 6.012 -8.602 1 96.5 244 SER B CA 1
ATOM 6377 C C . SER B 1 244 ? -7.508 6.41 -7.328 1 96.5 244 SER B C 1
ATOM 6379 O O . SER B 1 244 ? -7.375 5.754 -6.297 1 96.5 244 SER B O 1
ATOM 6381 N N . GLY B 1 245 ? -8.312 7.574 -7.449 1 96.31 245 GLY B N 1
ATOM 6382 C CA . GLY B 1 245 ? -8.734 8.25 -6.234 1 96.31 245 GLY B CA 1
ATOM 6383 C C . GLY B 1 245 ? -7.621 9.023 -5.559 1 96.31 245 GLY B C 1
ATOM 6384 O O . GLY B 1 245 ? -6.457 8.906 -5.945 1 96.31 245 GLY B O 1
ATOM 6385 N N . GLU B 1 246 ? -7.996 9.781 -4.578 1 97.81 246 GLU B N 1
ATOM 6386 C CA . GLU B 1 246 ? -7.016 10.5 -3.766 1 97.81 246 GLU B CA 1
ATOM 6387 C C . GLU B 1 246 ? -6.312 9.562 -2.791 1 97.81 246 GLU B C 1
ATOM 6389 O O . GLU B 1 246 ? -6.965 8.812 -2.059 1 97.81 246 GLU B O 1
ATOM 6394 N N . ARG B 1 247 ? -5.043 9.562 -2.82 1 98.69 247 ARG B N 1
ATOM 6395 C CA . ARG B 1 247 ? -4.211 8.742 -1.944 1 98.69 247 ARG B CA 1
ATOM 6396 C C . ARG B 1 247 ? -3.146 9.594 -1.254 1 98.69 247 ARG B C 1
ATOM 6398 O O . ARG B 1 247 ? -2.262 10.141 -1.911 1 98.69 247 ARG B O 1
ATOM 6405 N N . TRP B 1 248 ? -3.244 9.648 0.075 1 98.88 248 TRP B N 1
ATOM 6406 C CA . TRP B 1 248 ? -2.424 10.586 0.839 1 98.88 248 TRP B CA 1
ATOM 6407 C C . TRP B 1 248 ? -1.584 9.852 1.878 1 98.88 248 TRP B C 1
ATOM 6409 O O . TRP B 1 248 ? -2.049 8.883 2.492 1 98.88 248 TRP B O 1
ATOM 6419 N N . LEU B 1 249 ? -0.352 10.211 2.035 1 98.69 249 LEU B N 1
ATOM 6420 C CA . LEU B 1 249 ? 0.474 9.82 3.174 1 98.69 249 LEU B CA 1
ATOM 6421 C C . LEU B 1 249 ? 0.461 10.906 4.246 1 98.69 249 LEU B C 1
ATOM 6423 O O . LEU B 1 249 ? 0.535 12.094 3.934 1 98.69 249 LEU B O 1
ATOM 6427 N N . ALA B 1 250 ? 0.342 10.477 5.508 1 98.38 250 ALA B N 1
ATOM 6428 C CA . ALA B 1 250 ? 0.237 11.438 6.602 1 98.38 250 ALA B CA 1
ATOM 6429 C C . ALA B 1 250 ? 1.479 11.398 7.488 1 98.38 250 ALA B C 1
ATOM 6431 O O . ALA B 1 250 ? 1.435 10.875 8.602 1 98.38 250 ALA B O 1
ATOM 6432 N N . PRO B 1 251 ? 2.523 12.023 7.008 1 96.62 251 PRO B N 1
ATOM 6433 C CA . PRO B 1 251 ? 3.713 12.133 7.855 1 96.62 251 PRO B CA 1
ATOM 6434 C C . PRO B 1 251 ? 3.648 13.312 8.82 1 96.62 251 PRO B C 1
ATOM 6436 O O . PRO B 1 251 ? 4.41 13.367 9.789 1 96.62 251 PRO B O 1
ATOM 6439 N N . LEU B 1 252 ? 2.795 14.305 8.523 1 95.81 252 LEU B N 1
ATOM 6440 C CA . LEU B 1 252 ? 2.746 15.531 9.297 1 95.81 252 LEU B CA 1
ATOM 6441 C C . LEU B 1 252 ? 1.967 15.328 10.594 1 95.81 252 LEU B C 1
ATOM 6443 O O . LEU B 1 252 ? 0.979 14.594 10.617 1 95.81 252 LEU B O 1
ATOM 6447 N N . PRO B 1 253 ? 2.355 16.031 11.625 1 94.44 253 PRO B N 1
ATOM 6448 C CA . PRO B 1 253 ? 1.693 15.844 12.922 1 94.44 253 PRO B CA 1
ATOM 6449 C C . PRO B 1 253 ? 0.23 16.281 12.906 1 94.44 253 PRO B C 1
ATOM 6451 O O . PRO B 1 253 ? -0.073 17.422 12.555 1 94.44 253 PRO B O 1
ATOM 6454 N N . MET B 1 254 ? -0.58 15.422 13.375 1 96.75 254 MET B N 1
ATOM 6455 C CA . MET B 1 254 ? -2.012 15.703 13.398 1 96.75 254 MET B CA 1
ATOM 6456 C C . MET B 1 254 ? -2.393 16.5 14.648 1 96.75 254 MET B C 1
ATOM 6458 O O . MET B 1 254 ? -3.504 17.016 14.742 1 96.75 254 MET B O 1
ATOM 6462 N N . TYR B 1 255 ? -1.482 16.641 15.609 1 94.75 255 TYR B N 1
ATOM 6463 C CA . TYR B 1 255 ? -1.8 17.438 16.781 1 94.75 255 TYR B CA 1
ATOM 6464 C C . TYR B 1 255 ? -1.778 18.922 16.453 1 94.75 255 TYR B C 1
ATOM 6466 O O . TYR B 1 255 ? -2.227 19.75 17.25 1 94.75 255 TYR B O 1
ATOM 6474 N N . HIS B 1 256 ? -1.332 19.219 15.227 1 92.94 256 HIS B N 1
ATOM 6475 C CA . HIS B 1 256 ? -1.255 20.609 14.789 1 92.94 256 HIS B CA 1
ATOM 6476 C C . HIS B 1 256 ? -2.15 20.859 13.578 1 92.94 256 HIS B C 1
ATOM 6478 O O . HIS B 1 256 ? -2.637 19.922 12.953 1 92.94 256 HIS B O 1
ATOM 6484 N N . ALA B 1 257 ? -2.238 22.156 13.195 1 96.06 257 ALA B N 1
ATOM 6485 C CA . ALA B 1 257 ? -3.262 22.656 12.273 1 96.06 257 ALA B CA 1
ATOM 6486 C C . ALA B 1 257 ? -3.148 21.969 10.914 1 96.06 257 ALA B C 1
ATOM 6488 O O . ALA B 1 257 ? -4.148 21.531 10.352 1 96.06 257 ALA B O 1
ATOM 6489 N N . TYR B 1 258 ? -1.926 21.859 10.305 1 96.19 258 TYR B N 1
ATOM 6490 C CA . TYR B 1 258 ? -1.726 21.312 8.969 1 96.19 258 TYR B CA 1
ATOM 6491 C C . TYR B 1 258 ? -2.221 19.875 8.891 1 96.19 258 TYR B C 1
ATOM 6493 O O . TYR B 1 258 ? -3.055 19.547 8.047 1 96.19 258 TYR B O 1
ATOM 6501 N N . GLY B 1 259 ? -1.823 19.047 9.836 1 97.06 259 GLY B N 1
ATOM 6502 C CA . GLY B 1 259 ? -2.27 17.656 9.883 1 97.06 259 GLY B CA 1
ATOM 6503 C C . GLY B 1 259 ? -3.752 17.516 10.18 1 97.06 259 GLY B C 1
ATOM 6504 O O . GLY B 1 259 ? -4.434 16.688 9.578 1 97.06 259 GLY B O 1
ATOM 6505 N N . GLN B 1 260 ? -4.277 18.359 11.086 1 98 260 GLN B N 1
ATOM 6506 C CA . GLN B 1 260 ? -5.695 18.328 11.438 1 98 260 GLN B CA 1
ATOM 6507 C C . GLN B 1 260 ? -6.57 18.656 10.234 1 98 260 GLN B C 1
ATOM 6509 O O . GLN B 1 260 ? -7.531 17.938 9.945 1 98 260 GLN B O 1
ATOM 6514 N N . ALA B 1 261 ? -6.203 19.703 9.547 1 98.06 261 ALA B N 1
ATOM 6515 C CA . ALA B 1 261 ? -7.02 20.188 8.438 1 98.06 261 ALA B CA 1
ATOM 6516 C C . ALA B 1 261 ? -7.051 19.188 7.289 1 98.06 261 ALA B C 1
ATOM 6518 O O . ALA B 1 261 ? -8.125 18.844 6.785 1 98.06 261 ALA B O 1
ATOM 6519 N N . TYR B 1 262 ? -5.918 18.656 6.949 1 98.19 262 TYR B N 1
ATOM 6520 C CA . TYR B 1 262 ? -5.836 17.828 5.754 1 98.19 262 TYR B CA 1
ATOM 6521 C C . TYR B 1 262 ? -6.254 16.391 6.055 1 98.19 262 TYR B C 1
ATOM 6523 O O . TYR B 1 262 ? -7.117 15.836 5.375 1 98.19 262 TYR B O 1
ATOM 6531 N N . TYR B 1 263 ? -5.742 15.805 7.105 1 98.62 263 TYR B N 1
ATOM 6532 C CA . TYR B 1 263 ? -5.926 14.367 7.297 1 98.62 263 TYR B CA 1
ATOM 6533 C C . TYR B 1 263 ? -7.219 14.078 8.047 1 98.62 263 TYR B C 1
ATOM 6535 O O . TYR B 1 263 ? -7.836 13.031 7.852 1 98.62 263 TYR B O 1
ATOM 6543 N N . CYS B 1 264 ? -7.703 15.039 8.891 1 98.62 264 CYS B N 1
ATOM 6544 C CA . CYS B 1 264 ? -8.875 14.742 9.711 1 98.62 264 CYS B CA 1
ATOM 6545 C C . CYS B 1 264 ? -10.141 15.312 9.07 1 98.62 264 CYS B C 1
ATOM 6547 O O . CYS B 1 264 ? -11.242 14.836 9.344 1 98.62 264 CYS B O 1
ATOM 6549 N N . VAL B 1 265 ? -9.984 16.344 8.227 1 98.69 265 VAL B N 1
ATOM 6550 C CA . VAL B 1 265 ? -11.203 16.984 7.734 1 98.69 265 VAL B CA 1
ATOM 6551 C C . VAL B 1 265 ? -11.25 16.891 6.211 1 98.69 265 VAL B C 1
ATOM 6553 O O . VAL B 1 265 ? -12.109 16.203 5.652 1 98.69 265 VAL B O 1
ATOM 6556 N N . ASN B 1 266 ? -10.227 17.438 5.465 1 98.56 266 ASN B N 1
ATOM 6557 C CA . ASN B 1 266 ? -10.242 17.469 4.008 1 98.56 266 ASN B CA 1
ATOM 6558 C C . ASN B 1 266 ? -10.297 16.047 3.426 1 98.56 266 ASN B C 1
ATOM 6560 O O . ASN B 1 266 ? -11.031 15.797 2.473 1 98.56 266 ASN B O 1
ATOM 6564 N N . ALA B 1 267 ? -9.492 15.172 3.99 1 98.38 267 ALA B N 1
ATOM 6565 C CA . ALA B 1 267 ? -9.422 13.805 3.486 1 98.38 267 ALA B CA 1
ATOM 6566 C C . ALA B 1 267 ? -10.781 13.109 3.598 1 98.38 267 ALA B C 1
ATOM 6568 O O . ALA B 1 267 ? -11.18 12.375 2.695 1 98.38 267 ALA B O 1
ATOM 6569 N N . ALA B 1 268 ? -11.43 13.328 4.746 1 97.88 268 ALA B N 1
ATOM 6570 C CA . ALA B 1 268 ? -12.742 12.711 4.953 1 97.88 268 ALA B CA 1
ATOM 6571 C C . ALA B 1 268 ? -13.734 13.172 3.891 1 97.88 268 ALA B C 1
ATOM 6573 O O . ALA B 1 268 ? -14.445 12.359 3.301 1 97.88 268 ALA B O 1
ATOM 6574 N N . ILE B 1 269 ? -13.742 14.453 3.57 1 97.69 269 ILE B N 1
ATOM 6575 C CA . ILE B 1 269 ? -14.703 15.039 2.637 1 97.69 269 ILE B CA 1
ATOM 6576 C C . ILE B 1 269 ? -14.375 14.586 1.215 1 97.69 269 ILE B C 1
ATOM 6578 O O . ILE B 1 269 ? -15.273 14.312 0.421 1 97.69 269 ILE B O 1
ATOM 6582 N N . LEU B 1 270 ? -13.133 14.453 0.933 1 96.81 270 LEU B N 1
ATOM 6583 C CA . LEU B 1 270 ? -12.688 14.109 -0.414 1 96.81 270 LEU B CA 1
ATOM 6584 C C . LEU B 1 270 ? -12.656 12.602 -0.61 1 96.81 270 LEU B C 1
ATOM 6586 O O . LEU B 1 270 ? -12.359 12.117 -1.704 1 96.81 270 LEU B O 1
ATOM 6590 N N . GLU B 1 271 ? -12.922 11.828 0.467 1 96.56 271 GLU B N 1
ATOM 6591 C CA . GLU B 1 271 ? -12.852 10.375 0.453 1 96.56 271 GLU B CA 1
ATOM 6592 C C . GLU B 1 271 ? -11.461 9.891 0.062 1 96.56 271 GLU B C 1
ATOM 6594 O O . GLU B 1 271 ? -11.32 8.914 -0.677 1 96.56 271 GLU B O 1
ATOM 6599 N N . ALA B 1 272 ? -10.453 10.664 0.459 1 98 272 ALA B N 1
ATOM 6600 C CA . ALA B 1 272 ? -9.062 10.289 0.196 1 98 272 ALA B CA 1
ATOM 6601 C C . ALA B 1 272 ? -8.641 9.117 1.078 1 98 272 ALA B C 1
ATOM 6603 O O . ALA B 1 272 ? -8.984 9.07 2.262 1 98 272 ALA B O 1
ATOM 6604 N N . LYS B 1 273 ? -7.969 8.156 0.543 1 98.62 273 LYS B N 1
ATOM 6605 C CA . LYS B 1 273 ? -7.285 7.172 1.382 1 98.62 273 LYS B CA 1
ATOM 6606 C C . LYS B 1 273 ? -6.082 7.797 2.084 1 98.62 273 LYS B C 1
ATOM 6608 O O . LYS B 1 273 ? -5.23 8.414 1.439 1 98.62 273 LYS B O 1
ATOM 6613 N N . VAL B 1 274 ? -6.047 7.66 3.396 1 98.88 274 VAL B N 1
ATOM 6614 C CA . VAL B 1 274 ? -4.98 8.273 4.176 1 98.88 274 VAL B CA 1
ATOM 6615 C C . VAL B 1 274 ? -4.156 7.191 4.871 1 98.88 274 VAL B C 1
ATOM 6617 O O . VAL B 1 274 ? -4.688 6.426 5.68 1 98.88 274 VAL B O 1
ATOM 6620 N N . PHE B 1 275 ? -2.883 7.129 4.527 1 98.81 275 PHE B N 1
ATOM 6621 C CA . PHE B 1 275 ? -1.951 6.223 5.191 1 98.81 275 PHE B CA 1
ATOM 6622 C C . PHE B 1 275 ? -1.17 6.953 6.277 1 98.81 275 PHE B C 1
ATOM 6624 O O . PHE B 1 275 ? -0.28 7.754 5.977 1 98.81 275 PHE B O 1
ATOM 6631 N N . ILE B 1 276 ? -1.447 6.668 7.535 1 98.69 276 ILE B N 1
ATOM 6632 C CA . ILE B 1 276 ? -0.964 7.453 8.664 1 98.69 276 ILE B CA 1
ATOM 6633 C C . ILE B 1 276 ? 0.364 6.883 9.164 1 98.69 276 ILE B C 1
ATOM 6635 O O . ILE B 1 276 ? 0.442 5.707 9.531 1 98.69 276 ILE B O 1
ATOM 6639 N N . MET B 1 277 ? 1.396 7.707 9.125 1 97.62 277 MET B N 1
ATOM 6640 C CA . MET B 1 277 ? 2.688 7.352 9.703 1 97.62 277 MET B CA 1
ATOM 6641 C C . MET B 1 277 ? 2.738 7.723 11.188 1 97.62 277 MET B C 1
ATOM 6643 O O . MET B 1 277 ? 2.549 8.883 11.547 1 97.62 277 MET B O 1
ATOM 6647 N N . LYS B 1 278 ? 3.02 6.797 12.023 1 93.81 278 LYS B N 1
ATOM 6648 C CA . LYS B 1 278 ? 3.145 7.066 13.453 1 93.81 278 LYS B CA 1
ATOM 6649 C C . LYS B 1 278 ? 4.395 7.887 13.75 1 93.81 278 LYS B C 1
ATOM 6651 O O . LYS B 1 278 ? 4.371 8.789 14.594 1 93.81 278 LYS B O 1
ATOM 6656 N N . SER B 1 279 ? 5.457 7.516 13.102 1 89.12 279 SER B N 1
ATOM 6657 C CA . SER B 1 279 ? 6.734 8.211 13.234 1 89.12 279 SER B CA 1
ATOM 6658 C C . SER B 1 279 ? 7.395 8.414 11.875 1 89.12 279 SER B C 1
ATOM 6660 O O . SER B 1 279 ? 7.23 7.594 10.969 1 89.12 279 SER B O 1
ATOM 6662 N N . PHE B 1 280 ? 8.18 9.492 11.828 1 91 280 PHE B N 1
ATOM 6663 C CA . PHE B 1 280 ? 8.82 9.812 10.555 1 91 280 PHE B CA 1
ATOM 6664 C C . PHE B 1 280 ? 10.18 9.141 10.445 1 91 280 PHE B C 1
ATOM 6666 O O . PHE B 1 280 ? 10.969 9.164 11.391 1 91 280 PHE B O 1
ATOM 6673 N N . SER B 1 281 ? 10.406 8.523 9.352 1 92.94 281 SER B N 1
ATOM 6674 C CA . SER B 1 281 ? 11.688 8.102 8.812 1 92.94 281 SER B CA 1
ATOM 6675 C C . SER B 1 281 ? 11.734 8.273 7.297 1 92.94 281 SER B C 1
ATOM 6677 O O . SER B 1 281 ? 10.781 7.934 6.598 1 92.94 281 SER B O 1
ATOM 6679 N N . VAL B 1 282 ? 12.836 8.852 6.832 1 94 282 VAL B N 1
ATOM 6680 C CA . VAL B 1 282 ? 12.898 9.195 5.414 1 94 282 VAL B CA 1
ATOM 6681 C C . VAL B 1 282 ? 12.773 7.926 4.57 1 94 282 VAL B C 1
ATOM 6683 O O . VAL B 1 282 ? 12.133 7.938 3.516 1 94 282 VAL B O 1
ATOM 6686 N N . GLN B 1 283 ? 13.32 6.797 5.059 1 94.12 283 GLN B N 1
ATOM 6687 C CA . GLN B 1 283 ? 13.242 5.539 4.32 1 94.12 283 GLN B CA 1
ATOM 6688 C C . GLN B 1 283 ? 11.812 5.023 4.254 1 94.12 283 GLN B C 1
ATOM 6690 O O . GLN B 1 283 ? 11.336 4.625 3.186 1 94.12 283 GLN B O 1
ATOM 6695 N N . LYS B 1 284 ? 11.141 5.012 5.395 1 96.44 284 LYS B N 1
ATOM 6696 C CA . LYS B 1 284 ? 9.742 4.578 5.434 1 96.44 284 LYS B CA 1
ATOM 6697 C C . LYS B 1 284 ? 8.852 5.523 4.633 1 96.44 284 LYS B C 1
ATOM 6699 O O . LYS B 1 284 ? 7.922 5.082 3.957 1 96.44 284 LYS B O 1
ATOM 6704 N N . TYR B 1 285 ? 9.195 6.797 4.742 1 97.69 285 TYR B N 1
ATOM 6705 C CA . TYR B 1 285 ? 8.438 7.805 4.008 1 97.69 285 TYR B CA 1
ATOM 6706 C C . TYR B 1 285 ? 8.477 7.527 2.51 1 97.69 285 TYR B C 1
ATOM 6708 O O . TYR B 1 285 ? 7.426 7.422 1.866 1 97.69 285 TYR B O 1
ATOM 6716 N N . LEU B 1 286 ? 9.656 7.375 1.971 1 97.75 286 LEU B N 1
ATOM 6717 C CA . LEU B 1 286 ? 9.805 7.141 0.54 1 97.75 286 LEU B CA 1
ATOM 6718 C C . LEU B 1 286 ? 9.203 5.797 0.143 1 97.75 286 LEU B C 1
ATOM 6720 O O . LEU B 1 286 ? 8.57 5.68 -0.907 1 97.75 286 LEU B O 1
ATOM 6724 N N . LEU B 1 287 ? 9.344 4.816 0.972 1 97.94 287 LEU B N 1
ATOM 6725 C CA . LEU B 1 287 ? 8.781 3.496 0.726 1 97.94 287 LEU B CA 1
ATOM 6726 C C . LEU B 1 287 ? 7.258 3.572 0.611 1 97.94 287 LEU B C 1
ATOM 6728 O O . LEU B 1 287 ? 6.68 3.053 -0.345 1 97.94 287 LEU B O 1
ATOM 6732 N N . TYR B 1 288 ? 6.582 4.199 1.577 1 98.62 288 TYR B N 1
ATOM 6733 C CA . TYR B 1 288 ? 5.125 4.277 1.6 1 98.62 288 TYR B CA 1
ATOM 6734 C C . TYR B 1 288 ? 4.609 5.121 0.442 1 98.62 288 TYR B C 1
ATOM 6736 O O . TYR B 1 288 ? 3.566 4.812 -0.142 1 98.62 288 TYR B O 1
ATOM 6744 N N . MET B 1 289 ? 5.379 6.223 0.072 1 98.5 289 MET B N 1
ATOM 6745 C CA . MET B 1 289 ? 5.023 6.992 -1.115 1 98.5 289 MET B CA 1
ATOM 6746 C C . MET B 1 289 ? 4.945 6.094 -2.346 1 98.5 289 MET B C 1
ATOM 6748 O O . MET B 1 289 ? 4.047 6.242 -3.174 1 98.5 289 MET B O 1
ATOM 6752 N N . ASP B 1 290 ? 5.84 5.191 -2.398 1 98.44 290 ASP B N 1
ATOM 6753 C CA . ASP B 1 290 ? 5.969 4.301 -3.547 1 98.44 290 ASP B CA 1
ATOM 6754 C C . ASP B 1 290 ? 4.891 3.219 -3.525 1 98.44 290 ASP B C 1
ATOM 6756 O O . ASP B 1 290 ? 4.059 3.148 -4.43 1 98.44 290 ASP B O 1
ATOM 6760 N N . ILE B 1 291 ? 4.762 2.447 -2.445 1 98.75 291 ILE B N 1
ATOM 6761 C CA . ILE B 1 291 ? 3.982 1.216 -2.488 1 98.75 291 ILE B CA 1
ATOM 6762 C C . ILE B 1 291 ? 2.494 1.546 -2.418 1 98.75 291 ILE B C 1
ATOM 6764 O O . ILE B 1 291 ? 1.659 0.788 -2.918 1 98.75 291 ILE B O 1
ATOM 6768 N N . TYR B 1 292 ? 2.104 2.672 -1.865 1 98.81 292 TYR B N 1
ATOM 6769 C CA . TYR B 1 292 ? 0.689 3.027 -1.804 1 98.81 292 TYR B CA 1
ATOM 6770 C C . TYR B 1 292 ? 0.307 3.943 -2.959 1 98.81 292 TYR B C 1
ATOM 6772 O O . TYR B 1 292 ? -0.854 4.34 -3.088 1 98.81 292 TYR B O 1
ATOM 6780 N N . ARG B 1 293 ? 1.288 4.348 -3.791 1 98.56 293 ARG B N 1
ATOM 6781 C CA . ARG B 1 293 ? 1.083 5.195 -4.961 1 98.56 293 ARG B CA 1
ATOM 6782 C C . ARG B 1 293 ? 0.393 6.5 -4.578 1 98.56 293 ARG B C 1
ATOM 6784 O O . ARG B 1 293 ? -0.649 6.844 -5.137 1 98.56 293 ARG B O 1
ATOM 6791 N N . VAL B 1 294 ? 1.025 7.207 -3.723 1 98.75 294 VAL B N 1
ATOM 6792 C CA . VAL B 1 294 ? 0.482 8.438 -3.16 1 98.75 294 VAL B CA 1
ATOM 6793 C C . VAL B 1 294 ? 0.338 9.492 -4.258 1 98.75 294 VAL B C 1
ATOM 6795 O O . VAL B 1 294 ? 1.234 9.656 -5.09 1 98.75 294 VAL B O 1
ATOM 6798 N N . THR B 1 295 ? -0.786 10.195 -4.281 1 98.56 295 THR B N 1
ATOM 6799 C CA . THR B 1 295 ? -1.087 11.125 -5.363 1 98.56 295 THR B CA 1
ATOM 6800 C C . THR B 1 295 ? -0.901 12.562 -4.906 1 98.56 295 THR B C 1
ATOM 6802 O O . THR B 1 295 ? -0.786 13.477 -5.73 1 98.56 295 THR B O 1
ATOM 6805 N N . PHE B 1 296 ? -0.959 12.773 -3.619 1 98 296 PHE B N 1
ATOM 6806 C CA . PHE B 1 296 ? -0.814 14.109 -3.059 1 98 296 PHE B CA 1
ATOM 6807 C C . PHE B 1 296 ? 0.262 14.125 -1.979 1 98 296 PHE B C 1
ATOM 6809 O O . PHE B 1 296 ? 0.119 13.477 -0.941 1 98 296 PHE B O 1
ATOM 6816 N N . MET B 1 297 ? 1.264 14.883 -2.221 1 97.44 297 MET B N 1
ATOM 6817 C CA . MET B 1 297 ? 2.389 15.023 -1.3 1 97.44 297 MET B CA 1
ATOM 6818 C C . MET B 1 297 ? 2.271 16.312 -0.486 1 97.44 297 MET B C 1
ATOM 6820 O O . MET B 1 297 ? 2.746 17.359 -0.912 1 97.44 297 MET B O 1
ATOM 6824 N N . ALA B 1 298 ? 1.619 16.219 0.699 1 96.62 298 ALA B N 1
ATOM 6825 C CA . ALA B 1 298 ? 1.681 17.281 1.685 1 96.62 298 ALA B CA 1
ATOM 6826 C C . ALA B 1 298 ? 2.998 17.25 2.453 1 96.62 298 ALA B C 1
ATOM 6828 O O . ALA B 1 298 ? 3.326 16.25 3.09 1 96.62 298 ALA B O 1
ATOM 6829 N N . THR B 1 299 ? 3.738 18.359 2.391 1 96.06 299 THR B N 1
ATOM 6830 C CA . THR B 1 299 ? 5.094 18.297 2.928 1 96.06 299 THR B CA 1
ATOM 6831 C C . THR B 1 299 ? 5.516 19.656 3.498 1 96.06 299 THR B C 1
ATOM 6833 O O . THR B 1 299 ? 4.699 20.562 3.611 1 96.06 299 THR B O 1
ATOM 6836 N N . VAL B 1 300 ? 6.699 19.656 4.062 1 93.25 300 VAL B N 1
ATOM 6837 C CA . VAL B 1 300 ? 7.355 20.844 4.598 1 93.25 300 VAL B CA 1
ATOM 6838 C C . VAL B 1 300 ? 8.805 20.891 4.117 1 93.25 300 VAL B C 1
ATOM 6840 O O . VAL B 1 300 ? 9.375 19.875 3.725 1 93.25 300 VAL B O 1
ATOM 6843 N N . PRO B 1 301 ? 9.398 22.047 4.078 1 90.56 301 PRO B N 1
ATOM 6844 C CA . PRO B 1 301 ? 10.758 22.188 3.566 1 90.56 301 PRO B CA 1
ATOM 6845 C C . PRO B 1 301 ? 11.75 21.266 4.262 1 90.56 301 PRO B C 1
ATOM 6847 O O . PRO B 1 301 ? 12.672 20.734 3.623 1 90.56 301 PRO B O 1
ATOM 6850 N N . ALA B 1 302 ? 11.547 21 5.527 1 84.94 302 ALA B N 1
ATOM 6851 C CA . ALA B 1 302 ? 12.461 20.125 6.262 1 84.94 302 ALA B CA 1
ATOM 6852 C C . ALA B 1 302 ? 12.453 18.703 5.68 1 84.94 302 ALA B C 1
ATOM 6854 O O . ALA B 1 302 ? 13.508 18.078 5.543 1 84.94 302 ALA B O 1
ATOM 6855 N N . ILE B 1 303 ? 11.266 18.188 5.383 1 91.88 303 ILE B N 1
ATOM 6856 C CA . ILE B 1 303 ? 11.141 16.859 4.77 1 91.88 303 ILE B CA 1
ATOM 6857 C C . ILE B 1 303 ? 11.758 16.875 3.375 1 91.88 303 ILE B C 1
ATOM 6859 O O . ILE B 1 303 ? 12.492 15.969 3.004 1 91.88 303 ILE B O 1
ATOM 6863 N N . MET B 1 304 ? 11.531 17.938 2.639 1 92.75 304 MET B N 1
ATOM 6864 C CA . MET B 1 304 ? 12.07 18.078 1.288 1 92.75 304 MET B CA 1
ATOM 6865 C C . MET B 1 304 ? 13.594 18.094 1.31 1 92.75 304 MET B C 1
ATOM 6867 O O . MET B 1 304 ? 14.242 17.453 0.479 1 92.75 304 MET B O 1
ATOM 6871 N N . ALA B 1 305 ? 14.156 18.859 2.266 1 87 305 ALA B N 1
ATOM 6872 C CA . ALA B 1 305 ? 15.609 18.906 2.406 1 87 305 ALA B CA 1
ATOM 6873 C C . ALA B 1 305 ? 16.172 17.516 2.688 1 87 305 ALA B C 1
ATOM 6875 O O . ALA B 1 305 ? 17.219 17.141 2.15 1 87 305 ALA B O 1
ATOM 6876 N N . THR B 1 306 ? 15.469 16.781 3.521 1 88.06 306 THR B N 1
ATOM 6877 C CA . THR B 1 306 ? 15.906 15.445 3.914 1 88.06 306 THR B CA 1
ATOM 6878 C C . THR B 1 306 ? 15.883 14.5 2.719 1 88.06 306 THR B C 1
ATOM 6880 O O . THR B 1 306 ? 16.844 13.758 2.49 1 88.06 306 THR B O 1
ATOM 6883 N N . ILE B 1 307 ? 14.852 14.523 1.875 1 93 307 ILE B N 1
ATOM 6884 C CA . ILE B 1 307 ? 14.742 13.547 0.796 1 93 307 ILE B CA 1
ATOM 6885 C C . ILE B 1 307 ? 15.641 13.961 -0.368 1 93 307 ILE B C 1
ATOM 6887 O O . ILE B 1 307 ? 16.062 13.125 -1.165 1 93 307 ILE B O 1
ATOM 6891 N N . ALA B 1 308 ? 15.969 15.258 -0.429 1 91.38 308 ALA B N 1
ATOM 6892 C CA . ALA B 1 308 ? 16.875 15.742 -1.469 1 91.38 308 ALA B CA 1
ATOM 6893 C C . ALA B 1 308 ? 18.281 15.172 -1.274 1 91.38 308 ALA B C 1
ATOM 6895 O O . ALA B 1 308 ? 19.094 15.188 -2.199 1 91.38 308 ALA B O 1
ATOM 6896 N N . LYS B 1 309 ? 18.531 14.688 -0.14 1 88.12 309 LYS B N 1
ATOM 6897 C CA . LYS B 1 309 ? 19.891 14.242 0.194 1 88.12 309 LYS B CA 1
ATOM 6898 C C . LYS B 1 309 ? 20 12.727 0.135 1 88.12 309 LYS B C 1
ATOM 6900 O O . LYS B 1 309 ? 21.062 12.164 0.402 1 88.12 309 LYS B O 1
ATOM 6905 N N . GLN B 1 310 ? 18.906 12.031 -0.105 1 88.5 310 GLN B N 1
ATOM 6906 C CA . GLN B 1 310 ? 18.953 10.578 -0.192 1 88.5 310 GLN B CA 1
ATOM 6907 C C . GLN B 1 310 ? 19.812 10.125 -1.374 1 88.5 310 GLN B C 1
ATOM 6909 O O . GLN B 1 310 ? 19.734 10.703 -2.459 1 88.5 310 GLN B O 1
ATOM 6914 N N . PRO B 1 311 ? 20.578 9.047 -1.027 1 84.12 311 PRO B N 1
ATOM 6915 C CA . PRO B 1 311 ? 21.312 8.453 -2.15 1 84.12 311 PRO B CA 1
ATOM 6916 C C . PRO B 1 311 ? 20.422 7.602 -3.051 1 84.12 311 PRO B C 1
ATOM 6918 O O . PRO B 1 311 ? 19.438 7.023 -2.582 1 84.12 311 PRO B O 1
ATOM 6921 N N . ASN B 1 312 ? 20.5 7.605 -4.375 1 87 312 ASN B N 1
ATOM 6922 C CA . ASN B 1 312 ? 19.828 6.766 -5.363 1 87 312 ASN B CA 1
ATOM 6923 C C . ASN B 1 312 ? 18.328 6.977 -5.348 1 87 312 ASN B C 1
ATOM 6925 O O . ASN B 1 312 ? 17.562 6.027 -5.137 1 87 312 ASN B O 1
ATOM 6929 N N . PRO B 1 313 ? 17.828 8.109 -5.484 1 88.12 313 PRO B N 1
ATOM 6930 C CA . PRO B 1 313 ? 16.391 8.422 -5.438 1 88.12 313 PRO B CA 1
ATOM 6931 C C . PRO B 1 313 ? 15.562 7.516 -6.344 1 88.12 313 PRO B C 1
ATOM 6933 O O . PRO B 1 313 ? 14.367 7.34 -6.113 1 88.12 313 PRO B O 1
ATOM 6936 N N . SER B 1 314 ? 16.188 6.836 -7.266 1 89.31 314 SER B N 1
ATOM 6937 C CA . SER B 1 314 ? 15.477 6.059 -8.273 1 89.31 314 SER B CA 1
ATOM 6938 C C . SER B 1 314 ? 15 4.723 -7.715 1 89.31 314 SER B C 1
ATOM 6940 O O . SER B 1 314 ? 14.234 4.012 -8.359 1 89.31 314 SER B O 1
ATOM 6942 N N . ILE B 1 315 ? 15.406 4.414 -6.496 1 93.06 315 ILE B N 1
ATOM 6943 C CA . ILE B 1 315 ? 15.016 3.148 -5.879 1 93.06 315 ILE B CA 1
ATOM 6944 C C . ILE B 1 315 ? 13.531 3.176 -5.543 1 93.06 315 ILE B C 1
ATOM 6946 O O . ILE B 1 315 ? 12.914 2.127 -5.34 1 93.06 315 ILE B O 1
ATOM 6950 N N . TYR B 1 316 ? 12.93 4.32 -5.469 1 95.25 316 TYR B N 1
ATOM 6951 C CA . TYR B 1 316 ? 11.5 4.473 -5.195 1 95.25 316 TYR B CA 1
ATOM 6952 C C . TYR B 1 316 ? 10.781 5.109 -6.379 1 95.25 316 TYR B C 1
ATOM 6954 O O . TYR B 1 316 ? 11.328 6.004 -7.031 1 95.25 316 TYR B O 1
ATOM 6962 N N . ASN B 1 317 ? 9.625 4.652 -6.68 1 96.88 317 ASN B N 1
ATOM 6963 C CA . ASN B 1 317 ? 8.789 5.199 -7.738 1 96.88 317 ASN B CA 1
ATOM 6964 C C . ASN B 1 317 ? 7.734 6.152 -7.184 1 96.88 317 ASN B C 1
ATOM 6966 O O . ASN B 1 317 ? 6.723 5.711 -6.637 1 96.88 317 ASN B O 1
ATOM 6970 N N . LEU B 1 318 ? 7.906 7.438 -7.352 1 97.75 318 LEU B N 1
ATOM 6971 C CA . LEU B 1 318 ? 6.949 8.422 -6.863 1 97.75 318 LEU B CA 1
ATOM 6972 C C . LEU B 1 318 ? 6.191 9.062 -8.023 1 97.75 318 LEU B C 1
ATOM 6974 O O . LEU B 1 318 ? 5.688 10.18 -7.895 1 97.75 318 LEU B O 1
ATOM 6978 N N . GLN B 1 319 ? 6.09 8.422 -9.125 1 96.25 319 GLN B N 1
ATOM 6979 C CA . GLN B 1 319 ? 5.523 8.984 -10.344 1 96.25 319 GLN B CA 1
ATOM 6980 C C . GLN B 1 319 ? 4 9.07 -10.25 1 96.25 319 GLN B C 1
ATOM 6982 O O . GLN B 1 319 ? 3.35 9.617 -11.148 1 96.25 319 GLN B O 1
ATOM 6987 N N . ALA B 1 320 ? 3.447 8.539 -9.148 1 97.88 320 ALA B N 1
ATOM 6988 C CA . ALA B 1 320 ? 2.004 8.648 -8.945 1 97.88 320 ALA B CA 1
ATOM 6989 C C . ALA B 1 320 ? 1.626 10.023 -8.406 1 97.88 320 ALA B C 1
ATOM 6991 O O . ALA B 1 320 ? 0.452 10.406 -8.422 1 97.88 320 ALA B O 1
ATOM 6992 N N . VAL B 1 321 ? 2.562 10.789 -7.883 1 98.06 321 VAL B N 1
ATOM 6993 C CA . VAL B 1 321 ? 2.293 12.094 -7.289 1 98.06 321 VAL B CA 1
ATOM 6994 C C . VAL B 1 321 ? 1.761 13.047 -8.352 1 98.06 321 VAL B C 1
ATOM 6996 O O . VAL B 1 321 ? 2.357 13.18 -9.422 1 98.06 321 VAL B O 1
ATOM 6999 N N . GLU B 1 322 ? 0.607 13.633 -8.047 1 96.88 322 GLU B N 1
ATOM 7000 C CA . GLU B 1 322 ? -0.024 14.57 -8.969 1 96.88 322 GLU B CA 1
ATOM 7001 C C . GLU B 1 322 ? 0.161 16.016 -8.5 1 96.88 322 GLU B C 1
ATOM 7003 O O . GLU B 1 322 ? 0.185 16.938 -9.32 1 96.88 322 GLU B O 1
ATOM 7008 N N . THR B 1 323 ? 0.198 16.172 -7.16 1 96.44 323 THR B N 1
ATOM 7009 C CA . THR B 1 323 ? 0.31 17.5 -6.574 1 96.44 323 THR B CA 1
ATOM 7010 C C . THR B 1 323 ? 1.225 17.469 -5.352 1 96.44 323 THR B C 1
ATOM 7012 O O . THR B 1 323 ? 1.18 16.531 -4.555 1 96.44 323 THR B O 1
ATOM 7015 N N . VAL B 1 324 ? 2.045 18.453 -5.23 1 97.38 324 VAL B N 1
ATOM 7016 C CA . VAL B 1 324 ? 2.926 18.641 -4.078 1 97.38 324 VAL B CA 1
ATOM 7017 C C . VAL B 1 324 ? 2.666 20 -3.443 1 97.38 324 VAL B C 1
ATOM 7019 O O . VAL B 1 324 ? 2.654 21.031 -4.133 1 97.38 324 VAL B O 1
ATOM 7022 N N . LEU B 1 325 ? 2.416 19.984 -2.145 1 97.25 325 LEU B N 1
ATOM 7023 C CA . LEU B 1 325 ? 2.186 21.219 -1.394 1 97.25 325 LEU B CA 1
ATOM 7024 C C . LEU B 1 325 ? 3.141 21.328 -0.209 1 97.25 325 LEU B C 1
ATOM 7026 O O . LEU B 1 325 ? 3.121 20.469 0.685 1 97.25 325 LEU B O 1
ATOM 7030 N N . SER B 1 326 ? 3.988 22.297 -0.251 1 96 326 SER B N 1
ATOM 7031 C CA . SER B 1 326 ? 4.875 22.594 0.869 1 96 326 SER B CA 1
ATOM 7032 C C . SER B 1 326 ? 4.391 23.797 1.651 1 96 326 SER B C 1
ATOM 7034 O O . SER B 1 326 ? 4.031 24.828 1.062 1 96 326 SER B O 1
ATOM 7036 N N . GLY B 1 327 ? 4.273 23.641 2.928 1 93.81 327 GLY B N 1
ATOM 7037 C CA . GLY B 1 327 ? 3.875 24.734 3.801 1 93.81 327 GLY B CA 1
ATOM 7038 C C . GLY B 1 327 ? 4.676 24.797 5.086 1 93.81 327 GLY B C 1
ATOM 7039 O O . GLY B 1 327 ? 5.766 24.219 5.172 1 93.81 327 GLY B O 1
ATOM 7040 N N . SER B 1 328 ? 4.246 25.594 5.996 1 87.31 328 SER B N 1
ATOM 7041 C CA . SER B 1 328 ? 4.762 25.719 7.359 1 87.31 328 SER B CA 1
ATOM 7042 C C . SER B 1 328 ? 6.016 26.578 7.402 1 87.31 328 SER B C 1
ATOM 7044 O O . SER B 1 328 ? 6.355 27.141 8.445 1 87.31 328 SER B O 1
ATOM 7046 N N . ALA B 1 329 ? 6.844 26.578 6.352 1 83.5 329 ALA B N 1
ATOM 7047 C CA . ALA B 1 329 ? 8.055 27.375 6.219 1 83.5 329 ALA B CA 1
ATOM 7048 C C . ALA B 1 329 ? 8.359 27.688 4.754 1 83.5 329 ALA B C 1
ATOM 7050 O O . ALA B 1 329 ? 7.844 27.016 3.857 1 83.5 329 ALA B O 1
ATOM 7051 N N . PRO B 1 330 ? 9.102 28.734 4.621 1 86.38 330 PRO B N 1
ATOM 7052 C CA . PRO B 1 330 ? 9.453 29.047 3.236 1 86.38 330 PRO B CA 1
ATOM 7053 C C . PRO B 1 330 ? 10.281 27.953 2.57 1 86.38 330 PRO B C 1
ATOM 7055 O O . PRO B 1 330 ? 11.133 27.328 3.219 1 86.38 330 PRO B O 1
ATOM 7058 N N . LEU B 1 331 ? 10.031 27.781 1.309 1 88.88 331 LEU B N 1
ATOM 7059 C CA . LEU B 1 331 ? 10.766 26.812 0.486 1 88.88 331 LEU B CA 1
ATOM 7060 C C . LEU B 1 331 ? 11.508 27.531 -0.644 1 88.88 331 LEU B C 1
ATOM 7062 O O . LEU B 1 331 ? 10.93 28.375 -1.336 1 88.88 331 LEU B O 1
ATOM 7066 N N . SER B 1 332 ? 12.781 27.234 -0.825 1 87.31 332 SER B N 1
ATOM 7067 C CA . SER B 1 332 ? 13.516 27.812 -1.947 1 87.31 332 SER B CA 1
ATOM 7068 C C . SER B 1 332 ? 13.109 27.156 -3.266 1 87.31 332 SER B C 1
ATOM 7070 O O . SER B 1 332 ? 12.891 25.953 -3.324 1 87.31 332 SER B O 1
ATOM 7072 N N . PRO B 1 333 ? 13.008 27.938 -4.277 1 90.56 333 PRO B N 1
ATOM 7073 C CA . PRO B 1 333 ? 12.719 27.359 -5.594 1 90.56 333 PRO B CA 1
ATOM 7074 C C . PRO B 1 333 ? 13.742 26.297 -6.012 1 90.56 333 PRO B C 1
ATOM 7076 O O . PRO B 1 333 ? 13.391 25.328 -6.684 1 90.56 333 PRO B O 1
ATOM 7079 N N . GLU B 1 334 ? 14.938 26.516 -5.609 1 89.38 334 GLU B N 1
ATOM 7080 C CA . GLU B 1 334 ? 16 25.578 -5.973 1 89.38 334 GLU B CA 1
ATOM 7081 C C . GLU B 1 334 ? 15.742 24.203 -5.371 1 89.38 334 GLU B C 1
ATOM 7083 O O . GLU B 1 334 ? 15.875 23.188 -6.059 1 89.38 334 GLU B O 1
ATOM 7088 N N . LEU B 1 335 ? 15.414 24.188 -4.117 1 90.38 335 LEU B N 1
ATOM 7089 C CA . LEU B 1 335 ? 15.117 22.906 -3.469 1 90.38 335 LEU B CA 1
ATOM 7090 C C . LEU B 1 335 ? 13.906 22.25 -4.113 1 90.38 335 LEU B C 1
ATOM 7092 O O . LEU B 1 335 ? 13.906 21.031 -4.32 1 90.38 335 LEU B O 1
ATOM 7096 N N . GLY B 1 336 ? 12.906 23.047 -4.457 1 94.94 336 GLY B N 1
ATOM 7097 C CA . GLY B 1 336 ? 11.758 22.516 -5.176 1 94.94 336 GLY B CA 1
ATOM 7098 C C . GLY B 1 336 ? 12.133 21.844 -6.484 1 94.94 336 GLY B C 1
ATOM 7099 O O . GLY B 1 336 ? 11.656 20.734 -6.781 1 94.94 336 GLY B O 1
ATOM 7100 N N . ARG B 1 337 ? 13.016 22.438 -7.242 1 95.12 337 ARG B N 1
ATOM 7101 C CA . ARG B 1 337 ? 13.445 21.922 -8.531 1 95.12 337 ARG B CA 1
ATOM 7102 C C . ARG B 1 337 ? 14.227 20.625 -8.359 1 95.12 337 ARG B C 1
ATOM 7104 O O . ARG B 1 337 ? 14.125 19.703 -9.188 1 95.12 337 ARG B O 1
ATOM 7111 N N . ILE B 1 338 ? 15.039 20.641 -7.301 1 93.44 338 ILE B N 1
ATOM 7112 C CA . ILE B 1 338 ? 15.789 19.422 -7.012 1 93.44 338 ILE B CA 1
ATOM 7113 C C . ILE B 1 338 ? 14.82 18.266 -6.777 1 93.44 338 ILE B C 1
ATOM 7115 O O . ILE B 1 338 ? 15 17.188 -7.332 1 93.44 338 ILE B O 1
ATOM 7119 N N . ILE B 1 339 ? 13.781 18.453 -6.023 1 96 339 ILE B N 1
ATOM 7120 C CA . ILE B 1 339 ? 12.781 17.438 -5.719 1 96 339 ILE B CA 1
ATOM 7121 C C . ILE B 1 339 ? 12.078 17.016 -7.004 1 96 339 ILE B C 1
ATOM 7123 O O . ILE B 1 339 ? 11.867 15.82 -7.234 1 96 339 ILE B O 1
ATOM 7127 N N . GLU B 1 340 ? 11.734 17.969 -7.824 1 96.88 340 GLU B N 1
ATOM 7128 C CA . GLU B 1 340 ? 11.047 17.688 -9.086 1 96.88 340 GLU B CA 1
ATOM 7129 C C . GLU B 1 340 ? 11.883 16.781 -9.977 1 96.88 340 GLU B C 1
ATOM 7131 O O . GLU B 1 340 ? 11.375 15.789 -10.508 1 96.88 340 GLU B O 1
ATOM 7136 N N . ARG B 1 341 ? 13.117 17.031 -10.078 1 95.38 341 ARG B N 1
ATOM 7137 C CA . ARG B 1 341 ? 14.016 16.25 -10.938 1 95.38 341 ARG B CA 1
ATOM 7138 C C . ARG B 1 341 ? 14.242 14.859 -10.375 1 95.38 341 ARG B C 1
ATOM 7140 O O . ARG B 1 341 ? 14.312 13.883 -11.125 1 95.38 341 ARG B O 1
ATOM 7147 N N . MET B 1 342 ? 14.305 14.82 -9.109 1 95.06 342 MET B N 1
ATOM 7148 C CA . MET B 1 342 ? 14.703 13.57 -8.469 1 95.06 342 MET B CA 1
ATOM 7149 C C . MET B 1 342 ? 13.523 12.602 -8.391 1 95.06 342 MET B C 1
ATOM 7151 O O . MET B 1 342 ? 13.703 11.391 -8.508 1 95.06 342 MET B O 1
ATOM 7155 N N . TYR B 1 343 ? 12.305 13.078 -8.156 1 96.5 343 TYR B N 1
ATOM 7156 C CA . TYR B 1 343 ? 11.273 12.156 -7.688 1 96.5 343 TYR B CA 1
ATOM 7157 C C . TYR B 1 343 ? 10.016 12.266 -8.539 1 96.5 343 TYR B C 1
ATOM 7159 O O . TYR B 1 343 ? 9.242 11.312 -8.641 1 96.5 343 TYR B O 1
ATOM 7167 N N . LEU B 1 344 ? 9.773 13.391 -9.148 1 96.81 344 LEU B N 1
ATOM 7168 C CA . LEU B 1 344 ? 8.445 13.625 -9.688 1 96.81 344 LEU B CA 1
ATOM 7169 C C . LEU B 1 344 ? 8.422 13.422 -11.203 1 96.81 344 LEU B C 1
ATOM 7171 O O . LEU B 1 344 ? 9.469 13.5 -11.852 1 96.81 344 LEU B O 1
ATOM 7175 N N . ARG B 1 345 ? 7.266 13.125 -11.734 1 94.19 345 ARG B N 1
ATOM 7176 C CA . ARG B 1 345 ? 7.125 13.039 -13.18 1 94.19 345 ARG B CA 1
ATOM 7177 C C . ARG B 1 345 ? 7.227 14.414 -13.828 1 94.19 345 ARG B C 1
ATOM 7179 O O . ARG B 1 345 ? 6.906 15.422 -13.203 1 94.19 345 ARG B O 1
ATOM 7186 N N . PRO B 1 346 ? 7.555 14.414 -15.117 1 92.44 346 PRO B N 1
ATOM 7187 C CA . PRO B 1 346 ? 7.602 15.703 -15.82 1 92.44 346 PRO B CA 1
ATOM 7188 C C . PRO B 1 346 ? 6.266 16.438 -15.789 1 92.44 346 PRO B C 1
ATOM 7190 O O . PRO B 1 346 ? 5.215 15.836 -16.031 1 92.44 346 PRO B O 1
ATOM 7193 N N . GLY B 1 347 ? 6.328 17.641 -15.375 1 91 347 GLY B N 1
ATOM 7194 C CA . GLY B 1 347 ? 5.121 18.453 -15.375 1 91 347 GLY B CA 1
ATOM 7195 C C . GLY B 1 347 ? 4.547 18.672 -13.992 1 91 347 GLY B C 1
ATOM 7196 O O . GLY B 1 347 ? 3.707 19.547 -13.789 1 91 347 GLY B O 1
ATOM 7197 N N . VAL B 1 348 ? 4.969 17.875 -13.039 1 95.06 348 VAL B N 1
ATOM 7198 C CA . VAL B 1 348 ? 4.535 18.078 -11.664 1 95.06 348 VAL B CA 1
ATOM 7199 C C . VAL B 1 348 ? 5.543 18.969 -10.938 1 95.06 348 VAL B C 1
ATOM 7201 O O . VAL B 1 348 ? 6.742 18.703 -10.945 1 95.06 348 VAL B O 1
ATOM 7204 N N . SER B 1 349 ? 5.055 20.016 -10.352 1 95.62 349 SER B N 1
ATOM 7205 C CA . SER B 1 349 ? 5.938 20.953 -9.672 1 95.62 349 SER B CA 1
ATOM 7206 C C . SER B 1 349 ? 5.621 21.031 -8.18 1 95.62 349 SER B C 1
ATOM 7208 O O . SER B 1 349 ? 4.516 20.688 -7.762 1 95.62 349 SER B O 1
ATOM 7210 N N . VAL B 1 350 ? 6.613 21.453 -7.453 1 96.94 350 VAL B N 1
ATOM 7211 C CA . VAL B 1 350 ? 6.422 21.734 -6.035 1 96.94 350 VAL B CA 1
ATOM 7212 C C . VAL B 1 350 ? 5.844 23.141 -5.863 1 96.94 350 VAL B C 1
ATOM 7214 O O . VAL B 1 350 ? 6.418 24.109 -6.355 1 96.94 350 VAL B O 1
ATOM 7217 N N . LYS B 1 351 ? 4.75 23.188 -5.219 1 97.19 351 LYS B N 1
ATOM 7218 C CA . LYS B 1 351 ? 4.113 24.469 -4.961 1 97.19 351 LYS B CA 1
ATOM 7219 C C . LYS B 1 351 ? 4.039 24.75 -3.463 1 97.19 351 LYS B C 1
ATOM 7221 O O . LYS B 1 351 ? 4 23.828 -2.65 1 97.19 351 LYS B O 1
ATOM 7226 N N . GLN B 1 352 ? 4.02 26.016 -3.164 1 96.25 352 GLN B N 1
ATOM 7227 C CA . GLN B 1 352 ? 3.936 26.406 -1.764 1 96.25 352 GLN B CA 1
ATOM 7228 C C . GLN B 1 352 ? 2.516 26.828 -1.396 1 96.25 352 GLN B C 1
ATOM 7230 O O . GLN B 1 352 ? 1.695 27.094 -2.275 1 96.25 352 GLN B O 1
ATOM 7235 N N . GLY B 1 353 ? 2.209 26.781 -0.174 1 96.5 353 GLY B N 1
ATOM 7236 C CA . GLY B 1 353 ? 1.055 27.375 0.478 1 96.5 353 GLY B CA 1
ATOM 7237 C C . GLY B 1 353 ? 1.404 28.094 1.765 1 96.5 353 GLY B C 1
ATOM 7238 O O . GLY B 1 353 ? 2.484 27.891 2.322 1 96.5 353 GLY B O 1
ATOM 7239 N N . TRP B 1 354 ? 0.51 28.969 2.057 1 97.25 354 TRP B N 1
ATOM 7240 C CA . TRP B 1 354 ? 0.788 29.766 3.244 1 97.25 354 TRP B CA 1
ATOM 7241 C C . TRP B 1 354 ? -0.424 29.812 4.168 1 97.25 354 TRP B C 1
ATOM 7243 O O . TRP B 1 354 ? -1.565 29.859 3.705 1 97.25 354 TRP B O 1
ATOM 7253 N N . GLY B 1 355 ? -0.124 29.766 5.359 1 95.94 355 GLY B N 1
ATOM 7254 C CA . GLY B 1 355 ? -1.074 29.859 6.453 1 95.94 355 GLY B CA 1
ATOM 7255 C C . GLY B 1 355 ? -0.42 29.781 7.82 1 95.94 355 GLY B C 1
ATOM 7256 O O . GLY B 1 355 ? 0.806 29.688 7.922 1 95.94 355 GLY B O 1
ATOM 7257 N N . MET B 1 356 ? -1.129 29.906 8.781 1 94.25 356 MET B N 1
ATOM 7258 C CA . MET B 1 356 ? -0.721 29.812 10.18 1 94.25 356 MET B CA 1
ATOM 7259 C C . MET B 1 356 ? -1.872 29.328 11.055 1 94.25 356 MET B C 1
ATOM 7261 O O . MET B 1 356 ? -2.994 29.156 10.578 1 94.25 356 MET B O 1
ATOM 7265 N N . THR B 1 357 ? -1.56 28.984 12.258 1 95.62 357 THR B N 1
ATOM 7266 C CA . THR B 1 357 ? -2.598 28.516 13.164 1 95.62 357 THR B CA 1
ATOM 7267 C C . THR B 1 357 ? -3.75 29.5 13.242 1 95.62 357 THR B C 1
ATOM 7269 O O . THR B 1 357 ? -4.918 29.109 13.281 1 95.62 357 THR B O 1
ATOM 7272 N N . GLU B 1 358 ? -3.43 30.828 13.188 1 97.62 358 GLU B N 1
ATOM 7273 C CA . GLU B 1 358 ? -4.402 31.922 13.32 1 97.62 358 GLU B CA 1
ATOM 7274 C C . GLU B 1 358 ? -5.305 32 12.094 1 97.62 358 GLU B C 1
ATOM 7276 O O . GLU B 1 358 ? -6.355 32.625 12.133 1 97.62 358 GLU B O 1
ATOM 7281 N N . THR B 1 359 ? -4.887 31.453 11 1 98.31 359 THR B N 1
ATOM 7282 C CA . THR B 1 359 ? -5.742 31.359 9.82 1 98.31 359 THR B CA 1
ATOM 7283 C C . THR B 1 359 ? -6.398 29.984 9.734 1 98.31 359 THR B C 1
ATOM 7285 O O . THR B 1 359 ? -6.867 29.594 8.664 1 98.31 359 THR B O 1
ATOM 7288 N N . THR B 1 360 ? -6.359 29.266 10.859 1 98.25 360 THR B N 1
ATOM 7289 C CA . THR B 1 360 ? -6.852 27.906 11 1 98.25 360 THR B CA 1
ATOM 7290 C C . THR B 1 360 ? -5.867 26.906 10.391 1 98.25 360 THR B C 1
ATOM 7292 O O . THR B 1 360 ? -5.406 25.984 11.078 1 98.25 360 THR B O 1
ATOM 7295 N N . CYS B 1 361 ? -5.457 27.125 9.164 1 97.31 361 CYS B N 1
ATOM 7296 C CA . CYS B 1 361 ? -4.441 26.312 8.492 1 97.31 361 CYS B CA 1
ATOM 7297 C C . CYS B 1 361 ? -3.881 27.047 7.281 1 97.31 361 CYS B C 1
ATOM 7299 O O . CYS B 1 361 ? -2.703 27.406 7.262 1 97.31 361 CYS B O 1
ATOM 7301 N N . SER B 1 362 ? -4.738 27.375 6.352 1 97.88 362 SER B N 1
ATOM 7302 C CA . SER B 1 362 ? -4.266 27.875 5.062 1 97.88 362 SER B CA 1
ATOM 7303 C C . SER B 1 362 ? -5.008 29.156 4.66 1 97.88 362 SER B C 1
ATOM 7305 O O . SER B 1 362 ? -6.219 29.266 4.859 1 97.88 362 SER B O 1
ATOM 7307 N N . ILE B 1 363 ? -4.281 30.109 4.031 1 98.25 363 ILE B N 1
ATOM 7308 C CA . ILE B 1 363 ? -4.875 31.359 3.561 1 98.25 363 ILE B CA 1
ATOM 7309 C C . ILE B 1 363 ? -4.602 31.531 2.068 1 98.25 363 ILE B C 1
ATOM 7311 O O . ILE B 1 363 ? -5.328 32.25 1.374 1 98.25 363 ILE B O 1
ATOM 7315 N N . THR B 1 364 ? -3.508 30.953 1.585 1 98.25 364 THR B N 1
ATOM 7316 C CA . THR B 1 364 ? -3.188 31.016 0.164 1 98.25 364 THR B CA 1
ATOM 7317 C C . THR B 1 364 ? -2.75 29.656 -0.357 1 98.25 364 THR B C 1
ATOM 7319 O O . THR B 1 364 ? -2.4 28.766 0.425 1 98.25 364 THR B O 1
ATOM 7322 N N . GLY B 1 365 ? -2.791 29.5 -1.621 1 97.06 365 GLY B N 1
ATOM 7323 C CA . GLY B 1 365 ? -2.279 28.328 -2.318 1 97.06 365 GLY B CA 1
ATOM 7324 C C . GLY B 1 365 ? -2.512 28.391 -3.818 1 97.06 365 GLY B C 1
ATOM 7325 O O . GLY B 1 365 ? -2.891 29.422 -4.359 1 97.06 365 GLY B O 1
ATOM 7326 N N . PHE B 1 366 ? -2.221 27.328 -4.465 1 96.94 366 PHE B N 1
ATOM 7327 C CA . PHE B 1 366 ? -2.373 27.188 -5.906 1 96.94 366 PHE B CA 1
ATOM 7328 C C . PHE B 1 366 ? -3.477 26.188 -6.242 1 96.94 366 PHE B C 1
ATOM 7330 O O . PHE B 1 366 ? -3.67 25.219 -5.52 1 96.94 366 PHE B O 1
ATOM 7337 N N . ALA B 1 367 ? -4.203 26.484 -7.262 1 95.06 367 ALA B N 1
ATOM 7338 C CA . ALA B 1 367 ? -4.98 25.422 -7.883 1 95.06 367 ALA B CA 1
ATOM 7339 C C . ALA B 1 367 ? -4.074 24.438 -8.617 1 95.06 367 ALA B C 1
ATOM 7341 O O . ALA B 1 367 ? -2.928 24.766 -8.945 1 95.06 367 ALA B O 1
ATOM 7342 N N . PRO B 1 368 ? -4.582 23.25 -8.891 1 92.62 368 PRO B N 1
ATOM 7343 C CA . PRO B 1 368 ? -3.721 22.219 -9.461 1 92.62 368 PRO B CA 1
ATOM 7344 C C . PRO B 1 368 ? -3.076 22.641 -10.773 1 92.62 368 PRO B C 1
ATOM 7346 O O . PRO B 1 368 ? -1.915 22.312 -11.031 1 92.62 368 PRO B O 1
ATOM 7349 N N . ASP B 1 369 ? -3.701 23.438 -11.57 1 90.56 369 ASP B N 1
ATOM 7350 C CA . ASP B 1 369 ? -3.203 23.719 -12.914 1 90.56 369 ASP B CA 1
ATOM 7351 C C . ASP B 1 369 ? -2.488 25.078 -12.953 1 90.56 369 ASP B C 1
ATOM 7353 O O . ASP B 1 369 ? -2.018 25.5 -14.008 1 90.56 369 ASP B O 1
ATOM 7357 N N . ASP B 1 370 ? -2.387 25.719 -11.797 1 93.31 370 ASP B N 1
ATOM 7358 C CA . ASP B 1 370 ? -1.678 26.984 -11.734 1 93.31 370 ASP B CA 1
ATOM 7359 C C . ASP B 1 370 ? -0.19 26.797 -12.023 1 93.31 370 ASP B C 1
ATOM 7361 O O . ASP B 1 370 ? 0.413 25.812 -11.602 1 93.31 370 ASP B O 1
ATOM 7365 N N . GLU B 1 371 ? 0.337 27.703 -12.758 1 89.75 371 GLU B N 1
ATOM 7366 C CA . GLU B 1 371 ? 1.776 27.719 -13 1 89.75 371 GLU B CA 1
ATOM 7367 C C . GLU B 1 371 ? 2.512 28.531 -11.945 1 89.75 371 GLU B C 1
ATOM 7369 O O . GLU B 1 371 ? 2.02 29.578 -11.508 1 89.75 371 GLU B O 1
ATOM 7374 N N . ASP B 1 372 ? 3.59 28.047 -11.531 1 91.56 372 ASP B N 1
ATOM 7375 C CA . ASP B 1 372 ? 4.398 28.688 -10.5 1 91.56 372 ASP B CA 1
ATOM 7376 C C . ASP B 1 372 ? 5.887 28.453 -10.758 1 91.56 372 ASP B C 1
ATOM 7378 O O . ASP B 1 372 ? 6.289 27.406 -11.25 1 91.56 372 ASP B O 1
ATOM 7382 N N . ASP B 1 373 ? 6.688 29.5 -10.5 1 91.25 373 ASP B N 1
ATOM 7383 C CA . ASP B 1 373 ? 8.133 29.359 -10.641 1 91.25 373 ASP B CA 1
ATOM 7384 C C . ASP B 1 373 ? 8.789 29.016 -9.312 1 91.25 373 ASP B C 1
ATOM 7386 O O . ASP B 1 373 ? 10.016 29 -9.203 1 91.25 373 ASP B O 1
ATOM 7390 N N . GLY B 1 374 ? 8 28.781 -8.32 1 92.31 374 GLY B N 1
ATOM 7391 C CA . GLY B 1 374 ? 8.5 28.25 -7.059 1 92.31 374 GLY B CA 1
ATOM 7392 C C . GLY B 1 374 ? 8.664 29.328 -5.996 1 92.31 374 GLY B C 1
ATOM 7393 O O . GLY B 1 374 ? 8.953 29.016 -4.836 1 92.31 374 GLY B O 1
ATOM 7394 N N . ARG B 1 375 ? 8.438 30.688 -6.332 1 91.38 375 ARG B N 1
ATOM 7395 C CA . ARG B 1 375 ? 8.742 31.781 -5.414 1 91.38 375 ARG B CA 1
ATOM 7396 C C . ARG B 1 375 ? 7.496 32.219 -4.645 1 91.38 375 ARG B C 1
ATOM 7398 O O . ARG B 1 375 ? 7.586 32.656 -3.498 1 91.38 375 ARG B O 1
ATOM 7405 N N . SER B 1 376 ? 6.379 32.062 -5.227 1 95 376 SER B N 1
ATOM 7406 C CA . SER B 1 376 ? 5.137 32.594 -4.668 1 95 376 SER B CA 1
ATOM 7407 C C . SER B 1 376 ? 4.484 31.594 -3.725 1 95 376 SER B C 1
ATOM 7409 O O . SER B 1 376 ? 4.758 30.391 -3.807 1 95 376 SER B O 1
ATOM 7411 N N . ILE B 1 377 ? 3.676 32.188 -2.887 1 96.81 377 ILE B N 1
ATOM 7412 C CA . ILE B 1 377 ? 2.855 31.312 -2.039 1 96.81 377 ILE B CA 1
ATOM 7413 C C . ILE B 1 377 ? 1.439 31.234 -2.604 1 96.81 377 ILE B C 1
ATOM 7415 O O . ILE B 1 377 ? 0.519 30.766 -1.926 1 96.81 377 ILE B O 1
ATOM 7419 N N . GLY B 1 378 ? 1.26 31.688 -3.75 1 97.25 378 GLY B N 1
ATOM 7420 C CA . GLY B 1 378 ? 0.011 31.5 -4.473 1 97.25 378 GLY B CA 1
ATOM 7421 C C . GLY B 1 378 ? -0.989 32.625 -4.234 1 97.25 378 GLY B C 1
ATOM 7422 O O . GLY B 1 378 ? -0.605 33.75 -3.91 1 97.25 378 GLY B O 1
ATOM 7423 N N . TRP B 1 379 ? -2.234 32.344 -4.59 1 98 379 TRP B N 1
ATOM 7424 C CA . TRP B 1 379 ? -3.346 33.281 -4.496 1 98 379 TRP B CA 1
ATOM 7425 C C . TRP B 1 379 ? -4.152 33.062 -3.225 1 98 379 TRP B C 1
ATOM 7427 O O . TRP B 1 379 ? -4.074 31.984 -2.617 1 98 379 TRP B O 1
ATOM 7437 N N . LEU B 1 380 ? -4.906 34.031 -2.861 1 98.56 380 LEU B N 1
ATOM 7438 C CA . LEU B 1 380 ? -5.816 33.938 -1.727 1 98.56 380 LEU B CA 1
ATOM 7439 C C . LEU B 1 380 ? -6.828 32.812 -1.945 1 98.56 380 LEU B C 1
ATOM 7441 O O . LEU B 1 380 ? -7.336 32.625 -3.055 1 98.56 380 LEU B O 1
ATOM 7445 N N . ASN B 1 381 ? -7.109 32.062 -0.897 1 98.62 381 ASN B N 1
ATOM 7446 C CA . ASN B 1 381 ? -8.227 31.109 -0.94 1 98.62 381 ASN B CA 1
ATOM 7447 C C . ASN B 1 381 ? -9.562 31.828 -1.119 1 98.62 381 ASN B C 1
ATOM 7449 O O . ASN B 1 381 ? -9.672 33.031 -0.838 1 98.62 381 ASN B O 1
ATOM 7453 N N . PRO B 1 382 ? -10.594 31.125 -1.504 1 98.56 382 PRO B N 1
ATOM 7454 C CA . PRO B 1 382 ? -11.914 31.734 -1.646 1 98.56 382 PRO B CA 1
ATOM 7455 C C . PRO B 1 382 ? -12.359 32.469 -0.38 1 98.56 382 PRO B C 1
ATOM 7457 O O . PRO B 1 382 ? -12.062 32.031 0.731 1 98.56 382 PRO B O 1
ATOM 7460 N N . ASN B 1 383 ? -13.141 33.562 -0.499 1 98.5 383 ASN B N 1
ATOM 7461 C CA . ASN B 1 383 ? -13.773 34.312 0.577 1 98.5 383 ASN B CA 1
ATOM 7462 C C . ASN B 1 383 ? -12.758 35.125 1.371 1 98.5 383 ASN B C 1
ATOM 7464 O O . ASN B 1 383 ? -13.102 35.719 2.387 1 98.5 383 ASN B O 1
ATOM 7468 N N . CYS B 1 384 ? -11.438 35.156 0.94 1 98.69 384 CYS B N 1
ATOM 7469 C CA . CYS B 1 384 ? -10.414 35.844 1.735 1 98.69 384 CYS B CA 1
ATOM 7470 C C . CYS B 1 384 ? -9.992 37.156 1.091 1 98.69 384 CYS B C 1
ATOM 7472 O O . CYS B 1 384 ? -10.234 37.375 -0.096 1 98.69 384 CYS B O 1
ATOM 7474 N N . ALA B 1 385 ? -9.391 37.969 1.888 1 98.56 385 ALA B N 1
ATOM 7475 C CA . ALA B 1 385 ? -8.828 39.25 1.465 1 98.56 385 ALA B CA 1
ATOM 7476 C C . ALA B 1 385 ? -7.469 39.5 2.109 1 98.56 385 ALA B C 1
ATOM 7478 O O . ALA B 1 385 ? -7.133 38.875 3.115 1 98.56 385 ALA B O 1
ATOM 7479 N N . ALA B 1 386 ? -6.691 40.344 1.46 1 98.38 386 ALA B N 1
ATOM 7480 C CA . ALA B 1 386 ? -5.383 40.719 1.987 1 98.38 386 ALA B CA 1
ATOM 7481 C C . ALA B 1 386 ? -5.078 42.188 1.701 1 98.38 386 ALA B C 1
ATOM 7483 O O . ALA B 1 386 ? -5.594 42.75 0.736 1 98.38 386 ALA B O 1
ATOM 7484 N N . ARG B 1 387 ? -4.297 42.719 2.492 1 96.31 387 ARG B N 1
ATOM 7485 C CA . ARG B 1 387 ? -3.756 44.062 2.238 1 96.31 387 ARG B CA 1
ATOM 7486 C C . ARG B 1 387 ? -2.336 44.188 2.781 1 96.31 387 ARG B C 1
ATOM 7488 O O . ARG B 1 387 ? -1.956 43.469 3.713 1 96.31 387 ARG B O 1
ATOM 7495 N N . ILE B 1 388 ? -1.574 45.062 2.125 1 96.25 388 ILE B N 1
ATOM 7496 C CA . ILE B 1 388 ? -0.194 45.281 2.527 1 96.25 388 ILE B CA 1
ATOM 7497 C C . ILE B 1 388 ? -0.119 46.594 3.352 1 96.25 388 ILE B C 1
ATOM 7499 O O . ILE B 1 388 ? -0.488 47.656 2.873 1 96.25 388 ILE B O 1
ATOM 7503 N N . GLU B 1 389 ? 0.324 46.406 4.535 1 94.44 389 GLU B N 1
ATOM 7504 C CA . GLU B 1 389 ? 0.545 47.562 5.383 1 94.44 389 GLU B CA 1
ATOM 7505 C C . GLU B 1 389 ? 2.01 47.969 5.371 1 94.44 389 GLU B C 1
ATOM 7507 O O . GLU B 1 389 ? 2.867 47.281 5.922 1 94.44 389 GLU B O 1
ATOM 7512 N N . ARG B 1 390 ? 2.26 49.094 4.828 1 93 390 ARG B N 1
ATOM 7513 C CA . ARG B 1 390 ? 3.629 49.562 4.699 1 93 390 ARG B CA 1
ATOM 7514 C C . ARG B 1 390 ? 4.238 49.875 6.066 1 93 390 ARG B C 1
ATOM 7516 O O . ARG B 1 390 ? 3.539 50.281 6.984 1 93 390 ARG B O 1
ATOM 7523 N N . LEU B 1 391 ? 5.434 49.5 6.094 1 88.62 391 LEU B N 1
ATOM 7524 C CA . LEU B 1 391 ? 6.215 49.844 7.273 1 88.62 391 LEU B CA 1
ATOM 7525 C C . LEU B 1 391 ? 7.129 51.031 6.973 1 88.62 391 LEU B C 1
ATOM 7527 O O . LEU B 1 391 ? 8.156 50.875 6.305 1 88.62 391 LEU B O 1
ATOM 7531 N N . GLU B 1 392 ? 6.867 52.188 7.391 1 81.06 392 GLU B N 1
ATOM 7532 C CA . GLU B 1 392 ? 7.512 53.438 7.008 1 81.06 392 GLU B CA 1
ATOM 7533 C C . GLU B 1 392 ? 8.977 53.469 7.441 1 81.06 392 GLU B C 1
ATOM 7535 O O . GLU B 1 392 ? 9.805 54.125 6.809 1 81.06 392 GLU B O 1
ATOM 7540 N N . ASP B 1 393 ? 9.367 52.75 8.414 1 81.62 393 ASP B N 1
ATOM 7541 C CA . ASP B 1 393 ? 10.711 52.875 8.977 1 81.62 393 ASP B CA 1
ATOM 7542 C C . ASP B 1 393 ? 11.617 51.75 8.445 1 81.62 393 ASP B C 1
ATOM 7544 O O . ASP B 1 393 ? 12.703 51.531 8.977 1 81.62 393 ASP B O 1
ATOM 7548 N N . ARG B 1 394 ? 11.047 51.125 7.391 1 83.12 394 ARG B N 1
ATOM 7549 C CA . ARG B 1 394 ? 11.844 50 6.906 1 83.12 394 ARG B CA 1
ATOM 7550 C C . ARG B 1 394 ? 12.039 50.094 5.395 1 83.12 394 ARG B C 1
ATOM 7552 O O . ARG B 1 394 ? 11.125 50.5 4.668 1 83.12 394 ARG B O 1
ATOM 7559 N N . ASP B 1 395 ? 13.273 49.688 4.98 1 82.06 395 ASP B N 1
ATOM 7560 C CA . ASP B 1 395 ? 13.633 49.656 3.566 1 82.06 395 ASP B CA 1
ATOM 7561 C C . ASP B 1 395 ? 13.766 48.25 3.055 1 82.06 395 ASP B C 1
ATOM 7563 O O . ASP B 1 395 ? 14.656 47.5 3.482 1 82.06 395 ASP B O 1
ATOM 7567 N N . PHE B 1 396 ? 12.898 47.906 2.217 1 84.12 396 PHE B N 1
ATOM 7568 C CA . PHE B 1 396 ? 12.867 46.531 1.704 1 84.12 396 PHE B CA 1
ATOM 7569 C C . PHE B 1 396 ? 13.422 46.469 0.286 1 84.12 396 PHE B C 1
ATOM 7571 O O . PHE B 1 396 ? 13.109 45.562 -0.471 1 84.12 396 PHE B O 1
ATOM 7578 N N . SER B 1 397 ? 14.195 47.531 -0.009 1 76.88 397 SER B N 1
ATOM 7579 C CA . SER B 1 397 ? 14.836 47.562 -1.321 1 76.88 397 SER B CA 1
ATOM 7580 C C . SER B 1 397 ? 15.688 46.312 -1.533 1 76.88 397 SER B C 1
ATOM 7582 O O . SER B 1 397 ? 16.422 45.875 -0.634 1 76.88 397 SER B O 1
ATOM 7584 N N . GLY B 1 398 ? 15.422 45.469 -2.607 1 71.06 398 GLY B N 1
ATOM 7585 C CA . GLY B 1 398 ? 16.188 44.281 -2.902 1 71.06 398 GLY B CA 1
ATOM 7586 C C . GLY B 1 398 ? 15.469 43 -2.504 1 71.06 398 GLY B C 1
ATOM 7587 O O . GLY B 1 398 ? 15.867 41.906 -2.918 1 71.06 398 GLY B O 1
ATOM 7588 N N . ALA B 1 399 ? 14.547 43.219 -1.607 1 75.56 399 ALA B N 1
ATOM 7589 C CA . ALA B 1 399 ? 13.82 42.062 -1.146 1 75.56 399 ALA B CA 1
ATOM 7590 C C . ALA B 1 399 ? 12.594 41.781 -2.01 1 75.56 399 ALA B C 1
ATOM 7592 O O . ALA B 1 399 ? 12 40.719 -1.949 1 75.56 399 ALA B O 1
ATOM 7593 N N . ALA B 1 400 ? 12.219 42.719 -2.791 1 80.81 400 ALA B N 1
ATOM 7594 C CA . ALA B 1 400 ? 11.062 42.656 -3.689 1 80.81 400 ALA B CA 1
ATOM 7595 C C . ALA B 1 400 ? 11.359 43.344 -5.016 1 80.81 400 ALA B C 1
ATOM 7597 O O . ALA B 1 400 ? 12.32 44.125 -5.125 1 80.81 400 ALA B O 1
ATOM 7598 N N . PRO B 1 401 ? 10.586 42.938 -6.031 1 83.06 401 PRO B N 1
ATOM 7599 C CA . PRO B 1 401 ? 10.781 43.625 -7.305 1 83.06 401 PRO B CA 1
ATOM 7600 C C . PRO B 1 401 ? 10.578 45.125 -7.188 1 83.06 401 PRO B C 1
ATOM 7602 O O . PRO B 1 401 ? 9.828 45.594 -6.316 1 83.06 401 PRO B O 1
ATOM 7605 N N . ALA B 1 402 ? 11.258 45.812 -8.164 1 81.06 402 ALA B N 1
ATOM 7606 C CA . ALA B 1 402 ? 11.141 47.281 -8.18 1 81.06 402 ALA B CA 1
ATOM 7607 C C . ALA B 1 402 ? 9.688 47.719 -8.359 1 81.06 402 ALA B C 1
ATOM 7609 O O . ALA B 1 402 ? 8.969 47.156 -9.195 1 81.06 402 ALA B O 1
ATOM 7610 N N . GLY B 1 403 ? 9.281 48.625 -7.5 1 82.75 403 GLY B N 1
ATOM 7611 C CA . GLY B 1 403 ? 7.941 49.156 -7.637 1 82.75 403 GLY B CA 1
ATOM 7612 C C . GLY B 1 403 ? 6.918 48.438 -6.777 1 82.75 403 GLY B C 1
ATOM 7613 O O . GLY B 1 403 ? 5.824 48.969 -6.543 1 82.75 403 GLY B O 1
ATOM 7614 N N . ALA B 1 404 ? 7.285 47.312 -6.273 1 88 404 ALA B N 1
ATOM 7615 C CA . ALA B 1 404 ? 6.332 46.562 -5.445 1 88 404 ALA B CA 1
ATOM 7616 C C . ALA B 1 404 ? 6.211 47.188 -4.059 1 88 404 ALA B C 1
ATOM 7618 O O . ALA B 1 404 ? 7.211 47.594 -3.475 1 88 404 ALA B O 1
ATOM 7619 N N . THR B 1 405 ? 5.043 47.312 -3.631 1 89.81 405 THR B N 1
ATOM 7620 C CA . THR B 1 405 ? 4.816 47.75 -2.258 1 89.81 405 THR B CA 1
ATOM 7621 C C . THR B 1 405 ? 5.039 46.594 -1.281 1 89.81 405 THR B C 1
ATOM 7623 O O . THR B 1 405 ? 4.348 45.594 -1.344 1 89.81 405 THR B O 1
ATOM 7626 N N . VAL B 1 406 ? 6.031 46.781 -0.396 1 93.25 406 VAL B N 1
ATOM 7627 C CA . VAL B 1 406 ? 6.367 45.781 0.589 1 93.25 406 VAL B CA 1
ATOM 7628 C C . VAL B 1 406 ? 5.902 46.219 1.975 1 93.25 406 VAL B C 1
ATOM 7630 O O . VAL B 1 406 ? 6.008 47.406 2.32 1 93.25 406 VAL B O 1
ATOM 7633 N N . GLY B 1 407 ? 5.395 45.312 2.74 1 94.69 407 GLY B N 1
ATOM 7634 C CA . GLY B 1 407 ? 4.93 45.594 4.09 1 94.69 407 GLY B CA 1
ATOM 7635 C C . GLY B 1 407 ? 4.383 44.344 4.785 1 94.69 407 GLY B C 1
ATOM 7636 O O . GLY B 1 407 ? 4.57 43.219 4.309 1 94.69 407 GLY B O 1
ATOM 7637 N N . GLU B 1 408 ? 3.816 44.594 5.988 1 95.88 408 GLU B N 1
ATOM 7638 C CA . GLU B 1 408 ? 3.17 43.5 6.695 1 95.88 408 GLU B CA 1
ATOM 7639 C C . GLU B 1 408 ? 1.891 43.062 5.988 1 95.88 408 GLU B C 1
ATOM 7641 O O . GLU B 1 408 ? 1.077 43.906 5.594 1 95.88 408 GLU B O 1
ATOM 7646 N N . ILE B 1 409 ? 1.718 41.781 5.844 1 97.56 409 ILE B N 1
ATOM 7647 C CA . ILE B 1 409 ? 0.521 41.25 5.195 1 97.56 409 ILE B CA 1
ATOM 7648 C C . ILE B 1 409 ? -0.596 41.094 6.227 1 97.56 409 ILE B C 1
ATOM 7650 O O . ILE B 1 409 ? -0.441 40.375 7.219 1 97.56 409 ILE B O 1
ATOM 7654 N N . TRP B 1 410 ? -1.645 41.844 6.051 1 98.19 410 TRP B N 1
ATOM 7655 C CA . TRP B 1 410 ? -2.877 41.625 6.805 1 98.19 410 TRP B CA 1
ATOM 7656 C C . TRP B 1 410 ? -3.869 40.781 6.008 1 98.19 410 TRP B C 1
ATOM 7658 O O . TRP B 1 410 ? -4.004 40.969 4.793 1 98.19 410 TRP B O 1
ATOM 7668 N N . VAL B 1 411 ? -4.508 39.875 6.676 1 98.75 411 VAL B N 1
ATOM 7669 C CA . VAL B 1 411 ? -5.441 39.031 5.953 1 98.75 411 VAL B CA 1
ATOM 7670 C C . VAL B 1 411 ? -6.789 39 6.672 1 98.75 411 VAL B C 1
ATOM 7672 O O . VAL B 1 411 ? -6.867 39.312 7.867 1 98.75 411 VAL B O 1
ATOM 7675 N N . ALA B 1 412 ? -7.836 38.688 5.945 1 98.69 412 ALA B N 1
ATOM 7676 C CA . ALA B 1 412 ? -9.203 38.594 6.449 1 98.69 412 ALA B CA 1
ATOM 7677 C C . ALA B 1 412 ? -9.953 37.438 5.773 1 98.69 412 ALA B C 1
ATOM 7679 O O . ALA B 1 412 ? -9.648 37.062 4.629 1 98.69 412 ALA B O 1
ATOM 7680 N N . GLY B 1 413 ? -10.891 36.875 6.43 1 98.44 413 GLY B N 1
ATOM 7681 C CA . GLY B 1 413 ? -11.711 35.781 5.914 1 98.44 413 GLY B CA 1
ATOM 7682 C C . GLY B 1 413 ? -12.422 35 7.004 1 98.44 413 GLY B C 1
ATOM 7683 O O . GLY B 1 413 ? -12.172 35.219 8.188 1 98.44 413 GLY B O 1
ATOM 7684 N N . PRO B 1 414 ? -13.328 34.125 6.566 1 98.44 414 PRO B N 1
ATOM 7685 C CA . PRO B 1 414 ? -14.086 33.312 7.539 1 98.44 414 PRO B CA 1
ATOM 7686 C C . PRO B 1 414 ? -13.211 32.344 8.305 1 98.44 414 PRO B C 1
ATOM 7688 O O . PRO B 1 414 ? -13.633 31.812 9.336 1 98.44 414 PRO B O 1
ATOM 7691 N N . ASN B 1 415 ? -11.992 32.062 7.848 1 98.62 415 ASN B N 1
ATOM 7692 C CA . ASN B 1 415 ? -11.109 31.078 8.461 1 98.62 415 ASN B CA 1
ATOM 7693 C C . ASN B 1 415 ? -10.164 31.734 9.469 1 98.62 415 ASN B C 1
ATOM 7695 O O . ASN B 1 415 ? -9.297 31.062 10.031 1 98.62 415 ASN B O 1
ATOM 7699 N N . ILE B 1 416 ? -10.312 33.031 9.773 1 98.81 416 ILE B N 1
ATOM 7700 C CA . ILE B 1 416 ? -9.469 33.75 10.742 1 98.81 416 ILE B CA 1
ATOM 7701 C C . ILE B 1 416 ? -9.914 33.375 12.156 1 98.81 416 ILE B C 1
ATOM 7703 O O . ILE B 1 416 ? -11.109 33.406 12.461 1 98.81 416 ILE B O 1
ATOM 7707 N N . MET B 1 417 ? -9.016 33.125 12.992 1 98.62 417 MET B N 1
ATOM 7708 C CA . MET B 1 417 ? -9.234 32.656 14.359 1 98.62 417 MET B CA 1
ATOM 7709 C C . MET B 1 417 ? -10.227 33.562 15.094 1 98.62 417 MET B C 1
ATOM 7711 O O . MET B 1 417 ? -10.422 34.719 14.719 1 98.62 417 MET B O 1
ATOM 7715 N N . LYS B 1 418 ? -10.812 33 16.156 1 98.31 418 LYS B N 1
ATOM 7716 C CA . LYS B 1 418 ? -11.703 33.75 17.047 1 98.31 418 LYS B CA 1
ATOM 7717 C C . LYS B 1 418 ? -10.906 34.719 17.922 1 98.31 418 LYS B C 1
ATOM 7719 O O . LYS B 1 418 ? -11.164 35.906 17.906 1 98.31 418 LYS B O 1
ATOM 7724 N N . CYS B 1 419 ? -9.984 34.25 18.672 1 98.12 419 CYS B N 1
ATOM 7725 C CA . CYS B 1 419 ? -9.117 35 19.578 1 98.12 419 CYS B CA 1
ATOM 7726 C C . CYS B 1 419 ? -8.055 34.094 20.188 1 98.12 419 CYS B C 1
ATOM 7728 O O . CYS B 1 419 ? -7.977 32.906 19.859 1 98.12 419 CYS B O 1
ATOM 7730 N N . TYR B 1 420 ? -7.137 34.688 20.938 1 97.38 420 TYR B N 1
ATOM 7731 C CA . TYR B 1 420 ? -6.246 33.938 21.797 1 97.38 420 TYR B CA 1
ATOM 7732 C C . TYR B 1 420 ? -6.91 33.625 23.125 1 97.38 420 TYR B C 1
AT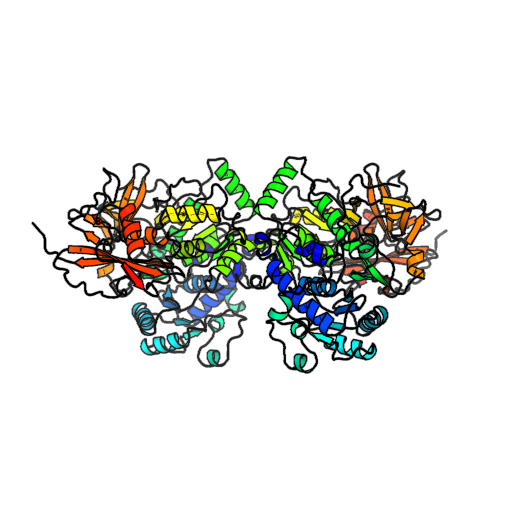OM 7734 O O . TYR B 1 420 ? -7.398 34.5 23.812 1 97.38 420 TYR B O 1
ATOM 7742 N N . TYR B 1 421 ? -6.93 32.344 23.469 1 97.69 421 TYR B N 1
ATOM 7743 C CA . TYR B 1 421 ? -7.586 31.906 24.688 1 97.69 421 TYR B CA 1
ATOM 7744 C C . TYR B 1 421 ? -6.969 32.562 25.906 1 97.69 421 TYR B C 1
ATOM 7746 O O . TYR B 1 421 ? -5.754 32.5 26.109 1 97.69 421 TYR B O 1
ATOM 7754 N N . LYS B 1 422 ? -7.695 33.281 26.734 1 96.44 422 LYS B N 1
ATOM 7755 C CA . LYS B 1 422 ? -7.316 33.938 27.984 1 96.44 422 LYS B CA 1
ATOM 7756 C C . LYS B 1 422 ? -6.211 34.969 27.75 1 96.44 422 LYS B C 1
ATOM 7758 O O . LYS B 1 422 ? -5.34 35.156 28.594 1 96.44 422 LYS B O 1
ATOM 7763 N N . ASN B 1 423 ? -6.254 35.562 26.578 1 95.81 423 ASN B N 1
ATOM 7764 C CA . ASN B 1 423 ? -5.23 36.531 26.25 1 95.81 423 ASN B CA 1
ATOM 7765 C C . ASN B 1 423 ? -5.797 37.688 25.422 1 95.81 423 ASN B C 1
ATOM 7767 O O . ASN B 1 423 ? -5.406 37.875 24.266 1 95.81 423 ASN B O 1
ATOM 7771 N N . PRO B 1 424 ? -6.605 38.438 26 1 96.56 424 PRO B N 1
ATOM 7772 C CA . PRO B 1 424 ? -7.246 39.531 25.266 1 96.56 424 PRO B CA 1
ATOM 7773 C C . PRO B 1 424 ? -6.242 40.531 24.703 1 96.56 424 PRO B C 1
ATOM 7775 O O . PRO B 1 424 ? -6.453 41.094 23.609 1 96.56 424 PRO B O 1
ATOM 7778 N N . LYS B 1 425 ? -5.188 40.781 25.438 1 95.25 425 LYS B N 1
ATOM 7779 C CA . LYS B 1 425 ? -4.184 41.719 24.969 1 95.25 425 LYS B CA 1
ATOM 7780 C C . LYS B 1 425 ? -3.564 41.281 23.656 1 95.25 425 LYS B C 1
ATOM 7782 O O . LYS B 1 425 ? -3.494 42.031 22.688 1 95.25 425 LYS B O 1
ATOM 7787 N N . ALA B 1 426 ? -3.113 40.062 23.656 1 94 426 ALA B N 1
ATOM 7788 C CA . ALA B 1 426 ? -2.529 39.531 22.438 1 94 426 ALA B CA 1
ATOM 7789 C C . ALA B 1 426 ? -3.553 39.5 21.297 1 94 426 ALA B C 1
ATOM 7791 O O . ALA B 1 426 ? -3.203 39.688 20.141 1 94 426 ALA B O 1
ATOM 7792 N N . THR B 1 427 ? -4.844 39.25 21.625 1 97.12 427 THR B N 1
ATOM 7793 C CA . THR B 1 427 ? -5.91 39.219 20.625 1 97.12 427 THR B CA 1
ATOM 7794 C C . THR B 1 427 ? -6.082 40.594 19.984 1 97.12 427 THR B C 1
ATOM 7796 O O . THR B 1 427 ? -6.16 40.719 18.766 1 97.12 427 THR B O 1
ATOM 7799 N N . GLU B 1 428 ? -6.062 41.594 20.844 1 96.38 428 GLU B N 1
ATOM 7800 C CA . GLU B 1 428 ? -6.262 42.938 20.359 1 96.38 428 GLU B CA 1
ATOM 7801 C C . GLU B 1 428 ? -5.09 43.406 19.5 1 96.38 428 GLU B C 1
ATOM 7803 O O . GLU B 1 428 ? -5.266 44.188 18.578 1 96.38 428 GLU B O 1
ATOM 7808 N N . GLU B 1 429 ? -3.994 42.906 19.828 1 94.94 429 GLU B N 1
ATOM 7809 C CA . GLU B 1 429 ? -2.801 43.281 19.062 1 94.94 429 GLU B CA 1
ATOM 7810 C C . GLU B 1 429 ? -2.785 42.562 17.719 1 94.94 429 GLU B C 1
ATOM 7812 O O . GLU B 1 429 ? -2.293 43.125 16.734 1 94.94 429 GLU B O 1
ATOM 7817 N N . ALA B 1 430 ? -3.299 41.438 17.641 1 96 430 ALA B N 1
ATOM 7818 C CA . ALA B 1 430 ? -3.225 40.625 16.438 1 96 430 ALA B CA 1
ATOM 7819 C C . ALA B 1 430 ? -4.414 40.875 15.516 1 96 430 ALA B C 1
ATOM 7821 O O . ALA B 1 430 ? -4.301 40.781 14.297 1 96 430 ALA B O 1
ATOM 7822 N N . ILE B 1 431 ? -5.582 41.156 16.094 1 97.81 431 ILE B N 1
ATOM 7823 C CA . ILE B 1 431 ? -6.809 41.375 15.336 1 97.81 431 ILE B CA 1
ATOM 7824 C C . ILE B 1 431 ? -7.199 42.875 15.383 1 97.81 431 ILE B C 1
ATOM 7826 O O . ILE B 1 431 ? -7.414 43.406 16.469 1 97.81 431 ILE B O 1
ATOM 7830 N N . VAL B 1 432 ? -7.344 43.406 14.18 1 96.56 432 VAL B N 1
ATOM 7831 C CA . VAL B 1 432 ? -7.691 44.812 14.102 1 96.56 432 VAL B CA 1
ATOM 7832 C C . VAL B 1 432 ? -8.883 45 13.164 1 96.56 432 VAL B C 1
ATOM 7834 O O . VAL B 1 432 ? -9.016 44.281 12.164 1 96.56 432 VAL B O 1
ATOM 7837 N N . VAL B 1 433 ? -9.68 45.906 13.531 1 96.19 433 VAL B N 1
ATOM 7838 C CA . VAL B 1 433 ? -10.797 46.25 12.656 1 96.19 433 VAL B CA 1
ATOM 7839 C C . VAL B 1 433 ? -10.477 47.562 11.914 1 96.19 433 VAL B C 1
ATOM 7841 O O . VAL B 1 433 ? -10.242 48.594 12.539 1 96.19 433 VAL B O 1
ATOM 7844 N N . ALA B 1 434 ? -10.391 47.469 10.672 1 94.25 434 ALA B N 1
ATOM 7845 C CA . ALA B 1 434 ? -10.164 48.625 9.805 1 94.25 434 ALA B CA 1
ATOM 7846 C C . ALA B 1 434 ? -11.086 48.594 8.594 1 94.25 434 ALA B C 1
ATOM 7848 O O . ALA B 1 434 ? -11.18 47.594 7.902 1 94.25 434 ALA B O 1
ATOM 7849 N N . GLY B 1 435 ? -11.812 49.75 8.32 1 93.62 435 GLY B N 1
ATOM 7850 C CA . GLY B 1 435 ? -12.727 49.844 7.195 1 93.62 435 GLY B CA 1
ATOM 7851 C C . GLY B 1 435 ? -13.867 48.844 7.293 1 93.62 435 GLY B C 1
ATOM 7852 O O . GLY B 1 435 ? -14.297 48.281 6.285 1 93.62 435 GLY B O 1
ATOM 7853 N N . GLY B 1 436 ? -14.156 48.469 8.469 1 94.25 436 GLY B N 1
ATOM 7854 C CA . GLY B 1 436 ? -15.273 47.562 8.688 1 94.25 436 GLY B CA 1
ATOM 7855 C C . GLY B 1 436 ? -14.906 46.125 8.508 1 94.25 436 GLY B C 1
ATOM 7856 O O . GLY B 1 436 ? -15.773 45.25 8.57 1 94.25 436 GLY B O 1
ATOM 7857 N N . ILE B 1 437 ? -13.625 45.875 8.305 1 96.56 437 ILE B N 1
ATOM 7858 C CA . ILE B 1 437 ? -13.156 44.5 8.094 1 96.56 437 ILE B CA 1
ATOM 7859 C C . ILE B 1 437 ? -12.258 44.094 9.25 1 96.56 437 ILE B C 1
ATOM 7861 O O . ILE B 1 437 ? -11.43 44.875 9.727 1 96.56 437 ILE B O 1
ATOM 7865 N N . ARG B 1 438 ? -12.547 42.875 9.727 1 97.44 438 ARG B N 1
ATOM 7866 C CA . ARG B 1 438 ? -11.719 42.25 10.75 1 97.44 438 ARG B CA 1
ATOM 7867 C C . ARG B 1 438 ? -10.453 41.656 10.148 1 97.44 438 ARG B C 1
ATOM 7869 O O . ARG B 1 438 ? -10.508 40.656 9.438 1 97.44 438 ARG B O 1
ATOM 7876 N N . TRP B 1 439 ? -9.289 42.312 10.445 1 98.44 439 TRP B N 1
ATOM 7877 C CA . TRP B 1 439 ? -8.023 41.875 9.859 1 98.44 439 TRP B CA 1
ATOM 7878 C C . TRP B 1 439 ? -7.152 41.156 10.883 1 98.44 439 TRP B C 1
ATOM 7880 O O . TRP B 1 439 ? -7.102 41.562 12.047 1 98.44 439 TRP B O 1
ATOM 7890 N N . LEU B 1 440 ? -6.531 40.156 10.484 1 98.69 440 LEU B N 1
ATOM 7891 C CA . LEU B 1 440 ? -5.434 39.531 11.234 1 98.69 440 LEU B CA 1
ATOM 7892 C C . LEU B 1 440 ? -4.094 40.125 10.805 1 98.69 440 LEU B C 1
ATOM 7894 O O . LEU B 1 440 ? -3.748 40.094 9.625 1 98.69 440 LEU B O 1
ATOM 7898 N N . ARG B 1 441 ? -3.381 40.688 11.703 1 97.5 441 ARG B N 1
ATOM 7899 C CA . ARG B 1 441 ? -1.981 41.031 11.477 1 97.5 441 ARG B CA 1
ATOM 7900 C C . ARG B 1 441 ? -1.09 39.781 11.555 1 97.5 441 ARG B C 1
ATOM 7902 O O . ARG B 1 441 ? -0.897 39.219 12.633 1 97.5 441 ARG B O 1
ATOM 7909 N N . THR B 1 442 ? -0.488 39.438 10.445 1 96.06 442 THR B N 1
ATOM 7910 C CA . THR B 1 442 ? 0.143 38.125 10.375 1 96.06 442 THR B CA 1
ATOM 7911 C C . THR B 1 442 ? 1.558 38.188 10.945 1 96.06 442 THR B C 1
ATOM 7913 O O . THR B 1 442 ? 2.119 37.156 11.32 1 96.06 442 THR B O 1
ATOM 7916 N N . GLY B 1 443 ? 2.121 39.344 10.938 1 93 443 GLY B N 1
ATOM 7917 C CA . GLY B 1 443 ? 3.523 39.469 11.305 1 93 443 GLY B CA 1
ATOM 7918 C C . GLY B 1 443 ? 4.469 39.062 10.188 1 93 443 GLY B C 1
ATOM 7919 O O . GLY B 1 443 ? 5.691 39.125 10.352 1 93 443 GLY B O 1
ATOM 7920 N N . ASP B 1 444 ? 3.951 38.688 9.062 1 93.81 444 ASP B N 1
ATOM 7921 C CA . ASP B 1 444 ? 4.758 38.344 7.902 1 93.81 444 ASP B CA 1
ATOM 7922 C C . ASP B 1 444 ? 4.852 39.531 6.93 1 93.81 444 ASP B C 1
ATOM 7924 O O . ASP B 1 444 ? 3.863 40.219 6.695 1 93.81 444 ASP B O 1
ATOM 7928 N N . ILE B 1 445 ? 6.055 39.656 6.418 1 93.81 445 ILE B N 1
ATOM 7929 C CA . ILE B 1 445 ? 6.316 40.75 5.457 1 93.81 445 ILE B CA 1
ATOM 7930 C C . ILE B 1 445 ? 6.289 40.156 4.039 1 93.81 445 ILE B C 1
ATOM 7932 O O . ILE B 1 445 ? 6.867 39.125 3.773 1 93.81 445 ILE B O 1
ATOM 7936 N N . GLY B 1 446 ? 5.594 40.844 3.193 1 95.31 446 GLY B N 1
ATOM 7937 C CA . GLY B 1 446 ? 5.527 40.375 1.818 1 95.31 446 GLY B CA 1
ATOM 7938 C C . GLY B 1 446 ? 4.957 41.406 0.865 1 95.31 446 GLY B C 1
ATOM 7939 O O . GLY B 1 446 ? 4.91 42.594 1.184 1 95.31 446 GLY B O 1
ATOM 7940 N N . TYR B 1 447 ? 4.691 40.969 -0.333 1 95.31 447 TYR B N 1
ATOM 7941 C CA . TYR B 1 447 ? 4.113 41.812 -1.368 1 95.31 447 TYR B CA 1
ATOM 7942 C C . TYR B 1 447 ? 3.207 41.031 -2.291 1 95.31 447 TYR B C 1
ATOM 7944 O O . TYR B 1 447 ? 3.164 39.781 -2.213 1 95.31 447 TYR B O 1
ATOM 7952 N N . ILE B 1 448 ? 2.404 41.719 -3.062 1 95.75 448 ILE B N 1
ATOM 7953 C CA . ILE B 1 448 ? 1.485 41.125 -4.039 1 95.75 448 ILE B CA 1
ATOM 7954 C C . ILE B 1 448 ? 1.864 41.594 -5.441 1 95.75 448 ILE B C 1
ATOM 7956 O O . ILE B 1 448 ? 2.086 42.812 -5.664 1 95.75 448 ILE B O 1
ATOM 7960 N N . ASP B 1 449 ? 1.948 40.688 -6.383 1 93.5 449 ASP B N 1
ATOM 7961 C CA . ASP B 1 449 ? 2.332 41.094 -7.734 1 93.5 449 ASP B CA 1
ATOM 7962 C C . ASP B 1 449 ? 1.104 41.438 -8.57 1 93.5 449 ASP B C 1
ATOM 7964 O O . ASP B 1 449 ? -0.011 41.531 -8.047 1 93.5 449 ASP B O 1
ATOM 7968 N N . GLU B 1 450 ? 1.365 41.688 -9.875 1 91.25 450 GLU B N 1
ATOM 7969 C CA . GLU B 1 450 ? 0.31 42.188 -10.758 1 91.25 450 GLU B CA 1
ATOM 7970 C C . GLU B 1 450 ? -0.742 41.094 -11.008 1 91.25 450 GLU B C 1
ATOM 7972 O O . GLU B 1 450 ? -1.892 41.406 -11.328 1 91.25 450 GLU B O 1
ATOM 7977 N N . ARG B 1 451 ? -0.327 39.844 -10.797 1 90.81 451 ARG B N 1
ATOM 7978 C CA . ARG B 1 451 ? -1.253 38.75 -11.023 1 90.81 451 ARG B CA 1
ATOM 7979 C C . ARG B 1 451 ? -2.1 38.469 -9.781 1 90.81 451 ARG B C 1
ATOM 7981 O O . ARG B 1 451 ? -3.074 37.719 -9.836 1 90.81 451 ARG B O 1
ATOM 7988 N N . GLY B 1 452 ? -1.702 39.125 -8.688 1 94.12 452 GLY B N 1
ATOM 7989 C CA . GLY B 1 452 ? -2.389 38.906 -7.426 1 94.12 452 GLY B CA 1
ATOM 7990 C C . GLY B 1 452 ? -1.741 37.812 -6.574 1 94.12 452 GLY B C 1
ATOM 7991 O O . GLY B 1 452 ? -2.277 37.438 -5.535 1 94.12 452 GLY B O 1
ATOM 7992 N N . CYS B 1 453 ? -0.65 37.312 -6.996 1 95.62 453 CYS B N 1
ATOM 7993 C CA . CYS B 1 453 ? 0.099 36.312 -6.223 1 95.62 453 CYS B CA 1
ATOM 7994 C C . CYS B 1 453 ? 0.831 36.969 -5.059 1 95.62 453 CYS B C 1
ATOM 7996 O O . CYS B 1 453 ? 1.365 38.094 -5.203 1 95.62 453 CYS B O 1
ATOM 7998 N N . ILE B 1 454 ? 0.876 36.25 -4.039 1 97.19 454 ILE B N 1
ATOM 7999 C CA . ILE B 1 454 ? 1.49 36.781 -2.828 1 97.19 454 ILE B CA 1
ATOM 8000 C C . ILE B 1 454 ? 2.873 36.156 -2.633 1 97.19 454 ILE B C 1
ATOM 8002 O O . ILE B 1 454 ? 3.082 34.969 -2.938 1 97.19 454 ILE B O 1
ATOM 8006 N N . TYR B 1 455 ? 3.742 36.938 -2.174 1 95 455 TYR B N 1
ATOM 8007 C CA . TYR B 1 455 ? 5.117 36.562 -1.881 1 95 455 TYR B CA 1
ATOM 8008 C C . TYR B 1 455 ? 5.492 36.906 -0.45 1 95 455 TYR B C 1
ATOM 8010 O O . TYR B 1 455 ? 5.168 38 0.027 1 95 455 TYR B O 1
ATOM 8018 N N . ILE B 1 456 ? 6.121 36 0.229 1 93.88 456 ILE B N 1
ATOM 8019 C CA . ILE B 1 456 ? 6.602 36.25 1.582 1 93.88 456 ILE B CA 1
ATOM 8020 C C . ILE B 1 456 ? 8.086 36.625 1.546 1 93.88 456 ILE B C 1
ATOM 8022 O O . ILE B 1 456 ? 8.883 35.906 0.919 1 93.88 456 ILE B O 1
ATOM 8026 N N . VAL B 1 457 ? 8.406 37.656 2.123 1 89.06 457 VAL B N 1
ATOM 8027 C CA . VAL B 1 457 ? 9.805 38.031 2.297 1 89.06 457 VAL B CA 1
ATOM 8028 C C . VAL B 1 457 ? 10.367 37.375 3.545 1 89.06 457 VAL B C 1
ATOM 8030 O O . VAL B 1 457 ? 11.383 36.656 3.477 1 89.06 457 VAL B O 1
ATOM 8033 N N . ASP B 1 458 ? 9.781 37.625 4.668 1 87.81 458 ASP B N 1
ATOM 8034 C CA . ASP B 1 458 ? 10.141 37 5.93 1 87.81 458 ASP B CA 1
ATOM 8035 C C . ASP B 1 458 ? 9.211 37.438 7.055 1 87.81 458 ASP B C 1
ATOM 8037 O O . ASP B 1 458 ? 8.25 38.156 6.82 1 87.81 458 ASP B O 1
ATOM 8041 N N . ARG B 1 459 ? 9.57 36.844 8.242 1 85.69 459 ARG B N 1
ATOM 8042 C CA . ARG B 1 459 ? 8.844 37.312 9.422 1 85.69 459 ARG B CA 1
ATOM 8043 C C . ARG B 1 459 ? 9.375 38.656 9.891 1 85.69 459 ARG B C 1
ATOM 8045 O O . ARG B 1 459 ? 10.586 38.906 9.875 1 85.69 459 ARG B O 1
ATOM 8052 N N . LEU B 1 460 ? 8.484 39.469 10.289 1 83.31 460 LEU B N 1
ATOM 8053 C CA . LEU B 1 460 ? 8.852 40.781 10.766 1 83.31 460 LEU B CA 1
ATOM 8054 C C . LEU B 1 460 ? 9.875 40.719 11.891 1 83.31 460 LEU B C 1
ATOM 8056 O O . LEU B 1 460 ? 10.867 41.438 11.891 1 83.31 460 LEU B O 1
ATOM 8060 N N . LYS B 1 461 ? 9.656 39.75 12.703 1 79.56 461 LYS B N 1
ATOM 8061 C CA . LYS B 1 461 ? 10.484 39.656 13.906 1 79.56 461 LYS B CA 1
ATOM 8062 C C . LYS B 1 461 ? 11.836 39 13.586 1 79.56 461 LYS B C 1
ATOM 8064 O O . LYS B 1 461 ? 12.766 39.094 14.398 1 79.56 461 LYS B O 1
ATOM 8069 N N . ASP B 1 462 ? 11.961 38.469 12.477 1 83.12 462 ASP B N 1
ATOM 8070 C CA . ASP B 1 462 ? 13.172 37.719 12.164 1 83.12 462 ASP B CA 1
ATOM 8071 C C . ASP B 1 462 ? 14.086 38.531 11.242 1 83.12 462 ASP B C 1
ATOM 8073 O O . ASP B 1 462 ? 15.258 38.188 11.07 1 83.12 462 ASP B O 1
ATOM 8077 N N . LEU B 1 463 ? 13.586 39.531 10.688 1 85.75 463 LEU B N 1
ATOM 8078 C CA . LEU B 1 463 ? 14.359 40.312 9.734 1 85.75 463 LEU B CA 1
ATOM 8079 C C . LEU B 1 463 ? 15.586 40.938 10.406 1 85.75 463 LEU B C 1
ATOM 8081 O O . LEU B 1 463 ? 15.523 41.375 11.562 1 85.75 463 LEU B O 1
ATOM 8085 N N . ILE B 1 464 ? 16.672 40.875 9.625 1 87.38 464 ILE B N 1
ATOM 8086 C CA . ILE B 1 464 ? 17.938 41.438 10.078 1 87.38 464 ILE B CA 1
ATOM 8087 C C . ILE B 1 464 ? 18.141 42.812 9.414 1 87.38 464 ILE B C 1
ATOM 8089 O O . ILE B 1 464 ? 18.016 42.938 8.195 1 87.38 464 ILE B O 1
ATOM 8093 N N . LYS B 1 465 ? 18.406 43.75 10.219 1 88.56 465 LYS B N 1
ATOM 8094 C CA . LYS B 1 465 ? 18.656 45.094 9.68 1 88.56 465 LYS B CA 1
ATOM 8095 C C . LYS B 1 465 ? 20.156 45.344 9.5 1 88.56 465 LYS B C 1
ATOM 8097 O O . LYS B 1 465 ? 20.859 45.625 10.461 1 88.56 465 LYS B O 1
ATOM 8102 N N . VAL B 1 466 ? 20.609 45.25 8.242 1 90 466 VAL B N 1
ATOM 8103 C CA . VAL B 1 466 ? 22.016 45.469 7.922 1 90 466 VAL B CA 1
ATOM 8104 C C . VAL B 1 466 ? 22.172 46.844 7.25 1 90 466 VAL B C 1
ATOM 8106 O O . VAL B 1 466 ? 21.812 47 6.082 1 90 466 VAL B O 1
ATOM 8109 N N . LYS B 1 467 ? 22.781 47.75 7.906 1 86.12 467 LYS B N 1
ATOM 8110 C CA . LYS B 1 467 ? 23.016 49.094 7.391 1 86.12 467 LYS B CA 1
ATOM 8111 C C . LYS B 1 467 ? 21.766 49.688 6.777 1 86.12 467 LYS B C 1
ATOM 8113 O O . LYS B 1 467 ? 21.781 50.188 5.645 1 86.12 467 LYS B O 1
ATOM 8118 N N . GLY B 1 468 ? 20.672 49.469 7.52 1 81.75 468 GLY B N 1
ATOM 8119 C CA . GLY B 1 468 ? 19.406 50.062 7.117 1 81.75 468 GLY B CA 1
ATOM 8120 C C . GLY B 1 468 ? 18.609 49.188 6.172 1 81.75 468 GLY B C 1
ATOM 8121 O O . GLY B 1 468 ? 17.438 49.406 5.93 1 81.75 468 GLY B O 1
ATOM 8122 N N . LEU B 1 469 ? 19.234 48.156 5.652 1 85.44 469 LEU B N 1
ATOM 8123 C CA . LEU B 1 469 ? 18.578 47.25 4.727 1 85.44 469 LEU B CA 1
ATOM 8124 C C . LEU B 1 469 ? 18.094 46 5.449 1 85.44 469 LEU B C 1
ATOM 8126 O O . LEU B 1 469 ? 18.766 45.5 6.348 1 85.44 469 LEU B O 1
ATOM 8130 N N . GLN B 1 470 ? 16.906 45.594 5.059 1 84.88 470 GLN B N 1
ATOM 8131 C CA . GLN B 1 470 ? 16.344 44.375 5.668 1 84.88 470 GLN B CA 1
ATOM 8132 C C . GLN B 1 470 ? 16.844 43.125 4.965 1 84.88 470 GLN B C 1
ATOM 8134 O O . GLN B 1 470 ? 16.75 43 3.74 1 84.88 470 GLN B O 1
ATOM 8139 N N . VAL B 1 471 ? 17.344 42.188 5.766 1 86.38 471 VAL B N 1
ATOM 8140 C CA . VAL B 1 471 ? 17.812 40.875 5.273 1 86.38 471 VAL B CA 1
ATOM 8141 C C . VAL B 1 471 ? 16.953 39.75 5.84 1 86.38 471 VAL B C 1
ATOM 8143 O O . VAL B 1 471 ? 16.734 39.688 7.055 1 86.38 471 VAL B O 1
ATOM 8146 N N . ALA B 1 472 ? 16.359 38.969 4.922 1 85.75 472 ALA B N 1
ATOM 8147 C CA . ALA B 1 472 ? 15.531 37.844 5.324 1 85.75 472 ALA B CA 1
ATOM 8148 C C . ALA B 1 472 ? 16.391 36.625 5.605 1 85.75 472 ALA B C 1
ATOM 8150 O O . ALA B 1 472 ? 16.938 36 4.68 1 85.75 472 ALA B O 1
ATOM 8151 N N . PRO B 1 473 ? 16.453 36.156 6.859 1 89.88 473 PRO B N 1
ATOM 8152 C CA . PRO B 1 473 ? 17.25 34.969 7.18 1 89.88 473 PRO B CA 1
ATOM 8153 C C . PRO B 1 473 ? 16.797 33.719 6.434 1 89.88 473 PRO B C 1
ATOM 8155 O O . PRO B 1 473 ? 17.625 32.875 6.059 1 89.88 473 PRO B O 1
ATOM 8158 N N . ALA B 1 474 ? 15.492 33.594 6.219 1 84.25 474 ALA B N 1
ATOM 8159 C CA . ALA B 1 474 ? 14.938 32.406 5.582 1 84.25 474 ALA B CA 1
ATOM 8160 C C . ALA B 1 474 ? 15.547 32.188 4.199 1 84.25 474 ALA B C 1
ATOM 8162 O O . ALA B 1 474 ? 15.797 31.062 3.791 1 84.25 474 ALA B O 1
ATOM 8163 N N . GLU B 1 475 ? 15.742 33.219 3.512 1 84.19 475 GLU B N 1
ATOM 8164 C CA . GLU B 1 475 ? 16.328 33.125 2.18 1 84.19 475 GLU B CA 1
ATOM 8165 C C . GLU B 1 475 ? 17.734 32.531 2.232 1 84.19 475 GLU B C 1
ATOM 8167 O O . GLU B 1 475 ? 18.078 31.672 1.424 1 84.19 475 GLU B O 1
ATOM 8172 N N . LEU B 1 476 ? 18.484 33 3.168 1 88.69 476 LEU B N 1
ATOM 8173 C CA . LEU B 1 476 ? 19.859 32.5 3.336 1 88.69 476 LEU B CA 1
ATOM 8174 C C . LEU B 1 476 ? 19.859 31.062 3.801 1 88.69 476 LEU B C 1
ATOM 8176 O O . LEU B 1 476 ? 20.656 30.25 3.309 1 88.69 476 LEU B O 1
ATOM 8180 N N . GLU B 1 477 ? 18.953 30.766 4.695 1 91.19 477 GLU B N 1
ATOM 8181 C CA . GLU B 1 477 ? 18.844 29.406 5.223 1 91.19 477 GLU B CA 1
ATOM 8182 C C . GLU B 1 477 ? 18.516 28.406 4.113 1 91.19 477 GLU B C 1
ATOM 8184 O O . GLU B 1 477 ? 19.172 27.359 4 1 91.19 477 GLU B O 1
ATOM 8189 N N . GLN B 1 478 ? 17.594 28.781 3.34 1 85.12 478 GLN B N 1
ATOM 8190 C CA . GLN B 1 478 ? 17.156 27.891 2.266 1 85.12 478 GLN B CA 1
ATOM 8191 C C . GLN B 1 478 ? 18.266 27.672 1.248 1 85.12 478 GLN B C 1
ATOM 8193 O O . GLN B 1 478 ? 18.406 26.562 0.709 1 85.12 478 GLN B O 1
ATOM 8198 N N . TYR B 1 479 ? 18.984 28.672 0.959 1 85.81 479 TYR B N 1
ATOM 8199 C CA . TYR B 1 479 ? 20.094 28.531 0.011 1 85.81 479 TYR B CA 1
ATOM 8200 C C . TYR B 1 479 ? 21.188 27.641 0.584 1 85.81 479 TYR B C 1
ATOM 8202 O O . TYR B 1 479 ? 21.766 26.812 -0.126 1 85.81 479 TYR B O 1
ATOM 8210 N N . LEU B 1 480 ? 21.453 27.766 1.825 1 90.69 480 LEU B N 1
ATOM 8211 C CA . LEU B 1 480 ? 22.453 26.938 2.488 1 90.69 480 LEU B CA 1
ATOM 8212 C C . LEU B 1 480 ? 22.062 25.469 2.434 1 90.69 480 LEU B C 1
ATOM 8214 O O . LEU B 1 480 ? 22.906 24.594 2.254 1 90.69 480 LEU B O 1
ATOM 8218 N N . LEU B 1 481 ? 20.766 25.219 2.51 1 86.88 481 LEU B N 1
ATOM 8219 C CA . LEU B 1 481 ? 20.25 23.859 2.566 1 86.88 481 LEU B CA 1
ATOM 8220 C C . LEU B 1 481 ? 20.406 23.172 1.222 1 86.88 481 LEU B C 1
ATOM 8222 O O . LEU B 1 481 ? 20.297 21.938 1.137 1 86.88 481 LEU B O 1
ATOM 8226 N N . THR B 1 482 ? 20.672 23.891 0.18 1 82.69 482 THR B N 1
ATOM 8227 C CA . THR B 1 482 ? 20.859 23.281 -1.136 1 82.69 482 THR B CA 1
ATOM 8228 C C . THR B 1 482 ? 22.219 22.625 -1.24 1 82.69 482 THR B C 1
ATOM 8230 O O . THR B 1 482 ? 22.469 21.828 -2.146 1 82.69 482 THR B O 1
ATOM 8233 N N . HIS B 1 483 ? 23.156 23.031 -0.359 1 86.56 483 HIS B N 1
ATOM 8234 C CA . HIS B 1 483 ? 24.469 22.406 -0.362 1 86.56 483 HIS B CA 1
ATOM 8235 C C . HIS B 1 483 ? 24.406 20.969 0.135 1 86.56 483 HIS B C 1
ATOM 8237 O O . HIS B 1 483 ? 23.828 20.703 1.197 1 86.56 483 HIS B O 1
ATOM 8243 N N . PHE B 1 484 ? 25.031 20.125 -0.511 1 82.88 484 PHE B N 1
ATOM 8244 C CA . PHE B 1 484 ? 24.953 18.688 -0.278 1 82.88 484 PHE B CA 1
ATOM 8245 C C . PHE B 1 484 ? 25.422 18.328 1.128 1 82.88 484 PHE B C 1
ATOM 8247 O O . PHE B 1 484 ? 24.891 17.406 1.752 1 82.88 484 PHE B O 1
ATOM 8254 N N . ASP B 1 485 ? 26.344 19.078 1.619 1 88.69 485 ASP B N 1
ATOM 8255 C CA . ASP B 1 485 ? 26.953 18.734 2.896 1 88.69 485 ASP B CA 1
ATOM 8256 C C . ASP B 1 485 ? 26.297 19.469 4.051 1 88.69 485 ASP B C 1
ATOM 8258 O O . ASP B 1 485 ? 26.766 19.422 5.188 1 88.69 485 ASP B O 1
ATOM 8262 N N . VAL B 1 486 ? 25.266 20.25 3.783 1 91.06 486 VAL B N 1
ATOM 8263 C CA . VAL B 1 486 ? 24.531 20.953 4.824 1 91.06 486 VAL B CA 1
ATOM 8264 C C . VAL B 1 486 ? 23.234 20.219 5.152 1 91.06 486 VAL B C 1
ATOM 8266 O O . VAL B 1 486 ? 22.359 20.078 4.301 1 91.06 486 VAL B O 1
ATOM 8269 N N . ALA B 1 487 ? 23.172 19.734 6.32 1 87 487 ALA B N 1
ATOM 8270 C CA . ALA B 1 487 ? 21.984 18.984 6.762 1 87 487 ALA B CA 1
ATOM 8271 C C . ALA B 1 487 ? 20.891 19.938 7.227 1 87 487 ALA B C 1
ATOM 8273 O O . ALA B 1 487 ? 19.703 19.625 7.086 1 87 487 ALA B O 1
ATOM 8274 N N . ASP B 1 488 ? 21.281 21.031 7.809 1 89.69 488 ASP B N 1
ATOM 8275 C CA . ASP B 1 488 ? 20.344 22.016 8.359 1 89.69 488 ASP B CA 1
ATOM 8276 C C . ASP B 1 488 ? 21.031 23.359 8.539 1 89.69 488 ASP B C 1
ATOM 8278 O O . ASP B 1 488 ? 22.266 23.453 8.555 1 89.69 488 ASP B O 1
ATOM 8282 N N . ALA B 1 489 ? 20.281 24.422 8.539 1 92.25 489 ALA B N 1
ATOM 8283 C CA . ALA B 1 489 ? 20.875 25.766 8.664 1 92.25 489 ALA B CA 1
ATOM 8284 C C . ALA B 1 489 ? 19.875 26.734 9.289 1 92.25 489 ALA B C 1
ATOM 8286 O O . ALA B 1 489 ? 18.672 26.641 9.055 1 92.25 489 ALA B O 1
ATOM 8287 N N . ALA B 1 490 ? 20.375 27.562 10.078 1 92.5 490 ALA B N 1
ATOM 8288 C CA . ALA B 1 490 ? 19.641 28.703 10.641 1 92.5 490 ALA B CA 1
ATOM 8289 C C . ALA B 1 490 ? 20.469 29.969 10.578 1 92.5 490 ALA B C 1
ATOM 8291 O O . ALA B 1 490 ? 21.688 29.953 10.773 1 92.5 490 ALA B O 1
ATOM 8292 N N . VAL B 1 491 ? 19.875 31.109 10.281 1 92.75 491 VAL B N 1
ATOM 8293 C CA . VAL B 1 491 ? 20.547 32.406 10.211 1 92.75 491 VAL B CA 1
ATOM 8294 C C . VAL B 1 491 ? 19.875 33.375 11.164 1 92.75 491 VAL B C 1
ATOM 8296 O O . VAL B 1 491 ? 18.641 33.438 11.242 1 92.75 491 VAL B O 1
ATOM 8299 N N . ILE B 1 492 ? 20.688 34.031 11.914 1 92.75 492 ILE B N 1
ATOM 8300 C CA . ILE B 1 492 ? 20.156 35.031 12.82 1 92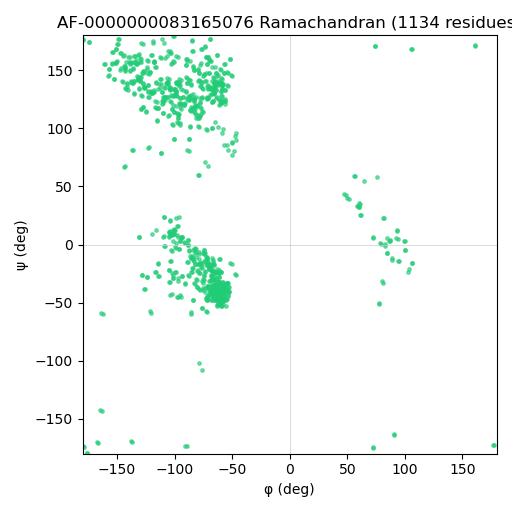.75 492 ILE B CA 1
ATOM 8301 C C . ILE B 1 492 ? 20.969 36.312 12.68 1 92.75 492 ILE B C 1
ATOM 8303 O O . ILE B 1 492 ? 22.047 36.312 12.094 1 92.75 492 ILE B O 1
ATOM 8307 N N . GLY B 1 493 ? 20.375 37.438 13.188 1 91.62 493 GLY B N 1
ATOM 8308 C CA . GLY B 1 493 ? 21.125 38.688 13.281 1 91.62 493 GLY B CA 1
ATOM 8309 C C . GLY B 1 493 ? 22.016 38.75 14.492 1 91.62 493 GLY B C 1
ATOM 8310 O O . GLY B 1 493 ? 21.594 38.438 15.609 1 91.62 493 GLY B O 1
ATOM 8311 N N . ALA B 1 494 ? 23.219 39.031 14.195 1 92.12 494 ALA B N 1
ATOM 8312 C CA . ALA B 1 494 ? 24.188 39.219 15.281 1 92.12 494 ALA B CA 1
ATOM 8313 C C . ALA B 1 494 ? 24.656 40.656 15.336 1 92.12 494 ALA B C 1
ATOM 8315 O O . ALA B 1 494 ? 24.891 41.281 14.297 1 92.12 494 ALA B O 1
ATOM 8316 N N . LYS B 1 495 ? 24.766 41.188 16.5 1 89.56 495 LYS B N 1
ATOM 8317 C CA . LYS B 1 495 ? 25.25 42.562 16.672 1 89.56 495 LYS B CA 1
ATOM 8318 C C . LYS B 1 495 ? 26.766 42.625 16.641 1 89.56 495 LYS B C 1
ATOM 8320 O O . LYS B 1 495 ? 27.438 41.906 17.406 1 89.56 495 LYS B O 1
ATOM 8325 N N . MET B 1 496 ? 27.203 43.406 15.656 1 83.62 496 MET B N 1
ATOM 8326 C CA . MET B 1 496 ? 28.641 43.594 15.5 1 83.62 496 MET B CA 1
ATOM 8327 C C . MET B 1 496 ? 28.938 45.031 15.062 1 83.62 496 MET B C 1
ATOM 8329 O O . MET B 1 496 ? 28.328 45.531 14.125 1 83.62 496 MET B O 1
ATOM 8333 N N . ASN B 1 497 ? 29.953 45.625 15.742 1 81.94 497 ASN B N 1
ATOM 8334 C CA . ASN B 1 497 ? 30.438 46.938 15.359 1 81.94 497 ASN B CA 1
ATOM 8335 C C . ASN B 1 497 ? 29.297 47.938 15.25 1 81.94 497 ASN B C 1
ATOM 8337 O O . ASN B 1 497 ? 29.188 48.656 14.25 1 81.94 497 ASN B O 1
ATOM 8341 N N . GLY B 1 498 ? 28.359 47.875 16.125 1 81.25 498 GLY B N 1
ATOM 8342 C CA . GLY B 1 498 ? 27.25 48.844 16.156 1 81.25 498 GLY B CA 1
ATOM 8343 C C . GLY B 1 498 ? 26.141 48.5 15.188 1 81.25 498 GLY B C 1
ATOM 8344 O O . GLY B 1 498 ? 25.156 49.25 15.102 1 81.25 498 GLY B O 1
ATOM 8345 N N . GLY B 1 499 ? 26.359 47.406 14.461 1 89.25 499 GLY B N 1
ATOM 8346 C CA . GLY B 1 499 ? 25.344 47 13.516 1 89.25 499 GLY B CA 1
ATOM 8347 C C . GLY B 1 499 ? 24.922 45.562 13.688 1 89.25 499 GLY B C 1
ATOM 8348 O O . GLY B 1 499 ? 25.391 44.875 14.602 1 89.25 499 GLY B O 1
ATOM 8349 N N . GLU B 1 500 ? 23.859 45.219 12.906 1 91.81 500 GLU B N 1
ATOM 8350 C CA . GLU B 1 500 ? 23.391 43.844 12.859 1 91.81 500 GLU B CA 1
ATOM 8351 C C . GLU B 1 500 ? 23.797 43.156 11.562 1 91.81 500 GLU B C 1
ATOM 8353 O O . GLU B 1 500 ? 23.766 43.75 10.492 1 91.81 500 GLU B O 1
ATOM 8358 N N . TYR B 1 501 ? 24.312 41.906 11.672 1 93.44 501 TYR B N 1
ATOM 8359 C CA . TYR B 1 501 ? 24.781 41.188 10.5 1 93.44 501 TYR B CA 1
ATOM 8360 C C . TYR B 1 501 ? 24.359 39.719 10.562 1 93.44 501 TYR B C 1
ATOM 8362 O O . TYR B 1 501 ? 24.219 39.156 11.648 1 93.44 501 TYR B O 1
ATOM 8370 N N . PRO B 1 502 ? 24.172 39.188 9.375 1 94.44 502 PRO B N 1
ATOM 8371 C CA . PRO B 1 502 ? 23.75 37.781 9.344 1 94.44 502 PRO B CA 1
ATOM 8372 C C . PRO B 1 502 ? 24.828 36.812 9.867 1 94.44 502 PRO B C 1
ATOM 8374 O O . PRO B 1 502 ? 25.984 36.938 9.484 1 94.44 502 PRO B O 1
ATOM 8377 N N . ARG B 1 503 ? 24.406 35.938 10.766 1 95.19 503 ARG B N 1
ATOM 8378 C CA . ARG B 1 503 ? 25.188 34.812 11.289 1 95.19 503 ARG B CA 1
ATOM 8379 C C . ARG B 1 503 ? 24.5 33.469 11 1 95.19 503 ARG B C 1
ATOM 8381 O O . ARG B 1 503 ? 23.312 33.344 11.234 1 95.19 503 ARG B O 1
ATOM 8388 N N . ALA B 1 504 ? 25.312 32.594 10.461 1 95.88 504 ALA B N 1
ATOM 8389 C CA . ALA B 1 504 ? 24.719 31.297 10.125 1 95.88 504 ALA B CA 1
ATOM 8390 C C . ALA B 1 504 ? 25.156 30.219 11.102 1 95.88 504 ALA B C 1
ATOM 8392 O O . ALA B 1 504 ? 26.312 30.188 11.523 1 95.88 504 ALA B O 1
ATOM 8393 N N . PHE B 1 505 ? 24.281 29.391 11.5 1 95.31 505 PHE B N 1
ATOM 8394 C CA . PHE B 1 505 ? 24.516 28.125 12.172 1 95.31 505 PHE B CA 1
ATOM 8395 C C . PHE B 1 505 ? 24.203 26.953 11.25 1 95.31 505 PHE B C 1
ATOM 8397 O O . PHE B 1 505 ? 23.125 26.906 10.648 1 95.31 505 PHE B O 1
ATOM 8404 N N . VAL B 1 506 ? 25.172 26.047 11.117 1 94.81 506 VAL B N 1
ATOM 8405 C CA . VAL B 1 506 ? 25.016 25.016 10.102 1 94.81 506 VAL B CA 1
ATOM 8406 C C . VAL B 1 506 ? 25.297 23.641 10.719 1 94.81 506 VAL B C 1
ATOM 8408 O O . VAL B 1 506 ? 26.219 23.5 11.523 1 94.81 506 VAL B O 1
ATOM 8411 N N . VAL B 1 507 ? 24.438 22.688 10.414 1 92.44 507 VAL B N 1
ATOM 8412 C CA . VAL B 1 507 ? 24.688 21.281 10.734 1 92.44 507 VAL B CA 1
ATOM 8413 C C . VAL B 1 507 ? 25.297 20.578 9.523 1 92.44 507 VAL B C 1
ATOM 8415 O O . VAL B 1 507 ? 24.688 20.547 8.453 1 92.44 507 VAL B O 1
ATOM 8418 N N . ARG B 1 508 ? 26.469 19.906 9.703 1 89.56 508 ARG B N 1
ATOM 8419 C CA . ARG B 1 508 ? 27.141 19.219 8.609 1 89.56 508 ARG B CA 1
ATOM 8420 C C . ARG B 1 508 ? 26.656 17.766 8.5 1 89.56 508 ARG B C 1
ATOM 8422 O O . ARG B 1 508 ? 26.359 17.141 9.508 1 89.56 508 ARG B O 1
ATOM 8429 N N . ARG B 1 509 ? 26.531 17.203 7.391 1 80.62 509 ARG B N 1
ATOM 8430 C CA . ARG B 1 509 ? 26.266 15.781 7.184 1 80.62 509 ARG B CA 1
ATOM 8431 C C . ARG B 1 509 ? 27.531 14.953 7.34 1 80.62 509 ARG B C 1
ATOM 8433 O O . ARG B 1 509 ? 27.641 14.141 8.258 1 80.62 509 ARG B O 1
ATOM 8440 N N . LYS B 1 510 ? 28.297 14.43 6.422 1 69 510 LYS B N 1
ATOM 8441 C CA . LYS B 1 510 ? 29.516 13.625 6.422 1 69 510 LYS B CA 1
ATOM 8442 C C . LYS B 1 510 ? 30.641 14.344 5.699 1 69 510 LYS B C 1
ATOM 8444 O O . LYS B 1 510 ? 31.797 13.891 5.723 1 69 510 LYS B O 1
ATOM 8449 N N . GLY B 1 511 ? 30.438 15.602 5.348 1 68.69 511 GLY B N 1
ATOM 8450 C CA . GLY B 1 511 ? 31.359 16.188 4.391 1 68.69 511 GLY B CA 1
ATOM 8451 C C . GLY B 1 511 ? 32.281 17.219 5.004 1 68.69 511 GLY B C 1
ATOM 8452 O O . GLY B 1 511 ? 32.281 17.406 6.223 1 68.69 511 GLY B O 1
ATOM 8453 N N . VAL B 1 512 ? 33.156 17.641 4.234 1 79.31 512 VAL B N 1
ATOM 8454 C CA . VAL B 1 512 ? 34.281 18.469 4.617 1 79.31 512 VAL B CA 1
ATOM 8455 C C . VAL B 1 512 ? 33.969 19.938 4.367 1 79.31 512 VAL B C 1
ATOM 8457 O O . VAL B 1 512 ? 34.875 20.781 4.383 1 79.31 512 VAL B O 1
ATOM 8460 N N . VAL B 1 513 ? 32.594 20.266 4.348 1 89.62 513 VAL B N 1
ATOM 8461 C CA . VAL B 1 513 ? 32.312 21.656 4.031 1 89.62 513 VAL B CA 1
ATOM 8462 C C . VAL B 1 513 ? 32.844 22.562 5.137 1 89.62 513 VAL B C 1
ATOM 8464 O O . VAL B 1 513 ? 32.75 22.234 6.32 1 89.62 513 VAL B O 1
ATOM 8467 N N . THR B 1 514 ? 33.469 23.672 4.695 1 92.62 514 THR B N 1
ATOM 8468 C CA . THR B 1 514 ? 34.062 24.594 5.66 1 92.62 514 THR B CA 1
ATOM 8469 C C . THR B 1 514 ? 33.219 25.844 5.801 1 92.62 514 THR B C 1
ATOM 8471 O O . 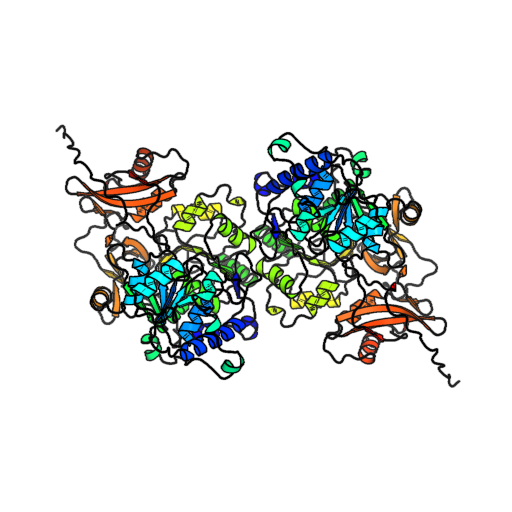THR B 1 514 ? 32.312 26.094 5 1 92.62 514 THR B O 1
ATOM 8474 N N . LYS B 1 515 ? 33.531 26.609 6.867 1 94.38 515 LYS B N 1
ATOM 8475 C CA . LYS B 1 515 ? 32.875 27.906 7.062 1 94.38 515 LYS B CA 1
ATOM 8476 C C . LYS B 1 515 ? 33.094 28.812 5.863 1 94.38 515 LYS B C 1
ATOM 8478 O O . LYS B 1 515 ? 32.188 29.516 5.434 1 94.38 515 LYS B O 1
ATOM 8483 N N . GLU B 1 516 ? 34.25 28.672 5.359 1 93.62 516 GLU B N 1
ATOM 8484 C CA . GLU B 1 516 ? 34.625 29.5 4.219 1 93.62 516 GLU B CA 1
ATOM 8485 C C . GLU B 1 516 ? 33.844 29.109 2.971 1 93.62 516 GLU B C 1
ATOM 8487 O O . GLU B 1 516 ? 33.406 29.969 2.195 1 93.62 516 GLU B O 1
ATOM 8492 N N . ASP B 1 517 ? 33.656 27.844 2.814 1 94.19 517 ASP B N 1
ATOM 8493 C CA . ASP B 1 517 ? 32.875 27.359 1.675 1 94.19 517 ASP B CA 1
ATOM 8494 C C . ASP B 1 517 ? 31.453 27.938 1.691 1 94.19 517 ASP B C 1
ATOM 8496 O O . ASP B 1 517 ? 30.953 28.406 0.663 1 94.19 517 ASP B O 1
ATOM 8500 N N . LEU B 1 518 ? 30.922 27.938 2.865 1 94.81 518 LEU B N 1
ATOM 8501 C CA . LEU B 1 518 ? 29.531 28.375 3.004 1 94.81 518 LEU B CA 1
ATOM 8502 C C . LEU B 1 518 ? 29.438 29.891 2.889 1 94.81 518 LEU B C 1
ATOM 8504 O O . LEU B 1 518 ? 28.484 30.422 2.287 1 94.81 518 LEU B O 1
ATOM 8508 N N . ALA B 1 519 ? 30.391 30.594 3.455 1 94.94 519 ALA B N 1
ATOM 8509 C CA . ALA B 1 519 ? 30.422 32.031 3.311 1 94.94 519 ALA B CA 1
ATOM 8510 C C . ALA B 1 519 ? 30.562 32.438 1.846 1 94.94 519 ALA B C 1
ATOM 8512 O O . ALA B 1 519 ? 29.891 33.375 1.376 1 94.94 519 ALA B O 1
ATOM 8513 N N . GLN B 1 520 ? 31.391 31.719 1.162 1 93.75 520 GLN B N 1
ATOM 8514 C CA . GLN B 1 520 ? 31.609 32 -0.252 1 93.75 520 GLN B CA 1
ATOM 8515 C C . GLN B 1 520 ? 30.375 31.656 -1.082 1 93.75 520 GLN B C 1
ATOM 8517 O O . GLN B 1 520 ? 30.062 32.344 -2.051 1 93.75 520 GLN B O 1
ATOM 8522 N N . MET B 1 521 ? 29.766 30.609 -0.671 1 93.38 521 MET B N 1
ATOM 8523 C CA . MET B 1 521 ? 28.531 30.219 -1.336 1 93.38 521 MET B CA 1
ATOM 8524 C C . MET B 1 521 ? 27.5 31.344 -1.292 1 93.38 521 MET B C 1
ATOM 8526 O O . MET B 1 521 ? 26.875 31.656 -2.305 1 93.38 521 MET B O 1
ATOM 8530 N N . ILE B 1 522 ? 27.406 31.984 -0.166 1 93.81 522 ILE B N 1
ATOM 8531 C CA . ILE B 1 522 ? 26.453 33.062 0.023 1 93.81 522 ILE B CA 1
ATOM 8532 C C . ILE B 1 522 ? 26.953 34.312 -0.692 1 93.81 522 ILE B C 1
ATOM 8534 O O . ILE B 1 522 ? 26.172 35 -1.37 1 93.81 522 ILE B O 1
ATOM 8538 N N . LYS B 1 523 ? 28.219 34.562 -0.676 1 92.75 523 LYS B N 1
ATOM 8539 C CA . LYS B 1 523 ? 28.812 35.75 -1.298 1 92.75 523 LYS B CA 1
ATOM 8540 C C . LYS B 1 523 ? 28.641 35.719 -2.814 1 92.75 523 LYS B C 1
ATOM 8542 O O . LYS B 1 523 ? 28.438 36.75 -3.441 1 92.75 523 LYS B O 1
ATOM 8547 N N . SER B 1 524 ? 28.688 34.594 -3.33 1 93.12 524 SER B N 1
ATOM 8548 C CA . SER B 1 524 ? 28.641 34.438 -4.777 1 93.12 524 SER B CA 1
ATOM 8549 C C . SER B 1 524 ? 27.203 34.594 -5.297 1 93.12 524 SER B C 1
ATOM 8551 O O . SER B 1 524 ? 27 34.906 -6.477 1 93.12 524 SER B O 1
ATOM 8553 N N . HIS B 1 525 ? 26.297 34.5 -4.41 1 89.12 525 HIS B N 1
ATOM 8554 C CA . HIS B 1 525 ? 24.906 34.438 -4.879 1 89.12 525 HIS B CA 1
ATOM 8555 C C . HIS B 1 525 ? 24.125 35.688 -4.457 1 89.12 525 HIS B C 1
ATOM 8557 O O . HIS B 1 525 ? 23.172 36.062 -5.129 1 89.12 525 HIS B O 1
ATOM 8563 N N . PHE B 1 526 ? 24.578 36.281 -3.344 1 90.44 526 PHE B N 1
ATOM 8564 C CA . PHE B 1 526 ? 23.75 37.344 -2.768 1 90.44 526 PHE B CA 1
ATOM 8565 C C . PHE B 1 526 ? 24.531 38.656 -2.721 1 90.44 526 PHE B C 1
ATOM 8567 O O . PHE B 1 526 ? 25.75 38.656 -2.855 1 90.44 526 PHE B O 1
ATOM 8574 N N . ALA B 1 527 ? 23.828 39.781 -2.547 1 88.81 527 ALA B N 1
ATOM 8575 C CA . ALA B 1 527 ? 24.406 41.125 -2.402 1 88.81 527 ALA B CA 1
ATOM 8576 C C . ALA B 1 527 ? 25.141 41.25 -1.071 1 88.81 527 ALA B C 1
ATOM 8578 O O . ALA B 1 527 ? 24.875 40.5 -0.127 1 88.81 527 ALA B O 1
ATOM 8579 N N . PRO B 1 528 ? 26.031 42.156 -0.978 1 89.44 528 PRO B N 1
ATOM 8580 C CA . PRO B 1 528 ? 26.938 42.281 0.168 1 89.44 528 PRO B CA 1
ATOM 8581 C C . PRO B 1 528 ? 26.188 42.375 1.497 1 89.44 528 PRO B C 1
ATOM 8583 O O . PRO B 1 528 ? 26.641 41.844 2.508 1 89.44 528 PRO B O 1
ATOM 8586 N N . HIS B 1 529 ? 25.125 43.062 1.537 1 88.88 529 HIS B N 1
ATOM 8587 C CA . HIS B 1 529 ? 24.422 43.25 2.801 1 88.88 529 HIS B CA 1
ATOM 8588 C C . HIS B 1 529 ? 23.828 41.938 3.297 1 88.88 529 HIS B C 1
ATOM 8590 O O . HIS B 1 529 ? 23.406 41.844 4.449 1 88.88 529 HIS B O 1
ATOM 8596 N N . LYS B 1 530 ? 23.781 40.875 2.502 1 92.12 530 LYS B N 1
ATOM 8597 C CA . LYS B 1 530 ? 23.234 39.562 2.859 1 92.12 530 LYS B CA 1
ATOM 8598 C C . LYS B 1 530 ? 24.344 38.594 3.229 1 92.12 530 LYS B C 1
ATOM 8600 O O . LYS B 1 530 ? 24.078 37.438 3.609 1 92.12 530 LYS B O 1
ATOM 8605 N N . TRP B 1 531 ? 25.609 39.062 3.121 1 93.75 531 TRP B N 1
ATOM 8606 C CA . TRP B 1 531 ? 26.734 38.156 3.377 1 93.75 531 TRP B CA 1
ATOM 8607 C C . TRP B 1 531 ? 26.781 37.75 4.848 1 93.75 531 TRP B C 1
ATOM 8609 O O . TRP B 1 531 ? 26.328 38.5 5.719 1 93.75 531 TRP B O 1
ATOM 8619 N N . LEU B 1 532 ? 27.312 36.625 5.145 1 95.06 532 LEU B N 1
ATOM 8620 C CA . LEU B 1 532 ? 27.422 36.094 6.5 1 95.06 532 LEU B CA 1
ATOM 8621 C C . LEU B 1 532 ? 28.578 36.75 7.242 1 95.06 532 LEU B C 1
ATOM 8623 O O . LEU B 1 532 ? 29.453 36.062 7.77 1 95.06 532 LEU B O 1
ATOM 8627 N N . THR B 1 533 ? 28.391 38.031 7.316 1 92.25 533 THR B N 1
ATOM 8628 C CA . THR B 1 533 ? 29.453 38.875 7.863 1 92.25 533 THR B CA 1
ATOM 8629 C C . THR B 1 533 ? 29.703 38.531 9.336 1 92.25 533 THR B C 1
ATOM 8631 O O . THR B 1 533 ? 30.812 38.688 9.836 1 92.25 533 THR B O 1
ATOM 8634 N N . ALA B 1 534 ? 28.625 38.062 9.992 1 93.31 534 ALA B N 1
ATOM 8635 C CA . ALA B 1 534 ? 28.781 37.75 11.414 1 93.31 534 ALA B CA 1
ATOM 8636 C C . ALA B 1 534 ? 29.25 36.312 11.617 1 93.31 534 ALA B C 1
ATOM 8638 O O . ALA B 1 534 ? 29.266 35.844 12.75 1 93.31 534 ALA B O 1
ATOM 8639 N N . GLY B 1 535 ? 29.516 35.594 10.531 1 93 535 GLY B N 1
ATOM 8640 C CA . GLY B 1 535 ? 30.203 34.312 10.633 1 93 535 GLY B CA 1
ATOM 8641 C C . GLY B 1 535 ? 29.281 33.125 10.406 1 93 535 GLY B C 1
ATOM 8642 O O . GLY B 1 535 ? 28.062 33.281 10.312 1 93 535 GLY B O 1
ATOM 8643 N N . VAL B 1 536 ? 29.969 31.984 10.25 1 95.62 536 VAL B N 1
ATOM 8644 C CA . VAL B 1 536 ? 29.328 30.672 10.133 1 95.62 536 VAL B CA 1
ATOM 8645 C C . VAL B 1 536 ? 29.797 29.766 11.266 1 95.62 536 VAL B C 1
ATOM 8647 O O . VAL B 1 536 ? 31 29.688 11.547 1 95.62 536 VAL B O 1
ATOM 8650 N N . TYR B 1 537 ? 28.875 29.156 11.914 1 94.94 537 TYR B N 1
ATOM 8651 C CA . TYR B 1 537 ? 29.188 28.266 13.023 1 94.94 537 TYR B CA 1
ATOM 8652 C C . TYR B 1 537 ? 28.531 26.906 12.844 1 94.94 537 TYR B C 1
ATOM 8654 O O . TYR B 1 537 ? 27.391 26.828 12.398 1 94.94 537 TYR B O 1
ATOM 8662 N N . PHE B 1 538 ? 29.281 25.875 13.156 1 94.12 538 PHE B N 1
ATOM 8663 C CA . PHE B 1 538 ? 28.75 24.516 13.023 1 94.12 538 PHE B CA 1
ATOM 8664 C C . PHE B 1 538 ? 28.141 24.047 14.336 1 94.12 538 PHE B C 1
ATOM 8666 O O . PHE B 1 538 ? 28.672 24.312 15.406 1 94.12 538 PHE B O 1
ATOM 8673 N N . LEU B 1 539 ? 26.953 23.5 14.18 1 92.88 539 LEU B N 1
ATOM 8674 C CA . LEU B 1 539 ? 26.25 22.891 15.305 1 92.88 539 LEU B CA 1
ATOM 8675 C C . LEU B 1 539 ? 25.922 21.438 15 1 92.88 539 LEU B C 1
ATOM 8677 O O . LEU B 1 539 ? 25.906 21.016 13.836 1 92.88 539 LEU B O 1
ATOM 8681 N N . ASP B 1 540 ? 25.719 20.703 16.031 1 89.56 540 ASP B N 1
ATOM 8682 C CA . ASP B 1 540 ? 25.297 19.328 15.852 1 89.56 540 ASP B CA 1
ATOM 8683 C C . ASP B 1 540 ? 23.828 19.25 15.438 1 89.56 540 ASP B C 1
ATOM 8685 O O . ASP B 1 540 ? 23.422 18.297 14.758 1 89.56 540 ASP B O 1
ATOM 8689 N N . SER B 1 541 ? 23.062 20.25 15.906 1 89.75 541 SER B N 1
ATOM 8690 C CA . SER B 1 541 ? 21.656 20.281 15.57 1 89.75 541 SER B CA 1
ATOM 8691 C C . SER B 1 541 ? 21.094 21.703 15.688 1 89.75 541 SER B C 1
ATOM 8693 O O . SER B 1 541 ? 21.547 22.484 16.516 1 89.75 541 SER B O 1
ATOM 8695 N N . ILE B 1 542 ? 20.172 22.016 14.836 1 89.62 542 ILE B N 1
ATOM 8696 C CA . ILE B 1 542 ? 19.438 23.281 14.914 1 89.62 542 ILE B CA 1
ATOM 8697 C C . ILE B 1 542 ? 18.125 23.062 15.648 1 89.62 542 ILE B C 1
ATOM 8699 O O . ILE B 1 542 ? 17.328 22.203 15.266 1 89.62 542 ILE B O 1
ATOM 8703 N N . PRO B 1 543 ? 17.984 23.781 16.672 1 84.12 543 PRO B N 1
ATOM 8704 C CA . PRO B 1 543 ? 16.703 23.641 17.391 1 84.12 543 PRO B CA 1
ATOM 8705 C C . PRO B 1 543 ? 15.508 24.016 16.531 1 84.12 543 PRO B C 1
ATOM 8707 O O . PRO B 1 543 ? 15.445 25.109 15.984 1 84.12 543 PRO B O 1
ATOM 8710 N N . ARG B 1 544 ? 14.672 23.094 16.359 1 77.88 544 ARG B N 1
ATOM 8711 C CA . ARG B 1 544 ? 13.469 23.312 15.562 1 77.88 544 ARG B CA 1
ATOM 8712 C C . ARG B 1 544 ? 12.234 22.797 16.281 1 77.88 544 ARG B C 1
ATOM 8714 O O . ARG B 1 544 ? 12.32 21.891 17.109 1 77.88 544 ARG B O 1
ATOM 8721 N N . THR B 1 545 ? 11.25 23.469 15.797 1 66.12 545 THR B N 1
ATOM 8722 C CA . THR B 1 545 ? 9.969 22.922 16.234 1 66.12 545 THR B CA 1
ATOM 8723 C C . THR B 1 545 ? 9.633 21.656 15.461 1 66.12 545 THR B C 1
ATOM 8725 O O . THR B 1 545 ? 10.32 21.297 14.5 1 66.12 545 THR B O 1
ATOM 8728 N N . ARG B 1 546 ? 8.695 20.984 15.898 1 60.09 546 ARG B N 1
ATOM 8729 C CA . ARG B 1 546 ? 8.281 19.75 15.258 1 60.09 546 ARG B CA 1
ATOM 8730 C C . ARG B 1 546 ? 7.691 20.016 13.875 1 60.09 546 ARG B C 1
ATOM 8732 O O . ARG B 1 546 ? 7.656 19.109 13.023 1 60.09 546 ARG B O 1
ATOM 8739 N N . SER B 1 547 ? 7.266 21.297 13.797 1 59.22 547 SER B N 1
ATOM 8740 C CA . SER B 1 547 ? 6.789 21.703 12.477 1 59.22 547 SER B CA 1
ATOM 8741 C C . SER B 1 547 ? 7.941 22.125 11.578 1 59.22 547 SER B C 1
ATOM 8743 O O . SER B 1 547 ? 7.73 22.484 10.414 1 59.22 547 SER B O 1
ATOM 8745 N N . GLY B 1 548 ? 9.086 22.141 12.133 1 67.69 548 GLY B N 1
ATOM 8746 C CA . GLY B 1 548 ? 10.281 22.391 11.336 1 67.69 548 GLY B CA 1
ATOM 8747 C C . GLY B 1 548 ? 10.781 23.812 11.422 1 67.69 548 GLY B C 1
ATOM 8748 O O . GLY B 1 548 ? 11.781 24.172 10.805 1 67.69 548 GLY B O 1
ATOM 8749 N N . LYS B 1 549 ? 10.109 24.562 12.242 1 73.38 549 LYS B N 1
ATOM 8750 C CA . LYS B 1 549 ? 10.523 25.969 12.352 1 73.38 549 LYS B CA 1
ATOM 8751 C C . LYS B 1 549 ? 11.742 26.109 13.258 1 73.38 549 LYS B C 1
ATOM 8753 O O . LYS B 1 549 ? 11.836 25.453 14.289 1 73.38 549 LYS B O 1
ATOM 8758 N N . VAL B 1 550 ? 12.664 26.969 12.898 1 79.69 550 VAL B N 1
ATOM 8759 C CA . VAL B 1 550 ? 13.859 27.219 13.695 1 79.69 550 VAL B CA 1
ATOM 8760 C C . VAL B 1 550 ? 13.484 27.969 14.969 1 79.69 550 VAL B C 1
ATOM 8762 O O . VAL B 1 550 ? 12.75 28.953 14.922 1 79.69 550 VAL B O 1
ATOM 8765 N N . ILE B 1 551 ? 13.906 27.391 16.109 1 78.88 551 ILE B N 1
ATOM 8766 C CA . ILE B 1 551 ? 13.789 28.125 17.375 1 78.88 551 ILE B CA 1
ATOM 8767 C C . ILE B 1 551 ? 15.031 28.984 17.594 1 78.88 551 ILE B C 1
ATOM 8769 O O . ILE B 1 551 ? 15.977 28.562 18.25 1 78.88 551 ILE B O 1
ATOM 8773 N N . ARG B 1 552 ? 15.016 30.219 17.141 1 82.69 552 ARG B N 1
ATOM 8774 C CA . ARG B 1 552 ? 16.188 31.078 17.047 1 82.69 552 ARG B CA 1
ATOM 8775 C C . ARG B 1 552 ? 16.688 31.469 18.422 1 82.69 552 ARG B C 1
ATOM 8777 O O . ARG B 1 552 ? 17.906 31.641 18.625 1 82.69 552 ARG B O 1
ATOM 8784 N N . ARG B 1 553 ? 15.82 31.5 19.406 1 77.31 553 ARG B N 1
ATOM 8785 C CA . ARG B 1 553 ? 16.203 31.906 20.75 1 77.31 553 ARG B CA 1
ATOM 8786 C C . ARG B 1 553 ? 17.078 30.828 21.406 1 77.31 553 ARG B C 1
ATOM 8788 O O . ARG B 1 553 ? 17.766 31.109 22.391 1 77.31 553 ARG B O 1
ATOM 8795 N N . GLU B 1 554 ? 17 29.656 20.828 1 82.62 554 GLU B N 1
ATOM 8796 C CA . GLU B 1 554 ? 17.734 28.547 21.438 1 82.62 554 GLU B CA 1
ATOM 8797 C C . GLU B 1 554 ? 19.078 28.344 20.734 1 82.62 554 GLU B C 1
ATOM 8799 O O . GLU B 1 554 ? 19.828 27.438 21.094 1 82.62 554 GLU B O 1
ATOM 8804 N N . LEU B 1 555 ? 19.391 29.234 19.844 1 88.25 555 LEU B N 1
ATOM 8805 C CA . LEU B 1 555 ? 20.688 29.141 19.203 1 88.25 555 LEU B CA 1
ATOM 8806 C C . LEU B 1 555 ? 21.781 29.719 20.109 1 88.25 555 LEU B C 1
ATOM 8808 O O . LEU B 1 555 ? 21.516 30.609 20.922 1 88.25 555 LEU B O 1
ATOM 8812 N N . PRO B 1 556 ? 23.047 29.203 19.984 1 86.31 556 PRO B N 1
ATOM 8813 C CA . PRO B 1 556 ? 24.125 29.641 20.859 1 86.31 556 PRO B CA 1
ATOM 8814 C C . PRO B 1 556 ? 24.438 31.125 20.719 1 86.31 556 PRO B C 1
ATOM 8816 O O . PRO B 1 556 ? 24.406 31.656 19.609 1 86.31 556 PRO B O 1
ATOM 8819 N N . ALA B 1 557 ? 24.641 31.734 21.891 1 81.75 557 ALA B N 1
ATOM 8820 C CA . ALA B 1 557 ? 25.125 33.125 21.875 1 81.75 557 ALA B CA 1
ATOM 8821 C C . ALA B 1 557 ? 26.625 33.188 21.625 1 81.75 557 ALA B C 1
ATOM 8823 O O . ALA B 1 557 ? 27.406 32.562 22.359 1 81.75 557 ALA B O 1
ATOM 8824 N N . ILE B 1 558 ? 27.016 33.625 20.516 1 80.56 558 ILE B N 1
ATOM 8825 C CA . ILE B 1 558 ? 28.438 33.719 20.172 1 80.56 558 ILE B CA 1
ATOM 8826 C C . ILE B 1 558 ? 28.922 35.125 20.438 1 80.56 558 ILE B C 1
ATOM 8828 O O . ILE B 1 558 ? 28.312 36.125 20 1 80.56 558 ILE B O 1
ATOM 8832 N N . GLU B 1 559 ? 29.812 35.25 21.469 1 70.19 559 GLU B N 1
ATOM 8833 C CA . GLU B 1 559 ? 30.391 36.562 21.781 1 70.19 559 GLU B CA 1
ATOM 8834 C C . GLU B 1 559 ? 31.312 37.031 20.656 1 70.19 559 GLU B C 1
ATOM 8836 O O . GLU B 1 559 ? 32.125 36.25 20.141 1 70.19 559 GLU B O 1
ATOM 8841 N N . THR B 1 560 ? 30.891 37.844 19.859 1 60.25 560 THR B N 1
ATOM 8842 C CA . THR B 1 560 ? 31.734 38.375 18.797 1 60.25 560 THR B CA 1
ATOM 8843 C C . THR B 1 560 ? 32.75 39.344 19.375 1 60.25 560 THR B C 1
ATOM 8845 O O . THR B 1 560 ? 32.406 40.281 20.109 1 60.25 560 THR B O 1
ATOM 8848 N N . THR B 1 561 ? 34 38.938 19.609 1 51.69 561 THR B N 1
ATOM 8849 C CA . THR B 1 561 ? 35.031 39.875 19.969 1 51.69 561 THR B CA 1
ATOM 8850 C C . THR B 1 561 ? 35.156 40.969 18.922 1 51.69 561 THR B C 1
ATOM 8852 O O . THR B 1 561 ? 35.188 40.688 17.719 1 51.69 561 THR B O 1
ATOM 8855 N N . PRO B 1 562 ? 35.031 42.156 19.328 1 47.81 562 PRO B N 1
ATOM 8856 C CA . PRO B 1 562 ? 35.25 43.281 18.406 1 47.81 562 PRO B CA 1
ATOM 8857 C C . PRO B 1 562 ? 36.562 43.156 17.641 1 47.81 562 PRO B C 1
ATOM 8859 O O . PRO B 1 562 ? 37.594 42.906 18.219 1 47.81 562 PRO B O 1
ATOM 8862 N N . GLN B 1 563 ? 36.625 42.5 16.531 1 42 563 GLN B N 1
ATOM 8863 C CA . GLN B 1 563 ? 37.875 42.625 15.805 1 42 563 GLN B CA 1
ATOM 8864 C C . GLN B 1 563 ? 38.125 44.062 15.398 1 42 563 GLN B C 1
ATOM 8866 O O . GLN B 1 563 ? 37.281 44.688 14.75 1 42 563 GLN B O 1
ATOM 8871 N N . TRP B 1 564 ? 38.938 44.781 16.078 1 37.78 564 TRP B N 1
ATOM 8872 C CA . TRP B 1 564 ? 39.5 46.094 15.766 1 37.78 564 TRP B CA 1
ATOM 8873 C C . TRP B 1 564 ? 40.094 46.094 14.367 1 37.78 564 TRP B C 1
ATOM 8875 O O . TRP B 1 564 ? 41.062 45.344 14.094 1 37.78 564 TRP B O 1
ATOM 8885 N N . ILE B 1 565 ? 39.375 46.156 13.375 1 37.5 565 ILE B N 1
ATOM 8886 C CA . ILE B 1 565 ? 40 46.438 12.094 1 37.5 565 ILE B CA 1
ATOM 8887 C C . ILE B 1 565 ? 40.719 47.781 12.18 1 37.5 565 ILE B C 1
ATOM 8889 O O . ILE B 1 565 ? 40.094 48.812 12.43 1 37.5 565 ILE B O 1
ATOM 8893 N N . ARG B 1 566 ? 42.094 47.812 12.469 1 39.28 566 ARG B N 1
ATOM 8894 C CA . ARG B 1 566 ? 42.969 48.969 12.234 1 39.28 566 ARG B CA 1
ATOM 8895 C C . ARG B 1 566 ? 42.875 49.438 10.781 1 39.28 566 ARG B C 1
ATOM 8897 O O . ARG B 1 566 ? 43.125 48.656 9.859 1 39.28 566 ARG B O 1
ATOM 8904 N N . GLY B 1 567 ? 41.938 50.25 10.461 1 27.06 567 GLY B N 1
ATOM 8905 C CA . GLY B 1 567 ? 41.938 51.031 9.227 1 27.06 567 GLY B CA 1
ATOM 8906 C C . GLY B 1 567 ? 43.25 51.719 8.953 1 27.06 567 GLY B C 1
ATOM 8907 O O . GLY B 1 567 ? 43.812 52.375 9.828 1 27.06 567 GLY B O 1
ATOM 8908 N N . ARG B 1 568 ? 44.094 51.062 8.273 1 32.75 568 ARG B N 1
ATOM 8909 C CA . ARG B 1 568 ? 44.969 52 7.559 1 32.75 568 ARG B CA 1
ATOM 8910 C C . ARG B 1 568 ? 44.156 53.094 6.887 1 32.75 568 ARG B C 1
ATOM 8912 O O . ARG B 1 568 ? 43.312 52.812 6.012 1 32.75 568 ARG B O 1
ATOM 8919 N N . LEU B 1 569 ? 44.031 54.219 7.539 1 22.03 569 LEU B N 1
ATOM 8920 C CA . LEU B 1 569 ? 43.844 55.5 6.828 1 22.03 569 LEU B CA 1
ATOM 8921 C C . LEU B 1 569 ? 44.938 55.688 5.777 1 22.03 569 LEU B C 1
ATOM 8923 O O . LEU B 1 569 ? 46.125 55.438 6.039 1 22.03 569 LEU B O 1
#

Sequence (1138 aa):
MIESPYHVHIPHTDVASFVFNSGTASSRESPQYFDAASPSQCFGLAQAEVWVKQFAKGLQGLGLGVDDKILLFSENRLYFPVLLWGVLAAGCVFTAASPNASVRELDYQLRNSDAKVLLVDQKQVPVALEAATQAGIDYKNVYLFCDPEEDVPTSITSRIARWTDIWRPVEEIQSWSWKKINTLREAEQTTAIINYSSGTTSLPKGVEITHYNVVANCTQLLEKRLLAPKTQKGKDRKARLDLSGERWLAPLPMYHAYGQAYYCVNAAILEAKVFIMKSFSVQKYLLYMDIYRVTFMATVPAIMATIAKQPNPSIYNLQAVETVLSGSAPLSPELGRIIERMYLRPGVSVKQGWGMTETTCSITGFAPDDEDDGRSIGWLNPNCAARIERLEDRDFSGAAPAGATVGEIWVAGPNIMKCYYKNPKATEEAIVVAGGIRWLRTGDIGYIDERGCIYIVDRLKDLIKVKGLQVAPAELEQYLLTHFDVADAAVIGAKMNGGEYPRAFVVRRKGVVTKEDLAQMIKSHFAPHKWLTAGVYFLDSIPRTRSGKVIRRELPAIETTPQWIRGRLMIESPYHVHIPHTDVASFVFNSGTASSRESPQYFDAASPSQCFGLAQAEVWVKQFAKGLQGLGLGVDDKILLFSENRLYFPVLLWGVLAAGCVFTAASPNASVRELDYQLRNSDAKVLLVDQKQVPVALEAATQAGIDYKNVYLFCDPEEDVPTSITSRIARWTDIWRPVEEIQSWSWKKINTLREAEQTTAIINYSSGTTSLPKGVEITHYNVVANCTQLLEKRLLAPKTQKGKDRKARLDLSGERWLAPLPMYHAYGQAYYCVNAAILEAKVFIMKSFSVQKYLLYMDIYRVTFMATVPAIMATIAKQPNPSIYNLQAVETVLSGSAPLSPELGRIIERMYLRPGVSVKQGWGMTETTCSITGFAPDDEDDGRSIGWLNPNCAARIERLEDRDFSGAAPAGATVGEIWVAGPNIMKCYYKNPKATEEAIVVAGGIRWLRTGDIGYIDERGCIYIVDRLKDLIKVKGLQVAPAELEQYLLTHFDVADAAVIGAKMNGGEYPRAFVVRRKGVVTKEDLAQMIKSHFAPHKWLTAGVYFLDSIPRTRSGKVIRRELPAIETTPQWIRGRL

InterPro domains:
  IPR000873 AMP-dependent synthetase/ligase domain [PF00501] (47-421)
  IPR020845 AMP-binding, conserved site [PS00455] (194-205)
  IPR025110 AMP-binding enzyme, C-terminal domain [PF13193] (475-549)
  IPR042099 ANL, N-terminal domain [G3DSA:3.40.50.12780] (4-461)
  IPR045851 AMP-binding enzyme domain superfamily [G3DSA:3.30.300.30] (462-561)